Protein AF-0000000070193771 (afdb_homodimer)

pLDDT: mean 90.87, std 9.83, range [43.34, 98.81]

Foldseek 3Di:
DWFFADKDFPPDPFRKIKTKTKAALCVLDDPDDKDKYDWDDDQQWTKIKIWDDDPWAIKIKIFTPFADPQKKKWWKKKKWWFAAPERVLIFMDIDHGDIAHPVRGMDIDRHRGTSVCCVPVRQQYPVRIIMMMMMITNMKMKGKDKWFADPCLPPPPPPDDWGKDDWGDGSNWIKIKTKDFDPDDDPDDTWIWMKMFTDDQDQFKKWWWKWKWKADPPTDTDPIDIFIDHRRRITPIGTDPDDPCVRCVPPRIMIMMMITRDMWTKWKDKALQVDPPTGKDWTAHRVRFIKMKGWDLPDQFIKIWIWRQNLQVQDAQKKKKWWKWKWWDWQANVDDIWTWPPDGDMDIGHRDNTGPTDMITTPHGSVLLPDLPRRQADVPPRIIMMMMITGGMDIHGGSDDDSVVVSVVVHVVSVD/DWFFADKDFPPDPFRKIKTKTKAALCLLPPPDDKDKYDWDDDQQWTKIKIWDDDPWAIKIKIFTPFADPQKKKWWKKKKWWFAAPERVLIFMDIDHGDIAHPVRGMDIDRHRGTSVCCVPVRQQYPVRIIMMMMMITNIKIKGKDKWFADPCLPPPPPPDDWGKDDWGDGSNWIKIKTKDFDPDDDPDDGWIWMKMFTDDQDQFKKWWWKWKWKADPPTDTDPIDIFIDHRRRITDIGTDPDDPCVRCVPPRIMIMMMITRDMWTKWKDKALQVDPPTGKDWTAHRVRFIKMKGWDLPDQFIKIWIWRQNLQVQDAQKKKKWWKWKWWDFQANVDDIWTWPPDGDMDIGHRDNTGPTDMITTPHGSVLLPDLPRRAADVPPRIIMMMMITGGMDIHGGSDDDSVVVSVVVHVVSVD

Solvent-accessible surface area (backbone atoms only — not comparable to full-atom values): 43732 Å² total; per-residue (Å²): 97,32,39,49,43,50,72,48,70,66,78,49,96,44,58,31,34,38,40,31,28,39,34,60,56,57,67,75,42,90,84,45,68,69,31,41,37,66,78,45,74,58,88,50,36,40,32,33,43,36,40,42,72,56,97,60,22,33,13,44,34,44,30,52,71,53,56,22,67,57,34,37,37,33,24,29,42,32,46,32,43,45,27,57,83,40,62,87,67,37,48,69,53,76,47,73,73,41,71,33,25,63,91,42,31,64,49,70,40,67,75,64,39,48,49,67,49,53,71,69,64,44,26,50,36,96,85,49,31,33,42,37,35,39,37,39,30,50,68,44,38,35,38,57,50,70,34,63,55,65,86,68,61,82,50,89,79,58,88,58,84,67,31,56,52,74,61,33,57,53,55,90,33,38,32,34,44,33,44,40,74,35,80,68,69,95,86,58,83,57,30,25,22,35,33,52,35,38,68,54,85,38,91,44,33,32,42,37,32,33,33,46,34,38,26,79,81,85,45,49,70,69,53,82,43,77,47,66,22,46,60,81,20,49,40,73,69,45,75,40,98,46,38,65,62,71,46,27,70,82,49,62,45,32,38,38,38,38,40,53,72,47,65,31,43,28,37,76,43,71,28,30,52,87,37,88,88,56,18,57,39,74,47,52,50,94,84,71,43,44,30,34,42,29,52,40,63,84,53,70,33,36,28,36,33,43,26,48,70,45,33,58,69,39,50,85,63,27,21,40,36,41,27,34,38,49,34,36,45,37,54,37,80,88,49,74,67,45,60,40,59,83,58,69,44,70,48,68,44,53,55,38,89,71,61,90,50,46,80,44,47,37,84,48,44,43,70,54,63,69,35,93,81,25,50,40,38,31,88,85,75,52,29,34,40,36,36,38,34,48,71,47,74,48,75,22,44,58,35,45,55,48,75,75,59,44,47,51,50,46,33,31,60,71,71,104,98,33,40,48,43,50,71,49,73,64,79,49,96,46,59,31,34,38,40,31,29,38,32,59,55,59,64,75,44,94,82,45,67,70,30,41,35,68,78,44,74,58,86,47,37,40,31,33,43,35,40,41,72,56,96,60,22,33,12,45,34,43,31,51,69,52,56,23,66,57,33,38,37,33,25,29,41,29,47,32,42,44,27,58,83,42,61,90,68,38,49,68,54,78,46,72,72,41,71,34,25,64,92,42,31,64,50,70,39,66,75,64,39,49,49,65,50,53,71,68,63,44,27,50,36,97,86,49,30,33,42,37,36,39,37,40,30,51,67,45,39,33,36,56,48,70,33,62,56,64,88,68,61,82,50,88,79,58,90,57,86,65,30,56,52,74,61,33,57,54,54,89,33,38,32,34,45,33,42,38,74,36,76,70,70,94,85,58,82,57,29,27,22,35,32,53,34,39,69,52,86,39,93,43,31,32,42,36,33,33,33,46,33,38,26,79,81,85,45,49,70,70,54,82,43,78,48,67,21,46,62,83,20,48,40,73,70,43,77,40,99,45,38,65,62,70,48,27,68,81,48,62,44,32,38,39,38,37,39,52,72,47,63,31,43,28,36,77,43,70,25,32,53,87,37,88,87,54,17,56,38,74,48,52,50,95,85,69,44,45,30,34,42,31,51,40,64,84,54,71,34,37,28,37,32,44,26,48,69,45,34,58,69,39,51,83,63,26,21,40,36,40,26,34,36,50,35,37,45,36,55,37,80,88,48,74,69,46,58,39,61,84,57,71,44,71,49,70,45,54,54,38,89,71,61,89,50,45,80,45,47,37,84,49,44,42,69,54,63,69,36,93,80,25,52,40,38,31,87,86,74,51,29,36,39,36,36,39,36,47,70,48,72,48,76,23,42,58,34,46,55,50,75,75,60,44,47,51,50,46,34,33,61,70,70,103

Sequence (832 aa):
MAKLFRMIRLNDRFDTQVFTFSLPNKILREFSPDVYSKDFVYGYQKWTVSFVKSDHHLGAYLKLQTSSNAMLCKMDYSFTFLNSEHFTKNESFLEKGCEFSDQSDTKGRKTFMPLEDLLHRKFIQENGEFLVELELRNIVSTLNCFLNIPKDYTNRYSYGPRMESPYFSFGLFDWSISLFPNASTADTESNVAIQLHRHTSFDHLCNVKYHVTLGDTDPYESGTIDQLLDATGNSDPYVIGSTLQLLAKGRTSIKVRLDMYSVVSVSEVSLLVLNRNKNGAHLYDRDKQAWMLEADASGKSLAFRLYYTDISHVPRKFTRYVSFNIVVLPANPERNVARALNGPFYRYYVQQDLDDGFMVHTDIKMDELSDPESDFLSSEDQTLTVHIEWIDSHLLISPNFHSLDDATRLHKHQMMMAKLFRMIRLNDRFDTQVFTFSLPNKILREFSPDVYSKDFVYGYQKWTVSFVKSDHHLGAYLKLQTSSNAMLCKMDYSFTFLNSEHFTKNESFLEKGCEFSDQSDTKGRKTFMPLEDLLHRKFIQENGEFLVELELRNIVSTLNCFLNIPKDYTNRYSYGPRMESPYFSFGLFDWSISLFPNASTADTESNVAIQLHRHTSFDHLCNVKYHVTLGDTDPYESGTIDQLLDATGNSDPYVIGSTLQLLAKGRTSIKVRLDMYSVVSVSEVSLLVLNRNKNGAHLYDRDKQAWMLEADASGKSLAFRLYYTDISHVPRKFTRYVSFNIVVLPANPERNVARALNGPFYRYYVQQDLDDGFMVHTDIKMDELSDPESDFLSSEDQTLTVHIEWIDSHLLISPNFHSLDDATRLHKHQMM

Radius of gyration: 34.67 Å; Cα contacts (8 Å, |Δi|>4): 2044; chains: 2; bounding box: 70×122×76 Å

InterPro domains:
  IPR002083 MATH/TRAF domain [cd00121] (34-137)
  IPR008974 TRAF-like [G3DSA:2.60.210.10] (14-144)

Structure (mmCIF, N/CA/C/O backbone):
data_AF-0000000070193771-model_v1
#
loop_
_entity.id
_entity.type
_entity.pdbx_description
1 polymer 'MATH domain-containing protein'
#
loop_
_atom_site.group_PDB
_atom_site.id
_atom_site.type_symbol
_atom_site.label_atom_id
_atom_site.label_alt_id
_atom_site.label_comp_id
_atom_site.label_asym_id
_atom_site.label_entity_id
_atom_site.label_seq_id
_atom_site.pdbx_PDB_ins_code
_atom_site.Cartn_x
_atom_site.Cartn_y
_atom_site.Cartn_z
_atom_site.occupancy
_atom_site.B_iso_or_equiv
_atom_site.auth_seq_id
_atom_site.auth_comp_id
_atom_site.auth_asym_id
_atom_site.auth_atom_id
_atom_site.pdbx_PDB_model_num
ATOM 1 N N . MET A 1 1 ? 17.484 11.586 -8.758 1 92.19 1 MET A N 1
ATOM 2 C CA . MET A 1 1 ? 16.703 12.258 -7.723 1 92.19 1 MET A CA 1
ATOM 3 C C . MET A 1 1 ? 15.953 11.242 -6.859 1 92.19 1 MET A C 1
ATOM 5 O O . MET A 1 1 ? 15.508 10.203 -7.352 1 92.19 1 MET A O 1
ATOM 9 N N . ALA A 1 2 ? 15.953 11.547 -5.586 1 95.88 2 ALA A N 1
ATOM 10 C CA . ALA A 1 2 ? 15.086 10.789 -4.684 1 95.88 2 ALA A CA 1
ATOM 11 C C . ALA A 1 2 ? 13.641 11.266 -4.793 1 95.88 2 ALA A C 1
ATOM 13 O O . ALA A 1 2 ? 13.336 12.43 -4.512 1 95.88 2 ALA A O 1
ATOM 14 N N . LYS A 1 3 ? 12.781 10.43 -5.129 1 97.12 3 LYS A N 1
ATOM 15 C CA . LYS A 1 3 ? 11.398 10.828 -5.367 1 97.12 3 LYS A CA 1
ATOM 16 C C . LYS A 1 3 ? 10.492 10.367 -4.23 1 97.12 3 LYS A C 1
ATOM 18 O O . LYS A 1 3 ? 10.539 9.203 -3.824 1 97.12 3 LYS A O 1
ATOM 23 N N . LEU A 1 4 ? 9.727 11.305 -3.752 1 98.44 4 LEU A N 1
ATOM 24 C CA . LEU A 1 4 ? 8.766 10.953 -2.711 1 98.44 4 LEU A CA 1
ATOM 25 C C . LEU A 1 4 ? 7.645 10.078 -3.273 1 98.44 4 LEU A C 1
ATOM 27 O O . LEU A 1 4 ? 6.844 10.539 -4.086 1 98.44 4 LEU A O 1
ATOM 31 N N . PHE A 1 5 ? 7.605 8.859 -2.793 1 97.69 5 PHE A N 1
ATOM 32 C CA . PHE A 1 5 ? 6.73 7.832 -3.34 1 97.69 5 PHE A CA 1
ATOM 33 C C . PHE A 1 5 ? 5.441 7.73 -2.533 1 97.69 5 PHE A C 1
ATOM 35 O O . PHE A 1 5 ? 4.344 7.77 -3.096 1 97.69 5 PHE A O 1
ATOM 42 N N . ARG A 1 6 ? 5.535 7.586 -1.215 1 98.19 6 ARG A N 1
ATOM 43 C CA . ARG A 1 6 ? 4.391 7.496 -0.314 1 98.19 6 ARG A CA 1
ATOM 44 C C . ARG A 1 6 ? 4.66 8.234 0.992 1 98.19 6 ARG A C 1
ATOM 46 O O . ARG A 1 6 ? 5.809 8.57 1.294 1 98.19 6 ARG A O 1
ATOM 53 N N . MET A 1 7 ? 3.611 8.508 1.723 1 97.31 7 MET A N 1
ATOM 54 C CA . MET A 1 7 ? 3.701 9.07 3.068 1 97.31 7 MET A CA 1
ATOM 55 C C . MET A 1 7 ? 2.549 8.578 3.939 1 97.31 7 MET A C 1
ATOM 57 O O . MET A 1 7 ? 1.479 8.242 3.428 1 97.31 7 MET A O 1
ATOM 61 N N . ILE A 1 8 ? 2.795 8.492 5.223 1 96.31 8 ILE A N 1
ATOM 62 C CA . ILE A 1 8 ? 1.725 8.086 6.125 1 96.31 8 ILE A CA 1
ATOM 63 C C . ILE A 1 8 ? 1.895 8.773 7.477 1 96.31 8 ILE A C 1
ATOM 65 O O . ILE A 1 8 ? 3.02 8.969 7.941 1 96.31 8 ILE A O 1
ATOM 69 N N . ARG A 1 9 ? 0.816 9.25 8 1 95.5 9 ARG A N 1
ATOM 70 C CA . ARG A 1 9 ? 0.754 9.766 9.359 1 95.5 9 ARG A CA 1
ATOM 71 C C . ARG A 1 9 ? 0.299 8.688 10.336 1 95.5 9 ARG A C 1
ATOM 73 O O . ARG A 1 9 ? -0.717 8.031 10.117 1 95.5 9 ARG A O 1
ATOM 80 N N . LEU A 1 10 ? 0.992 8.508 11.391 1 94.75 10 LEU A N 1
ATOM 81 C CA . LEU A 1 10 ? 0.667 7.438 12.328 1 94.75 10 LEU A CA 1
ATOM 82 C C . LEU A 1 10 ? -0.35 7.91 13.359 1 94.75 10 LEU A C 1
ATOM 84 O O . LEU A 1 10 ? -0.917 7.102 14.094 1 94.75 10 LEU A O 1
ATOM 88 N N . ASN A 1 11 ? -0.638 9.195 13.453 1 90.38 11 ASN A N 1
ATOM 89 C CA . ASN A 1 11 ? -1.614 9.797 14.359 1 90.38 11 ASN A CA 1
ATOM 90 C C . ASN A 1 11 ? -1.327 9.438 15.812 1 90.38 11 ASN A C 1
ATOM 92 O O . ASN A 1 11 ? -2.24 9.078 16.562 1 90.38 11 ASN A O 1
ATOM 96 N N . ASP A 1 12 ? -0.102 9.406 16.156 1 92.81 12 ASP A N 1
ATOM 97 C CA . ASP A 1 12 ? 0.3 9.18 17.547 1 92.81 12 ASP A CA 1
ATOM 98 C C . ASP A 1 12 ? 0.602 10.5 18.25 1 92.81 12 ASP A C 1
ATOM 100 O O . ASP A 1 12 ? 0.423 11.57 17.672 1 92.81 12 ASP A O 1
ATOM 104 N N . ARG A 1 13 ? 0.965 10.422 19.469 1 92.12 13 ARG A N 1
ATOM 105 C CA . ARG A 1 13 ? 1.177 11.609 20.281 1 92.12 13 ARG A CA 1
ATOM 106 C C . ARG A 1 13 ? 2.398 12.391 19.812 1 92.12 13 ARG A C 1
ATOM 108 O O . ARG A 1 13 ? 2.529 13.586 20.078 1 92.12 13 ARG A O 1
ATOM 115 N N . PHE A 1 14 ? 3.223 11.773 19.062 1 94.06 14 PHE A N 1
ATOM 116 C CA . PHE A 1 14 ? 4.461 12.398 18.609 1 94.06 14 PHE A CA 1
ATOM 117 C C . PHE A 1 14 ? 4.301 12.969 17.203 1 94.06 14 PHE A C 1
ATOM 119 O O . PHE A 1 14 ? 5.262 13.461 16.609 1 94.06 14 PHE A O 1
ATOM 126 N N . ASP A 1 15 ? 3.062 12.852 16.641 1 94.31 15 ASP A N 1
ATOM 127 C CA . ASP A 1 15 ? 2.816 13.258 15.266 1 94.31 15 ASP A CA 1
ATOM 128 C C . ASP A 1 15 ? 3.826 12.617 14.312 1 94.31 15 ASP A C 1
ATOM 130 O O . ASP A 1 15 ? 4.477 13.305 13.531 1 94.31 15 ASP A O 1
ATOM 134 N N . THR A 1 16 ? 4.012 11.32 14.508 1 97.5 16 THR A N 1
ATOM 135 C CA . THR A 1 16 ? 4.961 10.578 13.688 1 97.5 16 THR A CA 1
ATOM 136 C C . THR A 1 16 ? 4.484 10.492 12.242 1 97.5 16 THR A C 1
ATOM 138 O O . THR A 1 16 ? 3.326 10.156 11.984 1 97.5 16 THR A O 1
ATOM 141 N N . GLN A 1 17 ? 5.328 10.836 11.352 1 98 17 GLN A N 1
ATOM 142 C CA . GLN A 1 17 ? 5.07 10.703 9.922 1 98 17 GLN A CA 1
ATOM 143 C C . GLN A 1 17 ? 6.203 9.961 9.227 1 98 17 GLN A C 1
ATOM 145 O O . GLN A 1 17 ? 7.375 10.141 9.57 1 98 17 GLN A O 1
ATOM 150 N N . VAL A 1 18 ? 5.859 9.125 8.32 1 98.5 18 VAL A N 1
ATOM 151 C CA . VAL A 1 18 ? 6.844 8.344 7.582 1 98.5 18 VAL A CA 1
ATOM 152 C C . VAL A 1 18 ? 6.781 8.695 6.098 1 98.5 18 VAL A C 1
ATOM 154 O O . VAL A 1 18 ? 5.719 8.609 5.477 1 98.5 18 VAL A O 1
ATOM 157 N N . PHE A 1 19 ? 7.91 9.109 5.574 1 98.69 19 PHE A N 1
ATOM 158 C CA . PHE A 1 19 ? 8.055 9.422 4.156 1 98.69 19 PHE A CA 1
ATOM 159 C C . PHE A 1 19 ? 8.859 8.336 3.445 1 98.69 19 PHE A C 1
ATOM 161 O O . PHE A 1 19 ? 9.969 8.008 3.857 1 98.69 19 PHE A O 1
ATOM 168 N N . THR A 1 20 ? 8.328 7.77 2.432 1 98.44 20 THR A N 1
ATOM 169 C CA . THR A 1 20 ? 9.008 6.727 1.668 1 98.44 20 THR A CA 1
ATOM 170 C C . THR A 1 20 ? 9.539 7.285 0.353 1 98.44 20 THR A C 1
ATOM 172 O O . THR A 1 20 ? 8.773 7.789 -0.473 1 98.44 20 THR A O 1
ATOM 175 N N . PHE A 1 21 ? 10.82 7.152 0.155 1 98.44 21 PHE A N 1
ATOM 176 C CA . PHE A 1 21 ? 11.469 7.648 -1.056 1 98.44 21 PHE A CA 1
ATOM 177 C C . PHE A 1 21 ? 11.914 6.492 -1.944 1 98.44 21 PHE A C 1
ATOM 179 O O . PHE A 1 21 ? 12.375 5.461 -1.447 1 98.44 21 PHE A O 1
ATOM 186 N N . SER A 1 22 ? 11.781 6.641 -3.215 1 97 22 SER A N 1
ATOM 187 C CA . SER A 1 22 ? 12.359 5.742 -4.211 1 97 22 SER A CA 1
ATOM 188 C C . SER A 1 22 ? 13.672 6.293 -4.758 1 97 22 SER A C 1
ATOM 190 O O . SER A 1 22 ? 13.727 7.434 -5.219 1 97 22 SER A O 1
ATOM 192 N N . LEU A 1 23 ? 14.68 5.516 -4.684 1 95.81 23 LEU A N 1
ATOM 193 C CA . LEU A 1 23 ? 15.992 5.898 -5.195 1 95.81 23 LEU A CA 1
ATOM 194 C C . LEU A 1 23 ? 16.328 5.125 -6.469 1 95.81 23 LEU A C 1
ATOM 196 O O . LEU A 1 23 ? 16.141 3.906 -6.527 1 95.81 23 LEU A O 1
ATOM 200 N N . PRO A 1 24 ? 16.828 5.797 -7.418 1 91.56 24 PRO A N 1
ATOM 201 C CA . PRO A 1 24 ? 17.219 5.094 -8.641 1 91.56 24 PRO A CA 1
ATOM 202 C C . PRO A 1 24 ? 18.453 4.215 -8.453 1 91.56 24 PRO A C 1
ATOM 204 O O . PRO A 1 24 ? 19.312 4.516 -7.613 1 91.56 24 PRO A O 1
ATOM 207 N N . ASN A 1 25 ? 18.578 3.219 -9.266 1 88 25 ASN A N 1
ATOM 208 C CA . ASN A 1 25 ? 19.688 2.289 -9.188 1 88 25 ASN A CA 1
ATOM 209 C C . ASN A 1 25 ? 21 2.951 -9.609 1 88 25 ASN A C 1
ATOM 211 O O . ASN A 1 25 ? 22.078 2.469 -9.273 1 88 25 ASN A O 1
ATOM 215 N N . LYS A 1 26 ? 20.906 3.975 -10.242 1 85.62 26 LYS A N 1
ATOM 216 C CA . LYS A 1 26 ? 22.078 4.695 -10.727 1 85.62 26 LYS A CA 1
ATOM 217 C C . LYS A 1 26 ? 22.969 5.156 -9.562 1 85.62 26 LYS A C 1
ATOM 219 O O . LYS A 1 26 ? 24.141 5.477 -9.758 1 85.62 26 LYS A O 1
ATOM 224 N N . ILE A 1 27 ? 22.391 5.129 -8.43 1 86.19 27 ILE A N 1
ATOM 225 C CA . ILE A 1 27 ? 23.125 5.566 -7.25 1 86.19 27 ILE A CA 1
ATOM 226 C C . ILE A 1 27 ? 24.328 4.648 -7.02 1 86.19 27 ILE A C 1
ATOM 228 O O . ILE A 1 27 ? 25.297 5.035 -6.355 1 86.19 27 ILE A O 1
ATOM 232 N N . LEU A 1 28 ? 24.312 3.469 -7.586 1 84.81 28 LEU A N 1
ATOM 233 C CA . LEU A 1 28 ? 25.375 2.492 -7.395 1 84.81 28 LEU A CA 1
ATOM 234 C C . LEU A 1 28 ? 26.5 2.711 -8.398 1 84.81 28 LEU A C 1
ATOM 236 O O . LEU A 1 28 ? 27.609 2.184 -8.234 1 84.81 28 LEU A O 1
ATOM 2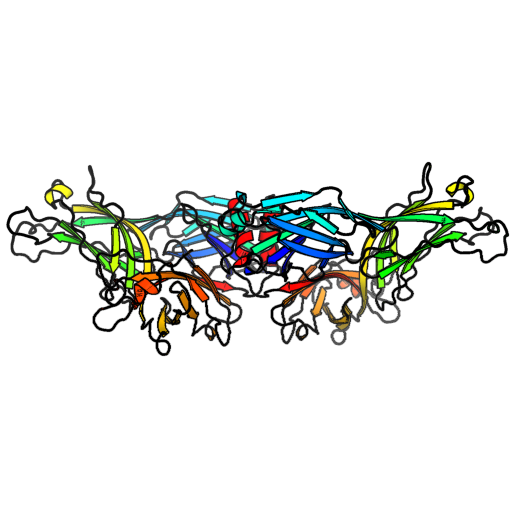40 N N . ARG A 1 29 ? 26.219 3.422 -9.484 1 82.69 29 ARG A N 1
ATOM 241 C CA . ARG A 1 29 ? 27.219 3.623 -10.531 1 82.69 29 ARG A CA 1
ATOM 242 C C . ARG A 1 29 ? 28.359 4.516 -10.039 1 82.69 29 ARG A C 1
ATOM 244 O O . ARG A 1 29 ? 28.141 5.391 -9.195 1 82.69 29 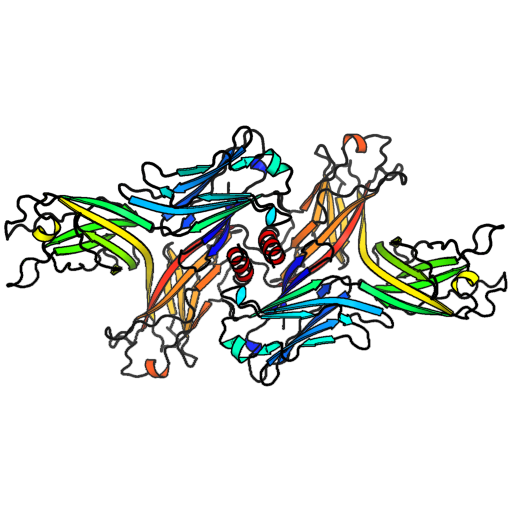ARG A O 1
ATOM 251 N N . GLU A 1 30 ? 29.438 4.23 -10.883 1 76.62 30 GLU A N 1
ATOM 252 C CA . GLU A 1 30 ? 30.625 5.035 -10.594 1 76.62 30 GLU A CA 1
ATOM 253 C C . GLU A 1 30 ? 30.422 6.484 -11.023 1 76.62 30 GLU A C 1
ATOM 255 O O . GLU A 1 30 ? 29.797 6.754 -12.047 1 76.62 30 GLU A O 1
ATOM 260 N N . PHE A 1 31 ? 30.5 7.41 -10.133 1 77.06 31 PHE A N 1
ATOM 261 C CA . PHE A 1 31 ? 30.5 8.852 -10.383 1 77.06 31 PHE A CA 1
ATOM 262 C C . PHE A 1 31 ? 29.078 9.391 -10.422 1 77.06 31 PHE A C 1
ATOM 264 O O . PHE A 1 31 ? 28.828 10.445 -11.008 1 77.06 31 PHE A O 1
ATOM 271 N N . SER A 1 32 ? 28.297 8.547 -9.969 1 78.75 32 SER A N 1
ATOM 272 C CA . SER A 1 32 ? 26.922 9.047 -9.906 1 78.75 32 SER A CA 1
ATOM 273 C C . SER A 1 32 ? 26.812 10.242 -8.961 1 78.75 32 SER A C 1
ATOM 275 O O . SER A 1 32 ? 27.453 10.266 -7.91 1 78.75 32 SER A O 1
ATOM 277 N N . PRO A 1 33 ? 26.141 11.266 -9.453 1 83.06 33 PRO A N 1
ATOM 278 C CA . PRO A 1 33 ? 25.953 12.422 -8.57 1 83.06 33 PRO A CA 1
ATOM 279 C C . PRO A 1 33 ? 25.141 12.086 -7.328 1 83.06 33 PRO A C 1
ATOM 281 O O . PRO A 1 33 ? 24.453 11.055 -7.289 1 83.06 33 PRO A O 1
ATOM 284 N N . ASP A 1 34 ? 25.359 12.922 -6.344 1 88.5 34 ASP A N 1
ATOM 285 C CA . ASP A 1 34 ? 24.547 12.805 -5.145 1 88.5 34 ASP A CA 1
ATOM 286 C C . ASP A 1 34 ? 23.047 12.891 -5.492 1 88.5 34 ASP A C 1
ATOM 288 O O . ASP A 1 34 ? 22.672 13.547 -6.465 1 88.5 34 ASP A O 1
ATOM 292 N N . VAL A 1 35 ? 22.328 12.148 -4.758 1 92.81 35 VAL A N 1
ATOM 293 C CA . VAL A 1 35 ? 20.891 12.109 -4.996 1 92.81 35 VAL A CA 1
ATOM 294 C C . VAL A 1 35 ? 20.172 12.961 -3.947 1 92.81 35 VAL A C 1
ATOM 296 O O . VAL A 1 35 ? 20.406 12.805 -2.748 1 92.81 35 VAL A O 1
ATOM 299 N N . TYR A 1 36 ? 19.312 13.898 -4.398 1 95.19 36 TYR A N 1
ATOM 300 C CA . TYR A 1 36 ? 18.547 14.766 -3.512 1 95.19 36 TYR A CA 1
ATOM 301 C C . TYR A 1 36 ? 17.062 14.648 -3.779 1 95.19 36 TYR A C 1
ATOM 303 O O . TYR A 1 36 ? 16.641 14.305 -4.891 1 95.19 36 TYR A O 1
ATOM 311 N N . SER A 1 37 ? 16.281 14.883 -2.781 1 97.5 37 SER A N 1
ATOM 312 C CA . SER A 1 37 ? 14.828 14.938 -2.973 1 97.5 37 SER A CA 1
ATOM 313 C C . SER A 1 37 ? 14.359 16.375 -3.213 1 97.5 37 SER A C 1
ATOM 315 O O . SER A 1 37 ? 15.109 17.328 -2.988 1 97.5 37 SER A O 1
ATOM 317 N N . LYS A 1 38 ? 13.125 16.484 -3.721 1 96.25 38 LYS A N 1
ATOM 318 C CA . LYS A 1 38 ? 12.438 17.766 -3.627 1 96.25 38 LYS A CA 1
ATOM 319 C C . LYS A 1 38 ? 12.055 18.078 -2.184 1 96.25 38 LYS A C 1
ATOM 321 O O . LYS A 1 38 ? 12.156 17.219 -1.309 1 96.25 38 LYS A O 1
ATOM 326 N N . ASP A 1 39 ? 11.617 19.281 -1.978 1 96.25 39 ASP A N 1
ATOM 327 C CA . ASP A 1 39 ? 11.195 19.703 -0.641 1 96.25 39 ASP A CA 1
ATOM 328 C C . ASP A 1 39 ? 9.938 18.953 -0.21 1 96.25 39 ASP A C 1
ATOM 330 O O . ASP A 1 39 ? 9.07 18.656 -1.035 1 96.25 39 ASP A O 1
ATOM 334 N N . PHE A 1 40 ? 9.898 18.609 0.997 1 96.75 40 PHE A N 1
ATOM 335 C CA . PHE A 1 40 ? 8.68 18.125 1.64 1 96.75 40 PHE A CA 1
ATOM 336 C C . PHE A 1 40 ? 8.484 18.781 3.002 1 96.75 40 PHE A C 1
ATOM 338 O O . PHE A 1 40 ? 9.398 19.438 3.516 1 96.75 40 PHE A O 1
ATOM 345 N N . VAL A 1 41 ? 7.309 18.688 3.527 1 96.31 41 VAL A N 1
ATOM 346 C CA . VAL A 1 41 ? 7 19.453 4.727 1 96.31 41 VAL A CA 1
ATOM 347 C C . VAL A 1 41 ? 6.684 18.516 5.883 1 96.31 41 VAL A C 1
ATOM 349 O O . VAL A 1 41 ? 5.977 17.516 5.703 1 96.31 41 VAL A O 1
ATOM 352 N N . TYR A 1 42 ? 7.262 18.734 6.977 1 96.88 42 TYR A N 1
ATOM 353 C CA . TYR A 1 42 ? 6.953 18.078 8.242 1 96.88 42 TYR A CA 1
ATOM 354 C C . TYR A 1 42 ? 7.098 19.062 9.406 1 96.88 42 TYR A C 1
ATOM 356 O O . TYR A 1 42 ? 8.055 19.828 9.461 1 96.88 42 TYR A O 1
ATOM 364 N N . GLY A 1 43 ? 6.094 19.047 10.258 1 95.5 43 GLY A N 1
ATOM 365 C CA . GLY A 1 43 ? 6.148 19.953 11.391 1 95.5 43 GLY A CA 1
ATOM 366 C C . GLY A 1 43 ? 6.148 21.422 10.984 1 95.5 43 GLY A C 1
ATOM 367 O O . GLY A 1 43 ? 6.805 22.25 11.633 1 95.5 43 GLY A O 1
ATOM 368 N N . TYR A 1 44 ? 5.609 21.688 9.875 1 95 44 TYR A N 1
ATOM 369 C CA . TYR A 1 44 ? 5.461 23.047 9.352 1 95 44 TYR A CA 1
ATOM 370 C C . TYR A 1 44 ? 6.816 23.641 8.977 1 95 44 TYR A C 1
ATOM 372 O O . TYR A 1 44 ? 7.012 24.844 9.055 1 95 44 TYR A O 1
ATOM 380 N N . GLN A 1 45 ? 7.758 22.797 8.727 1 95.56 45 GLN A N 1
ATOM 381 C CA . GLN A 1 45 ? 9.07 23.141 8.188 1 95.56 45 GLN A CA 1
ATOM 382 C C . GLN A 1 45 ? 9.352 22.406 6.887 1 95.56 45 GLN A C 1
ATOM 384 O O . GLN A 1 45 ? 8.812 21.312 6.652 1 95.56 45 GLN A O 1
ATOM 389 N N . LYS A 1 46 ? 10.156 22.984 6.055 1 95.94 46 LYS A N 1
ATOM 390 C CA . LYS A 1 46 ? 10.547 22.344 4.801 1 95.94 46 LYS A CA 1
ATOM 391 C C . LYS A 1 46 ? 11.836 21.547 4.969 1 95.94 46 LYS A C 1
ATOM 393 O O . LYS A 1 46 ? 12.797 22.031 5.582 1 95.94 46 LYS A O 1
ATOM 398 N N . TRP A 1 47 ? 11.781 20.344 4.445 1 97.62 47 TRP A N 1
ATOM 399 C CA . TRP A 1 47 ? 12.922 19.438 4.566 1 97.62 47 TRP A CA 1
ATOM 400 C C . TRP A 1 47 ? 13.32 18.875 3.205 1 97.62 47 TRP A C 1
ATOM 402 O O . TRP A 1 47 ? 12.516 18.875 2.27 1 97.62 47 TRP A O 1
ATOM 412 N N . THR A 1 48 ? 14.578 18.469 3.088 1 98.12 48 THR A N 1
ATOM 413 C CA . THR A 1 48 ? 15.062 17.656 1.977 1 98.12 48 THR A CA 1
ATOM 414 C C . THR A 1 48 ? 15.93 16.5 2.482 1 98.12 48 THR A C 1
ATOM 416 O O . THR A 1 48 ? 16.5 16.594 3.572 1 98.12 48 THR A O 1
ATOM 419 N N . VAL A 1 49 ? 15.984 15.477 1.773 1 98.31 49 VAL A N 1
ATOM 420 C CA . VAL A 1 49 ? 16.891 14.367 2.064 1 98.31 49 VAL A CA 1
ATOM 421 C C . VAL A 1 49 ? 17.938 14.25 0.961 1 98.31 49 VAL A C 1
ATOM 423 O O . VAL A 1 49 ? 17.688 14.625 -0.186 1 98.31 49 VAL A O 1
ATOM 426 N N . SER A 1 50 ? 19.078 13.859 1.334 1 97.44 50 SER A N 1
ATOM 427 C CA . SER A 1 50 ? 20.156 13.617 0.375 1 97.44 50 SER A CA 1
ATOM 428 C C . SER A 1 50 ? 20.859 12.297 0.667 1 97.44 50 SER A C 1
ATOM 430 O O . SER A 1 50 ? 20.953 11.883 1.824 1 97.44 50 SER A O 1
ATOM 432 N N . PHE A 1 51 ? 21.234 11.625 -0.325 1 96.88 51 PHE A N 1
ATOM 433 C CA . PHE A 1 51 ? 22.016 10.398 -0.28 1 96.88 51 PHE A CA 1
ATOM 434 C C . PHE A 1 51 ? 23.344 10.562 -1.006 1 96.88 51 PHE A C 1
ATOM 436 O O . PHE A 1 51 ? 23.375 10.742 -2.225 1 96.88 51 PHE A O 1
ATOM 443 N N . VAL A 1 52 ? 24.375 10.492 -0.218 1 93.88 52 VAL A N 1
ATOM 444 C CA . VAL A 1 52 ? 25.703 10.828 -0.719 1 93.88 52 VAL A CA 1
ATOM 445 C C . VAL A 1 52 ? 26.594 9.578 -0.711 1 93.88 52 VAL A C 1
ATOM 447 O O . VAL A 1 52 ? 26.734 8.93 0.323 1 93.88 52 VAL A O 1
ATOM 450 N N . LYS A 1 53 ? 27.188 9.312 -1.791 1 91.56 53 LYS A N 1
ATOM 451 C CA . LYS A 1 53 ? 28.047 8.148 -1.939 1 91.56 53 LYS A CA 1
ATOM 452 C C . LYS A 1 53 ? 29.484 8.484 -1.581 1 91.56 53 LYS A C 1
ATOM 454 O O . LYS A 1 53 ? 29.984 9.555 -1.931 1 91.56 53 LYS A O 1
ATOM 459 N N . SER A 1 54 ? 30.062 7.672 -0.82 1 88.69 54 SER A N 1
ATOM 460 C CA . SER A 1 54 ? 31.5 7.672 -0.582 1 88.69 54 SER A CA 1
ATOM 461 C C . SER A 1 54 ? 32.156 6.457 -1.215 1 88.69 54 SER A C 1
ATOM 463 O O . SER A 1 54 ? 31.562 5.777 -2.051 1 88.69 54 SER A O 1
ATOM 465 N N . ASP A 1 55 ? 33.375 6.184 -0.911 1 85.31 55 ASP A N 1
ATOM 466 C CA . ASP A 1 55 ? 34.125 5.121 -1.571 1 85.31 55 ASP A CA 1
ATOM 467 C C . ASP A 1 55 ? 33.469 3.76 -1.333 1 85.31 55 ASP A C 1
ATOM 469 O O . ASP A 1 55 ? 33.375 2.943 -2.252 1 85.31 55 ASP A O 1
ATOM 473 N N . HIS A 1 56 ? 32.938 3.627 -0.126 1 90.25 56 HIS A N 1
ATOM 474 C CA . HIS A 1 56 ? 32.438 2.281 0.154 1 90.25 56 HIS A CA 1
ATOM 475 C C . HIS A 1 56 ? 31.062 2.32 0.81 1 90.25 56 HIS A C 1
ATOM 477 O O . HIS A 1 56 ? 30.5 1.273 1.115 1 90.25 56 HIS A O 1
ATOM 483 N N . HIS A 1 57 ? 30.562 3.521 0.928 1 93.75 57 HIS A N 1
ATOM 484 C CA . HIS A 1 57 ? 29.312 3.621 1.67 1 93.75 57 HIS A CA 1
ATOM 485 C C . HIS A 1 57 ? 28.375 4.629 1.027 1 93.75 57 HIS A C 1
ATOM 487 O O . HIS A 1 57 ? 28.797 5.453 0.214 1 93.75 57 HIS A O 1
ATOM 493 N N . LEU A 1 58 ? 27.156 4.43 1.352 1 95 58 LEU A N 1
ATOM 494 C CA . LEU A 1 58 ? 26.125 5.426 1.043 1 95 58 LEU A CA 1
ATOM 495 C C . LEU A 1 58 ? 25.641 6.121 2.312 1 95 58 LEU A C 1
ATOM 497 O O . LEU A 1 58 ? 25.203 5.461 3.256 1 95 58 LEU A O 1
ATOM 501 N N . GLY A 1 59 ? 25.766 7.418 2.281 1 96.31 59 GLY A N 1
ATOM 502 C CA . GLY A 1 59 ? 25.266 8.195 3.406 1 96.31 59 GLY A CA 1
ATOM 503 C C . GLY A 1 59 ? 23.875 8.75 3.188 1 96.31 59 GLY A C 1
ATOM 504 O O . GLY A 1 59 ? 23.406 8.852 2.049 1 96.31 59 GLY A O 1
ATOM 505 N N . ALA A 1 60 ? 23.156 9.008 4.246 1 97.88 60 ALA A N 1
ATOM 506 C CA . ALA A 1 60 ? 21.828 9.617 4.219 1 97.88 60 ALA A CA 1
ATOM 507 C C . ALA A 1 60 ? 21.766 10.836 5.141 1 97.88 60 ALA A C 1
ATOM 509 O O . ALA A 1 60 ? 22.234 10.781 6.277 1 97.88 60 ALA A O 1
ATOM 510 N N . TYR A 1 61 ? 21.172 11.867 4.578 1 98.38 61 TYR A N 1
ATOM 511 C CA . TYR A 1 61 ? 21.172 13.125 5.316 1 98.38 61 TYR A CA 1
ATOM 512 C C . TYR A 1 61 ? 19.812 13.805 5.238 1 98.38 61 TYR A C 1
ATOM 514 O O . TYR A 1 61 ? 19.109 13.688 4.227 1 98.38 61 TYR A O 1
ATOM 522 N N . LEU A 1 62 ? 19.438 14.43 6.289 1 98.62 62 LEU A N 1
ATOM 523 C CA . LEU A 1 62 ? 18.25 15.273 6.402 1 98.62 62 LEU A CA 1
ATOM 524 C C . LEU A 1 62 ? 18.641 16.734 6.57 1 98.62 62 LEU A C 1
ATOM 526 O O . LEU A 1 62 ? 19.469 17.062 7.422 1 98.62 62 LEU A O 1
ATOM 530 N N . LYS A 1 63 ? 18.047 17.578 5.734 1 98.06 63 LYS A N 1
ATOM 531 C CA . LYS A 1 63 ? 18.406 18.984 5.762 1 98.06 63 LYS A CA 1
ATOM 532 C C . LYS A 1 63 ? 17.172 19.859 5.977 1 98.06 63 LYS A C 1
ATOM 534 O O . LYS A 1 63 ? 16.141 19.672 5.316 1 98.06 63 LYS A O 1
ATOM 539 N N . LEU A 1 64 ? 17.281 20.75 6.926 1 97.12 64 LEU A N 1
ATOM 540 C CA . LEU A 1 64 ? 16.266 21.766 7.141 1 97.12 64 LEU A CA 1
ATOM 541 C C . LEU A 1 64 ? 16.406 22.906 6.137 1 97.12 64 LEU A C 1
ATOM 543 O O . LEU A 1 64 ? 17.422 23.609 6.137 1 97.12 64 LEU A O 1
ATOM 547 N N . GLN A 1 65 ? 15.383 23.156 5.324 1 95.25 65 GLN A N 1
ATOM 548 C CA . GLN A 1 65 ? 15.469 24.156 4.262 1 95.25 65 GLN A CA 1
ATOM 549 C C . GLN A 1 65 ? 15.008 25.516 4.75 1 95.25 65 GLN A C 1
ATOM 551 O O . GLN A 1 65 ? 15.406 26.547 4.199 1 95.25 65 GLN A O 1
ATOM 556 N N . THR A 1 66 ? 14.156 25.578 5.758 1 92.31 66 THR A N 1
ATOM 557 C CA . THR A 1 66 ? 13.586 26.828 6.246 1 92.31 66 THR A CA 1
ATOM 558 C C . THR A 1 66 ? 14.266 27.266 7.539 1 92.31 66 THR A C 1
ATOM 560 O O . THR A 1 66 ? 13.609 27.734 8.469 1 92.31 66 THR A O 1
ATOM 563 N N . SER A 1 67 ? 15.484 27.125 7.629 1 87.12 67 SER A N 1
ATOM 564 C CA . SER A 1 67 ? 16.203 27.547 8.828 1 87.12 67 SER A CA 1
ATOM 565 C C . SER A 1 67 ? 16.203 29.062 8.977 1 87.12 67 SER A C 1
ATOM 567 O O . SER A 1 67 ? 16.234 29.781 7.98 1 87.12 67 SER A O 1
ATOM 569 N N . SER A 1 68 ? 15.922 29.516 10.141 1 87 68 SER A N 1
ATOM 570 C CA . SER A 1 68 ? 15.945 30.938 10.453 1 87 68 SER A CA 1
ATOM 571 C C . SER A 1 68 ? 16.812 31.219 11.672 1 87 68 SER A C 1
ATOM 573 O O . SER A 1 68 ? 17.094 30.328 12.461 1 87 68 SER A O 1
ATOM 575 N N . ASN A 1 69 ? 17.078 32.5 11.734 1 84 69 ASN A N 1
ATOM 576 C CA . ASN A 1 69 ? 17.906 32.906 12.867 1 84 69 ASN A CA 1
ATOM 577 C C . ASN A 1 69 ? 17.203 32.688 14.195 1 84 69 ASN A C 1
ATOM 579 O O . ASN A 1 69 ? 15.992 32.906 14.312 1 84 69 ASN A O 1
ATOM 583 N N . ALA A 1 70 ? 17.844 32.094 15.156 1 82.31 70 ALA A N 1
ATOM 584 C CA . ALA A 1 70 ? 17.438 31.922 16.547 1 82.31 70 ALA A CA 1
ATOM 585 C C . ALA A 1 70 ? 16.391 30.828 16.672 1 82.31 70 ALA A C 1
ATOM 587 O O . ALA A 1 70 ? 15.883 30.562 17.781 1 82.31 70 ALA A O 1
ATOM 588 N N . MET A 1 71 ? 15.961 30.297 15.5 1 90.62 71 MET A N 1
ATOM 589 C CA . MET A 1 71 ? 14.992 29.203 15.578 1 90.62 71 MET A CA 1
ATOM 590 C C . MET A 1 71 ? 15.695 27.859 15.664 1 90.62 71 MET A C 1
ATOM 592 O O . MET A 1 71 ? 16.609 27.578 14.891 1 90.62 71 MET A O 1
ATOM 596 N N . LEU A 1 72 ? 15.289 27.094 16.641 1 94.94 72 LEU A N 1
ATOM 597 C CA . LEU A 1 72 ? 15.812 25.75 16.828 1 94.94 72 LEU A CA 1
ATOM 598 C C . LEU A 1 72 ? 14.719 24.703 16.625 1 94.94 72 LEU A C 1
ATOM 600 O O . LEU A 1 72 ? 13.633 24.828 17.203 1 94.94 72 LEU A O 1
ATOM 604 N N . CYS A 1 73 ? 14.961 23.766 15.758 1 96.25 73 CYS A N 1
ATOM 605 C CA . CYS A 1 73 ? 14.055 22.656 15.555 1 96.25 73 CYS A CA 1
ATOM 606 C C . CYS A 1 73 ? 14.633 21.359 16.141 1 96.25 73 CYS A C 1
ATOM 608 O O . CYS A 1 73 ? 15.711 20.922 15.727 1 96.25 73 CYS A O 1
ATOM 610 N N . LYS A 1 74 ? 13.953 20.828 17.062 1 97 74 LYS A N 1
ATOM 611 C CA . LYS A 1 74 ? 14.375 19.578 17.688 1 97 74 LYS A CA 1
ATOM 612 C C . LYS A 1 74 ? 13.43 18.438 17.328 1 97 74 LYS A C 1
ATOM 614 O O . LYS A 1 74 ? 12.211 18.594 17.406 1 97 74 LYS A O 1
ATOM 619 N N . MET A 1 75 ? 13.969 17.281 16.922 1 97.44 75 MET A N 1
ATOM 620 C CA . MET A 1 75 ? 13.117 16.156 16.547 1 97.44 75 MET A CA 1
ATOM 621 C C . MET A 1 75 ? 13.922 14.859 16.516 1 97.44 75 MET A C 1
ATOM 623 O O . MET A 1 75 ? 15.141 14.875 16.641 1 97.44 75 MET A O 1
ATOM 627 N N . ASP A 1 76 ? 13.203 13.766 16.453 1 98.38 76 ASP A N 1
ATOM 628 C CA . ASP A 1 76 ? 13.766 12.453 16.156 1 98.38 76 ASP A CA 1
ATOM 629 C C . ASP A 1 76 ? 13.602 12.094 14.68 1 98.38 76 ASP A C 1
ATOM 631 O O . ASP A 1 76 ? 12.617 12.492 14.047 1 98.38 76 ASP A O 1
ATOM 635 N N . TYR A 1 77 ? 14.594 11.453 14.141 1 98.56 77 TYR A N 1
ATOM 636 C CA . TYR A 1 77 ? 14.414 10.961 12.781 1 98.56 77 TYR A CA 1
ATOM 637 C C . TYR A 1 77 ? 15.102 9.617 12.586 1 98.56 77 TYR A C 1
ATOM 639 O O . TYR A 1 77 ? 16.031 9.273 13.328 1 98.56 77 TYR A O 1
ATOM 647 N N . SER A 1 78 ? 14.648 8.844 11.703 1 98.5 78 SER A N 1
ATOM 648 C CA . SER A 1 78 ? 15.203 7.539 11.375 1 98.5 78 SER A CA 1
ATOM 649 C C . SER A 1 78 ? 15.141 7.266 9.883 1 98.5 78 SER A C 1
ATOM 651 O O . SER A 1 78 ? 14.148 7.586 9.227 1 98.5 78 SER A O 1
ATOM 653 N N . PHE A 1 79 ? 16.219 6.766 9.383 1 98.69 79 PHE A N 1
ATOM 654 C CA . PHE A 1 79 ? 16.266 6.262 8.016 1 98.69 79 PHE A CA 1
ATOM 655 C C . PHE A 1 79 ? 16.234 4.738 7.996 1 98.69 79 PHE A C 1
ATOM 657 O O . PHE A 1 79 ? 16.891 4.09 8.805 1 98.69 79 PHE A O 1
ATOM 664 N N . THR A 1 80 ? 15.469 4.156 7.098 1 98.31 80 THR A N 1
ATOM 665 C CA . THR A 1 80 ? 15.414 2.703 6.957 1 98.31 80 THR A CA 1
ATOM 666 C C . THR A 1 80 ? 15.43 2.303 5.484 1 98.31 80 THR A C 1
ATOM 668 O O . THR A 1 80 ? 14.539 2.674 4.723 1 98.31 80 THR A O 1
ATOM 671 N N . PHE A 1 81 ? 16.469 1.574 5.086 1 97.81 81 PHE A N 1
ATOM 672 C CA . PHE A 1 81 ? 16.438 0.907 3.791 1 97.81 81 PHE A CA 1
ATOM 673 C C . PHE A 1 81 ? 15.578 -0.348 3.848 1 97.81 81 PHE A C 1
ATOM 675 O O . PHE A 1 81 ? 15.812 -1.229 4.676 1 97.81 81 PHE A O 1
ATOM 682 N N . LEU A 1 82 ? 14.617 -0.434 2.98 1 97.06 82 LEU A N 1
ATOM 683 C CA . LEU A 1 82 ? 13.711 -1.577 2.994 1 97.06 82 LEU A CA 1
ATOM 684 C C . LEU A 1 82 ? 14.273 -2.729 2.166 1 97.06 82 LEU A C 1
ATOM 686 O O . LEU A 1 82 ? 14.633 -2.541 1.001 1 97.06 82 LEU A O 1
ATOM 690 N N . ASN A 1 83 ? 14.328 -3.82 2.816 1 96.56 83 ASN A N 1
ATOM 691 C CA . ASN A 1 83 ? 14.719 -5.047 2.129 1 96.56 83 ASN A CA 1
ATOM 692 C C . ASN A 1 83 ? 13.562 -5.637 1.334 1 96.56 83 ASN A C 1
ATOM 694 O O . ASN A 1 83 ? 12.406 -5.547 1.755 1 96.56 83 ASN A O 1
ATOM 698 N N . SER A 1 84 ? 13.852 -6.234 0.222 1 92.81 84 SER A N 1
ATOM 699 C CA . SER A 1 84 ? 12.797 -6.723 -0.653 1 92.81 84 SER A CA 1
ATOM 700 C C . SER A 1 84 ? 12.281 -8.086 -0.195 1 92.81 84 SER A C 1
ATOM 702 O O . SER A 1 84 ? 11.219 -8.531 -0.626 1 92.81 84 SER A O 1
ATOM 704 N N . GLU A 1 85 ? 12.977 -8.758 0.674 1 91.94 85 GLU A N 1
ATOM 705 C CA . GLU A 1 85 ? 12.617 -10.133 1.016 1 91.94 85 GLU A CA 1
ATOM 706 C C . GLU A 1 85 ? 11.945 -10.203 2.385 1 91.94 85 GLU A C 1
ATOM 708 O O . GLU A 1 85 ? 10.992 -10.961 2.572 1 91.94 85 GLU A O 1
ATOM 713 N N . HIS A 1 86 ? 12.609 -9.469 3.297 1 95 86 HIS A N 1
ATOM 714 C CA . HIS A 1 86 ? 12.125 -9.641 4.664 1 95 86 HIS A CA 1
ATOM 715 C C . HIS A 1 86 ? 12.367 -8.383 5.492 1 95 86 HIS A C 1
ATOM 717 O O . HIS A 1 86 ? 13.406 -7.73 5.352 1 95 86 HIS A O 1
ATOM 723 N N . PHE A 1 87 ? 11.492 -8.156 6.473 1 95.44 87 PHE A N 1
ATOM 724 C CA . PHE A 1 87 ? 11.562 -6.922 7.25 1 95.44 87 PHE A CA 1
ATOM 725 C C . PHE A 1 87 ? 12.75 -6.953 8.211 1 95.44 87 PHE A C 1
ATOM 727 O O . PHE A 1 87 ? 13.297 -5.906 8.555 1 95.44 87 PHE A O 1
ATOM 734 N N . THR A 1 88 ? 13.172 -8.133 8.664 1 95.69 88 THR A N 1
ATOM 735 C CA . THR A 1 88 ? 14.273 -8.242 9.617 1 95.69 88 THR A CA 1
ATOM 736 C C . THR A 1 88 ? 15.602 -7.895 8.953 1 95.69 88 THR A C 1
ATOM 738 O O . THR A 1 88 ? 16.594 -7.676 9.641 1 95.69 88 THR A O 1
ATOM 741 N N . LYS A 1 89 ? 15.664 -7.875 7.676 1 96.5 89 LYS A N 1
ATOM 742 C CA . LYS A 1 89 ? 16.891 -7.59 6.934 1 96.5 89 LYS A CA 1
ATOM 743 C C . LYS A 1 89 ? 17 -6.102 6.609 1 96.5 89 LYS A C 1
ATOM 745 O O . LYS A 1 89 ? 17.984 -5.664 6.004 1 96.5 89 LYS A O 1
ATOM 750 N N . ASN A 1 90 ? 15.984 -5.344 7.004 1 96.5 90 ASN A N 1
ATOM 751 C CA . ASN A 1 90 ? 16.078 -3.898 6.832 1 96.5 90 ASN A CA 1
ATOM 752 C C . ASN A 1 90 ? 17.281 -3.318 7.57 1 96.5 90 ASN A C 1
ATOM 754 O O . ASN A 1 90 ? 17.75 -3.9 8.547 1 96.5 90 ASN A O 1
ATOM 758 N N . GLU A 1 91 ? 17.844 -2.262 7.086 1 97.38 91 GLU A N 1
ATOM 759 C CA . GLU A 1 91 ? 18.906 -1.513 7.75 1 97.38 91 GLU A CA 1
ATOM 760 C C . GLU A 1 91 ? 18.438 -0.111 8.133 1 97.38 91 GLU A C 1
ATOM 762 O O . GLU A 1 91 ? 17.938 0.635 7.281 1 97.38 91 GLU A O 1
ATOM 767 N N . SER A 1 92 ? 18.562 0.192 9.391 1 97.38 92 SER A N 1
ATOM 768 C CA . SER A 1 92 ? 18.047 1.472 9.859 1 97.38 92 SER A CA 1
ATOM 769 C C . SER A 1 92 ? 18.984 2.113 10.875 1 97.38 92 SER A C 1
ATOM 771 O O . SER A 1 92 ? 19.828 1.432 11.461 1 97.38 92 SER A O 1
ATOM 773 N N . PHE A 1 93 ? 18.922 3.365 11.039 1 98 93 PHE A N 1
ATOM 774 C CA . PHE A 1 93 ? 19.5 4.078 12.172 1 98 93 PHE A CA 1
ATOM 775 C C . PHE A 1 93 ? 18.516 5.125 12.703 1 98 93 PHE A C 1
ATOM 777 O O . PHE A 1 93 ? 17.703 5.652 11.953 1 98 93 PHE A O 1
ATOM 784 N N . LEU A 1 94 ? 18.578 5.316 13.953 1 97.44 94 LEU A N 1
ATOM 785 C CA . LEU A 1 94 ? 17.688 6.242 14.656 1 97.44 94 LEU A CA 1
ATOM 786 C C . LEU A 1 94 ? 18.5 7.293 15.406 1 97.44 94 LEU A C 1
ATOM 788 O O . LEU A 1 94 ? 19.484 6.969 16.062 1 97.44 94 LEU A O 1
ATOM 792 N N . GLU A 1 95 ? 18.156 8.5 15.18 1 97.94 95 GLU A N 1
ATOM 793 C CA . GLU A 1 95 ? 18.703 9.625 15.922 1 97.94 95 GLU A CA 1
ATOM 794 C C . GLU A 1 95 ? 17.625 10.312 16.766 1 97.94 95 GLU A C 1
ATOM 796 O O . GLU A 1 95 ? 16.562 10.664 16.25 1 97.94 95 GLU A O 1
ATOM 801 N N . LYS A 1 96 ? 17.906 10.539 18.047 1 97.25 96 LYS A N 1
ATOM 802 C CA . LYS A 1 96 ? 16.938 11.141 18.953 1 97.25 96 LYS A CA 1
ATOM 803 C C . LYS A 1 96 ? 17.375 12.539 19.391 1 97.25 96 LYS A C 1
ATOM 805 O O . LYS A 1 96 ? 18.562 12.781 19.594 1 97.25 96 LYS A O 1
ATOM 810 N N . GLY A 1 97 ? 16.391 13.359 19.469 1 96.44 97 GLY A N 1
ATOM 811 C CA . GLY A 1 97 ? 16.625 14.688 20.016 1 96.44 97 GLY A CA 1
ATOM 812 C C . GLY A 1 97 ? 17.594 15.516 19.188 1 96.44 97 GLY A C 1
ATOM 813 O O . GLY A 1 97 ? 18.406 16.266 19.734 1 96.44 97 GLY A O 1
ATOM 814 N N . CYS A 1 98 ? 17.547 15.344 17.906 1 97.31 98 CYS A N 1
ATOM 815 C CA . CYS A 1 98 ? 18.453 16.062 17.031 1 97.31 98 CYS A CA 1
ATOM 816 C C . CYS A 1 98 ? 18.016 17.516 16.875 1 97.31 98 CYS A C 1
ATOM 818 O O . CYS A 1 98 ? 16.828 17.812 16.766 1 97.31 98 CYS A O 1
ATOM 820 N N . GLU A 1 99 ? 19.016 18.422 16.859 1 96.94 99 GLU A N 1
ATOM 821 C CA . GLU A 1 99 ? 18.719 19.859 16.781 1 96.94 99 GLU A CA 1
ATOM 822 C C . GLU A 1 99 ? 19.172 20.438 15.43 1 96.94 99 GLU A C 1
ATOM 824 O O . GLU A 1 99 ? 20.297 20.219 15.008 1 96.94 99 GLU A O 1
ATOM 829 N N . PHE A 1 100 ? 18.281 21.047 14.789 1 97.19 100 PHE A N 1
ATOM 830 C CA . PHE A 1 100 ? 18.562 21.734 13.531 1 97.19 100 PHE A CA 1
ATOM 831 C C . PHE A 1 100 ? 18.453 23.25 13.719 1 97.19 100 PHE A C 1
ATOM 833 O O . PHE A 1 100 ? 17.531 23.734 14.375 1 97.19 100 PHE A O 1
ATOM 840 N N . SER A 1 101 ? 19.375 23.969 13.25 1 94.56 101 SER A N 1
ATOM 841 C CA . SER A 1 101 ? 19.422 25.422 13.297 1 94.56 101 SER A CA 1
ATOM 842 C C . SER A 1 101 ? 20.062 26 12.031 1 94.56 101 SER A C 1
ATOM 844 O O . SER A 1 101 ? 20.406 25.25 11.109 1 94.56 101 SER A O 1
ATOM 846 N N . ASP A 1 102 ? 20.109 27.281 11.992 1 92.06 102 ASP A N 1
ATOM 847 C CA . ASP A 1 102 ? 20.75 27.938 10.852 1 92.06 102 ASP A CA 1
ATOM 848 C C . ASP A 1 102 ? 22.234 27.594 10.781 1 92.06 102 ASP A C 1
ATOM 850 O O . ASP A 1 102 ? 22.812 27.547 9.688 1 92.06 102 ASP A O 1
ATOM 854 N N . GLN A 1 103 ? 22.859 27.312 11.875 1 92.38 103 GLN A N 1
ATOM 855 C CA . GLN A 1 103 ? 24.281 26.984 11.938 1 92.38 103 GLN A CA 1
ATOM 856 C C . GLN A 1 103 ? 24.516 25.516 11.617 1 92.38 103 GLN A C 1
ATOM 858 O O . GLN A 1 103 ? 25.594 25.141 11.148 1 92.38 103 GLN A O 1
ATOM 863 N N . SER A 1 104 ? 23.516 24.734 11.898 1 95.62 104 SER A N 1
ATOM 864 C CA . SER A 1 104 ? 23.578 23.297 11.656 1 95.62 104 SER A CA 1
ATOM 865 C C . SER A 1 104 ? 22.266 22.766 11.102 1 95.62 104 SER A C 1
ATOM 867 O O . SER A 1 104 ? 21.453 22.219 11.844 1 95.62 104 SER A O 1
ATOM 869 N N . ASP A 1 105 ? 22.156 22.844 9.828 1 96.62 105 ASP A N 1
ATOM 870 C CA . ASP A 1 105 ? 20.859 22.578 9.219 1 96.62 105 ASP A CA 1
ATOM 871 C C . ASP A 1 105 ? 20.812 21.188 8.602 1 96.62 105 ASP A C 1
ATOM 873 O O . ASP A 1 105 ? 19.797 20.781 8.031 1 96.62 105 ASP A O 1
ATOM 877 N N . THR A 1 106 ? 21.938 20.453 8.641 1 97.69 106 THR A N 1
ATOM 878 C CA . THR A 1 106 ? 22.016 19.141 8.023 1 97.69 106 THR A CA 1
ATOM 879 C C . THR A 1 106 ? 22.531 18.109 9.023 1 97.69 106 THR A C 1
ATOM 881 O O . THR A 1 106 ? 23.531 18.328 9.695 1 97.69 106 THR A O 1
ATOM 884 N N . LYS A 1 107 ? 21.797 17.094 9.203 1 97.75 107 LYS A N 1
ATOM 885 C CA . LYS A 1 107 ? 22.188 15.953 10.039 1 97.75 107 LYS A CA 1
ATOM 886 C C . LYS A 1 107 ? 22.078 14.641 9.266 1 97.75 107 LYS A C 1
ATOM 888 O O . LYS A 1 107 ? 21.281 14.523 8.344 1 97.75 107 LYS A O 1
ATOM 893 N N . GLY A 1 108 ? 22.891 13.625 9.641 1 97.56 108 GLY A N 1
ATOM 894 C CA . GLY A 1 108 ? 22.828 12.328 8.984 1 97.56 108 GLY A CA 1
ATOM 895 C C . GLY A 1 108 ? 24.016 11.445 9.32 1 97.56 108 GLY A C 1
ATOM 896 O O . GLY A 1 108 ? 24.688 11.648 10.336 1 97.56 108 GLY A O 1
ATOM 897 N N . ARG A 1 109 ? 24.125 10.43 8.641 1 97.06 109 ARG A N 1
ATOM 898 C CA . ARG A 1 109 ? 25.219 9.469 8.805 1 97.06 109 ARG A CA 1
ATOM 899 C C . ARG A 1 109 ? 25.922 9.211 7.48 1 97.06 109 ARG A C 1
ATOM 901 O O . ARG A 1 109 ? 25.297 8.828 6.496 1 97.06 109 ARG A O 1
ATOM 908 N N . LYS A 1 110 ? 27.172 9.328 7.504 1 95.06 110 LYS A N 1
ATOM 909 C CA . LYS A 1 110 ? 27.984 9.172 6.305 1 95.06 110 LYS A CA 1
ATOM 910 C C . LYS A 1 110 ? 28.109 7.703 5.906 1 95.06 110 LYS A C 1
ATOM 912 O O . LYS A 1 110 ? 28.094 7.375 4.715 1 95.06 110 LYS A O 1
ATOM 917 N N . THR A 1 111 ? 28.203 6.812 6.926 1 95 111 THR A N 1
ATOM 918 C CA . THR A 1 111 ? 28.375 5.387 6.672 1 95 111 THR A CA 1
ATOM 919 C C . THR A 1 111 ? 27.109 4.609 7 1 95 111 THR A C 1
ATOM 921 O O . THR A 1 111 ? 27.156 3.619 7.73 1 95 111 THR A O 1
ATOM 924 N N . PHE A 1 112 ? 26.094 4.969 6.359 1 95.88 112 PHE A N 1
ATOM 925 C CA . PHE A 1 112 ? 24.797 4.363 6.629 1 95.88 112 PHE A CA 1
ATOM 926 C C . PHE A 1 112 ? 24.703 2.971 6.02 1 95.88 112 PHE A C 1
ATOM 928 O O . PHE A 1 112 ? 24.484 1.989 6.73 1 95.88 112 PHE A O 1
ATOM 935 N N . MET A 1 113 ? 24.953 2.85 4.773 1 95.38 113 MET A N 1
ATOM 936 C CA . MET A 1 113 ? 24.781 1.579 4.078 1 95.38 113 MET A CA 1
ATOM 937 C C . MET A 1 113 ? 26.016 1.256 3.234 1 95.38 113 MET A C 1
ATOM 939 O O . MET A 1 113 ? 26.375 2.023 2.344 1 95.38 113 MET A O 1
ATOM 943 N N . PRO A 1 114 ? 26.672 0.139 3.512 1 94.56 114 PRO A N 1
ATOM 944 C CA . PRO A 1 114 ? 27.734 -0.274 2.592 1 94.56 114 PRO A CA 1
ATOM 945 C C . PRO A 1 114 ? 27.219 -0.555 1.183 1 94.56 114 PRO A C 1
ATOM 947 O O . PRO A 1 114 ? 26.188 -1.214 1.02 1 94.56 114 PRO A O 1
ATOM 950 N N . LEU A 1 115 ? 27.938 -0.131 0.215 1 92.19 115 LEU A N 1
ATOM 951 C CA . LEU A 1 115 ? 27.516 -0.3 -1.175 1 92.19 115 LEU A CA 1
ATOM 952 C C . LEU A 1 115 ? 27.453 -1.776 -1.549 1 92.19 115 LEU A C 1
ATOM 954 O O . LEU A 1 115 ? 26.578 -2.193 -2.312 1 92.19 115 LEU A O 1
ATOM 958 N N . GLU A 1 116 ? 28.312 -2.562 -1.038 1 91.25 116 GLU A N 1
ATOM 959 C CA . GLU A 1 116 ? 28.328 -3.998 -1.3 1 91.25 116 GLU A CA 1
ATOM 960 C C . GLU A 1 116 ? 27.062 -4.672 -0.797 1 91.25 116 GLU A C 1
ATOM 962 O O . GLU A 1 116 ? 26.531 -5.578 -1.445 1 91.25 116 GLU A O 1
ATOM 967 N N . ASP A 1 117 ? 26.625 -4.223 0.317 1 92.25 117 ASP A N 1
ATOM 968 C CA . ASP A 1 117 ? 25.391 -4.766 0.875 1 92.25 117 ASP A CA 1
ATOM 969 C C . ASP A 1 117 ? 24.188 -4.398 0.008 1 92.25 117 ASP A C 1
ATOM 971 O O . ASP A 1 117 ? 23.281 -5.211 -0.18 1 92.25 117 ASP A O 1
ATOM 975 N N . LEU A 1 118 ? 24.172 -3.201 -0.445 1 90.88 118 LEU A N 1
ATOM 976 C CA . LEU A 1 118 ? 23.078 -2.764 -1.308 1 90.88 118 LEU A CA 1
ATOM 977 C C . LEU A 1 118 ? 22.984 -3.645 -2.549 1 90.88 118 LEU A C 1
ATOM 979 O O . LEU A 1 118 ? 21.875 -3.883 -3.062 1 90.88 118 LEU A O 1
ATOM 983 N N . LEU A 1 119 ? 24.094 -4.156 -2.977 1 85.81 119 LEU A N 1
ATOM 984 C CA . LEU A 1 119 ? 24.156 -4.945 -4.199 1 85.81 119 LEU A CA 1
ATOM 985 C C . LEU A 1 119 ? 23.797 -6.402 -3.926 1 85.81 119 LEU A C 1
ATOM 987 O O . LEU A 1 119 ? 23.156 -7.055 -4.75 1 85.81 119 LEU A O 1
ATOM 991 N N . HIS A 1 120 ? 24.109 -6.867 -2.732 1 87.56 120 HIS A N 1
ATOM 992 C CA . HIS A 1 120 ? 24.094 -8.312 -2.574 1 87.56 120 HIS A CA 1
ATOM 993 C C . HIS A 1 120 ? 23.016 -8.75 -1.587 1 87.56 120 HIS A C 1
ATOM 995 O O . HIS A 1 120 ? 22.625 -9.914 -1.557 1 87.56 120 HIS A O 1
ATOM 1001 N N . ARG A 1 121 ? 22.531 -7.867 -0.843 1 90.94 121 ARG A N 1
ATOM 1002 C CA . ARG A 1 121 ? 21.609 -8.258 0.218 1 90.94 121 ARG A CA 1
ATOM 1003 C C . ARG A 1 121 ? 20.156 -7.977 -0.182 1 90.94 121 ARG A C 1
ATOM 1005 O O . ARG A 1 121 ? 19.312 -7.758 0.677 1 90.94 121 ARG A O 1
ATOM 1012 N N . LYS A 1 122 ? 19.766 -7.887 -1.41 1 90.25 122 LYS A N 1
ATOM 1013 C CA . LYS A 1 122 ? 18.406 -7.852 -1.968 1 90.25 122 LYS A CA 1
ATOM 1014 C C . LYS A 1 122 ? 17.656 -6.602 -1.514 1 90.25 122 LYS A C 1
ATOM 1016 O O . LYS A 1 122 ? 16.531 -6.691 -1.036 1 90.25 122 LYS A O 1
ATOM 1021 N N . PHE A 1 123 ? 18.312 -5.512 -1.56 1 94.19 123 PHE A N 1
ATOM 1022 C CA . PHE A 1 123 ? 17.656 -4.238 -1.297 1 94.19 123 PHE A CA 1
ATOM 1023 C C . PHE A 1 123 ? 17.047 -3.668 -2.574 1 94.19 123 PHE A C 1
ATOM 1025 O O . PHE A 1 123 ? 16.234 -2.748 -2.523 1 94.19 123 PHE A O 1
ATOM 1032 N N . ILE A 1 124 ? 17.469 -4.211 -3.66 1 90.38 124 ILE A N 1
ATOM 1033 C CA . ILE A 1 124 ? 16.891 -3.785 -4.934 1 90.38 124 ILE A CA 1
ATOM 1034 C C . ILE A 1 124 ? 15.492 -4.375 -5.098 1 90.38 124 ILE A C 1
ATOM 1036 O O . ILE A 1 124 ? 15.312 -5.59 -5 1 90.38 124 ILE A O 1
ATOM 1040 N N . GLN A 1 125 ? 14.555 -3.498 -5.375 1 90.25 125 GLN A N 1
ATOM 1041 C CA . GLN A 1 125 ? 13.172 -3.932 -5.539 1 90.25 125 GLN A CA 1
ATOM 1042 C C . GLN A 1 125 ? 12.93 -4.5 -6.938 1 90.25 125 GLN A C 1
ATOM 1044 O O . GLN A 1 125 ? 13.852 -4.539 -7.762 1 90.25 125 GLN A O 1
ATOM 1049 N N . GLU A 1 126 ? 11.703 -4.898 -7.152 1 81.5 126 GLU A N 1
ATOM 1050 C CA . GLU A 1 126 ? 11.344 -5.59 -8.391 1 81.5 126 GLU A CA 1
ATOM 1051 C C . GLU A 1 126 ? 11.578 -4.699 -9.609 1 81.5 126 GLU A C 1
ATOM 1053 O O . GLU A 1 126 ? 11.93 -5.195 -10.68 1 81.5 126 GLU A O 1
ATOM 1058 N N . ASN A 1 127 ? 11.445 -3.439 -9.398 1 80.94 127 ASN A N 1
ATOM 1059 C CA . ASN A 1 127 ? 11.57 -2.527 -10.531 1 80.94 127 ASN A CA 1
ATOM 1060 C C . ASN A 1 127 ? 13 -2.002 -10.664 1 80.94 127 ASN A C 1
ATOM 1062 O O . ASN A 1 127 ? 13.273 -1.146 -11.508 1 80.94 127 ASN A O 1
ATOM 1066 N N . GLY A 1 128 ? 13.844 -2.396 -9.789 1 85.81 128 GLY A N 1
ATOM 1067 C CA . GLY A 1 128 ? 15.242 -1.995 -9.867 1 85.81 128 GLY A CA 1
ATOM 1068 C C . GLY A 1 128 ? 15.578 -0.816 -8.977 1 85.81 128 GLY A C 1
ATOM 1069 O O . GLY A 1 128 ? 16.734 -0.427 -8.859 1 85.81 128 GLY A O 1
ATOM 1070 N N . GLU A 1 129 ? 14.602 -0.327 -8.328 1 92.06 129 GLU A N 1
ATOM 1071 C CA . GLU A 1 129 ? 14.828 0.837 -7.477 1 92.06 129 GLU A CA 1
ATOM 1072 C C . GLU A 1 129 ? 15.008 0.428 -6.016 1 92.06 129 GLU A C 1
ATOM 1074 O O . GLU A 1 129 ? 14.797 -0.734 -5.66 1 92.06 129 GLU A O 1
ATOM 1079 N N . PHE A 1 130 ? 15.5 1.402 -5.234 1 95.12 130 PHE A N 1
ATOM 1080 C CA . PHE A 1 130 ? 15.594 1.222 -3.789 1 95.12 130 PHE A CA 1
ATOM 1081 C C . PHE A 1 130 ? 14.469 1.968 -3.078 1 95.12 130 PHE A C 1
ATOM 1083 O O . PHE A 1 130 ? 13.945 2.951 -3.6 1 95.12 130 PHE A O 1
ATOM 1090 N N . LEU A 1 131 ? 14.102 1.451 -1.952 1 97.12 131 LEU A N 1
ATOM 1091 C CA . LEU A 1 131 ? 13.133 2.145 -1.113 1 97.12 131 LEU A CA 1
ATOM 1092 C C . LEU A 1 131 ? 13.75 2.535 0.225 1 97.12 131 LEU A C 1
ATOM 1094 O O . LEU A 1 131 ? 14.375 1.705 0.893 1 97.12 131 LEU A O 1
ATOM 1098 N N . VAL A 1 132 ? 13.633 3.766 0.54 1 98.19 132 VAL A N 1
ATOM 1099 C CA . VAL A 1 132 ? 14.117 4.27 1.819 1 98.19 132 VAL A CA 1
ATOM 1100 C C . VAL A 1 132 ? 12.992 5 2.551 1 98.19 132 VAL A C 1
ATOM 1102 O O . VAL A 1 132 ? 12.336 5.867 1.978 1 98.19 132 VAL A O 1
ATOM 1105 N N . GLU A 1 133 ? 12.781 4.68 3.803 1 98.56 133 GLU A N 1
ATOM 1106 C CA . GLU A 1 133 ? 11.781 5.348 4.629 1 98.56 133 GLU A CA 1
ATOM 1107 C C . GLU A 1 133 ? 12.438 6.316 5.609 1 98.56 133 GLU A C 1
ATOM 1109 O O . GLU A 1 133 ? 13.438 5.98 6.246 1 98.56 133 GLU A O 1
ATOM 1114 N N . LEU A 1 134 ? 11.938 7.465 5.641 1 98.81 134 LEU A N 1
ATOM 1115 C CA . LEU A 1 134 ? 12.305 8.469 6.633 1 98.81 134 LEU A CA 1
ATOM 1116 C C . LEU A 1 134 ? 11.18 8.68 7.637 1 98.81 134 LEU A C 1
ATOM 1118 O O . LEU A 1 134 ? 10.086 9.125 7.266 1 98.81 134 LEU A O 1
ATOM 1122 N N . GLU A 1 135 ? 11.414 8.352 8.82 1 98.62 135 GLU A N 1
ATOM 1123 C CA . GLU A 1 135 ? 10.461 8.578 9.898 1 98.62 135 GLU A CA 1
ATOM 1124 C C . GLU A 1 135 ? 10.828 9.82 10.711 1 98.62 135 GLU A C 1
ATOM 1126 O O . GLU A 1 135 ? 11.961 9.953 11.18 1 98.62 135 GLU A O 1
ATOM 1131 N N . LEU A 1 136 ? 9.969 10.734 10.82 1 98.62 136 LEU A N 1
ATOM 1132 C CA . LEU A 1 136 ? 10.133 11.945 11.617 1 98.62 136 LEU A CA 1
ATOM 1133 C C . LEU A 1 136 ? 9.109 12 12.742 1 98.62 136 LEU A C 1
ATOM 1135 O O . LEU A 1 136 ? 7.93 11.688 12.539 1 98.62 136 LEU A O 1
ATOM 1139 N N . ARG A 1 137 ? 9.562 12.375 13.953 1 97.31 137 ARG A N 1
ATOM 1140 C CA . ARG A 1 137 ? 8.625 12.414 15.07 1 97.31 137 ARG A CA 1
ATOM 1141 C C . ARG A 1 137 ? 9.062 13.43 16.125 1 97.31 137 ARG A C 1
ATOM 1143 O O . ARG A 1 137 ? 10.242 13.773 16.203 1 97.31 137 ARG A O 1
ATOM 1150 N N . ASN A 1 138 ? 8.125 13.992 16.812 1 96.62 138 ASN A N 1
ATOM 1151 C CA . ASN A 1 138 ? 8.32 14.797 18.016 1 96.62 138 ASN A CA 1
ATOM 1152 C C . ASN A 1 138 ? 9.062 16.094 17.703 1 96.62 138 ASN A C 1
ATOM 1154 O O . ASN A 1 138 ? 10.055 16.422 18.359 1 96.62 138 ASN A O 1
ATOM 1158 N N . ILE A 1 139 ? 8.609 16.781 16.75 1 96.31 139 ILE A N 1
ATOM 1159 C CA . ILE A 1 139 ? 9.289 18.016 16.375 1 96.31 139 ILE A CA 1
ATOM 1160 C C . ILE A 1 139 ? 8.812 19.156 17.266 1 96.31 139 ILE A C 1
ATOM 1162 O O . ILE A 1 139 ? 7.633 19.219 17.625 1 96.31 139 ILE A O 1
ATOM 1166 N N . VAL A 1 140 ? 9.703 20 17.688 1 94.19 140 VAL A N 1
ATOM 1167 C CA . VAL A 1 140 ? 9.43 21.234 18.391 1 94.19 140 VAL A CA 1
ATOM 1168 C C . VAL A 1 140 ? 10.242 22.375 17.797 1 94.19 140 VAL A C 1
ATOM 1170 O O . VAL A 1 140 ? 11.469 22.281 17.688 1 94.19 140 VAL A O 1
ATOM 1173 N N . SER A 1 141 ? 9.594 23.359 17.375 1 96.19 141 SER A N 1
ATOM 1174 C CA . SER A 1 141 ? 10.25 24.562 16.859 1 96.19 141 SER A CA 1
ATOM 1175 C C . SER A 1 141 ? 10.234 25.688 17.891 1 96.19 141 SER A C 1
ATOM 1177 O O . SER A 1 141 ? 9.164 26.172 18.266 1 96.19 141 SER A O 1
ATOM 1179 N N . THR A 1 142 ? 11.461 26.109 18.25 1 96.56 142 THR A N 1
ATOM 1180 C CA . THR A 1 142 ? 11.57 27.047 19.344 1 96.56 142 THR A CA 1
ATOM 1181 C C . THR A 1 142 ? 12.398 28.266 18.938 1 96.56 142 THR A C 1
ATOM 1183 O O . THR A 1 142 ? 13.492 28.125 18.391 1 96.56 142 THR A O 1
ATOM 1186 N N . LEU A 1 143 ? 11.844 29.406 19.203 1 95.94 143 LEU A N 1
ATOM 1187 C CA . LEU A 1 143 ? 12.594 30.656 19.078 1 95.94 143 LEU A CA 1
ATOM 1188 C C . LEU A 1 143 ? 13.078 31.125 20.453 1 95.94 143 LEU A C 1
ATOM 1190 O O . LEU A 1 143 ? 12.289 31.219 21.391 1 95.94 143 LEU A O 1
ATOM 1194 N N . ASN A 1 144 ? 14.344 31.359 20.562 1 93.62 144 ASN A N 1
ATOM 1195 C CA . ASN A 1 144 ? 14.938 31.953 21.75 1 93.62 144 ASN A CA 1
ATOM 1196 C C . ASN A 1 144 ? 15.586 33.312 21.438 1 93.62 144 ASN A C 1
ATOM 1198 O O . ASN A 1 144 ? 16.422 33.406 20.531 1 93.62 144 ASN A O 1
ATOM 1202 N N . CYS A 1 145 ? 15.125 34.25 22.188 1 92.75 145 CYS A N 1
ATOM 1203 C CA . CYS A 1 145 ? 15.719 35.562 21.969 1 92.75 145 CYS A CA 1
ATOM 1204 C C . CYS A 1 145 ? 15.578 36.438 23.203 1 92.75 145 CYS A C 1
ATOM 1206 O O . CYS A 1 145 ? 14.984 36.031 24.203 1 92.75 145 CYS A O 1
ATOM 1208 N N . PHE A 1 146 ? 16.266 37.594 23.125 1 92.5 146 PHE A N 1
ATOM 1209 C CA . PHE A 1 146 ? 16.188 38.594 24.172 1 92.5 146 PHE A CA 1
ATOM 1210 C C . PHE A 1 146 ? 15.625 39.906 23.625 1 92.5 146 PHE A C 1
ATOM 1212 O O . PHE A 1 146 ? 16.031 40.344 22.562 1 92.5 146 PHE A O 1
ATOM 1219 N N . LEU A 1 147 ? 14.664 40.344 24.328 1 91.25 147 LEU A N 1
ATOM 1220 C CA . LEU A 1 147 ? 14.109 41.656 23.953 1 91.25 147 LEU A CA 1
ATOM 1221 C C . LEU A 1 147 ? 14.656 42.75 24.859 1 91.25 147 LEU A C 1
ATOM 1223 O O . LEU A 1 147 ? 14.531 42.688 26.078 1 91.25 147 LEU A O 1
ATOM 1227 N N . ASN A 1 148 ? 15.148 43.781 24.266 1 88.81 148 ASN A N 1
ATOM 1228 C CA . ASN A 1 148 ? 15.695 44.906 25.031 1 88.81 148 ASN A CA 1
ATOM 1229 C C . ASN A 1 148 ? 14.602 45.875 25.469 1 88.81 148 ASN A C 1
ATOM 1231 O O . ASN A 1 148 ? 13.75 46.25 24.672 1 88.81 148 ASN A O 1
ATOM 1235 N N . ILE A 1 149 ? 14.727 46.25 26.734 1 84.69 149 ILE A N 1
ATOM 1236 C CA . ILE A 1 149 ? 13.781 47.219 27.281 1 84.69 149 ILE A CA 1
ATOM 1237 C C . ILE A 1 149 ? 14.289 48.625 27.031 1 84.69 149 ILE A C 1
ATOM 1239 O O . ILE A 1 149 ? 15.406 48.969 27.438 1 84.69 149 ILE A O 1
ATOM 1243 N N . PRO A 1 150 ? 13.445 49.312 26.328 1 78.38 150 PRO A N 1
ATOM 1244 C CA . PRO A 1 150 ? 13.906 50.688 26.062 1 78.38 150 PRO A CA 1
ATOM 1245 C C . PRO A 1 150 ? 14.086 51.5 27.344 1 78.38 150 PRO A C 1
ATOM 1247 O O . PRO A 1 150 ? 13.32 51.344 28.297 1 78.38 150 PRO A O 1
ATOM 1250 N N . LYS A 1 151 ? 15.117 52.344 27.516 1 72.69 151 LYS A N 1
ATOM 1251 C CA . LYS A 1 151 ? 15.438 53.156 28.672 1 72.69 151 LYS A CA 1
ATOM 1252 C C . LYS A 1 151 ? 14.289 54.094 29.016 1 72.69 151 LYS A C 1
ATOM 1254 O O . LYS A 1 151 ? 14.008 54.344 30.203 1 72.69 151 LYS A O 1
ATOM 1259 N N . ASP A 1 152 ? 13.68 54.688 28 1 62.16 152 ASP A N 1
ATOM 1260 C CA . ASP A 1 152 ? 12.633 55.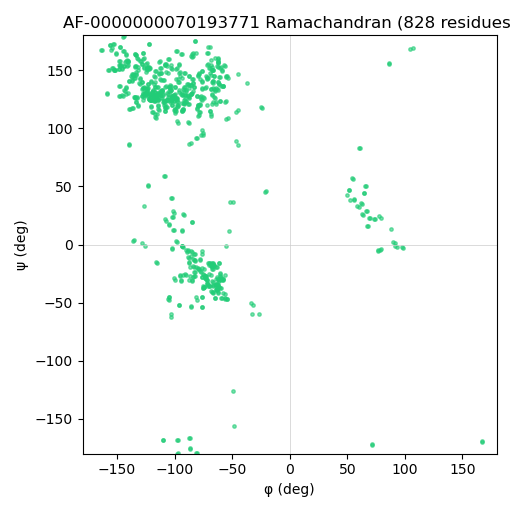656 28.25 1 62.16 152 ASP A CA 1
ATOM 1261 C C . ASP A 1 152 ? 11.273 55 28.438 1 62.16 152 ASP A C 1
ATOM 1263 O O . ASP A 1 152 ? 10.234 55.625 28.234 1 62.16 152 ASP A O 1
ATOM 1267 N N . TYR A 1 153 ? 11.203 53.719 28.75 1 58.84 153 TYR A N 1
ATOM 1268 C CA . TYR A 1 153 ? 9.953 53 28.859 1 58.84 153 TYR A CA 1
ATOM 1269 C C . TYR A 1 153 ? 9.078 53.562 29.969 1 58.84 153 TYR A C 1
ATOM 1271 O O . TYR A 1 153 ? 7.852 53.469 29.906 1 58.84 153 TYR A O 1
ATOM 1279 N N . THR A 1 154 ? 9.664 54.031 31.078 1 51.28 154 THR A N 1
ATOM 1280 C CA . THR A 1 154 ? 8.914 54.594 32.188 1 51.28 154 THR A CA 1
ATOM 1281 C C . THR A 1 154 ? 8.219 55.875 31.797 1 51.28 154 THR A C 1
ATOM 1283 O O . THR A 1 154 ? 7.438 56.438 32.562 1 51.28 154 THR A O 1
ATOM 1286 N N . ASN A 1 155 ? 8.633 56.5 30.688 1 48.47 155 ASN A N 1
ATOM 1287 C CA . ASN A 1 155 ? 7.969 57.781 30.422 1 48.47 155 ASN A CA 1
ATOM 1288 C C . ASN A 1 155 ? 6.582 57.562 29.812 1 48.47 155 ASN A C 1
ATOM 1290 O O . ASN A 1 155 ? 6.418 56.781 28.875 1 48.47 155 ASN A O 1
ATOM 1294 N N . ARG A 1 156 ? 5.414 57.844 30.438 1 49.84 156 ARG A N 1
ATOM 1295 C CA . ARG A 1 156 ? 3.965 57.75 30.297 1 49.84 156 ARG A CA 1
ATOM 1296 C C . ARG A 1 156 ? 3.549 57.875 28.844 1 49.84 156 ARG A C 1
ATOM 1298 O O . ARG A 1 156 ? 2.494 57.375 28.438 1 49.84 156 ARG A O 1
ATOM 1305 N N . TYR A 1 157 ? 4 58.938 28.078 1 43.34 157 TYR A N 1
ATOM 1306 C CA . TYR A 1 157 ? 3.439 59.469 26.828 1 43.34 157 TYR A CA 1
ATOM 1307 C C . TYR A 1 157 ? 3.994 58.719 25.625 1 43.34 157 TYR A C 1
ATOM 1309 O O . TYR A 1 157 ? 3.631 59 24.484 1 43.34 157 TYR A O 1
ATOM 1317 N N . SER A 1 158 ? 5.211 58.156 25.719 1 43.5 158 SER A N 1
ATOM 1318 C CA . SER A 1 158 ? 5.875 57.781 24.484 1 43.5 158 SER A CA 1
ATOM 1319 C C . SER A 1 158 ? 5.266 56.5 23.891 1 43.5 158 SER A C 1
ATOM 1321 O O . SER A 1 158 ? 5.031 55.531 24.625 1 43.5 158 SER A O 1
ATOM 1323 N N . TYR A 1 159 ? 4.34 56.594 23.016 1 47.22 159 TYR A N 1
ATOM 1324 C CA . TYR A 1 159 ? 4.031 55.5 22.078 1 47.22 159 TYR A CA 1
ATOM 1325 C C . TYR A 1 159 ? 5.215 54.562 21.922 1 47.22 159 TYR A C 1
ATOM 1327 O O . TYR A 1 159 ? 6.145 54.844 21.156 1 47.22 159 TYR A O 1
ATOM 1335 N N . GLY A 1 160 ? 5.867 54.156 22.938 1 49.62 160 GLY A N 1
ATOM 1336 C CA . GLY A 1 160 ? 7.129 53.5 23.172 1 49.62 160 GLY A CA 1
ATOM 1337 C C . GLY A 1 160 ? 7.367 52.344 22.219 1 49.62 160 GLY A C 1
ATOM 1338 O O . GLY A 1 160 ? 6.434 51.844 21.562 1 49.62 160 GLY A O 1
ATOM 1339 N N . PRO A 1 161 ? 8.695 52.188 21.891 1 57.03 161 PRO A N 1
ATOM 1340 C CA . PRO A 1 161 ? 9.195 51.219 20.906 1 57.03 161 PRO A CA 1
ATOM 1341 C C . PRO A 1 161 ? 8.766 49.781 21.219 1 57.03 161 PRO A C 1
ATOM 1343 O O . PRO A 1 161 ? 8.781 49.375 22.391 1 57.03 161 PRO A O 1
ATOM 1346 N N . ARG A 1 162 ? 7.809 49.094 20.484 1 71.19 162 ARG A N 1
ATOM 1347 C CA . ARG A 1 162 ? 7.508 47.656 20.516 1 71.19 162 ARG A CA 1
ATOM 1348 C C . ARG A 1 162 ? 8.789 46.844 20.5 1 71.19 162 ARG A C 1
ATOM 1350 O O . ARG A 1 162 ? 9.703 47.094 19.719 1 71.19 162 ARG A O 1
ATOM 1357 N N . MET A 1 163 ? 8.953 46.125 21.656 1 87.5 163 MET A N 1
ATOM 1358 C CA . MET A 1 163 ? 10.016 45.125 21.656 1 87.5 163 MET A CA 1
ATOM 1359 C C . MET A 1 163 ? 9.672 43.969 20.719 1 87.5 163 MET A C 1
ATOM 1361 O O . MET A 1 163 ? 8.672 43.281 20.922 1 87.5 163 MET A O 1
ATOM 1365 N N . GLU A 1 164 ? 10.367 43.906 19.703 1 91.31 164 GLU A N 1
ATOM 1366 C CA . GLU A 1 164 ? 10.055 42.875 18.703 1 91.31 164 GLU A CA 1
ATOM 1367 C C . GLU A 1 164 ? 11.203 41.906 18.547 1 91.31 164 GLU A C 1
ATOM 1369 O O . GLU A 1 164 ? 12.375 42.281 18.641 1 91.31 164 GLU A O 1
ATOM 1374 N N . SER A 1 165 ? 10.883 40.75 18.422 1 92.44 165 SER A N 1
ATOM 1375 C CA . SER A 1 165 ? 11.875 39.688 18.172 1 92.44 165 SER A CA 1
ATOM 1376 C C . SER A 1 165 ? 12.43 39.781 16.766 1 92.44 165 SER A C 1
ATOM 1378 O O . SER A 1 165 ? 11.875 40.469 15.906 1 92.44 165 SER A O 1
ATOM 1380 N N . PRO A 1 166 ? 13.57 39.094 16.484 1 91.31 166 PRO A N 1
ATOM 1381 C CA . PRO A 1 166 ? 13.961 38.875 15.086 1 91.31 166 PRO A CA 1
ATOM 1382 C C . PRO A 1 166 ? 12.938 38.031 14.305 1 91.31 166 PRO A C 1
ATOM 1384 O O . PRO A 1 166 ? 12.125 37.344 14.906 1 91.31 166 PRO A O 1
ATOM 1387 N N . TYR A 1 167 ? 13.031 38.156 13.008 1 92.44 167 TYR A N 1
ATOM 1388 C CA . TYR A 1 167 ? 12.133 37.406 12.156 1 92.44 167 TYR A CA 1
ATOM 1389 C C . TYR A 1 167 ? 12.508 35.938 12.156 1 92.44 167 TYR A C 1
ATOM 1391 O O . TYR A 1 167 ? 13.688 35.562 12.234 1 92.44 167 TYR A O 1
ATOM 1399 N N . PHE A 1 168 ? 11.492 35.125 12.07 1 93.06 168 PHE A N 1
ATOM 1400 C CA . PHE A 1 168 ? 11.711 33.688 11.953 1 93.06 168 PHE A CA 1
ATOM 1401 C C . PHE A 1 168 ? 10.68 33.031 11.023 1 93.06 168 PHE A C 1
ATOM 1403 O O . PHE A 1 168 ? 9.617 33.625 10.789 1 93.06 168 PHE A O 1
ATOM 1410 N N . SER A 1 169 ? 11.047 31.891 10.492 1 92.25 169 SER A N 1
ATOM 1411 C CA . SER A 1 169 ? 10.188 31.203 9.539 1 92.25 169 SER A CA 1
ATOM 1412 C C . SER A 1 169 ? 9.484 30.016 10.188 1 92.25 169 SER A C 1
ATOM 1414 O O . SER A 1 169 ? 10.102 29.266 10.945 1 92.25 169 SER A O 1
ATOM 1416 N N . PHE A 1 170 ? 8.188 29.906 9.906 1 93.88 170 PHE A N 1
ATOM 1417 C CA . PHE A 1 170 ? 7.387 28.781 10.367 1 93.88 170 PHE A CA 1
ATOM 1418 C C . PHE A 1 170 ? 6.141 28.625 9.5 1 93.88 170 PHE A C 1
ATOM 1420 O O . PHE A 1 170 ? 5.426 29.594 9.242 1 93.88 170 PHE A O 1
ATOM 1427 N N . GLY A 1 171 ? 5.867 27.359 9 1 91 171 GLY A N 1
ATOM 1428 C CA . GLY A 1 171 ? 4.719 27.109 8.141 1 91 171 GLY A CA 1
ATOM 1429 C C . GLY A 1 171 ? 4.82 27.781 6.789 1 91 171 GLY A C 1
ATOM 1430 O O . GLY A 1 171 ? 3.805 28.078 6.156 1 91 171 GLY A O 1
ATOM 1431 N N . LEU A 1 172 ? 5.977 28.188 6.449 1 84.44 172 LEU A N 1
ATOM 1432 C CA . LEU A 1 172 ? 6.254 28.859 5.188 1 84.44 172 LEU A CA 1
ATOM 1433 C C . LEU A 1 172 ? 5.84 30.328 5.25 1 84.44 172 LEU A C 1
ATOM 1435 O O . LEU A 1 172 ? 5.477 30.922 4.23 1 84.44 172 LEU A O 1
ATOM 1439 N N . PHE A 1 173 ? 5.77 30.875 6.48 1 91.25 173 PHE A N 1
ATOM 1440 C CA . PHE A 1 173 ? 5.535 32.312 6.738 1 91.25 173 PHE A CA 1
ATOM 1441 C C . PHE A 1 173 ? 6.648 32.875 7.602 1 91.25 173 PHE A C 1
ATOM 1443 O O . PHE A 1 173 ? 7.309 32.156 8.352 1 91.25 173 PHE A O 1
ATOM 1450 N N . ASP A 1 174 ? 6.758 34.188 7.438 1 92.44 174 ASP A N 1
ATOM 1451 C CA . ASP A 1 174 ? 7.676 34.938 8.305 1 92.44 174 ASP A CA 1
ATOM 1452 C C . ASP A 1 174 ? 6.934 35.562 9.484 1 92.44 174 ASP A C 1
ATOM 1454 O O . ASP A 1 174 ? 5.879 36.156 9.305 1 92.44 174 ASP A O 1
ATOM 1458 N N . TRP A 1 175 ? 7.516 35.344 10.648 1 94 175 TRP A N 1
ATOM 1459 C CA . TRP A 1 175 ? 6.824 35.781 11.867 1 94 175 TRP A CA 1
ATOM 1460 C C . TRP A 1 175 ? 7.723 36.656 12.727 1 94 175 TRP A C 1
ATOM 1462 O O . TRP A 1 175 ? 8.938 36.688 12.539 1 94 175 TRP A O 1
ATOM 1472 N N . SER A 1 176 ? 7.172 37.438 13.641 1 94.44 176 SER A N 1
ATOM 1473 C CA . SER A 1 176 ? 7.816 38.062 14.789 1 94.44 176 SER A CA 1
ATOM 1474 C C . SER A 1 176 ? 6.859 38.188 15.969 1 94.44 176 SER A C 1
ATOM 1476 O O . SER A 1 176 ? 5.645 38.031 15.805 1 94.44 176 SER A O 1
ATOM 1478 N N . ILE A 1 177 ? 7.355 38.219 17.109 1 93.75 177 ILE A N 1
ATOM 1479 C CA . ILE A 1 177 ? 6.543 38.406 18.312 1 93.75 177 ILE A CA 1
ATOM 1480 C C . ILE A 1 177 ? 6.914 39.75 18.953 1 93.75 177 ILE A C 1
ATOM 1482 O O . ILE A 1 177 ? 8.086 40.125 18.984 1 93.75 177 ILE A O 1
ATOM 1486 N N . SER A 1 178 ? 5.902 40.5 19.359 1 93 178 SER A N 1
ATOM 1487 C CA . SER A 1 178 ? 6.121 41.781 20 1 93 178 SER A CA 1
ATOM 1488 C C . SER A 1 178 ? 5.578 41.781 21.422 1 93 178 SER A C 1
ATOM 1490 O O . SER A 1 178 ? 4.621 41.062 21.734 1 93 178 SER A O 1
ATOM 1492 N N . LEU A 1 179 ? 6.238 42.438 22.203 1 90.19 179 LEU A N 1
ATOM 1493 C CA . LEU A 1 179 ? 5.836 42.719 23.578 1 90.19 179 LEU A CA 1
ATOM 1494 C C . LEU A 1 179 ? 5.625 44.219 23.797 1 90.19 179 LEU A C 1
ATOM 1496 O O . LEU A 1 179 ? 6.461 45.031 23.406 1 90.19 179 LEU A O 1
ATOM 1500 N N . PHE A 1 180 ? 4.445 44.562 24.312 1 85.62 180 PHE A N 1
ATOM 1501 C CA . PHE A 1 180 ? 4.148 45.969 24.516 1 85.62 180 PHE A CA 1
ATOM 1502 C C . PHE A 1 180 ? 3.234 46.156 25.719 1 85.62 180 PHE A C 1
ATOM 1504 O O . PHE A 1 180 ? 2.541 45.219 26.125 1 85.62 180 PHE A O 1
ATOM 1511 N N . PRO A 1 181 ? 3.352 47.406 26.297 1 78.81 181 PRO A N 1
ATOM 1512 C CA . PRO A 1 181 ? 2.445 47.719 27.406 1 78.81 181 PRO A CA 1
ATOM 1513 C C . PRO A 1 181 ? 0.981 47.75 26.969 1 78.81 181 PRO A C 1
ATOM 1515 O O . PRO A 1 181 ? 0.676 48.219 25.875 1 78.81 181 PRO A O 1
ATOM 1518 N N . ASN A 1 182 ? 0.236 46.938 27.578 1 73 182 ASN A N 1
ATOM 1519 C CA . ASN A 1 182 ? -1.191 46.938 27.281 1 73 182 ASN A CA 1
ATOM 1520 C C . ASN A 1 182 ? -1.902 48.125 27.938 1 73 182 ASN A C 1
ATOM 1522 O O . ASN A 1 182 ? -1.805 48.312 29.156 1 73 182 ASN A O 1
ATOM 1526 N N . ALA A 1 183 ? -2.176 49.312 27.156 1 60.12 183 ALA A N 1
ATOM 1527 C CA . ALA A 1 183 ? -2.787 50.562 27.641 1 60.12 183 ALA A CA 1
ATOM 1528 C C . ALA A 1 183 ? -4.102 50.281 28.359 1 60.12 183 ALA A C 1
ATOM 1530 O O . ALA A 1 183 ? -4.91 51.188 28.578 1 60.12 183 ALA A O 1
ATOM 1531 N N . SER A 1 184 ? -4.477 49.125 28.688 1 52.62 184 SER A N 1
ATOM 1532 C CA . SER A 1 184 ? -5.836 49.125 29.219 1 52.62 184 SER A CA 1
ATOM 1533 C C . SER A 1 184 ? -5.992 50.219 30.281 1 52.62 184 SER A C 1
ATOM 1535 O O . SER A 1 184 ? -5.012 50.844 30.703 1 52.62 184 SER A O 1
ATOM 1537 N N . THR A 1 185 ? -7.109 50.031 31.312 1 49.22 185 THR A N 1
ATOM 1538 C CA . THR A 1 185 ? -7.883 51 32.125 1 49.22 185 THR A CA 1
ATOM 1539 C C . THR A 1 185 ? -6.977 51.719 33.094 1 49.22 185 THR A C 1
ATOM 1541 O O . THR A 1 185 ? -5.902 51.25 33.438 1 49.22 185 THR A O 1
ATOM 1544 N N . ALA A 1 186 ? -7.414 52.938 33.656 1 49.78 186 ALA A N 1
ATOM 1545 C CA . ALA A 1 186 ? -6.996 53.969 34.594 1 49.78 186 ALA A CA 1
ATOM 1546 C C . ALA A 1 186 ? -6.148 53.375 35.719 1 49.78 186 ALA A C 1
ATOM 1548 O O . ALA A 1 186 ? -5.184 54 36.156 1 49.78 186 ALA A O 1
ATOM 1549 N N . ASP A 1 187 ? -6.648 52.469 36.469 1 46.38 187 ASP A N 1
ATOM 1550 C CA . ASP A 1 187 ? -6.273 52.219 37.844 1 46.38 187 ASP A CA 1
ATOM 1551 C C . ASP A 1 187 ? -5.168 51.156 37.938 1 46.38 187 ASP A C 1
ATOM 1553 O O . ASP A 1 187 ? -4.68 50.844 39.031 1 46.38 187 ASP A O 1
ATOM 1557 N N . THR A 1 188 ? -4.988 50.156 36.938 1 50 188 THR A N 1
ATOM 1558 C CA . THR A 1 188 ? -4.105 49.031 37.25 1 50 188 THR A CA 1
ATOM 1559 C C . THR A 1 188 ? -2.754 49.219 36.562 1 50 188 THR A C 1
ATOM 1561 O O . THR A 1 188 ? -2.676 49.75 35.438 1 50 188 THR A O 1
ATOM 1564 N N . GLU A 1 189 ? -1.676 49.156 37.219 1 53.94 189 GLU A N 1
ATOM 1565 C CA . GLU A 1 189 ? -0.287 49 36.781 1 53.94 189 GLU A CA 1
ATOM 1566 C C . GLU A 1 189 ? -0.195 48.312 35.438 1 53.94 189 GLU A C 1
ATOM 1568 O O . GLU A 1 189 ? -0.926 47.344 35.188 1 53.94 189 GLU A O 1
ATOM 1573 N N . SER A 1 190 ? 0.338 48.875 34.344 1 63.19 190 SER A N 1
ATOM 1574 C CA . SER A 1 190 ? 0.377 48.656 32.875 1 63.19 190 SER A CA 1
ATOM 1575 C C . SER A 1 190 ? 0.671 47.219 32.562 1 63.19 190 SER A C 1
ATOM 1577 O O . SER A 1 190 ? 1.776 46.719 32.812 1 63.19 190 SER A O 1
ATOM 1579 N N . ASN A 1 191 ? -0.308 46.281 32.438 1 79.62 191 ASN A N 1
ATOM 1580 C CA . ASN A 1 191 ? -0.143 44.906 31.953 1 79.62 191 ASN A CA 1
ATOM 1581 C C . ASN A 1 191 ? 0.543 44.875 30.594 1 79.62 191 ASN A C 1
ATOM 1583 O O . ASN A 1 191 ? 0.522 45.844 29.844 1 79.62 191 ASN A O 1
ATOM 1587 N N . VAL A 1 192 ? 1.356 43.844 30.516 1 85.88 192 VAL A N 1
ATOM 1588 C CA . VAL A 1 192 ? 2.059 43.625 29.25 1 85.88 192 VAL A CA 1
ATOM 1589 C C . VAL A 1 192 ? 1.273 42.656 28.375 1 85.88 192 VAL A C 1
ATOM 1591 O O . VAL A 1 192 ? 0.561 41.781 28.891 1 85.88 192 VAL A O 1
ATOM 1594 N N . ALA A 1 193 ? 1.338 42.969 27.078 1 91.25 193 ALA A N 1
ATOM 1595 C CA . ALA A 1 193 ? 0.701 42.062 26.109 1 91.25 193 ALA A CA 1
ATOM 1596 C C . ALA A 1 193 ? 1.7 41.594 25.062 1 91.25 193 ALA A C 1
ATOM 1598 O O . ALA A 1 193 ? 2.717 42.25 24.828 1 91.25 193 ALA A O 1
ATOM 1599 N N . ILE A 1 194 ? 1.424 40.438 24.625 1 92.56 194 ILE A N 1
ATOM 1600 C CA . ILE A 1 194 ? 2.217 39.938 23.531 1 92.56 194 ILE A CA 1
ATOM 1601 C C . ILE A 1 194 ? 1.347 39.812 22.281 1 92.56 194 ILE A C 1
ATOM 1603 O O . ILE A 1 194 ? 0.129 39.656 22.375 1 92.56 194 ILE A O 1
ATOM 1607 N N . GLN A 1 195 ? 2.045 39.938 21.141 1 93.06 195 GLN A N 1
ATOM 1608 C CA . GLN A 1 195 ? 1.341 39.812 19.859 1 93.06 195 GLN A CA 1
ATOM 1609 C C . GLN A 1 195 ? 2.219 39.156 18.812 1 93.06 195 GLN A C 1
ATOM 1611 O O . GLN A 1 195 ? 3.381 39.531 18.641 1 93.06 195 GLN A O 1
ATOM 1616 N N . LEU A 1 196 ? 1.646 38.125 18.203 1 94 196 LEU A N 1
ATOM 1617 C CA . LEU A 1 196 ? 2.314 37.438 17.094 1 94 196 LEU A CA 1
ATOM 1618 C C . LEU A 1 196 ? 1.971 38.125 15.773 1 94 196 LEU A C 1
ATOM 1620 O O . LEU A 1 196 ? 0.812 38.469 15.531 1 94 196 LEU A O 1
ATOM 1624 N N . HIS A 1 197 ? 3.012 38.344 14.93 1 92.88 197 HIS A N 1
ATOM 1625 C CA . HIS A 1 197 ? 2.826 39 13.641 1 92.88 197 HIS A CA 1
ATOM 1626 C C . HIS A 1 197 ? 3.258 38.094 12.492 1 92.88 197 HIS A C 1
ATOM 1628 O O . HIS A 1 197 ? 4.375 37.562 12.484 1 92.88 197 HIS A O 1
ATOM 1634 N N . ARG A 1 198 ? 2.402 37.875 11.625 1 93.44 198 ARG A N 1
ATOM 1635 C CA . ARG A 1 198 ? 2.754 37.25 10.359 1 93.44 198 ARG A CA 1
ATOM 1636 C C . ARG A 1 198 ? 3.09 38.281 9.297 1 93.44 198 ARG A C 1
ATOM 1638 O O . ARG A 1 198 ? 2.232 39.094 8.906 1 93.44 198 ARG A O 1
ATOM 1645 N N . HIS A 1 199 ? 4.188 38.281 8.734 1 91.25 199 HIS A N 1
ATOM 1646 C CA . HIS A 1 199 ? 4.637 39.312 7.816 1 91.25 199 HIS A CA 1
ATOM 1647 C C . HIS A 1 199 ? 4.348 38.938 6.367 1 91.25 199 HIS A C 1
ATOM 1649 O O . HIS A 1 199 ? 4.188 39.812 5.516 1 91.25 199 HIS A O 1
ATOM 1655 N N . THR A 1 200 ? 4.367 37.688 6.109 1 87 200 THR A N 1
ATOM 1656 C CA . THR A 1 200 ? 4.074 37.25 4.75 1 87 200 THR A CA 1
ATOM 1657 C C . THR A 1 200 ? 2.625 37.562 4.383 1 87 200 THR A C 1
ATOM 1659 O O . THR A 1 200 ? 1.705 37.219 5.141 1 87 200 THR A O 1
ATOM 1662 N N . SER A 1 201 ? 2.494 38.25 3.268 1 78.88 201 SER A N 1
ATOM 1663 C CA . SER A 1 201 ? 1.14 38.5 2.797 1 78.88 201 SER A CA 1
ATOM 1664 C C . SER A 1 201 ? 0.443 37.219 2.361 1 78.88 201 SER A C 1
ATOM 1666 O O . SER A 1 201 ? 0.997 36.438 1.582 1 78.88 201 SER A O 1
ATOM 1668 N N . PHE A 1 202 ? -0.61 37.031 2.982 1 71.94 202 PHE A N 1
ATOM 1669 C CA . PHE A 1 202 ? -1.356 35.812 2.699 1 71.94 202 PHE A CA 1
ATOM 1670 C C . PHE A 1 202 ? -2.857 36.094 2.719 1 71.94 202 PHE A C 1
ATOM 1672 O O . PHE A 1 202 ? -3.365 36.75 3.633 1 71.94 202 PHE A O 1
ATOM 1679 N N . ASP A 1 203 ? -3.447 35.656 1.688 1 77.88 203 ASP A N 1
ATOM 1680 C CA . ASP A 1 203 ? -4.863 35.938 1.492 1 77.88 203 ASP A CA 1
ATOM 1681 C C . ASP A 1 203 ? -5.73 35.062 2.387 1 77.88 203 ASP A C 1
ATOM 1683 O O . ASP A 1 203 ? -6.93 35.312 2.541 1 77.88 203 ASP A O 1
ATOM 1687 N N . HIS A 1 204 ? -5.094 34.125 3.027 1 81.56 204 HIS A N 1
ATOM 1688 C CA . HIS A 1 204 ? -5.883 33.219 3.844 1 81.56 204 HIS A CA 1
ATOM 1689 C C . HIS A 1 204 ? -5.762 33.562 5.324 1 81.56 204 HIS A C 1
ATOM 1691 O O . HIS A 1 204 ? -4.801 34.219 5.742 1 81.56 204 HIS A O 1
ATOM 1697 N N . LEU A 1 205 ? -6.836 33.156 6.004 1 90.31 205 LEU A N 1
ATOM 1698 C CA . LEU A 1 205 ? -6.738 33.094 7.461 1 90.31 205 LEU A CA 1
ATOM 1699 C C . LEU A 1 205 ? -5.781 32 7.906 1 90.31 205 LEU A C 1
ATOM 1701 O O . LEU A 1 205 ? -5.504 31.078 7.148 1 90.31 205 LEU A O 1
ATOM 1705 N N . CYS A 1 206 ? -5.246 32.25 9.062 1 92.62 206 CYS A N 1
ATOM 1706 C CA . CYS A 1 206 ? -4.352 31.219 9.602 1 92.62 206 CYS A CA 1
ATOM 1707 C C . CYS A 1 206 ? -4.652 30.953 11.07 1 92.62 206 CYS A C 1
ATOM 1709 O O . CYS A 1 206 ? -4.832 31.891 11.859 1 92.62 206 CYS A O 1
ATOM 1711 N N . ASN A 1 207 ? -4.848 29.719 11.336 1 93.81 207 ASN A N 1
ATOM 1712 C CA . ASN A 1 207 ? -4.922 29.297 12.734 1 93.81 207 ASN A CA 1
ATOM 1713 C C . ASN A 1 207 ? -3.549 28.906 13.273 1 93.81 207 ASN A C 1
ATOM 1715 O O . ASN A 1 207 ? -2.889 28.031 12.711 1 93.81 207 ASN A O 1
ATOM 1719 N N . VAL A 1 208 ? -3.137 29.578 14.383 1 95 208 VAL A N 1
ATOM 1720 C CA . VAL A 1 208 ? -1.803 29.328 14.914 1 95 208 VAL A CA 1
ATOM 1721 C C . VAL A 1 208 ? -1.903 28.891 16.375 1 95 208 VAL A C 1
ATOM 1723 O O . VAL A 1 208 ? -2.719 29.422 17.125 1 95 208 VAL A O 1
ATOM 1726 N N . LYS A 1 209 ? -1.132 27.938 16.719 1 95.81 209 LYS A N 1
ATOM 1727 C CA . LYS A 1 209 ? -0.98 27.484 18.109 1 95.81 209 LYS A CA 1
ATOM 1728 C C . LYS A 1 209 ? 0.468 27.625 18.562 1 95.81 209 LYS A C 1
ATOM 1730 O O . LYS A 1 209 ? 1.389 27.188 17.875 1 95.81 209 LYS A O 1
ATOM 1735 N N . TYR A 1 210 ? 0.649 28.281 19.703 1 96.31 210 TYR A N 1
ATOM 1736 C CA . TYR A 1 210 ? 2.002 28.484 20.203 1 96.31 210 TYR A CA 1
ATOM 1737 C C . TYR A 1 210 ? 1.997 28.656 21.719 1 96.31 210 TYR A C 1
ATOM 1739 O O . TYR A 1 210 ? 0.934 28.688 22.344 1 96.31 210 TYR A O 1
ATOM 1747 N N . HIS A 1 211 ? 3.182 28.609 22.25 1 96.56 211 HIS A N 1
ATOM 1748 C CA . HIS A 1 211 ? 3.455 28.781 23.672 1 96.56 211 HIS A CA 1
ATOM 1749 C C . HIS A 1 211 ? 4.582 29.781 23.906 1 96.56 211 HIS A C 1
ATOM 1751 O O . HIS A 1 211 ? 5.574 29.781 23.172 1 96.56 211 HIS A O 1
ATOM 1757 N N . VAL A 1 212 ? 4.391 30.672 24.969 1 95.75 212 VAL A N 1
ATOM 1758 C CA . VAL A 1 212 ? 5.41 31.688 25.219 1 95.75 212 VAL A CA 1
ATOM 1759 C C . VAL A 1 212 ? 5.883 31.594 26.672 1 95.75 212 VAL A C 1
ATOM 1761 O O . VAL A 1 212 ? 5.074 31.391 27.578 1 95.75 212 VAL A O 1
ATOM 1764 N N . THR A 1 213 ? 7.125 31.641 26.797 1 95.69 213 THR A N 1
ATOM 1765 C CA . THR A 1 213 ? 7.77 31.75 28.109 1 95.69 213 THR A CA 1
ATOM 1766 C C . THR A 1 213 ? 8.555 33.062 28.203 1 95.69 213 THR A C 1
ATOM 1768 O O . THR A 1 213 ? 9.383 33.375 27.344 1 95.69 213 THR A O 1
ATOM 1771 N N . LEU A 1 214 ? 8.312 33.844 29.297 1 93.94 214 LEU A N 1
ATOM 1772 C CA . LEU A 1 214 ? 8.969 35.125 29.484 1 93.94 214 LEU A CA 1
ATOM 1773 C C . LEU A 1 214 ? 9.758 35.156 30.781 1 93.94 214 LEU A C 1
ATOM 1775 O O . LEU A 1 214 ? 9.219 34.844 31.844 1 93.94 214 LEU A O 1
ATOM 1779 N N . GLY A 1 215 ? 11 35.469 30.578 1 91.44 215 GLY A N 1
ATOM 1780 C CA . GLY A 1 215 ? 11.836 35.625 31.766 1 91.44 215 GLY A CA 1
ATOM 1781 C C . GLY A 1 215 ? 12.805 34.469 31.938 1 91.44 215 GLY A C 1
ATOM 1782 O O . GLY A 1 215 ? 12.695 33.438 31.266 1 91.44 215 GLY A O 1
ATOM 1783 N N . ASP A 1 216 ? 13.758 34.594 32.844 1 85.19 216 ASP A N 1
ATOM 1784 C CA . ASP A 1 216 ? 14.812 33.625 33.094 1 85.19 216 ASP A CA 1
ATOM 1785 C C . ASP A 1 216 ? 14.523 32.812 34.344 1 85.19 216 ASP A C 1
ATOM 1787 O O . ASP A 1 216 ? 14.25 31.609 34.281 1 85.19 216 ASP A O 1
ATOM 1791 N N . THR A 1 217 ? 14.461 33.594 35.531 1 82.94 217 THR A N 1
ATOM 1792 C CA . THR A 1 217 ? 14.195 32.938 36.812 1 82.94 217 THR A CA 1
ATOM 1793 C C . THR A 1 217 ? 12.695 32.938 37.094 1 82.94 217 THR A C 1
ATOM 1795 O O . THR A 1 217 ? 12.055 33.969 37.156 1 82.94 217 THR A O 1
ATOM 1798 N N . ASP A 1 218 ? 12.07 31.797 37.281 1 85.25 218 ASP A N 1
ATOM 1799 C CA . ASP A 1 218 ? 10.633 31.625 37.5 1 85.25 218 ASP A CA 1
ATOM 1800 C C . ASP A 1 218 ? 9.828 32.281 36.375 1 85.25 218 ASP A C 1
ATOM 1802 O O . ASP A 1 218 ? 9.023 33.188 36.656 1 85.25 218 ASP A O 1
ATOM 1806 N N . PRO A 1 219 ? 10.086 31.906 35.219 1 90.75 219 PRO A N 1
ATOM 1807 C CA . PRO A 1 219 ? 9.5 32.562 34.031 1 90.75 219 PRO A CA 1
ATOM 1808 C C . PRO A 1 219 ? 7.98 32.438 34 1 90.75 219 PRO A C 1
ATOM 1810 O O . PRO A 1 219 ? 7.414 31.516 34.562 1 90.75 219 PRO A O 1
ATOM 1813 N N . TYR A 1 220 ? 7.352 33.438 33.344 1 92.44 220 TYR A N 1
ATOM 1814 C CA . TYR A 1 220 ? 5.938 33.344 33 1 92.44 220 TYR A CA 1
ATOM 1815 C C . TYR A 1 220 ? 5.707 32.344 31.859 1 92.44 220 TYR A C 1
ATOM 1817 O O . TYR A 1 220 ? 6.473 32.312 30.891 1 92.44 220 TYR A O 1
ATOM 1825 N N . GLU A 1 221 ? 4.664 31.5 32.031 1 94.44 221 GLU A N 1
ATOM 1826 C CA . GLU A 1 221 ? 4.266 30.562 30.984 1 94.44 221 GLU A CA 1
ATOM 1827 C C . GLU A 1 221 ? 2.82 30.781 30.547 1 94.44 221 GLU A C 1
ATOM 1829 O O . GLU A 1 221 ? 1.906 30.766 31.375 1 94.44 221 GLU A O 1
ATOM 1834 N N . SER A 1 222 ? 2.57 30.984 29.375 1 93.12 222 SER A N 1
ATOM 1835 C CA . SER A 1 222 ? 1.246 31.328 28.859 1 93.12 222 SER A CA 1
ATOM 1836 C C . SER A 1 222 ? 0.368 30.094 28.734 1 93.12 222 SER A C 1
ATOM 1838 O O . SER A 1 222 ? -0.858 30.203 28.656 1 93.12 222 SER A O 1
ATOM 1840 N N . GLY A 1 223 ? 0.872 28.812 28.656 1 93.12 223 GLY A N 1
ATOM 1841 C CA . GLY A 1 223 ? 0.13 27.688 28.125 1 93.12 223 GLY A CA 1
ATOM 1842 C C . GLY A 1 223 ? -0.045 27.75 26.609 1 93.12 223 GLY A C 1
ATOM 1843 O O . GLY A 1 223 ? 0.516 28.625 25.953 1 93.12 223 GLY A O 1
ATOM 1844 N N . THR A 1 224 ? -0.833 26.859 26.109 1 95.44 224 THR A N 1
ATOM 1845 C CA . THR A 1 224 ? -1.017 26.828 24.656 1 95.44 224 THR A CA 1
ATOM 1846 C C . THR A 1 224 ? -2.025 27.891 24.219 1 95.44 224 THR A C 1
ATOM 1848 O O . THR A 1 224 ? -3.168 27.891 24.688 1 95.44 224 THR A O 1
ATOM 1851 N N . ILE A 1 225 ? -1.572 28.844 23.422 1 95.44 225 ILE A N 1
ATOM 1852 C CA . ILE A 1 225 ? -2.412 29.891 22.844 1 95.44 225 ILE A CA 1
ATOM 1853 C C . ILE A 1 225 ? -2.896 29.469 21.469 1 95.44 225 ILE A C 1
ATOM 1855 O O . ILE A 1 225 ? -2.107 29 20.641 1 95.44 225 ILE A O 1
ATOM 1859 N N . ASP A 1 226 ? -4.148 29.531 21.219 1 94 226 ASP A N 1
ATOM 1860 C CA . ASP A 1 226 ? -4.789 29.25 19.938 1 94 226 ASP A CA 1
ATOM 1861 C C . ASP A 1 226 ? -5.457 30.5 19.359 1 94 226 ASP A C 1
ATOM 1863 O O . ASP A 1 226 ? -6.434 31 19.922 1 94 226 ASP A O 1
ATOM 1867 N N . GLN A 1 227 ? -4.926 31 18.266 1 93.31 227 GLN A N 1
ATOM 1868 C CA . GLN A 1 227 ? -5.441 32.25 17.734 1 93.31 227 GLN A CA 1
ATOM 1869 C C . GLN A 1 227 ? -5.625 32.188 16.219 1 93.31 227 GLN A C 1
ATOM 1871 O O . GLN A 1 227 ? -4.875 31.516 15.531 1 93.31 227 GLN A O 1
ATOM 1876 N N . LEU A 1 228 ? -6.594 32.844 15.789 1 91.56 228 LEU A N 1
ATOM 1877 C CA . LEU A 1 228 ? -6.852 33.031 14.359 1 91.56 228 LEU A CA 1
ATOM 1878 C C . LEU A 1 228 ? -6.32 34.375 13.883 1 91.56 228 LEU A C 1
ATOM 1880 O O . LEU A 1 228 ? -6.637 35.406 14.469 1 91.56 228 LEU A O 1
ATOM 1884 N N . LEU A 1 229 ? -5.477 34.312 12.914 1 90.81 229 LEU A N 1
ATOM 1885 C CA . LEU A 1 229 ? -4.953 35.531 12.32 1 90.81 229 LEU A CA 1
ATOM 1886 C C . LEU A 1 229 ? -5.68 35.875 11.016 1 90.81 229 LEU A C 1
ATOM 1888 O O . LEU A 1 229 ? -5.941 34.969 10.203 1 90.81 229 LEU A O 1
ATOM 1892 N N . ASP A 1 230 ? -6.008 37.094 10.875 1 83.56 230 ASP A N 1
ATOM 1893 C CA . ASP A 1 230 ? -6.707 37.5 9.664 1 83.56 230 ASP A CA 1
ATOM 1894 C C . ASP A 1 230 ? -5.719 37.844 8.555 1 83.56 230 ASP A C 1
ATOM 1896 O O . ASP A 1 230 ? -4.539 37.5 8.633 1 83.56 230 ASP A O 1
ATOM 1900 N N . ALA A 1 231 ? -6.27 38.5 7.492 1 78.5 231 ALA A N 1
ATOM 1901 C CA . ALA A 1 231 ? -5.488 38.812 6.297 1 78.5 231 ALA A CA 1
ATOM 1902 C C . ALA A 1 231 ? -4.395 39.844 6.602 1 78.5 231 ALA A C 1
ATOM 1904 O O . ALA A 1 231 ? -3.387 39.906 5.898 1 78.5 231 ALA A O 1
ATOM 1905 N N . THR A 1 232 ? -4.52 40.594 7.746 1 83.31 232 THR A N 1
ATOM 1906 C CA . THR A 1 232 ? -3.508 41.594 8.086 1 83.31 232 THR A CA 1
ATOM 1907 C C . THR A 1 232 ? -2.279 40.906 8.695 1 83.31 232 THR A C 1
ATOM 1909 O O . THR A 1 232 ? -1.204 41.5 8.758 1 83.31 232 THR A O 1
ATOM 1912 N N . GLY A 1 233 ? -2.508 39.688 9.203 1 86.81 233 GLY A N 1
ATOM 1913 C CA . GLY A 1 233 ? -1.405 38.938 9.742 1 86.81 233 GLY A CA 1
ATOM 1914 C C . GLY A 1 233 ? -1.186 39.156 11.227 1 86.81 233 GLY A C 1
ATOM 1915 O O . GLY A 1 233 ? -0.237 38.625 11.812 1 86.81 233 GLY A O 1
ATOM 1916 N N . ASN A 1 234 ? -1.991 39.938 11.836 1 86.69 234 ASN A N 1
ATOM 1917 C CA . ASN A 1 234 ? -1.798 40.219 13.25 1 86.69 234 ASN A CA 1
ATOM 1918 C C . ASN A 1 234 ? -2.809 39.469 14.117 1 86.69 234 ASN A C 1
ATOM 1920 O O . ASN A 1 234 ? -3.986 39.375 13.766 1 86.69 234 ASN A O 1
ATOM 1924 N N . SER A 1 235 ? -2.352 38.906 15.141 1 85.75 235 SER A N 1
ATOM 1925 C CA . SER A 1 235 ? -3.23 38.281 16.125 1 85.75 235 SER A CA 1
ATOM 1926 C C . SER A 1 235 ? -3.76 39.312 17.125 1 85.75 235 SER A C 1
ATOM 1928 O O . SER A 1 235 ? -3.264 40.438 17.188 1 85.75 235 SER A O 1
ATOM 1930 N N . ASP A 1 236 ? -4.781 38.875 17.828 1 87.75 236 ASP A N 1
ATOM 1931 C CA . ASP A 1 236 ? -5.18 39.688 18.984 1 87.75 236 ASP A CA 1
ATOM 1932 C C . ASP A 1 236 ? -4.098 39.656 20.062 1 87.75 236 ASP A C 1
ATOM 1934 O O . ASP A 1 236 ? -3.451 38.625 20.281 1 87.75 236 ASP A O 1
ATOM 1938 N N . PRO A 1 237 ? -3.92 40.781 20.609 1 90.12 237 PRO A N 1
ATOM 1939 C CA . PRO A 1 237 ? -2.941 40.781 21.688 1 90.12 237 PRO A CA 1
ATOM 1940 C C . PRO A 1 237 ? -3.314 39.844 22.828 1 90.12 237 PRO A C 1
ATOM 1942 O O . PRO A 1 237 ? -4.488 39.75 23.188 1 90.12 237 PRO A O 1
ATOM 1945 N N . TYR A 1 238 ? -2.344 39.156 23.266 1 92.75 238 TYR A N 1
ATOM 1946 C CA . TYR A 1 238 ? -2.5 38.281 24.422 1 92.75 238 TYR A CA 1
ATOM 1947 C C . TYR A 1 238 ? -1.975 38.938 25.688 1 92.75 238 TYR A C 1
ATOM 1949 O O . TYR A 1 238 ? -0.771 39.188 25.828 1 92.75 238 TYR A O 1
ATOM 1957 N N . VAL A 1 239 ? -2.844 39.188 26.656 1 90.69 239 VAL A N 1
ATOM 1958 C CA . VAL A 1 239 ? -2.49 39.969 27.828 1 90.69 239 VAL A CA 1
ATOM 1959 C C . VAL A 1 239 ? -1.851 39.031 28.875 1 90.69 239 VAL A C 1
ATOM 1961 O O . VAL A 1 239 ? -2.406 38 29.219 1 90.69 239 VAL A O 1
ATOM 1964 N N . ILE A 1 240 ? -0.728 39.656 29.219 1 87.88 240 ILE A N 1
ATOM 1965 C CA . ILE A 1 240 ? 0.022 38.938 30.25 1 87.88 240 ILE A CA 1
ATOM 1966 C C . ILE A 1 240 ? -0.304 39.531 31.625 1 87.88 240 ILE A C 1
ATOM 1968 O O . ILE A 1 240 ? -0.303 40.75 31.797 1 87.88 240 ILE A O 1
ATOM 1972 N N . GLY A 1 241 ? -1.004 39.062 32.469 1 82.31 241 GLY A N 1
ATOM 1973 C CA . GLY A 1 241 ? -1.323 39.5 33.812 1 82.31 241 GLY A CA 1
ATOM 1974 C C . GLY A 1 241 ? -0.094 39.844 34.625 1 82.31 241 GLY A C 1
ATOM 1975 O O . GLY A 1 241 ? -0.021 39.531 35.812 1 82.31 241 GLY A O 1
ATOM 1976 N N . SER A 1 242 ? 0.977 40.438 34.031 1 85.38 242 SER A N 1
ATOM 1977 C CA . SER A 1 242 ? 2.213 40.844 34.688 1 85.38 242 SER A CA 1
ATOM 1978 C C . SER A 1 242 ? 2.775 42.125 34.094 1 85.38 242 SER A C 1
ATOM 1980 O O . SER A 1 242 ? 2.246 42.656 33.125 1 85.38 242 SER A O 1
ATOM 1982 N N . THR A 1 243 ? 3.758 42.75 34.812 1 83.12 243 THR A N 1
ATOM 1983 C CA . THR A 1 243 ? 4.398 43.969 34.344 1 83.12 243 THR A CA 1
ATOM 1984 C C . THR A 1 243 ? 5.809 43.688 33.844 1 83.12 243 THR A C 1
ATOM 1986 O O . THR A 1 243 ? 6.383 42.625 34.156 1 83.12 243 THR A O 1
ATOM 1989 N N . LEU A 1 244 ? 6.301 44.562 33.062 1 83.06 244 LEU A N 1
ATOM 1990 C CA . LEU A 1 244 ? 7.645 44.406 32.531 1 83.06 244 LEU A CA 1
ATOM 1991 C C . LEU A 1 244 ? 8.68 44.344 33.656 1 83.06 244 LEU A C 1
ATOM 1993 O O . LEU A 1 244 ? 9.688 43.625 33.5 1 83.06 244 LEU A O 1
ATOM 1997 N N . GLN A 1 245 ? 8.477 45.094 34.656 1 80.88 245 GLN A N 1
ATOM 1998 C CA . GLN A 1 245 ? 9.398 45.125 35.781 1 80.88 245 GLN A CA 1
ATOM 1999 C C . GLN A 1 245 ? 9.477 43.75 36.469 1 80.88 245 GLN A C 1
ATOM 2001 O O . GLN A 1 245 ? 10.562 43.312 36.844 1 80.88 245 GLN A O 1
ATOM 2006 N N . LEU A 1 246 ? 8.375 43.188 36.594 1 84.75 246 LEU A N 1
ATOM 2007 C CA . LEU A 1 246 ? 8.32 41.875 37.25 1 84.75 246 LEU A CA 1
ATOM 2008 C C . LEU A 1 246 ? 8.938 40.812 36.344 1 84.75 246 LEU A C 1
ATOM 2010 O O . LEU A 1 246 ? 9.555 39.875 36.875 1 84.75 246 LEU A O 1
ATOM 2014 N N . LEU A 1 247 ? 8.727 40.969 35.062 1 87.81 247 LEU A N 1
ATOM 2015 C CA . LEU A 1 247 ? 9.227 39.969 34.156 1 87.81 247 LEU A CA 1
ATOM 2016 C C . LEU A 1 247 ? 10.734 40.094 33.969 1 87.81 247 LEU A C 1
ATOM 2018 O O . LEU A 1 247 ? 11.43 39.094 33.812 1 87.81 247 LEU A O 1
ATOM 2022 N N . ALA A 1 248 ? 11.227 41.281 33.938 1 86.44 248 ALA A N 1
ATOM 2023 C CA . ALA A 1 248 ? 12.648 41.531 33.688 1 86.44 248 ALA A CA 1
ATOM 2024 C C . ALA A 1 248 ? 13.461 41.375 34.969 1 86.44 248 ALA A C 1
ATOM 2026 O O . ALA A 1 248 ? 14.672 41.156 34.906 1 86.44 248 ALA A O 1
ATOM 2027 N N . LYS A 1 249 ? 12.82 41.531 36.094 1 85.81 249 LYS A N 1
ATOM 2028 C CA . LYS A 1 249 ? 13.484 41.438 37.375 1 85.81 249 LYS A CA 1
ATOM 2029 C C . LYS A 1 249 ? 14.719 42.344 37.438 1 85.81 249 LYS A C 1
ATOM 2031 O O . LYS A 1 249 ? 15.805 41.875 37.812 1 85.81 249 LYS A O 1
ATOM 2036 N N . GLY A 1 250 ? 14.633 43.562 36.844 1 80 250 GLY A N 1
ATOM 2037 C CA . GLY A 1 250 ? 15.688 44.562 36.938 1 80 250 GLY A CA 1
ATOM 2038 C C . GLY A 1 250 ? 16.672 44.5 35.781 1 80 250 GLY A C 1
ATOM 2039 O O . GLY A 1 250 ? 17.562 45.344 35.688 1 80 250 GLY A O 1
ATOM 2040 N N . ARG A 1 251 ? 16.5 43.625 34.938 1 86.69 251 ARG A N 1
ATOM 2041 C CA . ARG A 1 251 ? 17.391 43.5 33.781 1 86.69 251 ARG A CA 1
ATOM 2042 C C . ARG A 1 251 ? 16.969 44.438 32.656 1 86.69 251 ARG A C 1
ATOM 2044 O O . ARG A 1 251 ? 15.852 44.938 32.656 1 86.69 251 ARG A O 1
ATOM 2051 N N . THR A 1 252 ? 17.938 44.656 31.734 1 87.31 252 THR A N 1
ATOM 2052 C CA . THR A 1 252 ? 17.688 45.531 30.609 1 87.31 252 THR A CA 1
ATOM 2053 C C . THR A 1 252 ? 17.078 44.781 29.438 1 87.31 252 THR A C 1
ATOM 2055 O O . THR A 1 252 ? 16.703 45.344 28.422 1 87.31 252 THR A O 1
ATOM 2058 N N . SER A 1 253 ? 17 43.469 29.656 1 90.81 253 SER A N 1
ATOM 2059 C CA . SER A 1 253 ? 16.422 42.625 28.609 1 90.81 253 SER A CA 1
ATOM 2060 C C . SER A 1 253 ? 15.547 41.531 29.188 1 90.81 253 SER A C 1
ATOM 2062 O O . SER A 1 253 ? 15.695 41.188 30.359 1 90.81 253 SER A O 1
ATOM 2064 N N . ILE A 1 254 ? 14.586 41.062 28.375 1 91.25 254 ILE A N 1
ATOM 2065 C CA . ILE A 1 254 ? 13.703 40 28.766 1 91.25 254 ILE A CA 1
ATOM 2066 C C . ILE A 1 254 ? 13.938 38.781 27.859 1 91.25 254 ILE A C 1
ATOM 2068 O O . ILE A 1 254 ? 13.938 38.906 26.641 1 91.25 254 ILE A O 1
ATOM 2072 N N . LYS A 1 255 ? 14.117 37.688 28.5 1 93.44 255 LYS A N 1
ATOM 2073 C CA . LYS A 1 255 ? 14.258 36.438 27.734 1 93.44 255 LYS A CA 1
ATOM 2074 C C . LYS A 1 255 ? 12.906 35.938 27.25 1 93.44 255 LYS A C 1
ATOM 2076 O O . LYS A 1 255 ? 11.961 35.844 28.047 1 93.44 255 LYS A O 1
ATOM 2081 N N . VAL A 1 256 ? 12.828 35.688 25.953 1 94.19 256 VAL A N 1
ATOM 2082 C CA . VAL A 1 256 ? 11.602 35.188 25.344 1 94.19 256 VAL A CA 1
ATOM 2083 C C . VAL A 1 256 ? 11.859 33.844 24.703 1 94.19 256 VAL A C 1
ATOM 2085 O O . VAL A 1 256 ? 12.773 33.719 23.891 1 94.19 256 VAL A O 1
ATOM 2088 N N . ARG A 1 257 ? 11.078 32.875 25.109 1 95.88 257 ARG A N 1
ATOM 2089 C CA . ARG A 1 257 ? 11.039 31.594 24.438 1 95.88 257 ARG A CA 1
ATOM 2090 C C . ARG A 1 257 ? 9.68 31.344 23.797 1 95.88 257 ARG A C 1
ATOM 2092 O O . ARG A 1 257 ? 8.648 31.391 24.469 1 95.88 257 ARG A O 1
ATOM 2099 N N . LEU A 1 258 ? 9.688 31.172 22.531 1 96.69 258 LEU A N 1
ATOM 2100 C CA . LEU A 1 258 ? 8.469 30.922 21.766 1 96.69 258 LEU A CA 1
ATOM 2101 C C . LEU A 1 258 ? 8.492 29.531 21.156 1 96.69 258 LEU A C 1
ATOM 2103 O O . LEU A 1 258 ? 9.359 29.219 20.344 1 96.69 258 LEU A O 1
ATOM 2107 N N . ASP A 1 259 ? 7.574 28.641 21.547 1 96.88 259 ASP A N 1
ATOM 2108 C CA . ASP A 1 259 ? 7.387 27.328 20.953 1 96.88 259 ASP A CA 1
ATOM 2109 C C . ASP A 1 259 ? 6.211 27.328 19.969 1 96.88 259 ASP A C 1
ATOM 2111 O O . ASP A 1 259 ? 5.059 27.5 20.375 1 96.88 259 ASP A O 1
ATOM 2115 N N . MET A 1 260 ? 6.523 27.141 18.734 1 96.12 260 MET A N 1
ATOM 2116 C CA . MET A 1 260 ? 5.488 27.094 17.703 1 96.12 260 MET A CA 1
ATOM 2117 C C . MET A 1 260 ? 5 25.656 17.5 1 96.12 260 MET A C 1
ATOM 2119 O O . MET A 1 260 ? 5.797 24.766 17.203 1 96.12 260 MET A O 1
ATOM 2123 N N . TYR A 1 261 ? 3.695 25.453 17.547 1 94.88 261 TYR A N 1
ATOM 2124 C CA . TYR A 1 261 ? 3.152 24.109 17.438 1 94.88 261 TYR A CA 1
ATOM 2125 C C . TYR A 1 261 ? 2.529 23.875 16.062 1 94.88 261 TYR A C 1
ATOM 2127 O O . TYR A 1 261 ? 2.738 22.828 15.453 1 94.88 261 TYR A O 1
ATOM 2135 N N . SER A 1 262 ? 1.722 24.812 15.633 1 95.44 262 SER A N 1
ATOM 2136 C CA . SER A 1 262 ? 1.053 24.578 14.352 1 95.44 262 SER A CA 1
ATOM 2137 C C . SER A 1 262 ? 0.62 25.891 13.711 1 95.44 262 SER A C 1
ATOM 2139 O O . SER A 1 262 ? 0.438 26.906 14.406 1 95.44 262 SER A O 1
ATOM 2141 N N . VAL A 1 263 ? 0.593 25.891 12.477 1 94.44 263 VAL A N 1
ATOM 2142 C CA . VAL A 1 263 ? 0.009 26.953 11.656 1 94.44 263 VAL A CA 1
ATOM 2143 C C . VAL A 1 263 ? -0.759 26.328 10.492 1 94.44 263 VAL A C 1
ATOM 2145 O O . VAL A 1 263 ? -0.177 25.641 9.656 1 94.44 263 VAL A O 1
ATOM 2148 N N . VAL A 1 264 ? -2.045 26.531 10.453 1 94.75 264 VAL A N 1
ATOM 2149 C CA . VAL A 1 264 ? -2.896 25.922 9.43 1 94.75 264 VAL A CA 1
ATOM 2150 C C . VAL A 1 264 ? -3.631 27.016 8.664 1 94.75 264 VAL A C 1
ATOM 2152 O O . VAL A 1 264 ? -4.281 27.875 9.266 1 94.75 264 VAL A O 1
ATOM 2155 N N . SER A 1 265 ? -3.461 26.969 7.379 1 94 265 SER A N 1
ATOM 2156 C CA . SER A 1 265 ? -4.195 27.922 6.551 1 94 265 SER A CA 1
ATOM 2157 C C . SER A 1 265 ? -5.684 27.594 6.516 1 94 265 SER A C 1
ATOM 2159 O O . SER A 1 265 ? -6.062 26.422 6.453 1 94 265 SER A O 1
ATOM 2161 N N . VAL A 1 266 ? -6.488 28.625 6.508 1 95.5 266 VAL A N 1
ATOM 2162 C CA . VAL A 1 266 ? -7.934 28.438 6.578 1 95.5 266 VAL A CA 1
ATOM 2163 C C . VAL A 1 266 ? -8.609 29.203 5.445 1 95.5 266 VAL A C 1
ATOM 2165 O O . VAL A 1 266 ? -8.312 30.375 5.215 1 95.5 266 VAL A O 1
ATOM 2168 N N . SER A 1 267 ? -9.422 28.531 4.711 1 95.69 267 SER A N 1
ATOM 2169 C CA . SER A 1 267 ? -10.32 29.172 3.764 1 95.69 267 SER A CA 1
ATOM 2170 C C . SER A 1 267 ? -11.719 29.312 4.34 1 95.69 267 SER A C 1
ATOM 2172 O O . SER A 1 267 ? -12.305 28.344 4.82 1 95.69 267 SER A O 1
ATOM 2174 N N . GLU A 1 268 ? -12.211 30.516 4.316 1 94.88 268 GLU A N 1
ATOM 2175 C CA . GLU A 1 268 ? -13.547 30.797 4.824 1 94.88 268 GLU A CA 1
ATOM 2176 C C . GLU A 1 268 ? -14.547 30.969 3.68 1 94.88 268 GLU A C 1
ATOM 2178 O O . GLU A 1 268 ? -14.258 31.641 2.695 1 94.88 268 GLU A O 1
ATOM 2183 N N . VAL A 1 269 ? -15.672 30.297 3.842 1 95.25 269 VAL A N 1
ATOM 2184 C CA . VAL A 1 269 ? -16.719 30.438 2.838 1 95.25 269 VAL A CA 1
ATOM 2185 C C . VAL A 1 269 ? -18.062 30.672 3.525 1 95.25 269 VAL A C 1
ATOM 2187 O O . VAL A 1 269 ? -18.266 30.25 4.668 1 95.25 269 VAL A O 1
ATOM 2190 N N . SER A 1 270 ? -18.875 31.406 2.854 1 94.31 270 SER A N 1
ATOM 2191 C CA . SER A 1 270 ? -20.25 31.641 3.268 1 94.31 270 SER A CA 1
ATOM 2192 C C . SER A 1 270 ? -21.234 30.938 2.332 1 94.31 270 SER A C 1
ATOM 2194 O O . SER A 1 270 ? -21.25 31.203 1.127 1 94.31 270 SER A O 1
ATOM 2196 N N . LEU A 1 271 ? -22.062 30.078 2.926 1 94.5 271 LEU A N 1
ATOM 2197 C CA . LEU A 1 271 ? -22.953 29.266 2.107 1 94.5 271 LEU A CA 1
ATOM 2198 C C . LEU A 1 271 ? -24.406 29.516 2.465 1 94.5 271 LEU A C 1
ATOM 2200 O O . LEU A 1 271 ? -24.75 29.688 3.639 1 94.5 271 LEU A O 1
ATOM 2204 N N . LEU A 1 272 ? -25.203 29.562 1.432 1 92.19 272 LEU A N 1
ATOM 2205 C CA . LEU A 1 272 ? -26.656 29.516 1.621 1 92.19 272 LEU A CA 1
ATOM 2206 C C . LEU A 1 272 ? -27.156 28.078 1.699 1 92.19 272 LEU A C 1
ATOM 2208 O O . LEU A 1 272 ? -27.641 27.531 0.707 1 92.19 272 LEU A O 1
ATOM 2212 N N . VAL A 1 273 ? -27.156 27.5 2.82 1 88.38 273 VAL A N 1
ATOM 2213 C CA . VAL A 1 273 ? -27.312 26.062 2.986 1 88.38 273 VAL A CA 1
ATOM 2214 C C . VAL A 1 273 ? -28.781 25.688 2.727 1 88.38 273 VAL A C 1
ATOM 2216 O O . VAL A 1 273 ? -29.062 24.547 2.354 1 88.38 273 VAL A O 1
ATOM 2219 N N . LEU A 1 274 ? -29.656 26.594 2.975 1 85.94 274 LEU A N 1
ATOM 2220 C CA . LEU A 1 274 ? -31.078 26.25 2.842 1 85.94 274 LEU A CA 1
ATOM 2221 C C . LEU A 1 274 ? -31.562 26.516 1.424 1 85.94 274 LEU A C 1
ATOM 2223 O O . LEU A 1 274 ? -32.688 26.156 1.072 1 85.94 274 LEU A O 1
ATOM 2227 N N . ASN A 1 275 ? -30.703 27.109 0.655 1 84.62 275 ASN A N 1
ATOM 2228 C CA . ASN A 1 275 ? -31.031 27.328 -0.749 1 84.62 275 ASN A CA 1
ATOM 2229 C C . ASN A 1 275 ? -30.531 26.188 -1.629 1 84.62 275 ASN A C 1
ATOM 2231 O O . ASN A 1 275 ? -29.312 26 -1.785 1 84.62 275 ASN A O 1
ATOM 2235 N N . ARG A 1 276 ? -31.328 25.5 -2.246 1 77.5 276 ARG A N 1
ATOM 2236 C CA . ARG A 1 276 ? -30.969 24.312 -3.021 1 77.5 276 ARG A CA 1
ATOM 2237 C C . ARG A 1 276 ? -30.188 24.703 -4.277 1 77.5 276 ARG A C 1
ATOM 2239 O O . ARG A 1 276 ? -29.375 23.922 -4.773 1 77.5 276 ARG A O 1
ATOM 2246 N N . ASN A 1 277 ? -30.344 25.891 -4.785 1 80.44 277 ASN A N 1
ATOM 2247 C CA . ASN A 1 277 ? -29.75 26.281 -6.059 1 80.44 277 ASN A CA 1
ATOM 2248 C C . ASN A 1 277 ? -28.422 27 -5.855 1 80.44 277 ASN A C 1
ATOM 2250 O O . ASN A 1 277 ? -27.594 27.094 -6.773 1 80.44 277 ASN A O 1
ATOM 2254 N N . LYS A 1 278 ? -28.266 27.609 -4.762 1 84.5 278 LYS A N 1
ATOM 2255 C CA . LYS A 1 278 ? -27.047 28.391 -4.504 1 84.5 278 LYS A CA 1
ATOM 2256 C C . LYS A 1 278 ? -26.344 27.906 -3.242 1 84.5 278 LYS A C 1
ATOM 2258 O O . LYS A 1 278 ? -25.953 28.719 -2.4 1 84.5 278 LYS A O 1
ATOM 2263 N N . ASN A 1 279 ? -26.125 26.641 -3.176 1 90.94 279 ASN A N 1
ATOM 2264 C CA . ASN A 1 279 ? -25.562 26.078 -1.951 1 90.94 279 ASN A CA 1
ATOM 2265 C C . ASN A 1 279 ? -24.094 25.734 -2.125 1 90.94 279 ASN A C 1
ATOM 2267 O O . ASN A 1 279 ? -23.547 24.922 -1.364 1 90.94 279 ASN A O 1
ATOM 2271 N N . GLY A 1 280 ? -23.484 26.312 -3.205 1 93.56 280 GLY A N 1
ATOM 2272 C CA . GLY A 1 280 ? -22.078 26.062 -3.451 1 93.56 280 GLY A CA 1
ATOM 2273 C C . GLY A 1 280 ? -21.219 27.312 -3.354 1 93.56 280 GLY A C 1
ATOM 2274 O O . GLY A 1 280 ? -21.703 28.422 -3.594 1 93.56 280 GLY A O 1
ATOM 2275 N N . ALA A 1 281 ? -20.016 27.156 -2.955 1 95.88 281 ALA A N 1
ATOM 2276 C CA . ALA A 1 281 ? -19.062 28.266 -2.867 1 95.88 281 ALA A CA 1
ATOM 2277 C C . ALA A 1 281 ? -17.672 27.828 -3.336 1 95.88 281 ALA A C 1
ATOM 2279 O O . ALA A 1 281 ? -17.234 26.719 -3.043 1 95.88 281 ALA A O 1
ATOM 2280 N N . HIS A 1 282 ? -17.016 28.703 -4.031 1 96.75 282 HIS A N 1
ATOM 2281 C CA . HIS A 1 282 ? -15.656 28.453 -4.492 1 96.75 282 HIS A CA 1
ATOM 2282 C C . HIS A 1 282 ? -14.633 28.938 -3.48 1 96.75 282 HIS A C 1
ATOM 2284 O O . HIS A 1 282 ? -14.883 29.906 -2.748 1 96.75 282 HIS A O 1
ATOM 2290 N N . LEU A 1 283 ? -13.617 28.297 -3.434 1 96.69 283 LEU A N 1
ATOM 2291 C CA . LEU A 1 283 ? -12.531 28.672 -2.539 1 96.69 283 LEU A CA 1
ATOM 2292 C C . LEU A 1 283 ? -11.188 28.188 -3.084 1 96.69 283 LEU A C 1
ATOM 2294 O O . LEU A 1 283 ? -11.141 27.469 -4.086 1 96.69 283 LEU A O 1
ATOM 2298 N N . TYR A 1 284 ? -10.102 28.609 -2.412 1 96 284 TYR A N 1
ATOM 2299 C CA . TYR A 1 284 ? -8.742 28.25 -2.809 1 96 284 TYR A CA 1
ATOM 2300 C C . TYR A 1 284 ? -7.949 27.719 -1.621 1 96 284 TYR A C 1
ATOM 2302 O O . TYR A 1 284 ? -8.133 28.172 -0.49 1 96 284 TYR A O 1
ATOM 2310 N N . ASP A 1 285 ? -7.148 26.75 -1.955 1 94.62 285 ASP A N 1
ATOM 2311 C CA . ASP A 1 285 ? -6.285 26.266 -0.886 1 94.62 285 ASP A CA 1
ATOM 2312 C C . ASP A 1 285 ? -4.996 27.078 -0.805 1 94.62 285 ASP A C 1
ATOM 2314 O O . ASP A 1 285 ? -4.891 28.141 -1.416 1 94.62 285 ASP A O 1
ATOM 2318 N N . ARG A 1 286 ? -4.113 26.656 0.065 1 89.19 286 ARG A N 1
ATOM 2319 C CA . ARG A 1 286 ? -2.881 27.391 0.342 1 89.19 286 ARG A CA 1
ATOM 2320 C C . ARG A 1 286 ? -2.033 27.531 -0.917 1 89.19 286 ARG A C 1
ATOM 2322 O O . ARG A 1 286 ? -1.338 28.531 -1.095 1 89.19 286 ARG A O 1
ATOM 2329 N N . ASP A 1 287 ? -2.111 26.578 -1.85 1 90.75 287 ASP A N 1
ATOM 2330 C CA . ASP A 1 287 ? -1.323 26.578 -3.078 1 90.75 287 ASP A CA 1
ATOM 2331 C C . ASP A 1 287 ? -2.09 27.234 -4.223 1 90.75 287 ASP A C 1
ATOM 2333 O O . ASP A 1 287 ? -1.761 27.047 -5.395 1 90.75 287 ASP A O 1
ATOM 2337 N N . LYS A 1 288 ? -3.172 27.906 -3.938 1 92.56 288 LYS A N 1
ATOM 2338 C CA . LYS A 1 288 ? -3.992 28.656 -4.887 1 92.56 288 LYS A CA 1
ATOM 2339 C C . LYS A 1 288 ? -4.668 27.719 -5.887 1 92.56 288 LYS A C 1
ATOM 2341 O O . LYS A 1 288 ? -4.805 28.047 -7.062 1 92.56 288 LYS A O 1
ATOM 2346 N N . GLN A 1 289 ? -4.891 26.578 -5.434 1 96.12 289 GLN A N 1
ATOM 2347 C CA . GLN A 1 289 ? -5.711 25.656 -6.211 1 96.12 289 GLN A CA 1
ATOM 2348 C C . GLN A 1 289 ? -7.191 25.844 -5.898 1 96.12 289 GLN A C 1
ATOM 2350 O O . GLN A 1 289 ? -7.57 26.031 -4.742 1 96.12 289 GLN A O 1
ATOM 2355 N N . ALA A 1 290 ? -7.969 25.672 -6.898 1 97.88 290 ALA A N 1
ATOM 2356 C CA . ALA A 1 290 ? -9.391 25.984 -6.773 1 97.88 290 ALA A CA 1
ATOM 2357 C C . ALA A 1 290 ? -10.172 24.766 -6.285 1 97.88 290 ALA A C 1
ATOM 2359 O O . ALA A 1 290 ? -9.914 23.641 -6.719 1 97.88 290 ALA A O 1
ATOM 2360 N N . TRP A 1 291 ? -11.094 25.016 -5.383 1 98.12 291 TRP A N 1
ATOM 2361 C CA . TRP A 1 291 ? -12 24.031 -4.809 1 98.12 291 TRP A CA 1
ATOM 2362 C C . TRP A 1 291 ? -13.438 24.562 -4.785 1 98.12 291 TRP A C 1
ATOM 2364 O O . TRP A 1 291 ? -13.664 25.75 -5.02 1 98.12 291 TRP A O 1
ATOM 2374 N N . MET A 1 292 ? -14.375 23.703 -4.625 1 98.12 292 MET A N 1
ATOM 2375 C CA . MET A 1 292 ? -15.781 24.078 -4.445 1 98.12 292 MET A CA 1
ATOM 2376 C C . MET A 1 292 ? -16.422 23.281 -3.316 1 98.12 292 MET A C 1
ATOM 2378 O O . MET A 1 292 ? -16.234 22.062 -3.238 1 98.12 292 MET A O 1
ATOM 2382 N N . LEU A 1 293 ? -16.984 23.984 -2.43 1 98 293 LEU A N 1
ATOM 2383 C CA . LEU A 1 293 ? -17.719 23.359 -1.338 1 98 293 LEU A CA 1
ATOM 2384 C C . LEU A 1 293 ? -19.219 23.484 -1.551 1 98 293 LEU A C 1
ATOM 2386 O O . LEU A 1 293 ? -19.719 24.578 -1.813 1 98 293 LEU A O 1
ATOM 2390 N N . GLU A 1 294 ? -19.906 22.359 -1.495 1 97 294 GLU A N 1
ATOM 2391 C CA . GLU A 1 294 ? -21.344 22.328 -1.648 1 97 294 GLU A CA 1
ATOM 2392 C C . GLU A 1 294 ? -22.031 21.781 -0.399 1 97 294 GLU A C 1
ATOM 2394 O O . GLU A 1 294 ? -21.594 20.766 0.157 1 97 294 GLU A O 1
ATOM 2399 N N . ALA A 1 295 ? -23.047 22.484 0.034 1 96.06 295 ALA A N 1
ATOM 2400 C CA . ALA A 1 295 ? -23.812 22.016 1.181 1 96.06 295 ALA A CA 1
ATOM 2401 C C . ALA A 1 295 ? -24.906 21.031 0.743 1 96.06 295 ALA A C 1
ATOM 2403 O O . ALA A 1 295 ? -25.531 21.234 -0.303 1 96.06 295 ALA A O 1
ATOM 2404 N N . ASP A 1 296 ? -25.047 20 1.492 1 93.5 296 ASP A N 1
ATOM 2405 C CA . ASP A 1 296 ? -26.109 19.031 1.282 1 93.5 296 ASP A CA 1
ATOM 2406 C C . ASP A 1 296 ? -27.062 18.984 2.475 1 93.5 296 ASP A C 1
ATOM 2408 O O . ASP A 1 296 ? -26.734 18.391 3.512 1 93.5 296 ASP A O 1
ATOM 2412 N N . ALA A 1 297 ? -28.234 19.469 2.285 1 91 297 ALA A N 1
ATOM 2413 C CA . ALA A 1 297 ? -29.219 19.562 3.355 1 91 297 ALA A CA 1
ATOM 2414 C C . ALA A 1 297 ? -30.328 18.531 3.164 1 91 297 ALA A C 1
ATOM 2416 O O . ALA A 1 297 ? -31.422 18.672 3.701 1 91 297 ALA A O 1
ATOM 2417 N N . SER A 1 298 ? -30.094 17.547 2.445 1 88.62 298 SER A N 1
ATOM 2418 C CA . SER A 1 298 ? -31.141 16.578 2.115 1 88.62 298 SER A CA 1
ATOM 2419 C C . SER A 1 298 ? -31.312 15.547 3.23 1 88.62 298 SER A C 1
ATOM 2421 O O . SER A 1 298 ? -32.375 14.93 3.352 1 88.62 298 SER A O 1
ATOM 2423 N N . GLY A 1 299 ? -30.359 15.422 4.023 1 88.44 299 GLY A N 1
ATOM 2424 C CA . GLY A 1 299 ? -30.438 14.414 5.066 1 88.44 299 GLY A CA 1
ATOM 2425 C C . GLY A 1 299 ? -30.891 14.969 6.402 1 88.44 299 GLY A C 1
ATOM 2426 O O . GLY A 1 299 ? -31.422 16.078 6.473 1 88.44 299 GLY A O 1
ATOM 2427 N N . LYS A 1 300 ? -30.734 14.125 7.457 1 92.38 300 LYS A N 1
ATOM 2428 C CA . LYS A 1 300 ? -31.094 14.523 8.82 1 92.38 300 LYS A CA 1
ATOM 2429 C C . LYS A 1 300 ? -30.109 15.547 9.367 1 92.38 300 LYS A C 1
ATOM 2431 O O . LYS A 1 300 ? -30.469 16.391 10.188 1 92.38 300 LYS A O 1
ATOM 2436 N N . SER A 1 301 ? -28.906 15.359 8.953 1 95.81 301 SER A N 1
ATOM 2437 C CA . SER A 1 301 ? -27.859 16.266 9.375 1 95.81 301 SER A CA 1
ATOM 2438 C C . SER A 1 301 ? -27.188 16.938 8.18 1 95.81 301 SER A C 1
ATOM 2440 O O . SER A 1 301 ? -27.219 16.391 7.07 1 95.81 301 SER A O 1
ATOM 2442 N N . LEU A 1 302 ? -26.703 18.109 8.477 1 95.44 302 LEU A N 1
ATOM 2443 C CA . LEU A 1 302 ? -26.016 18.859 7.426 1 95.44 302 LEU A CA 1
ATOM 2444 C C . LEU A 1 302 ? -24.766 18.125 6.965 1 95.44 302 LEU A C 1
ATOM 2446 O O . LEU A 1 302 ? -24.031 17.578 7.785 1 95.44 302 LEU A O 1
ATOM 2450 N N . ALA A 1 303 ? -24.562 18.031 5.691 1 95.75 303 ALA A N 1
ATOM 2451 C CA . ALA A 1 303 ? -23.359 17.438 5.102 1 95.75 303 ALA A CA 1
ATOM 2452 C C . ALA A 1 303 ? -22.766 18.359 4.047 1 95.75 303 ALA A C 1
ATOM 2454 O O . ALA A 1 303 ? -23.391 19.344 3.637 1 95.75 303 ALA A O 1
ATOM 2455 N N . PHE A 1 304 ? -21.531 18.188 3.791 1 96.81 304 PHE A N 1
ATOM 2456 C CA . PHE A 1 304 ? -20.844 18.953 2.766 1 96.81 304 PHE A CA 1
ATOM 2457 C C . PHE A 1 304 ? -20.219 18.047 1.721 1 96.81 304 PHE A C 1
ATOM 2459 O O . PHE A 1 304 ? -19.906 16.891 2.01 1 96.81 304 PHE A O 1
ATOM 2466 N N . ARG A 1 305 ? -20.125 18.562 0.556 1 96.44 305 ARG A N 1
ATOM 2467 C CA . ARG A 1 305 ? -19.359 17.922 -0.509 1 96.44 305 ARG A CA 1
ATOM 2468 C C . ARG A 1 305 ? -18.25 18.844 -1.008 1 96.44 305 ARG A C 1
ATOM 2470 O O . ARG A 1 305 ? -18.516 19.953 -1.469 1 96.44 305 ARG A O 1
ATOM 2477 N N . LEU A 1 306 ? -17.016 18.391 -0.876 1 97.94 306 LEU A N 1
ATOM 2478 C CA . LEU A 1 306 ? -15.867 19.188 -1.29 1 97.94 306 LEU A CA 1
ATOM 2479 C C . LEU A 1 306 ? -15.305 18.672 -2.613 1 97.94 306 LEU A C 1
ATOM 2481 O O . LEU A 1 306 ? -14.961 17.5 -2.732 1 97.94 306 LEU A O 1
ATOM 2485 N N . TYR A 1 307 ? -15.219 19.594 -3.623 1 98.06 307 TYR A N 1
ATOM 2486 C CA . TYR A 1 307 ? -14.711 19.266 -4.949 1 98.06 307 TYR A CA 1
ATOM 2487 C C . TYR A 1 307 ? -13.359 19.906 -5.199 1 98.06 307 TYR A C 1
ATOM 2489 O O . TYR A 1 307 ? -13.18 21.094 -4.941 1 98.06 307 TYR A O 1
ATOM 2497 N N . TYR A 1 308 ? -12.438 19.141 -5.613 1 98.38 308 TYR A N 1
ATOM 2498 C CA . TYR A 1 308 ? -11.203 19.688 -6.16 1 98.38 308 TYR A CA 1
ATOM 2499 C C . TYR A 1 308 ? -11.391 20.109 -7.617 1 98.38 308 TYR A C 1
ATOM 2501 O O . TYR A 1 308 ? -11.102 19.328 -8.531 1 98.38 308 TYR A O 1
ATOM 2509 N N . THR A 1 309 ? -11.75 21.312 -7.895 1 97.94 309 THR A N 1
ATOM 2510 C CA . THR A 1 309 ? -12.156 21.75 -9.219 1 97.94 309 THR A CA 1
ATOM 2511 C C . THR A 1 309 ? -10.945 21.844 -10.156 1 97.94 309 THR A C 1
ATOM 2513 O O . THR A 1 309 ? -11.086 21.703 -11.367 1 97.94 309 THR A O 1
ATOM 2516 N N . ASP A 1 310 ? -9.781 22.078 -9.578 1 97.88 310 ASP A N 1
ATOM 2517 C CA . ASP A 1 310 ? -8.555 22.156 -10.375 1 97.88 310 ASP A CA 1
ATOM 2518 C C . ASP A 1 310 ? -7.871 20.797 -10.453 1 97.88 310 ASP A C 1
ATOM 2520 O O . ASP A 1 310 ? -6.645 20.719 -10.57 1 97.88 310 ASP A O 1
ATOM 2524 N N . ILE A 1 311 ? -8.555 19.75 -10.328 1 97.81 311 ILE A N 1
ATOM 2525 C CA . ILE A 1 311 ? -7.977 18.422 -10.266 1 97.81 311 ILE A CA 1
ATOM 2526 C C . ILE A 1 311 ? -7.199 18.125 -11.547 1 97.81 311 ILE A C 1
ATOM 2528 O O . ILE A 1 311 ? -6.25 17.344 -11.539 1 97.81 311 ILE A O 1
ATOM 2532 N N . SER A 1 312 ? -7.574 18.75 -12.688 1 96.94 312 SER A N 1
ATOM 2533 C CA . SER A 1 312 ? -6.891 18.562 -13.961 1 96.94 312 SER A CA 1
ATOM 2534 C C . SER A 1 312 ? -5.473 19.125 -13.914 1 96.94 312 SER A C 1
ATOM 2536 O O . SER A 1 312 ? -4.641 18.797 -14.766 1 96.94 312 SER A O 1
ATOM 2538 N N . HIS A 1 313 ? -5.188 19.969 -12.914 1 96.25 313 HIS A N 1
ATOM 2539 C CA . HIS A 1 313 ? -3.875 20.594 -12.789 1 96.25 313 HIS A CA 1
ATOM 2540 C C . HIS A 1 313 ? -2.889 19.672 -12.086 1 96.25 313 HIS A C 1
ATOM 2542 O O . HIS A 1 313 ? -1.682 19.922 -12.086 1 96.25 313 HIS A O 1
ATOM 2548 N N . VAL A 1 314 ? -3.387 18.641 -11.492 1 97.25 314 VAL A N 1
ATOM 2549 C CA . VAL A 1 314 ? -2.463 17.672 -10.898 1 97.25 314 VAL A CA 1
ATOM 2550 C C . VAL A 1 314 ? -1.56 17.094 -11.984 1 97.25 314 VAL A C 1
ATOM 2552 O O . VAL A 1 314 ? -2.043 16.594 -13.008 1 97.25 314 VAL A O 1
ATOM 2555 N N . PRO A 1 315 ? -0.246 17.234 -11.789 1 95.94 315 PRO A N 1
ATOM 2556 C CA . PRO A 1 315 ? 0.656 16.734 -12.82 1 95.94 315 PRO A CA 1
ATOM 2557 C C . PRO A 1 315 ? 0.439 15.25 -13.117 1 95.94 315 PRO A C 1
ATOM 2559 O O . PRO A 1 315 ? 0.153 14.469 -12.211 1 95.94 315 PRO A O 1
ATOM 2562 N N . ARG A 1 316 ? 0.82 15 -14.359 1 93.19 316 ARG A N 1
ATOM 2563 C CA . ARG A 1 316 ? 0.703 13.602 -14.75 1 93.19 316 ARG A CA 1
ATOM 2564 C C . ARG A 1 316 ? 1.702 12.734 -13.992 1 93.19 316 ARG A C 1
ATOM 2566 O O . ARG A 1 316 ? 2.783 13.195 -13.625 1 93.19 316 ARG A O 1
ATOM 2573 N N . LYS A 1 317 ? 1.472 11.57 -13.648 1 93 317 LYS A N 1
ATOM 2574 C CA . LYS A 1 317 ? 2.336 10.594 -13 1 93 317 LYS A CA 1
ATOM 2575 C C . LYS A 1 317 ? 2.443 10.852 -11.5 1 93 317 LYS A C 1
ATOM 2577 O O . LYS A 1 317 ? 3.211 10.188 -10.805 1 93 317 LYS A O 1
ATOM 2582 N N . PHE A 1 318 ? 1.775 11.992 -11.109 1 96.88 318 PHE A N 1
ATOM 2583 C CA . PHE A 1 318 ? 1.802 12.312 -9.688 1 96.88 318 PHE A CA 1
ATOM 2584 C C . PHE A 1 318 ? 0.409 12.195 -9.078 1 96.88 318 PHE A C 1
ATOM 2586 O O . PHE A 1 318 ? -0.591 12.211 -9.797 1 96.88 318 PHE A O 1
ATOM 2593 N N . THR A 1 319 ? 0.379 12.008 -7.832 1 97.19 319 THR A N 1
ATOM 2594 C CA . THR A 1 319 ? -0.821 12.102 -7.008 1 97.19 319 THR A CA 1
ATOM 2595 C C . THR A 1 319 ? -0.665 13.18 -5.941 1 97.19 319 THR A C 1
ATOM 2597 O O . THR A 1 319 ? 0.377 13.273 -5.289 1 97.19 319 THR A O 1
ATOM 2600 N N . ARG A 1 320 ? -1.629 14 -5.848 1 97.56 320 ARG A N 1
ATOM 2601 C CA . ARG A 1 320 ? -1.589 15.023 -4.812 1 97.56 320 ARG A CA 1
ATOM 2602 C C . ARG A 1 320 ? -2.309 14.562 -3.551 1 97.56 320 ARG A C 1
ATOM 2604 O O . ARG A 1 320 ? -3.516 14.312 -3.574 1 97.56 320 ARG A O 1
ATOM 2611 N N . TYR A 1 321 ? -1.577 14.414 -2.512 1 97.44 321 TYR A N 1
ATOM 2612 C CA . TYR A 1 321 ? -2.119 14.148 -1.185 1 97.44 321 TYR A CA 1
ATOM 2613 C C . TYR A 1 321 ? -2.605 15.438 -0.527 1 97.44 321 TYR A C 1
ATOM 2615 O O . TYR A 1 321 ? -1.864 16.422 -0.45 1 97.44 321 TYR A O 1
ATOM 2623 N N . VAL A 1 322 ? -3.859 15.414 -0.066 1 97 322 VAL A N 1
ATOM 2624 C CA . VAL A 1 322 ? -4.391 16.594 0.606 1 97 322 VAL A CA 1
ATOM 2625 C C . VAL A 1 322 ? -5.082 16.188 1.904 1 97 322 VAL A C 1
ATOM 2627 O O . VAL A 1 322 ? -5.93 15.289 1.907 1 97 322 VAL A O 1
ATOM 2630 N N . SER A 1 323 ? -4.691 16.781 2.951 1 96.31 323 SER A N 1
ATOM 2631 C CA . SER A 1 323 ? -5.344 16.609 4.246 1 96.31 323 SER A CA 1
ATOM 2632 C C . SER A 1 323 ? -6.043 17.891 4.688 1 96.31 323 SER A C 1
ATOM 2634 O O . SER A 1 323 ? -5.477 18.984 4.574 1 96.31 323 SER A O 1
ATOM 2636 N N . PHE A 1 324 ? -7.289 17.75 5.117 1 96.88 324 PHE A N 1
ATOM 2637 C CA . PHE A 1 324 ? -8.047 18.938 5.473 1 96.88 324 PHE A CA 1
ATOM 2638 C C . PHE A 1 324 ? -9.078 18.625 6.551 1 96.88 324 PHE A C 1
ATOM 2640 O O . PHE A 1 324 ? -9.312 17.469 6.871 1 96.88 324 PHE A O 1
ATOM 2647 N N . ASN A 1 325 ? -9.555 19.672 7.121 1 96.75 325 ASN A N 1
ATOM 2648 C CA . ASN A 1 325 ? -10.656 19.609 8.078 1 96.75 325 ASN A CA 1
ATOM 2649 C C . ASN A 1 325 ? -11.719 20.672 7.766 1 96.75 325 ASN A C 1
ATOM 2651 O O . ASN A 1 325 ? -11.43 21.672 7.113 1 96.75 325 ASN A O 1
ATOM 2655 N N . ILE A 1 326 ? -12.953 20.375 8.172 1 97.38 326 ILE A N 1
ATOM 2656 C CA . ILE A 1 326 ? -14.055 21.312 7.961 1 97.38 326 ILE A CA 1
ATOM 2657 C C . ILE A 1 326 ? -14.68 21.688 9.305 1 97.38 326 ILE A C 1
ATOM 2659 O O . ILE A 1 326 ? -15.031 20.812 10.094 1 97.38 326 ILE A O 1
ATOM 2663 N N . VAL A 1 327 ? -14.789 22.953 9.492 1 96.75 327 VAL A N 1
ATOM 2664 C CA . VAL A 1 327 ? -15.344 23.5 10.727 1 96.75 327 VAL A CA 1
ATOM 2665 C C . VAL A 1 327 ? -16.453 24.484 10.414 1 96.75 327 VAL A C 1
ATOM 2667 O O . VAL A 1 327 ? -16.297 25.359 9.562 1 96.75 327 VAL A O 1
ATOM 2670 N N . VAL A 1 328 ? -17.547 24.359 11.125 1 96.56 328 VAL A N 1
ATOM 2671 C CA . VAL A 1 328 ? -18.656 25.281 10.969 1 96.56 328 VAL A CA 1
ATOM 2672 C C . VAL A 1 328 ? -18.672 26.281 12.117 1 96.56 328 VAL A C 1
ATOM 2674 O O . VAL A 1 328 ? -18.656 25.891 13.289 1 96.56 328 VAL A O 1
ATOM 2677 N N . LEU A 1 329 ? -18.688 27.547 11.727 1 95.06 329 LEU A N 1
ATOM 2678 C CA . LEU A 1 329 ? -18.734 28.609 12.719 1 95.06 329 LEU A CA 1
ATOM 2679 C C . LEU A 1 329 ? -20.156 29.094 12.938 1 95.06 329 LEU A C 1
ATOM 2681 O O . LEU A 1 329 ? -20.781 29.625 12.016 1 95.06 329 LEU A O 1
ATOM 2685 N N . PRO A 1 330 ? -20.641 28.953 14.164 1 94.19 330 PRO A N 1
ATOM 2686 C CA . PRO A 1 330 ? -21.984 29.5 14.43 1 94.19 330 PRO A CA 1
ATOM 2687 C C . PRO A 1 330 ? -22.016 31.031 14.359 1 94.19 330 PRO A C 1
ATOM 2689 O O . PRO A 1 330 ? -21.016 31.688 14.664 1 94.19 330 PRO A O 1
ATOM 2692 N N . ALA A 1 331 ? -23.141 31.578 13.984 1 91.75 331 ALA A N 1
ATOM 2693 C CA . ALA A 1 331 ? -23.328 33.031 13.977 1 91.75 331 ALA A CA 1
ATOM 2694 C C . ALA A 1 331 ? -23.312 33.594 15.398 1 91.75 331 ALA A C 1
ATOM 2696 O O . ALA A 1 331 ? -22.844 34.719 15.625 1 91.75 331 ALA A O 1
ATOM 2697 N N . ASN A 1 332 ? -23.859 32.781 16.25 1 90.38 332 ASN A N 1
ATOM 2698 C CA . ASN A 1 332 ? -23.766 33.125 17.656 1 90.38 332 ASN A CA 1
ATOM 2699 C C . ASN A 1 332 ? -22.391 32.812 18.234 1 90.38 332 ASN A C 1
ATOM 2701 O O . ASN A 1 332 ? -22.016 31.656 18.344 1 90.38 332 ASN A O 1
ATOM 2705 N N . PRO A 1 333 ? -21.641 33.75 18.625 1 86.25 333 PRO A N 1
ATOM 2706 C CA . PRO A 1 333 ? -20.281 33.531 19.078 1 86.25 333 PRO A CA 1
ATOM 2707 C C . PRO A 1 333 ? -20.219 32.75 20.391 1 86.25 333 PRO A C 1
ATOM 2709 O O . PRO A 1 333 ? -19.156 32.219 20.766 1 86.25 333 PRO A O 1
ATOM 2712 N N . GLU A 1 334 ? -21.297 32.719 21.109 1 88.5 334 GLU A N 1
ATOM 2713 C CA . GLU A 1 334 ? -21.312 31.984 22.375 1 88.5 334 GLU A CA 1
ATOM 2714 C C . GLU A 1 334 ? -21.359 30.484 22.156 1 88.5 334 GLU A C 1
ATOM 2716 O O . GLU A 1 334 ? -21.031 29.703 23.062 1 88.5 334 GLU A O 1
ATOM 2721 N N . ARG A 1 335 ? -21.797 30.188 20.984 1 89.56 335 ARG A N 1
ATOM 2722 C CA . ARG A 1 335 ? -21.875 28.766 20.672 1 89.56 335 ARG A CA 1
ATOM 2723 C C . ARG A 1 335 ? -20.531 28.219 20.188 1 89.56 335 ARG A C 1
ATOM 2725 O O . ARG A 1 335 ? -19.812 28.906 19.453 1 89.56 335 ARG A O 1
ATOM 2732 N N . ASN A 1 336 ? -20.203 27.016 20.562 1 90.5 336 ASN A N 1
ATOM 2733 C CA . ASN A 1 336 ? -18.969 26.391 20.141 1 90.5 336 ASN A CA 1
ATOM 2734 C C . ASN A 1 336 ? -18.984 26.047 18.656 1 90.5 336 ASN A C 1
ATOM 2736 O O . ASN A 1 336 ? -20.047 25.781 18.094 1 90.5 336 ASN A O 1
ATOM 2740 N N . VAL A 1 337 ? -17.844 26.047 18.125 1 92.69 337 VAL A N 1
ATOM 2741 C CA . VAL A 1 337 ? -17.719 25.656 16.734 1 92.69 337 VAL A CA 1
ATOM 2742 C C . VAL A 1 337 ? -18.062 24.188 16.562 1 92.69 337 VAL A C 1
ATOM 2744 O O . VAL A 1 337 ? -17.906 23.391 17.5 1 92.69 337 VAL A O 1
ATOM 2747 N N . ALA A 1 338 ? -18.578 23.859 15.406 1 94.06 338 ALA A N 1
ATOM 2748 C CA . ALA A 1 338 ? -18.922 22.469 15.094 1 94.06 338 ALA A CA 1
ATOM 2749 C C . ALA A 1 338 ? -17.953 21.891 14.062 1 94.06 338 ALA A C 1
ATOM 2751 O O . ALA A 1 338 ? -17.875 22.391 12.938 1 94.06 338 ALA A O 1
ATOM 2752 N N . ARG A 1 339 ? -17.297 20.859 14.453 1 94.25 339 ARG A N 1
ATOM 2753 C CA . ARG A 1 339 ? -16.375 20.203 13.539 1 94.25 339 ARG A CA 1
ATOM 2754 C C . ARG A 1 339 ? -17.031 19.031 12.828 1 94.25 339 ARG A C 1
ATOM 2756 O O . ARG A 1 339 ? -17.906 18.375 13.391 1 94.25 339 ARG A O 1
ATOM 2763 N N . ALA A 1 340 ? -16.547 18.828 11.594 1 94.12 340 ALA A N 1
ATOM 2764 C CA . ALA A 1 340 ? -17.031 17.672 10.836 1 94.12 340 ALA A CA 1
ATOM 2765 C C . ALA A 1 340 ? -16.703 16.359 11.555 1 94.12 340 ALA A C 1
ATOM 2767 O O . ALA A 1 340 ? -15.695 16.266 12.258 1 94.12 340 ALA A O 1
ATOM 2768 N N . LEU A 1 341 ? -17.562 15.391 11.273 1 90.25 341 LEU A N 1
ATOM 2769 C CA . LEU A 1 341 ? -17.406 14.102 11.945 1 90.25 341 LEU A CA 1
ATOM 2770 C C . LEU A 1 341 ? -16.25 13.312 11.344 1 90.25 341 LEU A C 1
ATOM 2772 O O . LEU A 1 341 ? -16.078 13.297 10.117 1 90.25 341 LEU A O 1
ATOM 2776 N N . ASN A 1 342 ? -15.422 12.75 12.188 1 85.56 342 ASN A N 1
ATOM 2777 C CA . ASN A 1 342 ? -14.383 11.789 11.812 1 85.56 342 ASN A CA 1
ATOM 2778 C C . ASN A 1 342 ? -13.219 12.484 11.109 1 85.56 342 ASN A C 1
ATOM 2780 O O . ASN A 1 342 ? -12.531 11.867 10.289 1 85.56 342 ASN A O 1
ATOM 2784 N N . GLY A 1 343 ? -13.117 13.75 11.344 1 88.38 343 GLY A N 1
ATOM 2785 C CA . GLY A 1 343 ? -11.945 14.438 10.82 1 88.38 343 GLY A CA 1
ATOM 2786 C C . GLY A 1 343 ? -10.727 14.281 11.703 1 88.38 343 GLY A C 1
ATOM 2787 O O . GLY A 1 343 ? -10.82 13.75 12.812 1 88.38 343 GLY A O 1
ATOM 2788 N N . PRO A 1 344 ? -9.609 14.812 11.211 1 91.81 344 PRO A N 1
ATOM 2789 C CA . PRO A 1 344 ? -9.281 15.344 9.883 1 91.81 344 PRO A CA 1
ATOM 2790 C C . PRO A 1 344 ? -9.367 14.281 8.789 1 91.81 344 PRO A C 1
ATOM 2792 O O . PRO A 1 344 ? -9.297 13.086 9.078 1 91.81 344 PRO A O 1
ATOM 2795 N N . PHE A 1 345 ? -9.547 14.766 7.504 1 94.31 345 PHE A N 1
ATOM 2796 C CA . PHE A 1 345 ? -9.68 13.914 6.332 1 94.31 345 PHE A CA 1
ATOM 2797 C C . PHE A 1 345 ? -8.43 13.984 5.465 1 94.31 345 PHE A C 1
ATOM 2799 O O . PHE A 1 345 ? -7.617 14.906 5.605 1 94.31 345 PHE A O 1
ATOM 2806 N N . TYR A 1 346 ? -8.203 13.008 4.742 1 94.62 346 TYR A N 1
ATOM 2807 C CA . TYR A 1 346 ? -7.168 13.07 3.719 1 94.62 346 TYR A CA 1
ATOM 2808 C C . TYR A 1 346 ? -7.562 12.258 2.494 1 94.62 346 TYR A C 1
ATOM 2810 O O . TYR A 1 346 ? -8.336 11.297 2.598 1 94.62 346 TYR A O 1
ATOM 2818 N N . ARG A 1 347 ? -7.043 12.695 1.364 1 94.94 347 ARG A N 1
ATOM 2819 C CA . ARG A 1 347 ? -7.352 12.047 0.093 1 94.94 347 ARG A CA 1
ATOM 2820 C C . ARG A 1 347 ? -6.172 12.141 -0.868 1 94.94 347 ARG A C 1
ATOM 2822 O O . ARG A 1 347 ? -5.301 12.992 -0.709 1 94.94 347 ARG A O 1
ATOM 2829 N N . TYR A 1 348 ? -6.215 11.195 -1.816 1 96.69 348 TYR A N 1
ATOM 2830 C CA . TYR A 1 348 ? -5.262 11.195 -2.92 1 96.69 348 TYR A CA 1
ATOM 2831 C C . TYR A 1 348 ? -5.938 11.594 -4.227 1 96.69 348 TYR A C 1
ATOM 2833 O O . TYR A 1 348 ? -6.875 10.93 -4.672 1 96.69 348 TYR A O 1
ATOM 2841 N N . TYR A 1 349 ? -5.504 12.68 -4.824 1 97.38 349 TYR A N 1
ATOM 2842 C CA . TYR A 1 349 ? -6.105 13.18 -6.055 1 97.38 349 TYR A CA 1
ATOM 2843 C C . TYR A 1 349 ? -5.188 12.938 -7.246 1 97.38 349 TYR A C 1
ATOM 2845 O O . TYR A 1 349 ? -4.02 13.328 -7.227 1 97.38 349 TYR A O 1
ATOM 2853 N N . VAL A 1 350 ? -5.699 12.266 -8.25 1 96.69 350 VAL A N 1
ATOM 2854 C CA . VAL A 1 350 ? -4.988 12.047 -9.508 1 96.69 350 VAL A CA 1
ATOM 2855 C C . VAL A 1 350 ? -5.617 12.891 -10.617 1 96.69 350 VAL A C 1
ATOM 2857 O O . VAL A 1 350 ? -6.785 13.273 -10.523 1 96.69 350 VAL A O 1
ATOM 2860 N N . GLN A 1 351 ? -4.809 13.188 -11.602 1 96.25 351 GLN A N 1
ATOM 2861 C CA . GLN A 1 351 ? -5.301 14 -12.703 1 96.25 351 GLN A CA 1
ATOM 2862 C C . GLN A 1 351 ? -6.539 13.375 -13.336 1 96.25 351 GLN A C 1
ATOM 2864 O O . GLN A 1 351 ? -6.531 12.195 -13.695 1 96.25 351 GLN A O 1
ATOM 2869 N N . GLN A 1 352 ? -7.574 14.086 -13.375 1 94.31 352 GLN A N 1
ATOM 2870 C CA . GLN A 1 352 ? -8.836 13.719 -14.008 1 94.31 352 GLN A CA 1
ATOM 2871 C C . GLN A 1 352 ? -9.555 14.945 -14.57 1 94.31 352 GLN A C 1
ATOM 2873 O O . GLN A 1 352 ? -9.125 16.078 -14.336 1 94.31 352 GLN A O 1
ATOM 2878 N N . ASP A 1 353 ? -10.57 14.641 -15.305 1 93.38 353 ASP A N 1
ATOM 2879 C CA . ASP A 1 353 ? -11.328 15.75 -15.883 1 93.38 353 ASP A CA 1
ATOM 2880 C C . ASP A 1 353 ? -12.219 16.406 -14.828 1 93.38 353 ASP A C 1
ATOM 2882 O O . ASP A 1 353 ? -12.289 17.625 -14.742 1 93.38 353 ASP A O 1
ATOM 2886 N N . LEU A 1 354 ? -12.852 15.508 -14.125 1 94.5 354 LEU A N 1
ATOM 2887 C CA . LEU A 1 354 ? -13.773 16 -13.117 1 94.5 354 LEU A CA 1
ATOM 2888 C C . LEU A 1 354 ? -13.641 15.211 -11.82 1 94.5 354 LEU A C 1
ATOM 2890 O O . LEU A 1 354 ? -13.43 13.992 -11.852 1 94.5 354 LEU A O 1
ATOM 2894 N N . ASP A 1 355 ? -13.734 15.945 -10.781 1 95.88 355 ASP A N 1
ATOM 2895 C CA . ASP A 1 355 ? -13.719 15.328 -9.461 1 95.88 355 ASP A CA 1
ATOM 2896 C C . ASP A 1 355 ? -15.133 15 -8.992 1 95.88 355 ASP A C 1
ATOM 2898 O O . ASP A 1 355 ? -16.047 15.812 -9.156 1 95.88 355 ASP A O 1
ATOM 2902 N N . ASP A 1 356 ? -15.344 13.805 -8.422 1 91.94 356 ASP A N 1
ATOM 2903 C CA . ASP A 1 356 ? -16.656 13.359 -7.957 1 91.94 356 ASP A CA 1
ATOM 2904 C C . ASP A 1 356 ? -17.016 14.008 -6.621 1 91.94 356 ASP A C 1
ATOM 2906 O O . ASP A 1 356 ? -18.172 13.984 -6.203 1 91.94 356 ASP A O 1
ATOM 2910 N N . GLY A 1 357 ? -16.094 14.594 -5.988 1 95.5 357 GLY A N 1
ATOM 2911 C CA . GLY A 1 357 ? -16.344 15.227 -4.707 1 95.5 357 GLY A CA 1
ATOM 2912 C C . GLY A 1 357 ? -16.219 14.273 -3.533 1 95.5 357 GLY A C 1
ATOM 2913 O O . GLY A 1 357 ? -16.359 13.062 -3.695 1 95.5 357 GLY A O 1
ATOM 2914 N N . PHE A 1 358 ? -15.945 14.836 -2.416 1 95 358 PHE A N 1
ATOM 2915 C CA . PHE A 1 358 ? -15.828 14.078 -1.179 1 95 358 PHE A CA 1
ATOM 2916 C C . PHE A 1 358 ? -16.891 14.508 -0.171 1 95 358 PHE A C 1
ATOM 2918 O O . PHE A 1 358 ? -16.969 15.688 0.186 1 95 358 PHE A O 1
ATOM 2925 N N . MET A 1 359 ? -17.625 13.539 0.26 1 94.06 359 MET A N 1
ATOM 2926 C CA . MET A 1 359 ? -18.719 13.82 1.177 1 94.06 359 MET A CA 1
ATOM 2927 C C . MET A 1 359 ? -18.234 13.859 2.621 1 94.06 359 MET A C 1
ATOM 2929 O O . MET A 1 359 ? -17.547 12.938 3.068 1 94.06 359 MET A O 1
ATOM 2933 N N . VAL A 1 360 ? -18.562 14.875 3.32 1 95.06 360 VAL A N 1
ATOM 2934 C CA . VAL A 1 360 ? -18.219 15.055 4.727 1 95.06 360 VAL A CA 1
ATOM 2935 C C . VAL A 1 360 ? -19.5 15.258 5.543 1 95.06 360 VAL A C 1
ATOM 2937 O O . VAL A 1 360 ? -20.344 16.094 5.195 1 95.06 360 VAL A O 1
ATOM 2940 N N . HIS A 1 361 ? -19.609 14.594 6.652 1 93.69 361 HIS A N 1
ATOM 2941 C CA . HIS A 1 361 ? -20.812 14.664 7.469 1 93.69 361 HIS A CA 1
ATOM 2942 C C . HIS A 1 361 ? -20.562 15.469 8.742 1 93.69 361 HIS A C 1
ATOM 2944 O O . HIS A 1 361 ? -19.453 15.516 9.25 1 93.69 361 HIS A O 1
ATOM 2950 N N . THR A 1 362 ? -21.656 16.141 9.172 1 95.31 362 THR A N 1
ATOM 2951 C CA . THR A 1 362 ? -21.641 16.859 10.445 1 95.31 362 THR A CA 1
ATOM 2952 C C . THR A 1 362 ? -22.734 16.359 11.375 1 95.31 362 THR A C 1
ATOM 2954 O O . THR A 1 362 ? -23.562 15.539 10.984 1 95.31 362 THR A O 1
ATOM 2957 N N . ASP A 1 363 ? -22.672 16.875 12.609 1 94 363 ASP A N 1
ATOM 2958 C CA . ASP A 1 363 ? -23.703 16.516 13.578 1 94 363 ASP A CA 1
ATOM 2959 C C . ASP A 1 363 ? -24.734 17.641 13.727 1 94 363 ASP A C 1
ATOM 2961 O O . ASP A 1 363 ? -25.531 17.656 14.672 1 94 363 ASP A O 1
ATOM 2965 N N . ILE A 1 364 ? -24.703 18.547 12.867 1 95.12 364 ILE A N 1
ATOM 2966 C CA . ILE A 1 364 ? -25.656 19.641 12.906 1 95.12 364 ILE A CA 1
ATOM 2967 C C . ILE A 1 364 ? -27 19.203 12.328 1 95.12 364 ILE A C 1
ATOM 2969 O O . ILE A 1 364 ? -27.109 18.953 11.125 1 95.12 364 ILE A O 1
ATOM 2973 N N . LYS A 1 365 ? -27.984 19.281 13.141 1 95 365 LYS A N 1
ATOM 2974 C CA . LYS A 1 365 ? -29.297 18.828 12.711 1 95 365 LYS A CA 1
ATOM 2975 C C . LYS A 1 365 ? -29.984 19.875 11.828 1 95 365 LYS A C 1
ATOM 2977 O O . LYS A 1 365 ? -29.891 21.078 12.086 1 95 365 LYS A O 1
ATOM 2982 N N . MET A 1 366 ? -30.781 19.391 10.875 1 93.19 366 MET A N 1
ATOM 2983 C CA . MET A 1 366 ? -31.453 20.297 9.945 1 93.19 366 MET A CA 1
ATOM 2984 C C . MET A 1 366 ? -32.562 21.062 10.633 1 93.19 366 MET A C 1
ATOM 2986 O O . MET A 1 366 ? -32.844 22.203 10.281 1 93.19 366 MET A O 1
ATOM 2990 N N . ASP A 1 367 ? -33.094 20.422 11.57 1 92.25 367 ASP A N 1
ATOM 2991 C CA . ASP A 1 367 ? -34.156 21.094 12.32 1 92.25 367 ASP A CA 1
ATOM 2992 C C . ASP A 1 367 ? -33.625 22.312 13.047 1 92.25 367 ASP A C 1
ATOM 2994 O O . ASP A 1 367 ? -34.312 23.344 13.133 1 92.25 367 ASP A O 1
ATOM 2998 N N . GLU A 1 368 ? -32.469 22.156 13.531 1 90.69 368 GLU A N 1
ATOM 2999 C CA . GLU A 1 368 ? -31.812 23.266 14.219 1 90.69 368 GLU A CA 1
ATOM 3000 C C . GLU A 1 368 ? -31.438 24.375 13.234 1 90.69 368 GLU A C 1
ATOM 3002 O O . GLU A 1 368 ? -31.531 25.562 13.555 1 90.69 368 GLU A O 1
ATOM 3007 N N . LEU A 1 369 ? -31.094 24.016 12.141 1 90.19 369 LEU A N 1
ATOM 3008 C CA . LEU A 1 369 ? -30.641 24.953 11.133 1 90.19 369 LEU A CA 1
ATOM 3009 C C . LEU A 1 369 ? -31.812 25.734 10.539 1 90.19 369 LEU A C 1
ATOM 3011 O O . LEU A 1 369 ? -31.672 26.906 10.195 1 90.19 369 LEU A O 1
ATOM 3015 N N . SER A 1 370 ? -32.875 25.078 10.406 1 88.62 370 SER A N 1
ATOM 3016 C CA . SER A 1 370 ? -34.031 25.703 9.773 1 88.62 370 SER A CA 1
ATOM 3017 C C . SER A 1 370 ? -34.812 26.562 10.758 1 88.62 370 SER A C 1
ATOM 3019 O O . SER A 1 370 ? -35.688 27.328 10.367 1 88.62 370 SER A O 1
ATOM 3021 N N . ASP A 1 371 ? -34.406 26.422 11.953 1 89 371 ASP A N 1
ATOM 3022 C CA . ASP A 1 371 ? -35.062 27.25 12.961 1 89 371 ASP A CA 1
ATOM 3023 C C . ASP A 1 371 ? -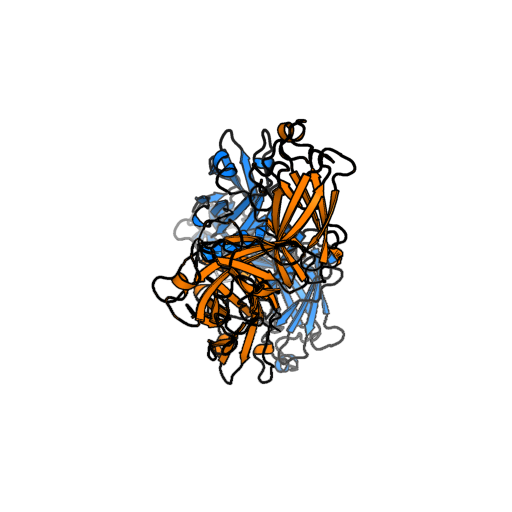34.75 28.734 12.734 1 89 371 ASP A C 1
ATOM 3025 O O . ASP A 1 371 ? -33.594 29.094 12.492 1 89 371 ASP A O 1
ATOM 3029 N N . PRO A 1 372 ? -35.75 29.562 12.797 1 84.19 372 PRO A N 1
ATOM 3030 C CA . PRO A 1 372 ? -35.5 31 12.609 1 84.19 372 PRO A CA 1
ATOM 3031 C C . PRO A 1 372 ? -34.562 31.578 13.641 1 84.19 372 PRO A C 1
ATOM 3033 O O . PRO A 1 372 ? -33.875 32.594 13.375 1 84.19 372 PRO A O 1
ATOM 3036 N N . GLU A 1 373 ? -34.5 30.938 14.781 1 84.56 373 GLU A N 1
ATOM 3037 C CA . GLU A 1 373 ? -33.594 31.391 15.836 1 84.56 373 GLU A CA 1
ATOM 3038 C C . GLU A 1 373 ? -32.312 30.547 15.867 1 84.56 373 GLU A C 1
ATOM 3040 O O . GLU A 1 373 ? -31.688 30.391 16.922 1 84.56 373 GLU A O 1
ATOM 3045 N N . SER A 1 374 ? -32.031 30.062 14.75 1 88.75 374 SER A N 1
ATOM 3046 C CA . SER A 1 374 ? -30.859 29.203 14.688 1 88.75 374 SER A CA 1
ATOM 3047 C C . SER A 1 374 ? -29.594 29.953 15.094 1 88.75 374 SER A C 1
ATOM 3049 O O . SER A 1 374 ? -29.406 31.109 14.719 1 88.75 374 SER A O 1
ATOM 3051 N N . ASP A 1 375 ? -28.688 29.266 15.758 1 90.75 375 ASP A N 1
ATOM 3052 C CA . ASP A 1 375 ? -27.438 29.844 16.219 1 90.75 375 ASP A CA 1
ATOM 3053 C C . ASP A 1 375 ? -26.375 29.781 15.117 1 90.75 375 ASP A C 1
ATOM 3055 O O . ASP A 1 375 ? -25.328 30.422 15.219 1 90.75 375 ASP A O 1
ATOM 3059 N N . PHE A 1 376 ? -26.734 29.125 14.031 1 92.5 376 PHE A N 1
ATOM 3060 C CA . PHE A 1 376 ? -25.688 28.859 13.039 1 92.5 376 PHE A CA 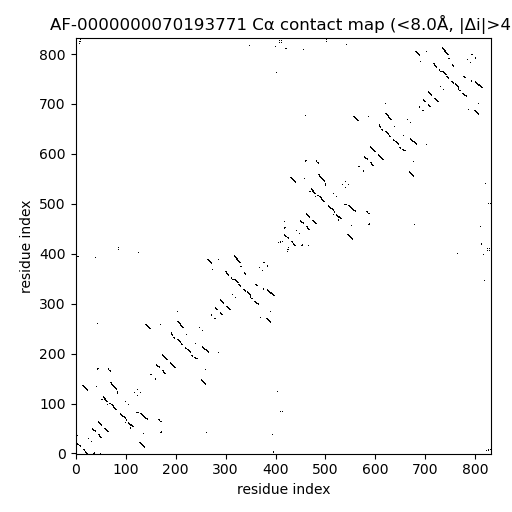1
ATOM 3061 C C . PHE A 1 376 ? -25.781 29.875 11.891 1 92.5 376 PHE A C 1
ATOM 3063 O O . PHE A 1 376 ? -24.766 30.219 11.289 1 92.5 376 PHE A O 1
ATOM 3070 N N . LEU A 1 377 ? -26.922 30.359 11.633 1 92.06 377 LEU A N 1
ATOM 3071 C CA . LEU A 1 377 ? -27.125 31.203 10.461 1 92.06 377 LEU A CA 1
ATOM 3072 C C . LEU A 1 377 ? -27.062 32.688 10.844 1 92.06 377 LEU A C 1
ATOM 3074 O O . LEU A 1 377 ? -27.531 33.062 11.914 1 92.06 377 LEU A O 1
ATOM 3078 N N . SER A 1 378 ? -26.422 33.344 9.938 1 90.25 378 SER A N 1
ATOM 3079 C CA . SER A 1 378 ? -26.375 34.781 10.148 1 90.25 378 SER A CA 1
ATOM 3080 C C . SER A 1 378 ? -27.766 35.406 10.047 1 90.25 378 SER A C 1
ATOM 3082 O O . SER A 1 378 ? -28.562 35 9.211 1 90.25 378 SER A O 1
ATOM 3084 N N . SER A 1 379 ? -28 36.406 10.836 1 83.31 379 SER A N 1
ATOM 3085 C CA . SER A 1 379 ? -29.312 37.031 10.859 1 83.31 379 SER A CA 1
ATOM 3086 C C . SER A 1 379 ? -29.516 37.906 9.617 1 83.31 379 SER A C 1
ATOM 3088 O O . SER A 1 379 ? -30.656 38.094 9.164 1 83.31 379 SER A O 1
ATOM 3090 N N . GLU A 1 380 ? -28.453 38.344 9.086 1 83.44 380 GLU A N 1
ATOM 3091 C CA . GLU A 1 380 ? -28.547 39.281 7.98 1 83.44 380 GLU A CA 1
ATOM 3092 C C . GLU A 1 380 ? -28.812 38.594 6.656 1 83.44 380 GLU A C 1
ATOM 3094 O O . GLU A 1 380 ? -29.703 38.969 5.906 1 83.44 380 GLU A O 1
ATOM 3099 N N . ASP A 1 381 ? -28.094 37.5 6.367 1 84.06 381 ASP A N 1
ATOM 3100 C CA . ASP A 1 381 ? -28.141 36.938 5.027 1 84.06 381 ASP A CA 1
ATOM 3101 C C . ASP A 1 381 ? -28.469 35.438 5.09 1 84.06 381 ASP A C 1
ATOM 3103 O O . ASP A 1 381 ? -28.531 34.75 4.059 1 84.06 381 ASP A O 1
ATOM 3107 N N . GLN A 1 382 ? -28.672 34.906 6.312 1 87.31 382 GLN A N 1
ATOM 3108 C CA . GLN A 1 382 ? -29 33.5 6.512 1 87.31 382 GLN A CA 1
ATOM 3109 C C . GLN A 1 382 ? -27.922 32.594 5.926 1 87.31 382 GLN A C 1
ATOM 3111 O O . GLN A 1 382 ? -28.234 31.562 5.297 1 87.31 382 GLN A O 1
ATOM 3116 N N . THR A 1 383 ? -26.734 33.062 5.992 1 92.75 383 THR A N 1
ATOM 3117 C CA . THR A 1 383 ? -25.625 32.281 5.469 1 92.75 383 THR A CA 1
ATOM 3118 C C . THR A 1 383 ? -24.906 31.531 6.594 1 92.75 383 THR A C 1
ATOM 3120 O O . THR A 1 383 ? -24.969 31.953 7.754 1 92.75 383 THR A O 1
ATOM 3123 N N . LEU A 1 384 ? -24.344 30.422 6.223 1 94.44 384 LEU A N 1
ATOM 3124 C CA . LEU A 1 384 ? -23.516 29.609 7.113 1 94.44 384 LEU A CA 1
ATOM 3125 C C . LEU A 1 384 ? -22.031 29.828 6.828 1 94.44 384 LEU A C 1
ATOM 3127 O O . LEU A 1 384 ? -21.609 29.766 5.672 1 94.44 384 LEU A O 1
ATOM 3131 N N . THR A 1 385 ? -21.297 30.141 7.879 1 95.62 385 THR A N 1
ATOM 3132 C CA . THR A 1 385 ? -19.859 30.312 7.707 1 95.62 385 THR A CA 1
ATOM 3133 C C . THR A 1 385 ? -19.125 29 7.945 1 95.62 385 THR A C 1
ATOM 3135 O O . THR A 1 385 ? -19.281 28.375 9 1 95.62 385 THR A O 1
ATOM 3138 N N . VAL A 1 386 ? -18.328 28.578 6.973 1 97 386 VAL A N 1
ATOM 3139 C CA . VAL A 1 386 ? -17.594 27.328 7.051 1 97 386 VAL A CA 1
ATOM 3140 C C . VAL A 1 386 ? -16.094 27.594 6.848 1 97 386 VAL A C 1
ATOM 3142 O O . VAL A 1 386 ? -15.719 28.375 5.969 1 97 386 VAL A O 1
ATOM 3145 N N . HIS A 1 387 ? -15.297 27.031 7.723 1 96.69 387 HIS A N 1
ATOM 3146 C CA . HIS A 1 387 ? -13.844 27.078 7.594 1 96.69 387 HIS A CA 1
ATOM 3147 C C . HIS A 1 387 ? -13.305 25.75 7.074 1 96.69 387 HIS A C 1
ATOM 3149 O O . HIS A 1 387 ? -13.609 24.688 7.625 1 96.69 387 HIS A O 1
ATOM 3155 N N . ILE A 1 388 ? -12.555 25.797 6.004 1 97.62 388 ILE A N 1
ATOM 3156 C CA . ILE A 1 388 ? -11.773 24.656 5.574 1 97.62 388 ILE A CA 1
ATOM 3157 C C . ILE A 1 388 ? -10.312 24.812 6.008 1 97.62 388 ILE A C 1
ATOM 3159 O O . ILE A 1 388 ? -9.648 25.766 5.59 1 97.62 388 ILE A O 1
ATOM 3163 N N . GLU A 1 389 ? -9.898 23.953 6.852 1 96.62 389 GLU A N 1
ATOM 3164 C CA . GLU A 1 389 ? -8.523 23.969 7.344 1 96.62 389 GLU A CA 1
ATOM 3165 C C . GLU A 1 389 ? -7.629 23.062 6.5 1 96.62 389 GLU A C 1
ATOM 3167 O O . GLU A 1 389 ? -7.824 21.844 6.465 1 96.62 389 GLU A O 1
ATOM 3172 N N . TRP A 1 390 ? -6.688 23.672 5.863 1 96.44 390 TRP A N 1
ATOM 3173 C CA . TRP A 1 390 ? -5.762 22.922 5.023 1 96.44 390 TRP A CA 1
ATOM 3174 C C . TRP A 1 390 ? -4.562 22.438 5.828 1 96.44 390 TRP A C 1
ATOM 3176 O O . TRP A 1 390 ? -3.602 23.188 6.031 1 96.44 390 TRP A O 1
ATOM 3186 N N . ILE A 1 391 ? -4.5 21.188 6.141 1 94.75 391 ILE A N 1
ATOM 3187 C CA . ILE A 1 391 ? -3.543 20.641 7.094 1 94.75 391 ILE A CA 1
ATOM 3188 C C . ILE A 1 391 ? -2.225 20.328 6.383 1 94.75 391 ILE A C 1
ATOM 3190 O O . ILE A 1 391 ? -1.156 20.75 6.836 1 94.75 391 ILE A O 1
ATOM 3194 N N . ASP A 1 392 ? -2.291 19.531 5.281 1 93.31 392 ASP A N 1
ATOM 3195 C CA . ASP A 1 392 ? -1.089 19.125 4.57 1 93.31 392 ASP A CA 1
ATOM 3196 C C . ASP A 1 392 ? -1.394 18.828 3.102 1 93.31 392 ASP A C 1
ATOM 3198 O O . ASP A 1 392 ? -2.537 18.531 2.744 1 93.31 392 ASP A O 1
ATOM 3202 N N . SER A 1 393 ? -0.377 19.031 2.344 1 95.19 393 SER A N 1
ATOM 3203 C CA . SER A 1 393 ? -0.441 18.672 0.93 1 95.19 393 SER A CA 1
ATOM 3204 C C . SER A 1 393 ? 0.923 18.234 0.408 1 95.19 393 SER A C 1
ATOM 3206 O O . SER A 1 393 ? 1.935 18.891 0.673 1 95.19 393 SER A O 1
ATOM 3208 N N . HIS A 1 394 ? 1.027 17.094 -0.216 1 97.12 394 HIS A N 1
ATOM 3209 C CA . HIS A 1 394 ? 2.256 16.578 -0.807 1 97.12 394 HIS A CA 1
ATOM 3210 C C . HIS A 1 394 ? 2.01 16.047 -2.215 1 97.12 394 HIS A C 1
ATOM 3212 O O . HIS A 1 394 ? 0.915 15.57 -2.521 1 97.12 394 HIS A O 1
ATOM 3218 N N . LEU A 1 395 ? 2.998 16.203 -3.031 1 97.12 395 LEU A N 1
ATOM 3219 C CA . LEU A 1 395 ? 2.988 15.57 -4.344 1 97.12 395 LEU A CA 1
ATOM 3220 C C . LEU A 1 395 ? 3.791 14.273 -4.328 1 97.12 395 LEU A C 1
ATOM 3222 O O . LEU A 1 395 ? 4.98 14.281 -4.004 1 97.12 395 LEU A O 1
ATOM 3226 N N . LEU A 1 396 ? 3.148 13.18 -4.629 1 97.75 396 LEU A N 1
ATOM 3227 C CA . LEU A 1 396 ? 3.76 11.852 -4.609 1 97.75 396 LEU A CA 1
ATOM 3228 C C . LEU A 1 396 ? 3.883 11.289 -6.02 1 97.75 396 LEU A C 1
ATOM 3230 O O . LEU A 1 396 ? 2.994 11.484 -6.852 1 97.75 396 LEU A O 1
ATOM 3234 N N . ILE A 1 397 ? 4.871 10.531 -6.246 1 96.62 397 ILE A N 1
ATOM 3235 C CA . ILE A 1 397 ? 5.043 9.953 -7.574 1 96.62 397 ILE A CA 1
ATOM 3236 C C . ILE A 1 397 ? 4.227 8.664 -7.684 1 96.62 397 ILE A C 1
ATOM 3238 O O . ILE A 1 397 ? 3.822 8.094 -6.672 1 96.62 397 ILE A O 1
ATOM 3242 N N . SER A 1 398 ? 3.977 8.195 -8.961 1 93.94 398 SER A N 1
ATOM 3243 C CA . SER A 1 398 ? 3.338 6.922 -9.289 1 93.94 398 SER A CA 1
ATOM 3244 C C . SER A 1 398 ? 1.932 6.844 -8.703 1 93.94 398 SER A C 1
ATOM 3246 O O . SER A 1 398 ? 1.706 6.16 -7.703 1 93.94 398 SER A O 1
ATOM 3248 N N . PRO A 1 399 ? 0.987 7.402 -9.391 1 96.19 399 PRO A N 1
ATOM 3249 C CA . PRO A 1 399 ? -0.387 7.402 -8.883 1 96.19 399 PRO A CA 1
ATOM 3250 C C . PRO A 1 399 ? -0.972 5.996 -8.758 1 96.19 399 PRO A C 1
ATOM 3252 O O . PRO A 1 399 ? -1.753 5.727 -7.844 1 96.19 399 PRO A O 1
ATOM 3255 N N . ASN A 1 400 ? -0.587 5.133 -9.664 1 95.12 400 ASN A N 1
ATOM 3256 C CA . ASN A 1 400 ? -1.105 3.768 -9.648 1 95.12 400 ASN A CA 1
ATOM 3257 C C . ASN A 1 400 ? -0.449 2.93 -8.555 1 95.12 400 ASN A C 1
ATOM 3259 O O . ASN A 1 400 ? 0.702 3.172 -8.188 1 95.12 400 ASN A O 1
ATOM 3263 N N . PHE A 1 401 ? -1.263 1.982 -8.062 1 95 401 PHE A N 1
ATOM 3264 C CA . PHE A 1 401 ? -0.652 0.982 -7.191 1 95 401 PHE A CA 1
ATOM 3265 C C . PHE A 1 401 ? 0.47 0.249 -7.918 1 95 401 PHE A C 1
ATOM 3267 O O . PHE A 1 401 ? 0.344 -0.073 -9.102 1 95 401 PHE A O 1
ATOM 3274 N N . HIS A 1 402 ? 1.591 0.073 -7.172 1 90.19 402 HIS A N 1
ATOM 3275 C CA . HIS A 1 402 ? 2.846 -0.373 -7.766 1 90.19 402 HIS A CA 1
ATOM 3276 C C . HIS A 1 402 ? 3.465 -1.51 -6.957 1 90.19 402 HIS A C 1
ATOM 3278 O O . HIS A 1 402 ? 3.096 -1.728 -5.801 1 90.19 402 HIS A O 1
ATOM 3284 N N . SER A 1 403 ? 4.328 -2.213 -7.641 1 91.69 403 SER A N 1
ATOM 3285 C CA . SER A 1 403 ? 5.023 -3.301 -6.961 1 91.69 403 SER A CA 1
ATOM 3286 C C . SER A 1 403 ? 5.793 -2.791 -5.746 1 91.69 403 SER A C 1
ATOM 3288 O O . SER A 1 403 ? 5.965 -3.518 -4.766 1 91.69 403 SER A O 1
ATOM 3290 N N . LEU A 1 404 ? 6.234 -1.562 -5.793 1 93.62 404 LEU A N 1
ATOM 3291 C CA . LEU A 1 404 ? 6.949 -0.971 -4.668 1 93.62 404 LEU A CA 1
ATOM 3292 C C . LEU A 1 404 ? 6.066 -0.926 -3.426 1 93.62 404 LEU A C 1
ATOM 3294 O O . LEU A 1 404 ? 6.566 -0.987 -2.301 1 93.62 404 LEU A O 1
ATOM 3298 N N . ASP A 1 405 ? 4.758 -0.787 -3.625 1 95.75 405 ASP A N 1
ATOM 3299 C CA . ASP A 1 405 ? 3.814 -0.734 -2.512 1 95.75 405 ASP A CA 1
ATOM 3300 C C . ASP A 1 405 ? 3.742 -2.078 -1.791 1 95.75 405 ASP A C 1
ATOM 3302 O O . ASP A 1 405 ? 3.328 -2.145 -0.631 1 95.75 405 ASP A O 1
ATOM 3306 N N . ASP A 1 406 ? 4.145 -3.135 -2.459 1 94.81 406 ASP A N 1
ATOM 3307 C CA . ASP A 1 406 ? 4.039 -4.48 -1.901 1 94.81 406 ASP A CA 1
ATOM 3308 C C . ASP A 1 406 ? 5.086 -4.707 -0.816 1 94.81 406 ASP A C 1
ATOM 3310 O O . ASP A 1 406 ? 4.922 -5.574 0.044 1 94.81 406 ASP A O 1
ATOM 3314 N N . ALA A 1 407 ? 6.215 -4 -0.896 1 93.94 407 ALA A N 1
ATOM 3315 C CA . ALA A 1 407 ? 7.258 -4.172 0.112 1 93.94 407 ALA A CA 1
ATOM 3316 C C . ALA A 1 407 ? 6.703 -3.965 1.518 1 93.94 407 ALA A C 1
ATOM 3318 O O . ALA A 1 407 ? 6.949 -4.773 2.414 1 93.94 407 ALA A O 1
ATOM 3319 N N . THR A 1 408 ? 5.965 -2.912 1.651 1 93.56 408 THR A N 1
ATOM 3320 C CA . THR A 1 408 ? 5.391 -2.596 2.955 1 93.56 408 THR A CA 1
ATOM 3321 C C . THR A 1 408 ? 4.348 -3.633 3.354 1 93.56 408 THR A C 1
ATOM 3323 O O . THR A 1 408 ? 4.254 -4.008 4.523 1 93.56 408 THR A O 1
ATOM 3326 N N . ARG A 1 409 ? 3.574 -4.043 2.461 1 94.81 409 ARG A N 1
ATOM 3327 C CA . ARG A 1 409 ? 2.545 -5.039 2.74 1 94.81 409 ARG A CA 1
ATOM 3328 C C . ARG A 1 409 ? 3.168 -6.375 3.141 1 94.81 409 ARG A C 1
ATOM 3330 O O . ARG A 1 409 ? 2.707 -7.023 4.082 1 94.81 409 ARG A O 1
ATOM 3337 N N . LEU A 1 410 ? 4.164 -6.766 2.371 1 96.38 410 LEU A N 1
ATOM 3338 C CA . LEU A 1 410 ? 4.887 -7.992 2.693 1 96.38 410 LEU A CA 1
ATOM 3339 C C . LEU A 1 410 ? 5.441 -7.938 4.113 1 96.38 410 LEU A C 1
ATOM 3341 O O . LEU A 1 410 ? 5.262 -8.883 4.887 1 96.38 410 LEU A O 1
ATOM 3345 N N . HIS A 1 411 ? 6.066 -6.824 4.453 1 96.25 411 HIS A N 1
ATOM 3346 C CA . HIS A 1 411 ? 6.668 -6.664 5.773 1 96.25 411 HIS A CA 1
ATOM 3347 C C . HIS A 1 411 ? 5.609 -6.723 6.871 1 96.25 411 HIS A C 1
ATOM 3349 O O . HIS A 1 411 ? 5.844 -7.305 7.934 1 96.25 411 HIS A O 1
ATOM 3355 N N . LYS A 1 412 ? 4.445 -6.141 6.625 1 96.5 412 LYS A N 1
ATOM 3356 C CA . LYS A 1 412 ? 3.367 -6.168 7.609 1 96.5 412 LYS A CA 1
ATOM 3357 C C . LYS A 1 412 ? 2.961 -7.602 7.941 1 96.5 412 LYS A C 1
ATOM 3359 O O . LYS A 1 412 ? 2.865 -7.969 9.117 1 96.5 412 LYS A O 1
ATOM 3364 N N . HIS A 1 413 ? 2.801 -8.398 6.938 1 95.56 413 HIS A N 1
ATOM 3365 C CA . HIS A 1 413 ? 2.305 -9.75 7.141 1 95.56 413 HIS A CA 1
ATOM 3366 C C . HIS A 1 413 ? 3.391 -10.656 7.711 1 95.56 413 HIS A C 1
ATOM 3368 O O . HIS A 1 413 ? 3.094 -11.617 8.422 1 95.56 413 HIS A O 1
ATOM 3374 N N . GLN A 1 414 ? 4.652 -10.344 7.422 1 94.25 414 GLN A N 1
ATOM 3375 C CA . GLN A 1 414 ? 5.758 -11.086 8.016 1 94.25 414 GLN A CA 1
ATOM 3376 C C . GLN A 1 414 ? 5.836 -10.836 9.523 1 94.25 414 GLN A C 1
ATOM 3378 O O . GLN A 1 414 ? 6.293 -11.703 10.273 1 94.25 414 GLN A O 1
ATOM 3383 N N . MET A 1 415 ? 5.438 -9.641 9.891 1 93.56 415 MET A N 1
ATOM 3384 C CA . MET A 1 415 ? 5.512 -9.273 11.305 1 93.56 415 MET A CA 1
ATOM 3385 C C . MET A 1 415 ? 4.363 -9.891 12.086 1 93.56 415 MET A C 1
ATOM 3387 O O . MET A 1 415 ? 4.426 -9.992 13.312 1 93.56 415 MET A O 1
ATOM 3391 N N . MET A 1 416 ? 3.293 -10.227 11.43 1 87.12 416 MET A N 1
ATOM 3392 C CA . MET A 1 416 ? 2.135 -10.836 12.078 1 87.12 416 MET A CA 1
ATOM 3393 C C . MET A 1 416 ? 2.396 -12.305 12.391 1 87.12 416 MET A C 1
ATOM 3395 O O . MET A 1 416 ? 1.982 -12.797 13.445 1 87.12 416 MET A O 1
ATOM 3399 N N . MET B 1 1 ? -21.281 -6.309 -3.5 1 92.31 1 MET B N 1
ATOM 3400 C CA . MET B 1 1 ? -20.25 -7.293 -3.842 1 92.31 1 MET B CA 1
ATOM 3401 C C . MET B 1 1 ? -18.969 -7.016 -3.088 1 92.31 1 MET B C 1
ATOM 3403 O O . MET B 1 1 ? -18.609 -5.855 -2.854 1 92.31 1 MET B O 1
ATOM 3407 N N . ALA B 1 2 ? -18.359 -8.094 -2.648 1 95.88 2 ALA B N 1
ATOM 3408 C CA . ALA B 1 2 ? -17 -7.992 -2.123 1 95.88 2 ALA B CA 1
ATOM 3409 C C . ALA B 1 2 ? -15.984 -7.895 -3.256 1 95.88 2 ALA B C 1
ATOM 3411 O O . ALA B 1 2 ? -15.859 -8.812 -4.07 1 95.88 2 ALA B O 1
ATOM 3412 N N . LYS B 1 3 ? -15.266 -6.879 -3.301 1 97.12 3 LYS B N 1
ATOM 3413 C CA . LYS B 1 3 ? -14.352 -6.656 -4.414 1 97.12 3 LYS B CA 1
ATOM 3414 C C . LYS B 1 3 ? -12.906 -6.906 -3.998 1 97.12 3 LYS B C 1
ATOM 3416 O O . LYS B 1 3 ? -12.453 -6.398 -2.969 1 97.12 3 LYS B O 1
ATOM 3421 N N . LEU B 1 4 ? -12.25 -7.703 -4.801 1 98.44 4 LEU B N 1
ATOM 3422 C CA . LEU B 1 4 ? -10.836 -7.949 -4.539 1 98.44 4 LEU B CA 1
ATOM 3423 C C . LEU B 1 4 ? -10.008 -6.695 -4.805 1 98.44 4 LEU B C 1
ATOM 3425 O O . LEU B 1 4 ? -9.891 -6.258 -5.953 1 98.44 4 LEU B O 1
ATOM 3429 N N . PHE B 1 5 ? -9.43 -6.18 -3.746 1 97.69 5 PHE B N 1
ATOM 3430 C CA . PHE B 1 5 ? -8.75 -4.887 -3.771 1 97.69 5 PHE B CA 1
ATOM 3431 C C . PHE B 1 5 ? -7.254 -5.066 -3.971 1 97.69 5 PHE B C 1
ATOM 3433 O O . PHE B 1 5 ? -6.66 -4.441 -4.855 1 97.69 5 PHE B O 1
ATOM 3440 N N . ARG B 1 6 ? -6.609 -5.895 -3.162 1 98.19 6 ARG B N 1
ATOM 3441 C CA . ARG B 1 6 ? -5.18 -6.18 -3.248 1 98.19 6 ARG B CA 1
ATOM 3442 C C . ARG B 1 6 ? -4.898 -7.648 -2.955 1 98.19 6 ARG B C 1
ATOM 3444 O O . ARG B 1 6 ? -5.758 -8.359 -2.434 1 98.19 6 ARG B O 1
ATOM 3451 N N . MET B 1 7 ? -3.719 -8.086 -3.324 1 97.31 7 MET B N 1
ATOM 3452 C CA . MET B 1 7 ? -3.221 -9.414 -2.984 1 97.31 7 MET B CA 1
ATOM 3453 C C . MET B 1 7 ? -1.706 -9.406 -2.814 1 97.31 7 MET B C 1
ATOM 3455 O O . MET B 1 7 ? -1.019 -8.57 -3.4 1 97.31 7 MET B O 1
ATOM 3459 N N . ILE B 1 8 ? -1.21 -10.297 -1.983 1 96.31 8 ILE B N 1
ATOM 3460 C CA . ILE B 1 8 ? 0.236 -10.383 -1.809 1 96.31 8 ILE B CA 1
ATOM 3461 C C . ILE B 1 8 ? 0.637 -11.828 -1.511 1 96.31 8 ILE B C 1
ATOM 3463 O O . ILE B 1 8 ? -0.085 -12.547 -0.818 1 96.31 8 ILE B O 1
ATOM 3467 N N . ARG B 1 9 ? 1.666 -12.25 -2.137 1 95.44 9 ARG B N 1
ATOM 3468 C CA . ARG B 1 9 ? 2.303 -13.531 -1.844 1 95.44 9 ARG B CA 1
ATOM 3469 C C . ARG B 1 9 ? 3.449 -13.352 -0.853 1 95.44 9 ARG B C 1
ATOM 3471 O O . ARG B 1 9 ? 4.324 -12.508 -1.05 1 95.44 9 ARG B O 1
ATOM 3478 N N . LEU B 1 10 ? 3.482 -14.117 0.174 1 94.69 10 LEU B N 1
ATOM 3479 C CA . LEU B 1 10 ? 4.496 -13.945 1.21 1 94.69 10 LEU B CA 1
ATOM 3480 C C . LEU B 1 10 ? 5.754 -14.742 0.875 1 94.69 10 LEU B C 1
ATOM 3482 O O . LEU B 1 10 ? 6.797 -14.555 1.505 1 94.69 10 LEU B O 1
ATOM 3486 N N . ASN B 1 11 ? 5.738 -15.617 -0.115 1 90.31 11 ASN B N 1
ATOM 3487 C CA . ASN B 1 11 ? 6.863 -16.422 -0.583 1 90.31 11 ASN B CA 1
ATOM 3488 C C . ASN B 1 11 ? 7.473 -17.25 0.547 1 90.31 11 ASN B C 1
ATOM 3490 O O . ASN B 1 11 ? 8.695 -17.297 0.692 1 90.31 11 ASN B O 1
ATOM 3494 N N . ASP B 1 12 ? 6.656 -17.75 1.384 1 92.75 12 ASP B N 1
ATOM 3495 C CA . ASP B 1 12 ? 7.102 -18.656 2.447 1 92.75 12 ASP B CA 1
ATOM 3496 C C . ASP B 1 12 ? 6.906 -20.109 2.053 1 92.75 12 ASP B C 1
ATOM 3498 O O . ASP B 1 12 ? 6.492 -20.406 0.929 1 92.75 12 ASP B O 1
ATOM 3502 N N . ARG B 1 13 ? 7.262 -21 2.918 1 91.94 13 ARG B N 1
ATOM 3503 C CA . ARG B 1 13 ? 7.223 -22.422 2.611 1 91.94 13 ARG B CA 1
ATOM 3504 C C . ARG B 1 13 ? 5.789 -22.922 2.473 1 91.94 13 ARG B C 1
ATOM 3506 O O . ARG B 1 13 ? 5.539 -23.953 1.862 1 91.94 13 ARG B O 1
ATOM 3513 N N . PHE B 1 14 ? 4.879 -22.156 2.947 1 93.94 14 PHE B N 1
ATOM 3514 C CA . PHE B 1 14 ? 3.48 -22.578 2.932 1 93.94 14 PHE B CA 1
ATOM 3515 C C . PHE B 1 14 ? 2.744 -21.953 1.75 1 93.94 14 PHE B C 1
ATOM 3517 O O . PHE B 1 14 ? 1.531 -22.125 1.611 1 93.94 14 PHE B O 1
ATOM 3524 N N . ASP B 1 15 ? 3.48 -21.203 0.898 1 94.19 15 ASP B N 1
ATOM 3525 C CA . ASP B 1 15 ? 2.863 -20.469 -0.201 1 94.19 15 ASP B CA 1
ATOM 3526 C C . ASP B 1 15 ? 1.696 -19.609 0.294 1 94.19 15 ASP B C 1
ATOM 3528 O O . ASP B 1 15 ? 0.587 -19.703 -0.237 1 94.19 15 ASP B O 1
ATOM 3532 N N . THR B 1 16 ? 1.961 -18.906 1.376 1 97.5 16 THR B N 1
ATOM 3533 C CA . THR B 1 16 ? 0.937 -18.062 1.979 1 97.5 16 THR B CA 1
ATOM 3534 C C . THR B 1 16 ? 0.593 -16.891 1.063 1 97.5 16 THR B C 1
ATOM 3536 O O . THR B 1 16 ? 1.486 -16.203 0.564 1 97.5 16 THR B O 1
ATOM 3539 N N . GLN B 1 17 ? -0.647 -16.719 0.825 1 98 17 GLN B N 1
ATOM 3540 C CA . GLN B 1 17 ? -1.147 -15.578 0.062 1 98 17 GLN B CA 1
ATOM 3541 C C . GLN B 1 17 ? -2.266 -14.867 0.815 1 98 17 GLN B C 1
ATOM 3543 O O . GLN B 1 17 ? -3.082 -15.508 1.479 1 98 17 GLN B O 1
ATOM 3548 N N . VAL B 1 18 ? -2.254 -13.578 0.756 1 98.5 18 VAL B N 1
ATOM 3549 C CA . VAL B 1 18 ? -3.254 -12.766 1.44 1 98.5 18 VAL B CA 1
ATOM 3550 C C . VAL B 1 18 ? -4.066 -11.977 0.417 1 98.5 18 VAL B C 1
ATOM 3552 O O . VAL B 1 18 ? -3.502 -11.234 -0.391 1 98.5 18 VAL B O 1
ATOM 3555 N N . PHE B 1 19 ? -5.363 -12.172 0.46 1 98.69 19 PHE B N 1
ATOM 3556 C CA . PHE B 1 19 ? -6.301 -11.445 -0.393 1 98.69 19 PHE B CA 1
ATOM 3557 C C . PHE B 1 19 ? -7.07 -10.406 0.411 1 98.69 19 PHE B C 1
ATOM 3559 O O . PHE B 1 19 ? -7.691 -10.734 1.424 1 98.69 19 PHE B O 1
ATOM 3566 N N . THR B 1 20 ? -7.02 -9.188 0.011 1 98.44 20 THR B N 1
ATOM 3567 C CA . THR B 1 20 ? -7.727 -8.117 0.697 1 98.44 20 THR B CA 1
ATOM 3568 C C . THR B 1 20 ? -8.984 -7.723 -0.067 1 98.44 20 THR B C 1
ATOM 3570 O O . THR B 1 20 ? -8.914 -7.316 -1.229 1 98.44 20 THR B O 1
ATOM 3573 N N . PHE B 1 21 ? -10.117 -7.797 0.604 1 98.44 21 PHE B N 1
ATOM 3574 C CA . PHE B 1 21 ? -11.391 -7.457 -0.01 1 98.44 21 PHE B CA 1
ATOM 3575 C C . PHE B 1 21 ? -11.945 -6.164 0.571 1 98.44 21 PHE B C 1
ATOM 3577 O O . PHE B 1 21 ? -11.82 -5.91 1.77 1 98.44 21 PHE B O 1
ATOM 3584 N N . SER B 1 22 ? -12.539 -5.359 -0.248 1 97 22 SER B N 1
ATOM 3585 C CA . SER B 1 22 ? -13.32 -4.199 0.172 1 97 22 SER B CA 1
ATOM 3586 C C . SER B 1 22 ? -14.805 -4.516 0.202 1 97 22 SER B C 1
ATOM 3588 O O . SER B 1 22 ? -15.367 -4.992 -0.788 1 97 22 SER B O 1
ATOM 3590 N N . LEU B 1 23 ? -15.406 -4.281 1.302 1 95.88 23 LEU B N 1
ATOM 3591 C CA . LEU B 1 23 ? -16.844 -4.504 1.468 1 95.88 23 LEU B CA 1
ATOM 3592 C C . LEU B 1 23 ? -17.594 -3.182 1.528 1 95.88 23 LEU B C 1
ATOM 3594 O O . LEU B 1 23 ? -17.188 -2.26 2.238 1 95.88 23 LEU B O 1
ATOM 3598 N N . PRO B 1 24 ? -18.672 -3.113 0.857 1 91.69 24 PRO B N 1
ATOM 3599 C CA . PRO B 1 24 ? -19.469 -1.883 0.926 1 91.69 24 PRO B CA 1
ATOM 3600 C C . PRO B 1 24 ? -20.172 -1.707 2.271 1 91.69 24 PRO B C 1
ATOM 3602 O O . PRO B 1 24 ? -20.5 -2.693 2.932 1 91.69 24 PRO B O 1
ATOM 3605 N N . ASN B 1 25 ? -20.438 -0.497 2.604 1 88.06 25 ASN B N 1
ATOM 3606 C CA . ASN B 1 25 ? -21.094 -0.181 3.869 1 88.06 25 ASN B CA 1
ATOM 3607 C C . ASN B 1 25 ? -22.531 -0.653 3.883 1 88.06 25 ASN B C 1
ATOM 3609 O O . ASN B 1 25 ? -23.125 -0.816 4.949 1 88.06 25 ASN B O 1
ATOM 3613 N N . LYS B 1 26 ? -23.047 -0.897 2.811 1 85.88 26 LYS B N 1
ATOM 3614 C CA . LYS B 1 26 ? -24.422 -1.336 2.68 1 85.88 26 LYS B CA 1
ATOM 3615 C C . LYS B 1 26 ? -24.656 -2.662 3.4 1 85.88 26 LYS B C 1
ATOM 3617 O O . LYS B 1 26 ? -25.797 -3.027 3.693 1 85.88 26 LYS B O 1
ATOM 3622 N N . ILE B 1 27 ? -23.594 -3.293 3.697 1 86.56 27 ILE B N 1
ATOM 3623 C CA . ILE B 1 27 ? -23.703 -4.586 4.367 1 86.56 27 ILE B CA 1
ATOM 3624 C C . ILE B 1 27 ? -24.344 -4.406 5.738 1 86.56 27 ILE B C 1
ATOM 3626 O O . ILE B 1 27 ? -24.875 -5.359 6.309 1 86.56 27 ILE B O 1
ATOM 3630 N N . LEU B 1 28 ? -24.344 -3.232 6.281 1 85 28 LEU B N 1
ATOM 3631 C CA . LEU B 1 28 ? -24.891 -2.957 7.605 1 85 28 LEU B CA 1
ATOM 3632 C C . LEU B 1 28 ? -26.391 -2.686 7.535 1 85 28 LEU B C 1
ATOM 3634 O O . LEU B 1 28 ? -27.078 -2.705 8.555 1 85 28 LEU B O 1
ATOM 3638 N N . ARG B 1 29 ? -26.906 -2.551 6.406 1 83.31 29 ARG B N 1
ATOM 3639 C CA . ARG B 1 29 ? -28.312 -2.232 6.266 1 83.31 29 ARG B CA 1
ATOM 3640 C C . ARG B 1 29 ? -29.188 -3.471 6.484 1 83.31 29 ARG B C 1
ATOM 3642 O O . ARG B 1 29 ? -28.766 -4.586 6.16 1 83.31 29 ARG B O 1
ATOM 3649 N N . GLU B 1 30 ? -30.422 -3.414 7.148 1 75.31 30 GLU B N 1
ATOM 3650 C CA . GLU B 1 30 ? -31.297 -4.492 7.578 1 75.31 30 GLU B CA 1
ATOM 3651 C C . GLU B 1 30 ? -31.688 -5.387 6.406 1 75.31 30 GLU B C 1
ATOM 3653 O O . GLU B 1 30 ? -31.688 -6.613 6.527 1 75.31 30 GLU B O 1
ATOM 3658 N N . PHE B 1 31 ? -31.719 -4.984 5.191 1 76.94 31 PHE B N 1
ATOM 3659 C CA . PHE B 1 31 ? -32.188 -5.793 4.074 1 76.94 31 PHE B CA 1
ATOM 3660 C C . PHE B 1 31 ? -31.141 -5.852 2.971 1 76.94 31 PHE B C 1
ATOM 3662 O O . PHE B 1 31 ? -31.469 -6.109 1.811 1 76.94 31 PHE B O 1
ATOM 3669 N N . SER B 1 32 ? -30.031 -5.824 3.541 1 79.44 32 SER B N 1
ATOM 3670 C CA . SER B 1 32 ? -28.984 -5.898 2.533 1 79.44 32 SER B CA 1
ATOM 3671 C C . SER B 1 32 ? -28.703 -7.344 2.141 1 79.44 32 SER B C 1
ATOM 3673 O O . SER B 1 32 ? -28.688 -8.234 2.994 1 79.44 32 SER B O 1
ATOM 3675 N N . PRO B 1 33 ? -28.641 -7.602 0.865 1 83.19 33 PRO B N 1
ATOM 3676 C CA . PRO B 1 33 ? -28.297 -8.953 0.419 1 83.19 33 PRO B CA 1
ATOM 3677 C C . PRO B 1 33 ? -26.906 -9.391 0.86 1 83.19 33 PRO B C 1
ATOM 3679 O O . PRO B 1 33 ? -26.078 -8.555 1.229 1 83.19 33 PRO B O 1
ATOM 3682 N N . ASP B 1 34 ? -26.781 -10.711 0.916 1 88.5 34 ASP B N 1
ATOM 3683 C CA . ASP B 1 34 ? -25.453 -11.266 1.172 1 88.5 34 ASP B CA 1
ATOM 3684 C C . ASP B 1 34 ? -24.438 -10.742 0.162 1 88.5 34 ASP B C 1
ATOM 3686 O O . ASP B 1 34 ? -24.797 -10.43 -0.977 1 88.5 34 ASP B O 1
ATOM 3690 N N . VAL B 1 35 ? -23.281 -10.57 0.67 1 92.81 35 VAL B N 1
ATOM 3691 C CA . VAL B 1 35 ? -22.219 -10.047 -0.175 1 92.81 35 VAL B CA 1
ATOM 3692 C C . VAL B 1 35 ? -21.297 -11.18 -0.602 1 92.81 35 VAL B C 1
ATOM 3694 O O . VAL B 1 35 ? -20.828 -11.961 0.234 1 92.81 35 VAL B O 1
ATOM 3697 N N . TYR B 1 36 ? -21.047 -11.312 -1.919 1 95.25 36 TYR B N 1
ATOM 3698 C CA . TYR B 1 36 ? -20.172 -12.344 -2.469 1 95.25 36 TYR B CA 1
ATOM 3699 C C . TYR B 1 36 ? -19.062 -11.727 -3.311 1 95.25 36 TYR B C 1
ATOM 3701 O O . TYR B 1 36 ? -19.219 -10.625 -3.846 1 95.25 36 TYR B O 1
ATOM 3709 N N . SER B 1 37 ? -17.969 -12.398 -3.371 1 97.5 37 SER B N 1
ATOM 3710 C CA . SER B 1 37 ? -16.891 -11.961 -4.262 1 97.5 37 SER B CA 1
ATOM 3711 C C . SER B 1 37 ? -16.969 -12.664 -5.609 1 97.5 37 SER B C 1
ATOM 3713 O O . SER B 1 37 ? -17.703 -13.648 -5.758 1 97.5 37 SER B O 1
ATOM 3715 N N . LYS B 1 38 ? -16.25 -12.102 -6.574 1 96.25 38 LYS B N 1
ATOM 3716 C CA . LYS B 1 38 ? -15.945 -12.891 -7.77 1 96.25 38 LYS B CA 1
ATOM 3717 C C . LYS B 1 38 ? -14.945 -13.992 -7.461 1 96.25 38 LYS B C 1
ATOM 3719 O O . LYS B 1 38 ? -14.359 -14.023 -6.375 1 96.25 38 LYS B O 1
ATOM 3724 N N . ASP B 1 39 ? -14.773 -14.859 -8.406 1 96.31 39 ASP B N 1
ATOM 3725 C CA . ASP B 1 39 ? -13.82 -15.961 -8.234 1 96.31 39 ASP B CA 1
ATOM 3726 C C . ASP B 1 39 ? -12.391 -15.438 -8.164 1 96.31 39 ASP B C 1
ATOM 3728 O O . ASP B 1 39 ? -12.039 -14.461 -8.836 1 96.31 39 ASP B O 1
ATOM 3732 N N . PHE B 1 40 ? -11.648 -16.016 -7.34 1 96.75 40 PHE B N 1
ATOM 3733 C CA . PHE B 1 40 ? -10.203 -15.836 -7.316 1 96.75 40 PHE B CA 1
ATOM 3734 C C . PHE B 1 40 ? -9.484 -17.172 -7.184 1 96.75 40 PHE B C 1
ATOM 3736 O O . PHE B 1 40 ? -10.125 -18.203 -6.918 1 96.75 40 PHE B O 1
ATOM 3743 N N . VAL B 1 41 ? -8.227 -17.188 -7.469 1 96.31 41 VAL B N 1
ATOM 3744 C CA . VAL B 1 41 ? -7.527 -18.469 -7.562 1 96.31 41 VAL B CA 1
ATOM 3745 C C . VAL B 1 41 ? -6.441 -18.531 -6.492 1 96.31 41 VAL B C 1
ATOM 3747 O O . VAL B 1 41 ? -5.715 -17.562 -6.27 1 96.31 41 VAL B O 1
ATOM 3750 N N . TYR B 1 42 ? -6.391 -19.578 -5.785 1 96.88 42 TYR B N 1
ATOM 3751 C CA . TYR B 1 42 ? -5.32 -19.938 -4.859 1 96.88 42 TYR B CA 1
ATOM 3752 C C . TYR B 1 42 ? -5.062 -21.438 -4.871 1 96.88 42 TYR B C 1
ATOM 3754 O O . TYR B 1 42 ? -6.004 -22.234 -4.871 1 96.88 42 TYR B O 1
ATOM 3762 N N . GLY B 1 43 ? -3.799 -21.781 -4.973 1 95.56 43 GLY B N 1
ATOM 3763 C CA . GLY B 1 43 ? -3.467 -23.203 -4.996 1 95.56 43 GLY B CA 1
ATOM 3764 C C . GLY B 1 43 ? -4.027 -23.922 -6.203 1 95.56 43 GLY B C 1
ATOM 3765 O O . GLY B 1 43 ? -4.422 -25.078 -6.109 1 95.56 43 GLY B O 1
ATOM 3766 N N . TYR B 1 44 ? -4.234 -23.203 -7.219 1 95.06 44 TYR B N 1
ATOM 3767 C CA . TYR B 1 44 ? -4.707 -23.75 -8.492 1 95.06 44 TYR B CA 1
ATOM 3768 C C . TYR B 1 44 ? -6.152 -24.219 -8.383 1 95.06 44 TYR B C 1
ATOM 3770 O O . TYR B 1 44 ? -6.562 -25.156 -9.07 1 95.06 44 TYR B O 1
ATOM 3778 N N . GLN B 1 45 ? -6.855 -23.688 -7.453 1 95.62 45 GLN B N 1
ATOM 3779 C CA . GLN B 1 45 ? -8.289 -23.875 -7.273 1 95.62 45 GLN B CA 1
ATOM 3780 C C . GLN B 1 45 ? -9.023 -22.531 -7.273 1 95.62 45 GLN B C 1
ATOM 3782 O O . GLN B 1 45 ? -8.445 -21.5 -6.922 1 95.62 45 GLN B O 1
ATOM 3787 N N . LYS B 1 46 ? -10.258 -22.547 -7.668 1 96 46 LYS B N 1
ATOM 3788 C CA . LYS B 1 46 ? -11.086 -21.344 -7.652 1 96 46 LYS B CA 1
ATOM 3789 C C . LYS B 1 46 ? -11.859 -21.219 -6.344 1 96 46 LYS B C 1
ATOM 3791 O O . LYS B 1 46 ? -12.438 -22.203 -5.867 1 96 46 LYS B O 1
ATOM 3796 N N . TRP B 1 47 ? -11.797 -20.031 -5.816 1 97.69 47 TRP B N 1
ATOM 3797 C CA . TRP B 1 47 ? -12.445 -19.766 -4.535 1 97.69 47 TRP B CA 1
ATOM 3798 C C . TRP B 1 47 ? -13.352 -18.531 -4.633 1 97.69 47 TRP B C 1
ATOM 3800 O O . TRP B 1 47 ? -13.172 -17.688 -5.516 1 97.69 47 TRP B O 1
ATOM 3810 N N . THR B 1 48 ? -14.352 -18.469 -3.748 1 98.12 48 THR B N 1
ATOM 3811 C CA . THR B 1 48 ? -15.133 -17.266 -3.498 1 98.12 48 THR B CA 1
ATOM 3812 C C . THR B 1 48 ? -15.312 -17.031 -2 1 98.12 48 THR B C 1
ATOM 3814 O O . THR B 1 48 ? -15.219 -17.969 -1.208 1 98.12 48 THR B O 1
ATOM 3817 N N . VAL B 1 49 ? -15.477 -15.852 -1.637 1 98.38 49 VAL B N 1
ATOM 3818 C CA . VAL B 1 49 ? -15.805 -15.508 -0.256 1 98.38 49 VAL B CA 1
ATOM 3819 C C . VAL B 1 49 ? -17.219 -14.922 -0.184 1 98.38 49 VAL B C 1
ATOM 3821 O O . VAL B 1 49 ? -17.703 -14.336 -1.154 1 98.38 49 VAL B O 1
ATOM 3824 N N . SER B 1 50 ? -17.859 -15.172 0.873 1 97.5 50 SER B N 1
ATOM 3825 C CA . SER B 1 50 ? -19.172 -14.602 1.122 1 97.5 50 SER B CA 1
ATOM 3826 C C . SER B 1 50 ? -19.281 -14.07 2.547 1 97.5 50 SER B C 1
ATOM 3828 O O . SER B 1 50 ? -18.672 -14.609 3.467 1 97.5 50 SER B O 1
ATOM 3830 N N . PHE B 1 51 ? -19.953 -13.023 2.699 1 96.94 51 PHE B N 1
ATOM 3831 C CA . PHE B 1 51 ? -20.266 -12.398 3.979 1 96.94 51 PHE B CA 1
ATOM 3832 C C . PHE B 1 51 ? -21.781 -12.336 4.188 1 96.94 51 PHE B C 1
ATOM 3834 O O . PHE B 1 51 ? -22.484 -11.625 3.463 1 96.94 51 PHE B O 1
ATOM 3841 N N . VAL B 1 52 ? -22.203 -13.07 5.164 1 94 52 VAL B N 1
ATOM 3842 C CA . VAL B 1 52 ? -23.641 -13.266 5.375 1 94 52 VAL B CA 1
ATOM 3843 C C . VAL B 1 52 ? -24.062 -12.625 6.695 1 94 52 VAL B C 1
ATOM 3845 O O . VAL B 1 52 ? -23.5 -12.938 7.75 1 94 52 VAL B O 1
ATOM 3848 N N . LYS B 1 53 ? -25.031 -11.844 6.637 1 91.75 53 LYS B N 1
ATOM 3849 C CA . LYS B 1 53 ? -25.547 -11.141 7.812 1 91.75 53 LYS B CA 1
ATOM 3850 C C . LYS B 1 53 ? -26.625 -11.961 8.516 1 91.75 53 LYS B C 1
ATOM 3852 O O . LYS B 1 53 ? -27.469 -12.57 7.859 1 91.75 53 LYS B O 1
ATOM 3857 N N . SER B 1 54 ? -26.5 -12.062 9.75 1 88.88 54 SER B N 1
ATOM 3858 C CA . SER B 1 54 ? -27.562 -12.562 10.617 1 88.88 54 SER B CA 1
ATOM 3859 C C . SER B 1 54 ? -28.141 -11.453 11.484 1 88.88 54 SER B C 1
ATOM 3861 O O . SER B 1 54 ? -27.922 -10.266 11.219 1 88.88 54 SER B O 1
ATOM 3863 N N . ASP B 1 55 ? -28.922 -11.766 12.461 1 85.5 55 ASP B N 1
ATOM 3864 C CA . ASP B 1 55 ? -29.609 -10.758 13.25 1 85.5 55 ASP B CA 1
ATOM 3865 C C . ASP B 1 55 ? -28.625 -9.852 13.977 1 85.5 55 ASP B C 1
ATOM 3867 O O . ASP B 1 55 ? -28.828 -8.633 14.031 1 85.5 55 ASP B O 1
ATOM 3871 N N . HIS B 1 56 ? -27.516 -10.469 14.383 1 90.31 56 HIS B N 1
ATOM 3872 C CA . HIS B 1 56 ? -26.656 -9.633 15.203 1 90.31 56 HIS B CA 1
ATOM 3873 C C . HIS B 1 56 ? -25.188 -9.781 14.789 1 90.31 56 HIS B C 1
ATOM 3875 O O . HIS B 1 56 ? -24.312 -9.141 15.367 1 90.31 56 HIS B O 1
ATOM 3881 N N . HIS B 1 57 ? -25 -10.562 13.758 1 93.81 57 HIS B N 1
ATOM 3882 C CA . HIS B 1 57 ? -23.609 -10.844 13.414 1 93.81 57 HIS B CA 1
ATOM 3883 C C . HIS B 1 57 ? -23.422 -10.867 11.906 1 93.81 57 HIS B C 1
ATOM 3885 O O . HIS B 1 57 ? -24.391 -10.969 11.148 1 93.81 57 HIS B O 1
ATOM 3891 N N . LEU B 1 58 ? -22.203 -10.672 11.578 1 95 58 LEU B N 1
ATOM 3892 C CA . LEU B 1 58 ? -21.766 -10.891 10.203 1 95 58 LEU B CA 1
ATOM 3893 C C . LEU B 1 58 ? -20.875 -12.125 10.109 1 95 58 LEU B C 1
ATOM 3895 O O . LEU B 1 58 ? -19.859 -12.219 10.812 1 95 58 LEU B O 1
ATOM 3899 N N . GLY B 1 59 ? -21.297 -13.016 9.273 1 96.44 59 GLY B N 1
ATOM 3900 C CA . GLY B 1 59 ? -20.5 -14.211 9.047 1 96.44 59 GLY B CA 1
ATOM 3901 C C . GLY B 1 59 ? -19.609 -14.102 7.828 1 96.44 59 GLY B C 1
ATOM 3902 O O . GLY B 1 59 ? -19.844 -13.289 6.941 1 96.44 59 GLY B O 1
ATOM 3903 N N . ALA B 1 60 ? -18.516 -14.836 7.812 1 97.94 60 ALA B N 1
ATOM 3904 C CA . ALA B 1 60 ? -17.594 -14.922 6.688 1 97.94 60 ALA B CA 1
ATOM 3905 C C . ALA B 1 60 ? -17.359 -16.375 6.281 1 97.94 60 ALA B C 1
ATOM 3907 O O . ALA B 1 60 ? -17.125 -17.234 7.133 1 97.94 60 ALA B O 1
ATOM 3908 N N . TYR B 1 61 ? -17.406 -16.547 4.98 1 98.44 61 TYR B N 1
ATOM 3909 C CA . TYR B 1 61 ? -17.312 -17.922 4.48 1 98.44 61 TYR B CA 1
ATOM 3910 C C . TYR B 1 61 ? -16.406 -18 3.264 1 98.44 61 TYR B C 1
ATOM 3912 O O . TYR B 1 61 ? -16.328 -17.062 2.469 1 98.44 61 TYR B O 1
ATOM 3920 N N . LEU B 1 62 ? -15.703 -19.078 3.17 1 98.62 62 LEU B N 1
ATOM 3921 C CA . LEU B 1 62 ? -14.875 -19.438 2.029 1 98.62 62 LEU B CA 1
ATOM 3922 C C . LEU B 1 62 ? -15.453 -20.656 1.311 1 98.62 62 LEU B C 1
ATOM 3924 O O . LEU B 1 62 ? -15.766 -21.672 1.942 1 98.62 62 LEU B O 1
ATOM 3928 N N . LYS B 1 63 ? -15.609 -20.5 0.004 1 98.06 63 LYS B N 1
ATOM 3929 C CA . LYS B 1 63 ? -16.219 -21.578 -0.774 1 98.06 63 LYS B CA 1
ATOM 3930 C C . LYS B 1 63 ? -15.297 -22.031 -1.905 1 98.06 63 LYS B C 1
ATOM 3932 O O . LYS B 1 63 ? -14.758 -21.203 -2.639 1 98.06 63 LYS B O 1
ATOM 3937 N N . LEU B 1 64 ? -15.102 -23.328 -1.984 1 97.19 64 LEU B N 1
ATOM 3938 C CA . LEU B 1 64 ? -14.406 -23.922 -3.109 1 97.19 64 LEU B CA 1
ATOM 3939 C C . LEU B 1 64 ? -15.32 -24.062 -4.32 1 97.19 64 LEU B C 1
ATOM 3941 O O . LEU B 1 64 ? -16.312 -24.781 -4.273 1 97.19 64 LEU B O 1
ATOM 3945 N N . GLN B 1 65 ? -14.953 -23.406 -5.438 1 95.31 65 GLN B N 1
ATOM 3946 C CA . GLN B 1 65 ? -15.812 -23.375 -6.613 1 95.31 65 GLN B CA 1
ATOM 3947 C C . GLN B 1 65 ? -15.5 -24.547 -7.555 1 95.31 65 GLN B C 1
ATOM 3949 O O . GLN B 1 65 ? -16.359 -24.953 -8.344 1 95.31 65 GLN B O 1
ATOM 3954 N N . THR B 1 66 ? -14.281 -25.062 -7.52 1 92.62 66 THR B N 1
ATOM 3955 C CA . THR B 1 66 ? -13.852 -26.125 -8.43 1 92.62 66 THR B CA 1
ATOM 3956 C C . THR B 1 66 ? -13.852 -27.469 -7.723 1 92.62 66 THR B C 1
ATOM 3958 O O . THR B 1 66 ? -12.945 -28.281 -7.926 1 92.62 66 THR B O 1
ATOM 3961 N N . SER B 1 67 ? -14.766 -27.719 -6.945 1 87.44 67 SER B N 1
ATOM 3962 C CA . SER B 1 67 ? -14.836 -29 -6.254 1 87.44 67 SER B CA 1
ATOM 3963 C C . SER B 1 67 ? -15.125 -30.141 -7.227 1 87.44 67 SER B C 1
ATOM 3965 O O . SER B 1 67 ? -15.852 -29.969 -8.203 1 87.44 67 SER B O 1
ATOM 3967 N N . SER B 1 68 ? -14.391 -31.188 -7.098 1 87 68 SER B N 1
ATOM 3968 C CA . SER B 1 68 ? -14.586 -32.375 -7.914 1 87 68 SER B CA 1
ATOM 3969 C C . SER B 1 68 ? -14.727 -33.625 -7.047 1 87 68 SER B C 1
ATOM 3971 O O . SER B 1 68 ? -14.344 -33.625 -5.875 1 87 68 SER B O 1
ATOM 3973 N N . ASN B 1 69 ? -15.227 -34.625 -7.754 1 84 69 ASN B N 1
ATOM 3974 C CA . ASN B 1 69 ? -15.414 -35.875 -7.027 1 84 69 ASN B CA 1
ATOM 3975 C C . ASN B 1 69 ? -14.086 -36.469 -6.566 1 84 69 ASN B C 1
ATOM 3977 O O . ASN B 1 69 ? -13.102 -36.438 -7.305 1 84 69 ASN B O 1
ATOM 3981 N N . ALA B 1 70 ? -13.984 -36.875 -5.34 1 82.5 70 ALA B N 1
ATOM 3982 C CA . ALA B 1 70 ? -12.875 -37.625 -4.738 1 82.5 70 ALA B CA 1
ATOM 3983 C C . ALA B 1 70 ? -11.688 -36.719 -4.461 1 82.5 70 ALA B C 1
ATOM 3985 O O . ALA B 1 70 ? -10.641 -37.156 -3.986 1 82.5 70 ALA B O 1
ATOM 3986 N N . MET B 1 71 ? -11.828 -35.438 -4.918 1 90.69 71 MET B N 1
ATOM 3987 C CA . MET B 1 71 ? -10.734 -34.5 -4.637 1 90.69 71 MET B CA 1
ATOM 3988 C C . MET B 1 71 ? -10.938 -33.812 -3.293 1 90.69 71 MET B C 1
ATOM 3990 O O . MET B 1 71 ? -12.023 -33.312 -3.016 1 90.69 71 MET B O 1
ATOM 3994 N N . LEU B 1 72 ? -9.93 -33.875 -2.5 1 95.06 72 LEU B N 1
ATOM 3995 C CA . LEU B 1 72 ? -9.93 -33.219 -1.2 1 95.06 72 LEU B CA 1
ATOM 3996 C C . LEU B 1 72 ? -8.891 -32.094 -1.155 1 95.06 72 LEU B C 1
ATOM 3998 O O . LEU B 1 72 ? -7.734 -32.312 -1.513 1 95.06 72 LEU B O 1
ATOM 4002 N N . CYS B 1 73 ? -9.32 -30.922 -0.831 1 96.31 73 CYS B N 1
ATOM 4003 C CA . CYS B 1 73 ? -8.414 -29.797 -0.634 1 96.31 73 CYS B CA 1
ATOM 4004 C C . CYS B 1 73 ? -8.281 -29.453 0.845 1 96.31 73 CYS B C 1
ATOM 4006 O O . CYS B 1 73 ? -9.266 -29.141 1.507 1 96.31 73 CYS B O 1
ATOM 4008 N N . LYS B 1 74 ? -7.113 -29.562 1.336 1 97 74 LYS B N 1
ATOM 4009 C CA . LYS B 1 74 ? -6.832 -29.234 2.73 1 97 74 LYS B CA 1
ATOM 4010 C C . LYS B 1 74 ? -5.977 -27.969 2.842 1 97 74 LYS B C 1
ATOM 4012 O O . LYS B 1 74 ? -4.977 -27.828 2.133 1 97 74 LYS B O 1
ATOM 4017 N N . MET B 1 75 ? -6.355 -27.047 3.703 1 97.44 75 MET B N 1
ATOM 4018 C CA . MET B 1 75 ? -5.586 -25.812 3.844 1 97.44 75 MET B CA 1
ATOM 4019 C C . MET B 1 75 ? -5.945 -25.094 5.137 1 97.44 75 MET B C 1
ATOM 4021 O O . MET B 1 75 ? -6.895 -25.469 5.824 1 97.44 75 MET B O 1
ATOM 4025 N N . ASP B 1 76 ? -5.141 -24.109 5.488 1 98.38 76 ASP B N 1
ATOM 4026 C CA . ASP B 1 76 ? -5.438 -23.141 6.543 1 98.38 76 ASP B CA 1
ATOM 4027 C C . ASP B 1 76 ? -5.984 -21.844 5.957 1 98.38 76 ASP B C 1
ATOM 4029 O O . ASP B 1 76 ? -5.609 -21.453 4.852 1 98.38 76 ASP B O 1
ATOM 4033 N N . TYR B 1 77 ? -6.922 -21.281 6.641 1 98.56 77 TYR B N 1
ATOM 4034 C CA . TYR B 1 77 ? -7.371 -19.953 6.199 1 98.56 77 TYR B CA 1
ATOM 4035 C C . TYR B 1 77 ? -7.711 -19.078 7.391 1 98.56 77 TYR B C 1
ATOM 4037 O O . TYR B 1 77 ? -7.996 -19.562 8.484 1 98.56 77 TYR B O 1
ATOM 4045 N N . SER B 1 78 ? -7.609 -17.812 7.23 1 98.5 78 SER B N 1
ATOM 4046 C CA . SER B 1 78 ? -7.922 -16.828 8.266 1 98.5 78 SER B CA 1
ATOM 4047 C C . SER B 1 78 ? -8.586 -15.594 7.664 1 98.5 78 SER B C 1
ATOM 4049 O O . SER B 1 78 ? -8.188 -15.125 6.598 1 98.5 78 SER B O 1
ATOM 4051 N N . PHE B 1 79 ? -9.625 -15.172 8.312 1 98.69 79 PHE B N 1
ATOM 4052 C CA . PHE B 1 79 ? -10.25 -13.898 7.992 1 98.69 79 PHE B CA 1
ATOM 4053 C C . PHE B 1 79 ? -9.875 -12.836 9.016 1 98.69 79 PHE B C 1
ATOM 4055 O O . PHE B 1 79 ? -9.844 -13.109 10.219 1 98.69 79 PHE B O 1
ATOM 4062 N N . THR B 1 80 ? -9.562 -11.648 8.578 1 98.31 80 THR B N 1
ATOM 4063 C CA . THR B 1 80 ? -9.25 -10.539 9.477 1 98.31 80 THR B CA 1
ATOM 4064 C C . THR B 1 80 ? -9.93 -9.258 9.023 1 98.31 80 THR B C 1
ATOM 4066 O O . THR B 1 80 ? -9.68 -8.766 7.918 1 98.31 80 THR B O 1
ATOM 4069 N N . PHE B 1 81 ? -10.828 -8.727 9.852 1 97.88 81 PHE B N 1
ATOM 4070 C CA . PHE B 1 81 ? -11.32 -7.371 9.648 1 97.88 81 PHE B CA 1
ATOM 4071 C C . PHE B 1 81 ? -10.281 -6.344 10.086 1 97.88 81 PHE B C 1
ATOM 4073 O O . PHE B 1 81 ? -9.82 -6.371 11.227 1 97.88 81 PHE B O 1
ATOM 4080 N N . LEU B 1 82 ? -9.922 -5.461 9.203 1 97.12 82 LEU B N 1
ATOM 4081 C CA . LEU B 1 82 ? -8.898 -4.477 9.531 1 97.12 82 LEU B CA 1
ATOM 4082 C C . LEU B 1 82 ? -9.516 -3.252 10.195 1 97.12 82 LEU B C 1
ATOM 4084 O O . LEU B 1 82 ? -10.461 -2.664 9.68 1 97.12 82 LEU B O 1
ATOM 4088 N N . ASN B 1 83 ? -8.961 -2.957 11.305 1 96.62 83 ASN B N 1
ATOM 4089 C CA . ASN B 1 83 ? -9.344 -1.736 12.008 1 96.62 83 ASN B CA 1
ATOM 4090 C C . ASN B 1 83 ? -8.664 -0.508 11.406 1 96.62 83 ASN B C 1
ATOM 4092 O O . ASN B 1 83 ? -7.516 -0.582 10.961 1 96.62 83 ASN B O 1
ATOM 4096 N N . SER B 1 84 ? -9.344 0.589 11.398 1 92.94 84 SER B N 1
ATOM 4097 C CA . SER B 1 84 ? -8.82 1.78 10.742 1 92.94 84 SER B CA 1
ATOM 4098 C C . SER B 1 84 ? -7.84 2.523 11.648 1 92.94 84 SER B C 1
ATOM 4100 O O . SER B 1 84 ? -7.086 3.383 11.188 1 92.94 84 SER B O 1
ATOM 4102 N N . GLU B 1 85 ? -7.785 2.213 12.914 1 91.94 85 GLU B N 1
ATOM 4103 C CA . GLU B 1 85 ? -6.988 3.002 13.852 1 91.94 85 GLU B CA 1
ATOM 4104 C C . GLU B 1 85 ? -5.707 2.271 14.242 1 91.94 85 GLU B C 1
ATOM 4106 O O . GLU B 1 85 ? -4.648 2.889 14.359 1 91.94 85 GLU B O 1
ATOM 4111 N N . HIS B 1 86 ? -5.949 0.981 14.531 1 95.06 86 HIS B N 1
ATOM 4112 C CA . HIS B 1 86 ? -4.801 0.272 15.086 1 95.06 86 HIS B CA 1
ATOM 4113 C C . HIS B 1 86 ? -4.867 -1.218 14.766 1 95.06 86 HIS B C 1
ATOM 4115 O O . HIS B 1 86 ? -5.945 -1.814 14.789 1 95.06 86 HIS B O 1
ATOM 4121 N N . PHE B 1 87 ? -3.697 -1.84 14.648 1 95.38 87 PHE B N 1
ATOM 4122 C CA . PHE B 1 87 ? -3.643 -3.236 14.234 1 95.38 87 PHE B CA 1
ATOM 4123 C C . PHE B 1 87 ? -4.105 -4.152 15.359 1 95.38 87 PHE B C 1
ATOM 4125 O O . PHE B 1 87 ? -4.629 -5.242 15.102 1 95.38 87 PHE B O 1
ATOM 4132 N N . THR B 1 88 ? -3.924 -3.76 16.609 1 95.75 88 THR B N 1
ATOM 4133 C CA . THR B 1 88 ? -4.297 -4.598 17.75 1 95.75 88 THR B CA 1
ATOM 4134 C C . THR B 1 88 ? -5.812 -4.703 17.875 1 95.75 88 THR B C 1
ATOM 4136 O O . THR B 1 88 ? -6.328 -5.562 18.594 1 95.75 88 THR B O 1
ATOM 4139 N N . LYS B 1 89 ? -6.539 -3.85 17.234 1 96.5 89 LYS B N 1
ATOM 4140 C CA . LYS B 1 89 ? -7.996 -3.83 17.312 1 96.5 89 LYS B CA 1
ATOM 4141 C C . LYS B 1 89 ? -8.609 -4.652 16.172 1 96.5 89 LYS B C 1
ATOM 4143 O O . LYS B 1 89 ? -9.836 -4.77 16.078 1 96.5 89 LYS B O 1
ATOM 4148 N N . ASN B 1 90 ? -7.77 -5.207 15.328 1 96.56 90 ASN B N 1
ATOM 4149 C CA . ASN B 1 90 ? -8.273 -6.098 14.297 1 96.56 90 ASN B CA 1
ATOM 4150 C C . ASN B 1 90 ? -9.016 -7.293 14.898 1 96.56 90 ASN B C 1
ATOM 4152 O O . ASN B 1 90 ? -8.75 -7.68 16.031 1 96.56 90 ASN B O 1
ATOM 4156 N N . GLU B 1 91 ? -9.984 -7.809 14.219 1 97.44 91 GLU B N 1
ATOM 4157 C CA . GLU B 1 91 ? -10.68 -9.031 14.594 1 97.44 91 GLU B CA 1
ATOM 4158 C C . GLU B 1 91 ? -10.438 -10.141 13.57 1 97.44 91 GLU B C 1
ATOM 4160 O O . GLU B 1 91 ? -10.664 -9.953 12.375 1 97.44 91 GLU B O 1
ATOM 4165 N N . SER B 1 92 ? -9.961 -11.25 14.07 1 97.44 92 SER B N 1
ATOM 4166 C CA . SER B 1 92 ? -9.602 -12.328 13.148 1 97.44 92 SER B CA 1
ATOM 4167 C C . SER B 1 92 ? -9.992 -13.688 13.711 1 97.44 92 SER B C 1
ATOM 4169 O O . SER B 1 92 ? -10.211 -13.828 14.914 1 97.44 92 SER B O 1
ATOM 4171 N N . PHE B 1 93 ? -10.141 -14.633 12.898 1 98 93 PHE B N 1
ATOM 4172 C CA . PHE B 1 93 ? -10.188 -16.047 13.281 1 98 93 PHE B CA 1
ATOM 4173 C C . PHE B 1 93 ? -9.367 -16.891 12.32 1 98 93 PHE B C 1
ATOM 4175 O O . PHE B 1 93 ? -9.211 -16.531 11.148 1 98 93 PHE B O 1
ATOM 4182 N N . LEU B 1 94 ? -8.812 -17.891 12.844 1 97.44 94 LEU B N 1
ATOM 4183 C CA . LEU B 1 94 ? -7.941 -18.797 12.102 1 97.44 94 LEU B CA 1
ATOM 4184 C C . LEU B 1 94 ? -8.453 -20.234 12.172 1 97.44 94 LEU B C 1
ATOM 4186 O O . LEU B 1 94 ? -8.844 -20.703 13.242 1 97.44 94 LEU B O 1
ATOM 4190 N N . GLU B 1 95 ? -8.586 -20.812 11.055 1 97.94 95 GLU B N 1
ATOM 4191 C CA . GLU B 1 95 ? -8.914 -22.234 10.938 1 97.94 95 GLU B CA 1
ATOM 4192 C C . GLU B 1 95 ? -7.758 -23.031 10.328 1 97.94 95 GLU B C 1
ATOM 4194 O O . GLU B 1 95 ? -7.238 -22.656 9.273 1 97.94 95 GLU B O 1
ATOM 4199 N N . LYS B 1 96 ? -7.387 -24.141 10.969 1 97.25 96 LYS B N 1
ATOM 4200 C CA . LYS B 1 96 ? -6.258 -24.938 10.5 1 97.25 96 LYS B CA 1
ATOM 4201 C C . LYS B 1 96 ? -6.723 -26.297 9.984 1 97.25 96 LYS B C 1
ATOM 4203 O O . LYS B 1 96 ? -7.645 -26.906 10.539 1 97.25 96 LYS B O 1
ATOM 4208 N N . GLY B 1 97 ? -6.074 -26.688 8.953 1 96.44 97 GLY B N 1
ATOM 4209 C CA . GLY B 1 97 ? -6.293 -28.031 8.422 1 96.44 97 GLY B CA 1
ATOM 4210 C C . GLY B 1 97 ? -7.715 -28.25 7.949 1 96.44 97 GLY B C 1
ATOM 4211 O O . GLY B 1 97 ? -8.273 -29.328 8.133 1 96.44 97 GLY B O 1
ATOM 4212 N N . CYS B 1 98 ? -8.305 -27.25 7.398 1 97.31 98 CYS B N 1
ATOM 4213 C CA . CYS B 1 98 ? -9.68 -27.359 6.934 1 97.31 98 CYS B CA 1
ATOM 4214 C C . CYS B 1 98 ? -9.758 -28.141 5.629 1 97.31 98 CYS B C 1
ATOM 4216 O O . CYS B 1 98 ? -8.906 -27.969 4.75 1 97.31 98 CYS B O 1
ATOM 4218 N N . GLU B 1 99 ? -10.789 -28.984 5.523 1 96.94 99 GLU B N 1
ATOM 4219 C CA . GLU B 1 99 ? -10.945 -29.828 4.348 1 96.94 99 GLU B CA 1
ATOM 4220 C C . GLU B 1 99 ? -12.141 -29.406 3.506 1 96.94 99 GLU B C 1
ATOM 4222 O O . GLU B 1 99 ? -13.242 -29.219 4.031 1 96.94 99 GLU B O 1
ATOM 4227 N N . PHE B 1 100 ? -11.898 -29.172 2.291 1 97.19 100 PHE B N 1
ATOM 4228 C CA . PHE B 1 100 ? -12.945 -28.844 1.327 1 97.19 100 PHE B CA 1
ATOM 4229 C C . PHE B 1 100 ? -13.125 -29.969 0.323 1 97.19 100 PHE B C 1
ATOM 4231 O O . PHE B 1 100 ? -12.141 -30.547 -0.162 1 97.19 100 PHE B O 1
ATOM 4238 N N . SER B 1 101 ? -14.305 -30.359 0.084 1 94.62 101 SER B N 1
ATOM 4239 C CA . SER B 1 101 ? -14.664 -31.406 -0.876 1 94.62 101 SER B CA 1
ATOM 4240 C C . SER B 1 101 ? -15.977 -31.078 -1.573 1 94.62 101 SER B C 1
ATOM 4242 O O . SER B 1 101 ? -16.562 -30.016 -1.347 1 94.62 101 SER B O 1
ATOM 4244 N N . ASP B 1 102 ? -16.344 -31.953 -2.447 1 92.06 102 ASP B N 1
ATOM 4245 C CA . ASP B 1 102 ? -17.625 -31.766 -3.141 1 92.06 102 ASP B CA 1
ATOM 4246 C C . ASP B 1 102 ? -18.797 -31.828 -2.164 1 92.06 102 ASP B C 1
ATOM 4248 O O . ASP B 1 102 ? -19.828 -31.188 -2.379 1 92.06 102 ASP B O 1
ATOM 4252 N N . GLN B 1 103 ? -18.672 -32.562 -1.1 1 92.44 103 GLN B N 1
ATOM 4253 C CA . GLN B 1 103 ? -19.719 -32.719 -0.097 1 92.44 103 GLN B CA 1
ATOM 4254 C C . GLN B 1 103 ? -19.719 -31.547 0.88 1 92.44 103 GLN B C 1
ATOM 4256 O O . GLN B 1 103 ? -20.766 -31.219 1.47 1 92.44 103 GLN B O 1
ATOM 4261 N N . SER B 1 104 ? -18.578 -30.953 1.046 1 95.69 104 SER B N 1
ATOM 4262 C CA . SER B 1 104 ? -18.406 -29.812 1.942 1 95.69 104 SER B CA 1
ATOM 4263 C C . SER B 1 104 ? -17.5 -28.75 1.337 1 95.69 104 SER B C 1
ATOM 4265 O O . SER B 1 104 ? -16.312 -28.688 1.677 1 95.69 104 SER B O 1
ATOM 4267 N N . ASP B 1 105 ? -18.078 -27.906 0.578 1 96.62 105 ASP B N 1
ATOM 4268 C CA . ASP B 1 105 ? -17.266 -27 -0.223 1 96.62 105 ASP B CA 1
ATOM 4269 C C . ASP B 1 105 ? -17.219 -25.609 0.406 1 96.62 105 ASP B C 1
ATOM 4271 O O . ASP B 1 105 ? -16.594 -24.703 -0.133 1 96.62 105 ASP B O 1
ATOM 4275 N N . THR B 1 106 ? -17.969 -25.406 1.51 1 97.75 106 THR B N 1
ATOM 4276 C CA . THR B 1 106 ? -18.016 -24.094 2.146 1 97.75 106 THR B CA 1
ATOM 4277 C C . THR B 1 106 ? -17.672 -24.203 3.629 1 97.75 106 THR B C 1
ATOM 4279 O O . THR B 1 106 ? -18.203 -25.062 4.336 1 97.75 106 THR B O 1
ATOM 4282 N N . LYS B 1 107 ? -16.75 -23.453 4.039 1 97.75 107 LYS B N 1
ATOM 4283 C CA . LYS B 1 107 ? -16.359 -23.344 5.441 1 97.75 107 LYS B CA 1
ATOM 4284 C C . LYS B 1 107 ? -16.359 -21.891 5.902 1 97.75 107 LYS B C 1
ATOM 4286 O O . LYS B 1 107 ? -16.156 -20.984 5.094 1 97.75 107 LYS B O 1
ATOM 4291 N N . GLY B 1 108 ? -16.594 -21.641 7.199 1 97.62 108 GLY B N 1
ATOM 4292 C CA . GLY B 1 108 ? -16.578 -20.297 7.738 1 97.62 108 GLY B CA 1
ATOM 4293 C C . GLY B 1 108 ? -17.172 -20.203 9.133 1 97.62 108 GLY B C 1
ATOM 4294 O O . GLY B 1 108 ? -17.25 -21.203 9.844 1 97.62 108 GLY B O 1
ATOM 4295 N N . ARG B 1 109 ? -17.359 -19.062 9.555 1 97.12 109 ARG B N 1
ATOM 4296 C CA . ARG B 1 109 ? -17.953 -18.781 10.867 1 97.12 109 ARG B CA 1
ATOM 4297 C C . ARG B 1 109 ? -19.156 -17.859 10.742 1 97.12 109 ARG B C 1
ATOM 4299 O O . ARG B 1 109 ? -19.062 -16.766 10.18 1 97.12 109 ARG B O 1
ATOM 4306 N N . LYS B 1 110 ? -20.188 -18.25 11.312 1 95.12 110 LYS B N 1
ATOM 4307 C CA . LYS B 1 110 ? -21.453 -17.5 11.234 1 95.12 110 LYS B CA 1
ATOM 4308 C C . LYS B 1 110 ? -21.406 -16.25 12.109 1 95.12 110 LYS B C 1
ATOM 4310 O O . LYS B 1 110 ? -21.938 -15.203 11.734 1 95.12 110 LYS B O 1
ATOM 4315 N N . THR B 1 111 ? -20.734 -16.375 13.297 1 95.12 111 THR B N 1
ATOM 4316 C CA . THR B 1 111 ? -20.688 -15.266 14.25 1 95.12 111 THR B CA 1
ATOM 4317 C C . THR B 1 111 ? -19.281 -14.664 14.289 1 95.12 111 THR B C 1
ATOM 4319 O O . THR B 1 111 ? -18.703 -14.508 15.367 1 95.12 111 THR B O 1
ATOM 4322 N N . PHE B 1 112 ? -18.859 -14.227 13.188 1 96.06 112 PHE B N 1
ATOM 4323 C CA . PHE B 1 112 ? -17.516 -13.688 13.07 1 96.06 112 PHE B CA 1
ATOM 4324 C C . PHE B 1 112 ? -17.422 -12.289 13.672 1 96.06 112 PHE B C 1
ATOM 4326 O O . PHE B 1 112 ? -16.641 -12.055 14.594 1 96.06 112 PHE B O 1
ATOM 4333 N N . MET B 1 113 ? -18.25 -11.422 13.258 1 95.5 113 MET B N 1
ATOM 4334 C CA . MET B 1 113 ? -18.172 -10.023 13.688 1 95.5 113 MET B CA 1
ATOM 4335 C C . MET B 1 113 ? -19.547 -9.516 14.125 1 95.5 113 MET B C 1
ATOM 4337 O O . MET B 1 113 ? -20.5 -9.523 13.344 1 95.5 113 MET B O 1
ATOM 4341 N N . PRO B 1 114 ? -19.672 -9.102 15.375 1 94.69 114 PRO B N 1
ATOM 4342 C CA . PRO B 1 114 ? -20.922 -8.438 15.75 1 94.69 114 PRO B CA 1
ATOM 4343 C C . PRO B 1 114 ? -21.156 -7.148 14.961 1 94.69 114 PRO B C 1
ATOM 4345 O O . PRO B 1 114 ? -20.25 -6.344 14.789 1 94.69 114 PRO B O 1
ATOM 4348 N N . LEU B 1 115 ? -22.359 -6.945 14.555 1 92.31 115 LEU B N 1
ATOM 4349 C CA . LEU B 1 115 ? -22.703 -5.777 13.75 1 92.31 115 LEU B CA 1
ATOM 4350 C C . LEU B 1 115 ? -22.5 -4.492 14.547 1 92.31 115 LEU B C 1
ATOM 4352 O O . LEU B 1 115 ? -22.078 -3.475 13.992 1 92.31 115 LEU B O 1
ATOM 4356 N N . GLU B 1 116 ? -22.734 -4.504 15.781 1 91.38 116 GLU B N 1
ATOM 4357 C CA . GLU B 1 116 ? -22.547 -3.344 16.641 1 91.38 116 GLU B CA 1
ATOM 4358 C C . GLU B 1 116 ? -21.078 -2.928 16.703 1 91.38 116 GLU B C 1
ATOM 4360 O O . GLU B 1 116 ? -20.766 -1.735 16.719 1 91.38 116 GLU B O 1
ATOM 4365 N N . ASP B 1 117 ? -20.25 -3.902 16.734 1 92.38 117 ASP B N 1
ATOM 4366 C CA . ASP B 1 117 ? -18.812 -3.623 16.75 1 92.38 117 ASP B CA 1
ATOM 4367 C C . ASP B 1 117 ? -18.359 -2.994 15.43 1 92.38 117 ASP B C 1
ATOM 4369 O O . ASP B 1 117 ? -17.531 -2.094 15.414 1 92.38 117 ASP B O 1
ATOM 4373 N N . LEU B 1 118 ? -18.891 -3.5 14.359 1 91 118 LEU B N 1
ATOM 4374 C CA . LEU B 1 118 ? -18.547 -2.945 13.055 1 91 118 LEU B CA 1
ATOM 4375 C C . LEU B 1 118 ? -18.891 -1.465 12.984 1 91 118 LEU B C 1
ATOM 4377 O O . LEU B 1 118 ? -18.219 -0.689 12.32 1 91 118 LEU B O 1
ATOM 4381 N N . LEU B 1 119 ? -19.906 -1.086 13.711 1 86 119 LEU B N 1
ATOM 4382 C CA . LEU B 1 119 ? -20.406 0.285 13.672 1 86 119 LEU B CA 1
ATOM 4383 C C . LEU B 1 119 ? -19.625 1.178 14.625 1 86 119 LEU B C 1
ATOM 4385 O O . LEU B 1 119 ? -19.375 2.346 14.32 1 86 119 LEU B O 1
ATO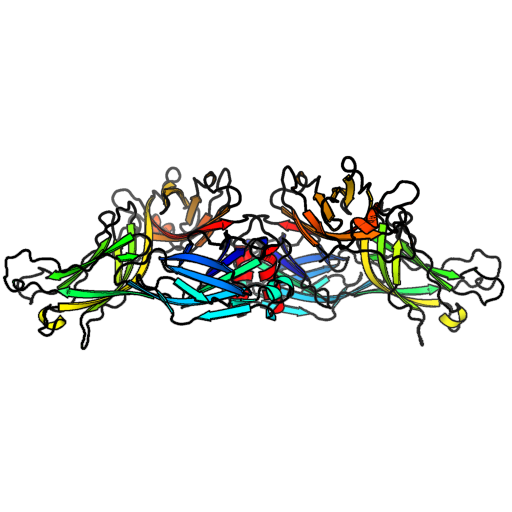M 4389 N N . HIS B 1 120 ? -19.141 0.605 15.703 1 87.69 120 HIS B N 1
ATOM 4390 C CA . HIS B 1 120 ? -18.703 1.493 16.781 1 87.69 120 HIS B CA 1
ATOM 4391 C C . HIS B 1 120 ? -17.203 1.362 17.016 1 87.69 120 HIS B C 1
ATOM 4393 O O . HIS B 1 120 ? -16.594 2.23 17.641 1 87.69 120 HIS B O 1
ATOM 4399 N N . ARG B 1 121 ? -16.609 0.364 16.516 1 90.94 121 ARG B N 1
ATOM 4400 C CA . ARG B 1 121 ? -15.211 0.118 16.844 1 90.94 121 ARG B CA 1
ATOM 4401 C C . ARG B 1 121 ? -14.297 0.546 15.703 1 90.94 121 ARG B C 1
ATOM 4403 O O . ARG B 1 121 ? -13.203 0.005 15.539 1 90.94 121 ARG B O 1
ATOM 4410 N N . LYS B 1 122 ? -14.625 1.436 14.812 1 90.25 122 LYS B N 1
ATOM 4411 C CA . LYS B 1 122 ? -13.812 2.115 13.812 1 90.25 122 LYS B CA 1
ATOM 4412 C C . LYS B 1 122 ? -13.266 1.125 12.789 1 90.25 122 LYS B C 1
ATOM 4414 O O . LYS B 1 122 ? -12.062 1.121 12.5 1 90.25 122 LYS B O 1
ATOM 4419 N N . PHE B 1 123 ? -14.094 0.263 12.359 1 94.25 123 PHE B N 1
ATOM 4420 C CA . PHE B 1 123 ? -13.727 -0.633 11.266 1 94.25 123 PHE B CA 1
ATOM 4421 C C . PHE B 1 123 ? -14.031 0.001 9.914 1 94.25 123 PHE B C 1
ATOM 4423 O O . PHE B 1 123 ? -13.555 -0.466 8.883 1 94.25 123 PHE B O 1
ATOM 4430 N N . ILE B 1 124 ? -14.812 1.017 9.953 1 90.5 124 ILE B N 1
ATOM 4431 C CA . ILE B 1 124 ? -15.117 1.739 8.727 1 90.5 124 ILE B CA 1
ATOM 4432 C C . ILE B 1 124 ? -13.914 2.586 8.312 1 90.5 124 ILE B C 1
ATOM 4434 O O . ILE B 1 124 ? -13.414 3.395 9.102 1 90.5 124 ILE B O 1
ATOM 4438 N N . GLN B 1 125 ? -13.5 2.395 7.09 1 90.38 125 GLN B N 1
ATOM 4439 C CA . GLN B 1 125 ? -12.352 3.135 6.578 1 90.38 125 GLN B CA 1
ATOM 4440 C C . GLN B 1 125 ? -12.75 4.543 6.148 1 90.38 125 GLN B C 1
ATOM 4442 O O . GLN B 1 125 ? -13.922 4.918 6.242 1 90.38 125 GLN B O 1
ATOM 4447 N N . GLU B 1 126 ? -11.758 5.266 5.66 1 81.44 126 GLU B N 1
ATOM 4448 C CA . GLU B 1 126 ? -11.945 6.676 5.328 1 81.44 126 GLU B CA 1
ATOM 4449 C C . GLU B 1 126 ? -12.992 6.848 4.23 1 81.44 126 GLU B C 1
ATOM 4451 O O . GLU B 1 126 ? -13.719 7.844 4.207 1 81.44 126 GLU B O 1
ATOM 4456 N N . ASN B 1 127 ? -13.086 5.867 3.396 1 81 127 ASN B N 1
ATOM 4457 C CA . ASN B 1 127 ? -14 5.988 2.27 1 81 127 ASN B CA 1
ATOM 4458 C C . ASN B 1 127 ? -15.367 5.379 2.586 1 81 127 ASN B C 1
ATOM 4460 O O . ASN B 1 127 ? -16.234 5.309 1.717 1 81 127 ASN B O 1
ATOM 4464 N N . GLY B 1 128 ? -15.5 4.844 3.74 1 86.06 128 GLY B N 1
ATOM 4465 C CA . GLY B 1 128 ? -16.781 4.289 4.156 1 86.06 128 GLY B CA 1
ATOM 4466 C C . GLY B 1 128 ? -16.859 2.787 3.971 1 86.06 128 GLY B C 1
ATOM 4467 O O . GLY B 1 128 ? -17.844 2.164 4.375 1 86.06 128 GLY B O 1
ATOM 4468 N N . GLU B 1 129 ? -15.852 2.242 3.443 1 92.12 129 GLU B N 1
ATOM 4469 C CA . GLU B 1 129 ? -15.875 0.805 3.189 1 92.12 129 GLU B CA 1
ATOM 4470 C C . GLU B 1 129 ? -15.156 0.038 4.297 1 92.12 129 GLU B C 1
ATOM 4472 O O . GLU B 1 129 ? -14.523 0.641 5.168 1 92.12 129 GLU B O 1
ATOM 4477 N N . PHE B 1 130 ? -15.375 -1.278 4.281 1 95.19 130 PHE B N 1
ATOM 4478 C CA . PHE B 1 130 ? -14.656 -2.17 5.184 1 95.19 130 PHE B CA 1
ATOM 4479 C C . PHE B 1 130 ? -13.547 -2.906 4.441 1 95.19 130 PHE B C 1
ATOM 4481 O O . PHE B 1 130 ? -13.625 -3.098 3.227 1 95.19 130 PHE B O 1
ATOM 4488 N N . LEU B 1 131 ? -12.539 -3.244 5.172 1 97.12 131 LEU B N 1
ATOM 4489 C CA . LEU B 1 131 ? -11.469 -4.062 4.605 1 97.12 131 LEU B CA 1
ATOM 4490 C C . LEU B 1 131 ? -11.367 -5.398 5.332 1 97.12 131 LEU B C 1
ATOM 4492 O O . LEU B 1 131 ? -11.328 -5.441 6.566 1 97.12 131 LEU B O 1
ATOM 4496 N N . VAL B 1 132 ? -11.398 -6.418 4.578 1 98.19 132 VAL B N 1
ATOM 4497 C CA . VAL B 1 132 ? -11.25 -7.762 5.125 1 98.19 132 VAL B CA 1
ATOM 4498 C C . VAL B 1 132 ? -10.125 -8.492 4.402 1 98.19 132 VAL B C 1
ATOM 4500 O O . VAL B 1 132 ? -10.086 -8.531 3.172 1 98.19 132 VAL B O 1
ATOM 4503 N N . GLU B 1 133 ? -9.219 -9.094 5.137 1 98.56 133 GLU B N 1
ATOM 4504 C CA . GLU B 1 133 ? -8.133 -9.883 4.566 1 98.56 133 GLU B CA 1
ATOM 4505 C C . GLU B 1 133 ? -8.391 -11.375 4.738 1 98.56 133 GLU B C 1
ATOM 4507 O O . GLU B 1 133 ? -8.797 -11.82 5.812 1 98.56 133 GLU B O 1
ATOM 4512 N N . LEU B 1 134 ? -8.234 -12.055 3.715 1 98.81 134 LEU B N 1
ATOM 4513 C CA . LEU B 1 134 ? -8.258 -13.516 3.715 1 98.81 134 LEU B CA 1
ATOM 4514 C C . LEU B 1 134 ? -6.863 -14.078 3.486 1 98.81 134 LEU B C 1
ATOM 4516 O O . LEU B 1 134 ? -6.27 -13.867 2.426 1 98.81 134 LEU B O 1
ATOM 4520 N N . GLU B 1 135 ? -6.367 -14.727 4.426 1 98.62 135 GLU B N 1
ATOM 4521 C CA . GLU B 1 135 ? -5.07 -15.391 4.316 1 98.62 135 GLU B CA 1
ATOM 4522 C C . GLU B 1 135 ? -5.242 -16.891 4.062 1 98.62 135 GLU B C 1
ATOM 4524 O O . GLU B 1 135 ? -5.961 -17.562 4.797 1 98.62 135 GLU B O 1
ATOM 4529 N N . LEU B 1 136 ? -4.695 -17.391 3.041 1 98.62 136 LEU B N 1
ATOM 4530 C CA . LEU B 1 136 ? -4.703 -18.797 2.693 1 98.62 136 LEU B CA 1
ATOM 4531 C C . LEU B 1 136 ? -3.289 -19.375 2.695 1 98.62 136 LEU B C 1
ATOM 4533 O O . LEU B 1 136 ? -2.361 -18.734 2.189 1 98.62 136 LEU B O 1
ATOM 4537 N N . ARG B 1 137 ? -3.129 -20.578 3.285 1 97.25 137 AR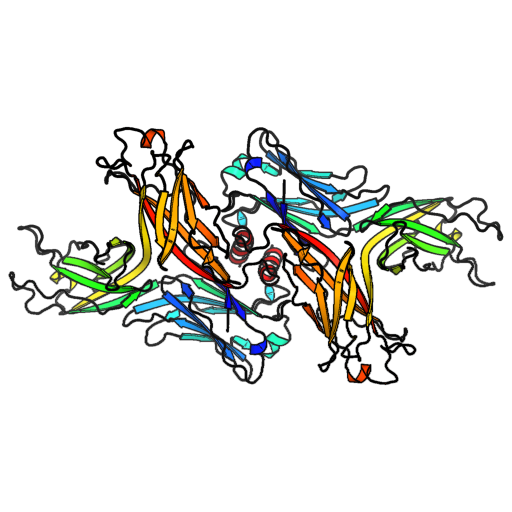G B N 1
ATOM 4538 C CA . ARG B 1 137 ? -1.787 -21.141 3.34 1 97.25 137 ARG B CA 1
ATOM 4539 C C . ARG B 1 137 ? -1.842 -22.672 3.389 1 97.25 137 ARG B C 1
ATOM 4541 O O . ARG B 1 137 ? -2.846 -23.25 3.811 1 97.25 137 ARG B O 1
ATOM 4548 N N . ASN B 1 138 ? -0.841 -23.297 2.867 1 96.56 138 ASN B N 1
ATOM 4549 C CA . ASN B 1 138 ? -0.574 -24.734 3.023 1 96.56 138 ASN B CA 1
ATOM 4550 C C . ASN B 1 138 ? -1.654 -25.578 2.359 1 96.56 138 ASN B C 1
ATOM 4552 O O . ASN B 1 138 ? -2.207 -26.484 2.982 1 96.56 138 ASN B O 1
ATOM 4556 N N . ILE B 1 139 ? -1.948 -25.281 1.166 1 96.31 139 ILE B N 1
ATOM 4557 C CA . ILE B 1 139 ? -2.994 -26.031 0.48 1 96.31 139 ILE B CA 1
ATOM 4558 C C . ILE B 1 139 ? -2.41 -27.312 -0.106 1 96.31 139 ILE B C 1
ATOM 4560 O O . ILE B 1 139 ? -1.276 -27.312 -0.592 1 96.31 139 ILE B O 1
ATOM 4564 N N . VAL B 1 140 ? -3.127 -28.391 -0.007 1 94.25 140 VAL B N 1
ATOM 4565 C CA . VAL B 1 140 ? -2.822 -29.656 -0.651 1 94.25 140 VAL B CA 1
ATOM 4566 C C . VAL B 1 140 ? -4.082 -30.219 -1.309 1 94.25 140 VAL B C 1
ATOM 4568 O O . VAL B 1 140 ? -5.113 -30.391 -0.651 1 94.25 140 VAL B O 1
ATOM 4571 N N . SER B 1 141 ? -3.996 -30.438 -2.545 1 96.25 141 SER B N 1
ATOM 4572 C CA . SER B 1 141 ? -5.09 -31.062 -3.279 1 96.25 141 SER B CA 1
ATOM 4573 C C . SER B 1 141 ? -4.801 -32.531 -3.547 1 96.25 141 SER B C 1
ATOM 4575 O O . SER B 1 141 ? -3.846 -32.875 -4.25 1 96.25 141 SER B O 1
ATOM 4577 N N . THR B 1 142 ? -5.723 -33.375 -3.01 1 96.62 142 THR B N 1
ATOM 4578 C CA . THR B 1 142 ? -5.457 -34.812 -3.053 1 96.62 142 THR B CA 1
ATOM 4579 C C . THR B 1 142 ? -6.641 -35.562 -3.662 1 96.62 142 THR B C 1
ATOM 4581 O O . THR B 1 142 ? -7.789 -35.344 -3.271 1 96.62 142 THR B O 1
ATOM 4584 N N . LEU B 1 143 ? -6.328 -36.375 -4.598 1 96.06 143 LEU B N 1
ATOM 4585 C CA . LEU B 1 143 ? -7.293 -37.344 -5.125 1 96.06 143 LEU B CA 1
ATOM 4586 C C . LEU B 1 143 ? -7.09 -38.719 -4.504 1 96.06 143 LEU B C 1
ATOM 4588 O O . LEU B 1 143 ? -5.977 -39.25 -4.508 1 96.06 143 LEU B O 1
ATOM 4592 N N . ASN B 1 144 ? -8.125 -39.25 -3.939 1 93.69 144 ASN B N 1
ATOM 4593 C CA . ASN B 1 144 ? -8.141 -40.625 -3.443 1 93.69 144 ASN B CA 1
ATOM 4594 C C . ASN B 1 144 ? -9.148 -41.469 -4.195 1 93.69 144 ASN B C 1
ATOM 4596 O O . ASN B 1 144 ? -10.328 -41.125 -4.273 1 93.69 144 ASN B O 1
ATOM 4600 N N . CYS B 1 145 ? -8.609 -42.531 -4.711 1 92.75 145 CYS B N 1
ATOM 4601 C CA . CYS B 1 145 ? -9.523 -43.406 -5.418 1 92.75 145 CYS B CA 1
ATOM 4602 C C . CYS B 1 145 ? -8.977 -44.844 -5.469 1 92.75 145 CYS B C 1
ATOM 4604 O O . CYS B 1 145 ? -7.871 -45.094 -4.988 1 92.75 145 CYS B O 1
ATOM 4606 N N . PHE B 1 146 ? -9.844 -45.719 -5.938 1 92.56 146 PHE B N 1
ATOM 4607 C CA . PHE B 1 146 ? -9.484 -47.125 -6.148 1 92.56 146 PHE B CA 1
ATOM 4608 C C . PHE B 1 146 ? -9.625 -47.5 -7.617 1 92.56 146 PHE B C 1
ATOM 4610 O O . PHE B 1 146 ? -10.625 -47.188 -8.258 1 92.56 146 PHE B O 1
ATOM 4617 N N . LEU B 1 147 ? -8.578 -48.062 -8.078 1 91.31 147 LEU B N 1
ATOM 4618 C CA . LEU B 1 147 ? -8.633 -48.562 -9.453 1 91.31 147 LEU B CA 1
ATOM 4619 C C . LEU B 1 147 ? -8.875 -50.062 -9.477 1 91.31 147 LEU B C 1
ATOM 4621 O O . LEU B 1 147 ? -8.117 -50.844 -8.875 1 91.31 147 LEU B O 1
ATOM 4625 N N . ASN B 1 148 ? -9.836 -50.469 -10.219 1 88.88 148 ASN B N 1
ATOM 4626 C CA . ASN B 1 148 ? -10.164 -51.906 -10.32 1 88.88 148 ASN B CA 1
ATOM 4627 C C . ASN B 1 148 ? -9.266 -52.594 -11.336 1 88.88 148 ASN B C 1
ATOM 4629 O O . ASN B 1 148 ? -9.07 -52.125 -12.445 1 88.88 148 ASN B O 1
ATOM 4633 N N . ILE B 1 149 ? -8.805 -53.75 -10.891 1 84.88 149 ILE B N 1
ATOM 4634 C CA . ILE B 1 149 ? -7.984 -54.562 -11.781 1 84.88 149 ILE B CA 1
ATOM 4635 C C . ILE B 1 149 ? -8.883 -55.469 -12.625 1 84.88 149 ILE B C 1
ATOM 4637 O O . ILE B 1 149 ? -9.672 -56.25 -12.086 1 84.88 149 ILE B O 1
ATOM 4641 N N . PRO B 1 150 ? -8.711 -55.25 -13.898 1 78.56 150 PRO B N 1
ATOM 4642 C CA . PRO B 1 150 ? -9.555 -56.125 -14.742 1 78.56 150 PRO B CA 1
ATOM 4643 C C . PRO B 1 150 ? -9.242 -57.594 -14.562 1 78.56 150 PRO B C 1
ATOM 4645 O O . PRO B 1 150 ? -8.086 -57.969 -14.352 1 78.56 150 PRO B O 1
ATOM 4648 N N . LYS B 1 151 ? -10.219 -58.531 -14.516 1 72.56 151 LYS B N 1
ATOM 4649 C CA . LYS B 1 151 ? -10.086 -59.969 -14.336 1 72.56 151 LYS B CA 1
ATOM 4650 C C . LYS B 1 151 ? -9.18 -60.594 -15.398 1 72.56 151 LYS B C 1
ATOM 4652 O O . LYS B 1 151 ? -8.406 -61.5 -15.109 1 72.56 151 LYS B O 1
ATOM 4657 N N . ASP B 1 152 ? -9.344 -60.156 -16.641 1 62.16 152 ASP B N 1
ATOM 4658 C CA . ASP B 1 152 ? -8.586 -60.75 -17.734 1 62.16 152 ASP B CA 1
ATOM 4659 C C . ASP B 1 152 ? -7.215 -60.125 -17.875 1 62.16 152 ASP B C 1
ATOM 4661 O O . ASP B 1 152 ? -6.621 -60.156 -18.953 1 62.16 152 ASP B O 1
ATOM 4665 N N . TYR B 1 153 ? -6.688 -59.469 -16.891 1 58.5 153 TYR B N 1
ATOM 4666 C CA . TYR B 1 153 ? -5.43 -58.719 -16.969 1 58.5 153 TYR B CA 1
ATOM 4667 C C . TYR B 1 153 ? -4.27 -59.656 -17.266 1 58.5 153 TYR B C 1
ATOM 4669 O O . TYR B 1 153 ? -3.273 -59.281 -17.875 1 58.5 153 TYR B O 1
ATOM 4677 N N . THR B 1 154 ? -4.312 -60.875 -16.766 1 51.19 154 THR B N 1
ATOM 4678 C CA . THR B 1 154 ? -3.25 -61.875 -16.984 1 51.19 154 THR B CA 1
ATOM 4679 C C . THR B 1 154 ? -3.209 -62.312 -18.453 1 51.19 154 THR B C 1
ATOM 4681 O O . THR B 1 154 ? -2.307 -63.031 -18.859 1 51.19 154 THR B O 1
ATOM 4684 N N . ASN B 1 155 ? -4.281 -62.031 -19.234 1 48.62 155 ASN B N 1
ATOM 4685 C CA . ASN B 1 155 ? -4.191 -62.562 -20.594 1 48.62 155 ASN B CA 1
ATOM 4686 C C . ASN B 1 155 ? -3.299 -61.656 -21.469 1 48.62 155 ASN B C 1
ATOM 4688 O O . ASN B 1 155 ? -3.455 -60.438 -21.484 1 48.62 155 ASN B O 1
ATOM 4692 N N . ARG B 1 156 ? -2.078 -62.031 -21.922 1 49.91 156 ARG B N 1
ATOM 4693 C CA . ARG B 1 156 ? -0.939 -61.5 -22.672 1 49.91 156 ARG B CA 1
ATOM 4694 C C . ARG B 1 156 ? -1.392 -60.5 -23.75 1 49.91 156 ARG B C 1
ATOM 4696 O O . ARG B 1 156 ? -0.625 -59.625 -24.141 1 49.91 156 ARG B O 1
ATOM 4703 N N . TYR B 1 157 ? -2.395 -60.844 -24.625 1 43.59 157 TYR B N 1
ATOM 4704 C CA . TYR B 1 157 ? -2.697 -60.188 -25.906 1 43.59 157 TYR B CA 1
ATOM 4705 C C . TYR B 1 157 ? -3.58 -58.969 -25.703 1 43.59 157 TYR B C 1
ATOM 4707 O O . TYR B 1 157 ? -3.92 -58.281 -26.672 1 43.59 157 TYR B O 1
ATOM 4715 N N . SER B 1 158 ? -4.41 -58.938 -24.656 1 43.69 158 SER B N 1
ATOM 4716 C CA . SER B 1 158 ? -5.5 -57.969 -24.672 1 43.69 158 SER B CA 1
ATOM 4717 C C . SER B 1 158 ? -4.992 -56.562 -24.391 1 43.69 158 SER B C 1
ATOM 4719 O O . SER B 1 158 ? -4.156 -56.344 -23.5 1 43.69 158 SER B O 1
ATOM 4721 N N . TYR B 1 159 ? -4.73 -55.75 -25.375 1 47.12 159 TYR B N 1
ATOM 4722 C CA . TYR B 1 159 ? -4.691 -54.281 -25.219 1 47.12 159 TYR B CA 1
ATOM 4723 C C . TYR B 1 159 ? -5.461 -53.844 -23.984 1 47.12 159 TYR B C 1
ATOM 4725 O O . TYR B 1 159 ? -6.688 -53.719 -24.016 1 47.12 159 TYR B O 1
ATOM 4733 N N . GLY B 1 160 ? -5.293 -54.469 -22.875 1 49.81 160 GLY B N 1
ATOM 4734 C CA . GLY B 1 160 ? -5.953 -54.469 -21.578 1 49.81 160 GLY B CA 1
ATOM 4735 C C . GLY B 1 160 ? -6.43 -53.125 -21.109 1 49.81 160 GLY B C 1
ATOM 4736 O O . GLY B 1 160 ? -5.957 -52.094 -21.609 1 49.81 160 GLY B O 1
ATOM 4737 N N . PRO B 1 161 ? -7.656 -53.156 -20.516 1 57.19 161 PRO B N 1
ATOM 4738 C CA . PRO B 1 161 ? -8.375 -51.938 -20.078 1 57.19 161 PRO B CA 1
ATOM 4739 C C . PRO B 1 161 ? -7.539 -51.062 -19.156 1 57.19 161 PRO B C 1
ATOM 4741 O O . PRO B 1 161 ? -6.828 -51.562 -18.281 1 57.19 161 PRO B O 1
ATOM 4744 N N . ARG B 1 162 ? -7 -49.812 -19.562 1 71.5 162 ARG B N 1
ATOM 4745 C CA . ARG B 1 162 ? -6.406 -48.781 -18.734 1 71.5 162 ARG B CA 1
ATOM 4746 C C . ARG B 1 162 ? -7.27 -48.5 -17.5 1 71.5 162 ARG B C 1
ATOM 4748 O O . ARG B 1 162 ? -8.492 -48.375 -17.609 1 71.5 162 ARG B O 1
ATOM 4755 N N . MET B 1 163 ? -6.664 -48.844 -16.375 1 87.94 163 MET B N 1
ATOM 4756 C CA . MET B 1 163 ? -7.305 -48.406 -15.133 1 87.94 163 MET B CA 1
ATOM 4757 C C . MET B 1 163 ? -7.23 -46.906 -14.992 1 87.94 163 MET B C 1
ATOM 4759 O O . MET B 1 163 ? -6.141 -46.312 -14.938 1 87.94 163 MET B O 1
ATOM 4763 N N . GLU B 1 164 ? -8.305 -46.312 -15.078 1 91.31 164 GLU B N 1
ATOM 4764 C CA . GLU B 1 164 ? -8.336 -44.844 -15.047 1 91.31 164 GLU B CA 1
ATOM 4765 C C . GLU B 1 164 ? -9.117 -44.312 -13.844 1 91.31 164 GLU B C 1
ATOM 4767 O O . GLU B 1 164 ? -10.117 -44.938 -13.438 1 91.31 164 GLU B O 1
ATOM 4772 N N . SER B 1 165 ? -8.641 -43.375 -13.281 1 92.62 165 SER B N 1
ATOM 4773 C CA . SER B 1 165 ? -9.328 -42.719 -12.164 1 92.62 165 SER B CA 1
ATOM 4774 C C . SER B 1 165 ? -10.547 -41.938 -12.648 1 92.62 165 SER B C 1
ATOM 4776 O O . SER B 1 165 ? -10.695 -41.688 -13.844 1 92.62 165 SER B O 1
ATOM 4778 N N . PRO B 1 166 ? -11.461 -41.531 -11.719 1 91.44 166 PRO B N 1
ATOM 4779 C CA . PRO B 1 166 ? -12.453 -40.531 -12.062 1 91.44 166 PRO B CA 1
ATOM 4780 C C . PRO B 1 166 ? -11.828 -39.188 -12.43 1 91.44 166 PRO B C 1
ATOM 4782 O O . PRO B 1 166 ? -10.68 -38.906 -12.055 1 91.44 166 PRO B O 1
ATOM 4785 N N . TYR B 1 167 ? -12.594 -38.406 -13.117 1 92.5 167 TYR B N 1
ATOM 4786 C CA . TYR B 1 167 ? -12.125 -37.062 -13.5 1 92.5 167 TYR B CA 1
ATOM 4787 C C . TYR B 1 167 ? -12.078 -36.156 -12.289 1 92.5 167 TYR B C 1
ATOM 4789 O O . TYR B 1 167 ? -12.922 -36.25 -11.391 1 92.5 167 TYR B O 1
ATOM 4797 N N . PHE B 1 168 ? -11.102 -35.312 -12.297 1 93.06 168 PHE B N 1
ATOM 4798 C CA . PHE B 1 168 ? -10.992 -34.281 -11.25 1 93.06 168 PHE B CA 1
ATOM 4799 C C . PHE B 1 168 ? -10.492 -32.969 -11.828 1 93.06 168 PHE B C 1
ATOM 4801 O O . PHE B 1 168 ? -9.883 -32.938 -12.898 1 93.06 168 PHE B O 1
ATOM 4808 N N . SER B 1 169 ? -10.789 -31.891 -11.102 1 92.25 169 SER B N 1
ATOM 4809 C CA . SER B 1 169 ? -10.414 -30.562 -11.562 1 92.25 169 SER B CA 1
ATOM 4810 C C . SER B 1 169 ? -9.219 -30.031 -10.781 1 92.25 169 SER B C 1
ATOM 4812 O O . SER B 1 169 ? -9.141 -30.188 -9.562 1 92.25 169 SER B O 1
ATOM 4814 N N . PHE B 1 170 ? -8.273 -29.453 -11.523 1 93.94 170 PHE B N 1
ATOM 4815 C CA . PHE B 1 170 ? -7.105 -28.812 -10.938 1 93.94 170 PHE B CA 1
ATOM 4816 C C . PHE B 1 170 ? -6.496 -27.812 -11.914 1 93.94 170 PHE B C 1
ATOM 4818 O O . PHE B 1 170 ? -6.277 -28.125 -13.086 1 93.94 170 PHE B O 1
ATOM 4825 N N . GLY B 1 171 ? -6.238 -26.531 -11.438 1 91 171 GLY B N 1
ATOM 4826 C CA . GLY B 1 171 ? -5.68 -25.5 -12.297 1 91 171 GLY B CA 1
ATOM 4827 C C . GLY B 1 171 ? -6.637 -25.047 -13.383 1 91 171 GLY B C 1
ATOM 4828 O O . GLY B 1 171 ? -6.207 -24.562 -14.43 1 91 171 GLY B O 1
ATOM 4829 N N . LEU B 1 172 ? -7.859 -25.359 -13.234 1 84.5 172 LEU B N 1
ATOM 4830 C CA . LEU B 1 172 ? -8.906 -25.031 -14.195 1 84.5 172 LEU B CA 1
ATOM 4831 C C . LEU B 1 172 ? -8.883 -25.969 -15.391 1 84.5 172 LEU B C 1
ATOM 4833 O O . LEU B 1 172 ? -9.242 -25.578 -16.5 1 84.5 172 LEU B O 1
ATOM 4837 N N . PHE B 1 173 ? -8.32 -27.188 -15.18 1 91.25 173 PHE B N 1
ATOM 4838 C CA . PHE B 1 173 ? -8.328 -28.266 -16.156 1 91.25 173 PHE B CA 1
ATOM 4839 C C . PHE B 1 173 ? -8.938 -29.531 -15.539 1 91.25 173 PHE B C 1
ATOM 4841 O O . PHE B 1 173 ? -8.906 -29.719 -14.32 1 91.25 173 PHE B O 1
ATOM 4848 N N . ASP B 1 174 ? -9.43 -30.328 -16.469 1 92.38 174 ASP B N 1
ATOM 4849 C CA . ASP B 1 174 ? -9.898 -31.656 -16.062 1 92.38 174 ASP B CA 1
ATOM 4850 C C . ASP B 1 174 ? -8.828 -32.719 -16.281 1 92.38 174 ASP B C 1
ATOM 4852 O O . ASP B 1 174 ? -8.203 -32.75 -17.344 1 92.38 174 ASP B O 1
ATOM 4856 N N . TRP B 1 175 ? -8.648 -33.531 -15.25 1 94.06 175 TRP B N 1
ATOM 4857 C CA . TRP B 1 175 ? -7.551 -34.5 -15.281 1 94.06 175 TRP B CA 1
ATOM 4858 C C . TRP B 1 175 ? -8.047 -35.906 -14.984 1 94.06 175 TRP B C 1
ATOM 4860 O O . TRP B 1 175 ? -9.148 -36.062 -14.461 1 94.06 175 TRP B O 1
ATOM 4870 N N . SER B 1 176 ? -7.316 -36.938 -15.352 1 94.5 176 SER B N 1
ATOM 4871 C CA . SER B 1 176 ? -7.395 -38.312 -14.867 1 94.5 176 SER B CA 1
ATOM 4872 C C . SER B 1 176 ? -6.016 -38.969 -14.844 1 94.5 176 SER B C 1
ATOM 4874 O O . SER B 1 176 ? -5.074 -38.469 -15.461 1 94.5 176 SER B O 1
ATOM 4876 N N . ILE B 1 177 ? -5.836 -39.906 -14.031 1 93.88 177 ILE B N 1
ATOM 4877 C CA . ILE B 1 177 ? -4.598 -40.656 -13.992 1 93.88 177 ILE B CA 1
ATOM 4878 C C . ILE B 1 177 ? -4.879 -42.125 -14.391 1 93.88 177 ILE B C 1
ATOM 4880 O O . ILE B 1 177 ? -5.918 -42.688 -14.023 1 93.88 177 ILE B O 1
ATOM 4884 N N . SER B 1 178 ? -4.023 -42.656 -15.234 1 93 178 SER B N 1
ATOM 4885 C CA . SER B 1 178 ? -4.176 -44.031 -15.688 1 93 178 SER B CA 1
ATOM 4886 C C . SER B 1 178 ? -2.99 -44.906 -15.25 1 93 178 SER B C 1
ATOM 4888 O O . SER B 1 178 ? -1.875 -44.406 -15.094 1 93 178 SER B O 1
ATOM 4890 N N . LEU B 1 179 ? -3.283 -46.062 -14.961 1 90.19 179 LEU B N 1
ATOM 4891 C CA . LEU B 1 179 ? -2.303 -47.094 -14.664 1 90.19 179 LEU B CA 1
ATOM 4892 C C . LEU B 1 179 ? -2.379 -48.219 -15.695 1 90.19 179 LEU B C 1
ATOM 4894 O O . LEU B 1 179 ? -3.467 -48.719 -16.016 1 90.19 179 LEU B O 1
ATOM 4898 N N . PHE B 1 180 ? -1.243 -48.531 -16.297 1 85.62 180 PHE B N 1
ATOM 4899 C CA . PHE B 1 180 ? -1.234 -49.562 -17.312 1 85.62 180 PHE B CA 1
ATOM 4900 C C . PHE B 1 180 ? 0.092 -50.312 -17.312 1 85.62 180 PHE B C 1
ATOM 4902 O O . PHE B 1 180 ? 1.103 -49.812 -16.828 1 85.62 180 PHE B O 1
ATOM 4909 N N . PRO B 1 181 ? 0.004 -51.594 -17.797 1 78.44 181 PRO B N 1
ATOM 4910 C CA . PRO B 1 181 ? 1.252 -52.375 -17.906 1 78.44 181 PRO B CA 1
ATOM 4911 C C . PRO B 1 181 ? 2.219 -51.75 -18.922 1 78.44 181 PRO B C 1
ATOM 4913 O O . PRO B 1 181 ? 1.787 -51.25 -19.953 1 78.44 181 PRO B O 1
ATOM 4916 N N . ASN B 1 182 ? 3.326 -51.469 -18.469 1 72.06 182 ASN B N 1
ATOM 4917 C CA . ASN B 1 182 ? 4.336 -50.938 -19.359 1 72.06 182 ASN B CA 1
ATOM 4918 C C . ASN B 1 182 ? 4.965 -52.031 -20.219 1 72.06 182 ASN B C 1
ATOM 4920 O O . ASN B 1 182 ? 5.512 -53 -19.688 1 72.06 182 ASN B O 1
ATOM 4924 N N . ALA B 1 183 ? 4.453 -52.312 -21.578 1 59.97 183 ALA B N 1
ATOM 4925 C CA . ALA B 1 183 ? 4.879 -53.344 -22.484 1 59.97 183 ALA B CA 1
ATOM 4926 C C . ALA B 1 183 ? 6.383 -53.281 -22.75 1 59.97 183 ALA B C 1
ATOM 4928 O O . ALA B 1 183 ? 6.902 -53.969 -23.625 1 59.97 183 ALA B O 1
ATOM 4929 N N . SER B 1 184 ? 7.125 -52.406 -22.234 1 52.56 184 SER B N 1
ATOM 4930 C CA . SER B 1 184 ? 8.445 -52.406 -22.859 1 52.56 184 SER B CA 1
ATOM 4931 C C . SER B 1 184 ? 9.023 -53.812 -22.922 1 52.56 184 SER B C 1
ATOM 4933 O O . SER B 1 184 ? 8.359 -54.781 -22.531 1 52.56 184 SER B O 1
ATOM 4935 N N . THR B 1 185 ? 10.43 -54.062 -22.312 1 49.03 185 THR B N 1
ATOM 4936 C CA . THR B 1 185 ? 11.43 -55 -22.797 1 49.03 185 THR B CA 1
ATOM 4937 C C . THR B 1 185 ? 11.016 -56.438 -22.5 1 49.03 185 THR B C 1
ATOM 4939 O O . THR B 1 185 ? 10.289 -56.719 -21.531 1 49.03 185 THR B O 1
ATOM 4942 N N . ALA B 1 186 ? 11.281 -57.438 -23.406 1 48.84 186 ALA B N 1
ATOM 4943 C CA . ALA B 1 186 ? 11.172 -58.906 -23.516 1 48.84 186 ALA B CA 1
ATOM 4944 C C . ALA B 1 186 ? 11.234 -59.562 -22.141 1 48.84 186 ALA B C 1
ATOM 4946 O O . ALA B 1 186 ? 10.539 -60.531 -21.891 1 48.84 186 ALA B O 1
ATOM 4947 N N . ASP B 1 187 ? 12.297 -59.375 -21.438 1 46.09 187 ASP B N 1
ATOM 4948 C CA . ASP B 1 187 ? 12.781 -60.281 -20.406 1 46.09 187 ASP B CA 1
ATOM 4949 C C . ASP B 1 187 ? 12.148 -59.969 -19.047 1 46.09 187 ASP B C 1
ATOM 4951 O O . ASP B 1 187 ? 12.391 -60.656 -18.062 1 46.09 187 ASP B O 1
ATOM 4955 N N . THR B 1 188 ? 11.75 -58.625 -18.703 1 49.47 188 THR B N 1
ATOM 4956 C CA . THR B 1 188 ? 11.461 -58.344 -17.297 1 49.47 188 THR B CA 1
ATOM 4957 C C . THR B 1 188 ? 9.961 -58.344 -17.047 1 49.47 188 THR B C 1
ATOM 4959 O O . THR B 1 188 ? 9.172 -57.969 -17.906 1 49.47 188 THR B O 1
ATOM 4962 N N . GLU B 1 189 ? 9.461 -59.031 -16.109 1 53.38 189 GLU B N 1
ATOM 4963 C CA . GLU B 1 189 ? 8.156 -59 -15.445 1 53.38 189 GLU B CA 1
ATOM 4964 C C . GLU B 1 189 ? 7.52 -57.625 -15.586 1 53.38 189 GLU B C 1
ATOM 4966 O O . GLU B 1 189 ? 8.203 -56.594 -15.492 1 53.38 189 GLU B O 1
ATOM 4971 N N . SER B 1 190 ? 6.332 -57.406 -16.25 1 62.75 190 SER B N 1
ATOM 4972 C CA . SER B 1 190 ? 5.555 -56.312 -16.812 1 62.75 190 SER B CA 1
ATOM 4973 C C . SER B 1 190 ? 5.492 -55.125 -15.844 1 62.75 190 SER B C 1
ATOM 4975 O O . SER B 1 190 ? 4.836 -55.219 -14.797 1 62.75 190 SER B O 1
ATOM 4977 N N . ASN B 1 191 ? 6.453 -54.188 -15.812 1 79.38 191 ASN B N 1
ATOM 4978 C CA . ASN B 1 191 ? 6.398 -52.969 -15.031 1 79.38 191 ASN B CA 1
ATOM 4979 C C . ASN B 1 191 ? 5.141 -52.156 -15.344 1 79.38 191 ASN B C 1
ATOM 4981 O O . ASN B 1 191 ? 4.531 -52.344 -16.406 1 79.38 191 ASN B O 1
ATOM 4985 N N . VAL B 1 192 ? 4.68 -51.562 -14.25 1 85.88 192 VAL B N 1
ATOM 4986 C CA . VAL B 1 192 ? 3.498 -50.719 -14.406 1 85.88 192 VAL B CA 1
ATOM 4987 C C . VAL B 1 192 ? 3.92 -49.281 -14.578 1 85.88 192 VAL B C 1
ATOM 4989 O O . VAL B 1 192 ? 4.98 -48.875 -14.102 1 85.88 192 VAL B O 1
ATOM 4992 N N . ALA B 1 193 ? 3.133 -48.594 -15.398 1 91.19 193 ALA B N 1
ATOM 4993 C CA . ALA B 1 193 ? 3.367 -47.156 -15.609 1 91.19 193 ALA B CA 1
ATOM 4994 C C . ALA B 1 193 ? 2.113 -46.344 -15.305 1 91.19 193 ALA B C 1
ATOM 4996 O O . ALA B 1 193 ? 0.999 -46.875 -15.352 1 91.19 193 ALA B O 1
ATOM 4997 N N . ILE B 1 194 ? 2.396 -45.188 -14.859 1 92.56 194 ILE B N 1
ATOM 4998 C CA . ILE B 1 194 ? 1.295 -44.281 -14.648 1 92.56 194 ILE B CA 1
ATOM 4999 C C . ILE B 1 194 ? 1.385 -43.125 -15.656 1 92.56 194 ILE B C 1
ATOM 5001 O O . ILE B 1 194 ? 2.475 -42.781 -16.125 1 92.56 194 ILE B O 1
ATOM 5005 N N . GLN B 1 195 ? 0.205 -42.594 -15.961 1 93.06 195 GLN B N 1
ATOM 5006 C CA . GLN B 1 195 ? 0.144 -41.469 -16.891 1 93.06 195 GLN B CA 1
ATOM 5007 C C . GLN B 1 195 ? -0.964 -40.5 -16.5 1 93.06 195 GLN B C 1
ATOM 5009 O O . GLN B 1 195 ? -2.098 -40.906 -16.25 1 93.06 195 GLN B O 1
ATOM 5014 N N . LEU B 1 196 ? -0.567 -39.219 -16.391 1 94.19 196 LEU B N 1
ATOM 5015 C CA . LEU B 1 196 ? -1.536 -38.156 -16.141 1 94.19 196 LEU B CA 1
ATOM 5016 C C . LEU B 1 196 ? -2.104 -37.656 -17.453 1 94.19 196 LEU B C 1
ATOM 5018 O O . LEU B 1 196 ? -1.363 -37.438 -18.422 1 94.19 196 LEU B O 1
ATOM 5022 N N . HIS B 1 197 ? -3.441 -37.438 -17.484 1 92.88 197 HIS B N 1
ATOM 5023 C CA . HIS B 1 197 ? -4.117 -36.969 -18.688 1 92.88 197 HIS B CA 1
ATOM 5024 C C . HIS B 1 197 ? -4.855 -35.656 -18.422 1 92.88 197 HIS B C 1
ATOM 5026 O O . HIS B 1 197 ? -5.66 -35.562 -17.5 1 92.88 197 HIS B O 1
ATOM 5032 N N . ARG B 1 198 ? -4.574 -34.719 -19.172 1 93.44 198 ARG B N 1
ATOM 5033 C CA . ARG B 1 198 ? -5.367 -33.469 -19.188 1 93.44 198 ARG B CA 1
ATOM 5034 C C . ARG B 1 198 ? -6.445 -33.562 -20.266 1 93.44 198 ARG B C 1
ATOM 5036 O O . ARG B 1 198 ? -6.137 -33.625 -21.453 1 93.44 198 ARG B O 1
ATOM 5043 N N . HIS B 1 199 ? -7.629 -33.438 -19.969 1 91.25 199 HIS B N 1
ATOM 5044 C CA . HIS B 1 199 ? -8.727 -33.625 -20.906 1 91.25 199 HIS B CA 1
ATOM 5045 C C . HIS B 1 199 ? -9.156 -32.281 -21.531 1 91.25 199 HIS B C 1
ATOM 5047 O O . HIS B 1 199 ? -9.688 -32.281 -22.641 1 91.25 199 HIS B O 1
ATOM 5053 N N . THR B 1 200 ? -9.008 -31.266 -20.781 1 86.94 200 THR B N 1
ATOM 5054 C CA . THR B 1 200 ? -9.367 -29.953 -21.312 1 86.94 200 THR B CA 1
ATOM 5055 C C . THR B 1 200 ? -8.453 -29.562 -22.469 1 86.94 200 THR B C 1
ATOM 5057 O O . THR B 1 200 ? -7.227 -29.641 -22.344 1 86.94 200 THR B O 1
ATOM 5060 N N . SER B 1 201 ? -9.086 -29.234 -23.578 1 78.75 201 SER B N 1
ATOM 5061 C CA . SER B 1 201 ? -8.289 -28.781 -24.719 1 78.75 201 SER B CA 1
ATOM 5062 C C . SER B 1 201 ? -7.645 -27.422 -24.422 1 78.75 201 SER B C 1
ATOM 5064 O O . SER B 1 201 ? -8.32 -26.484 -24 1 78.75 201 SER B O 1
ATOM 5066 N N . PHE B 1 202 ? -6.402 -27.484 -24.5 1 71.06 202 PHE B N 1
ATOM 5067 C CA . PHE B 1 202 ? -5.656 -26.266 -24.203 1 71.06 202 PHE B CA 1
ATOM 5068 C C . PHE B 1 202 ? -4.484 -26.094 -25.156 1 71.06 202 PHE B C 1
ATOM 5070 O O . PHE B 1 202 ? -3.75 -27.047 -25.422 1 71.06 202 PHE B O 1
ATOM 5077 N N . ASP B 1 203 ? -4.441 -24.953 -25.672 1 77.31 203 ASP B N 1
ATOM 5078 C CA . ASP B 1 203 ? -3.455 -24.656 -26.719 1 77.31 203 ASP B CA 1
ATOM 5079 C C . ASP B 1 203 ? -2.066 -24.453 -26.109 1 77.31 203 ASP B C 1
ATOM 5081 O O . ASP B 1 203 ? -1.07 -24.406 -26.828 1 77.31 203 ASP B O 1
ATOM 5085 N N . HIS B 1 204 ? -2.021 -24.469 -24.812 1 81.44 204 HIS B N 1
ATOM 5086 C CA . HIS B 1 204 ? -0.73 -24.203 -24.188 1 81.44 204 HIS B CA 1
ATOM 5087 C C . HIS B 1 204 ? -0.134 -25.484 -23.609 1 81.44 204 HIS B C 1
ATOM 5089 O O . HIS B 1 204 ? -0.86 -26.453 -23.328 1 81.44 204 HIS B O 1
ATOM 5095 N N . LEU B 1 205 ? 1.205 -25.422 -23.562 1 90.31 205 LEU B N 1
ATOM 5096 C CA . LEU B 1 205 ? 1.897 -26.422 -22.75 1 90.31 205 LEU B CA 1
ATOM 5097 C C . LEU B 1 205 ? 1.609 -26.203 -21.266 1 90.31 205 LEU B C 1
ATOM 5099 O O . LEU B 1 205 ? 1.199 -25.125 -20.859 1 90.31 205 LEU B O 1
ATOM 5103 N N . CYS B 1 206 ? 1.727 -27.297 -20.578 1 92.62 206 CYS B N 1
ATOM 5104 C CA . CYS B 1 206 ? 1.508 -27.188 -19.141 1 92.62 206 CYS B CA 1
ATOM 5105 C C . CYS B 1 206 ? 2.584 -27.938 -18.359 1 92.62 206 CYS B C 1
ATOM 5107 O O . CYS B 1 206 ? 2.918 -29.078 -18.703 1 92.62 206 CYS B O 1
ATOM 5109 N N . ASN B 1 207 ? 3.182 -27.219 -17.484 1 93.81 207 ASN B N 1
ATOM 5110 C CA . ASN B 1 207 ? 4.07 -27.875 -16.516 1 93.81 207 ASN B CA 1
ATOM 5111 C C . ASN B 1 207 ? 3.32 -28.297 -15.258 1 93.81 207 ASN B C 1
ATOM 5113 O O . ASN B 1 207 ? 2.693 -27.469 -14.594 1 93.81 207 ASN B O 1
ATOM 5117 N N . VAL B 1 208 ? 3.395 -29.641 -14.953 1 95.06 208 VAL B N 1
ATOM 5118 C CA . VAL B 1 208 ? 2.639 -30.141 -13.805 1 95.06 208 VAL B CA 1
ATOM 5119 C C . VAL B 1 208 ? 3.584 -30.828 -12.82 1 95.06 208 VAL B C 1
ATOM 5121 O O . VAL B 1 208 ? 4.52 -31.516 -13.227 1 95.06 208 VAL B O 1
ATOM 5124 N N . LYS B 1 209 ? 3.363 -30.578 -11.586 1 95.81 209 LYS B N 1
ATOM 5125 C CA . LYS B 1 209 ? 4.062 -31.266 -10.5 1 95.81 209 LYS B CA 1
ATOM 5126 C C . LYS B 1 209 ? 3.088 -32.031 -9.602 1 95.81 209 LYS B C 1
ATOM 5128 O O . LYS B 1 209 ? 2.074 -31.469 -9.172 1 95.81 209 LYS B O 1
ATOM 5133 N N . TYR B 1 210 ? 3.377 -33.281 -9.383 1 96.38 210 TYR B N 1
ATOM 5134 C CA . TYR B 1 210 ? 2.482 -34.094 -8.57 1 96.38 210 TYR B CA 1
ATOM 5135 C C . TYR B 1 210 ? 3.236 -35.281 -7.926 1 96.38 210 TYR B C 1
ATOM 5137 O O . TYR B 1 210 ? 4.426 -35.469 -8.188 1 96.38 210 TYR B O 1
ATOM 5145 N N . HIS B 1 211 ? 2.553 -35.875 -6.992 1 96.56 211 HIS B N 1
ATOM 5146 C CA . HIS B 1 211 ? 3.025 -37.031 -6.254 1 96.56 211 HIS B CA 1
ATOM 5147 C C . HIS B 1 211 ? 1.979 -38.156 -6.242 1 96.56 211 HIS B C 1
ATOM 5149 O O . HIS B 1 211 ? 0.785 -37.875 -6.098 1 96.56 211 HIS B O 1
ATOM 5155 N N . VAL B 1 212 ? 2.479 -39.438 -6.438 1 95.75 212 VAL B N 1
ATOM 5156 C CA . VAL B 1 212 ? 1.533 -40.562 -6.477 1 95.75 212 VAL B CA 1
ATOM 5157 C C . VAL B 1 212 ? 1.924 -41.594 -5.438 1 95.75 212 VAL B C 1
ATOM 5159 O O . VAL B 1 212 ? 3.107 -41.906 -5.27 1 95.75 212 VAL B O 1
ATOM 5162 N N . THR B 1 213 ? 0.958 -42.031 -4.758 1 95.75 213 THR B N 1
ATOM 5163 C CA . THR B 1 213 ? 1.08 -43.156 -3.844 1 95.75 213 THR B CA 1
ATOM 5164 C C . THR B 1 213 ? 0.177 -44.312 -4.277 1 95.75 213 THR B C 1
ATOM 5166 O O . THR B 1 213 ? -1.021 -44.125 -4.496 1 95.75 213 THR B O 1
ATOM 5169 N N . LEU B 1 214 ? 0.763 -45.531 -4.395 1 93.88 214 LEU B N 1
ATOM 5170 C CA . LEU B 1 214 ? 0.015 -46.688 -4.848 1 93.88 214 LEU B CA 1
ATOM 5171 C C . LEU B 1 214 ? 0.04 -47.781 -3.793 1 93.88 214 LEU B C 1
ATOM 5173 O O . LEU B 1 214 ? 1.11 -48.188 -3.32 1 93.88 214 LEU B O 1
ATOM 5177 N N . GLY B 1 215 ? -1.164 -48.188 -3.484 1 91.31 215 GLY B N 1
ATOM 5178 C CA . GLY B 1 215 ? -1.271 -49.281 -2.543 1 91.31 215 GLY B CA 1
ATOM 5179 C C . GLY B 1 215 ? -1.698 -48.844 -1.155 1 91.31 215 GLY B C 1
ATOM 5180 O O . GLY B 1 215 ? -1.716 -47.656 -0.854 1 91.31 215 GLY B O 1
ATOM 5181 N N . ASP B 1 216 ? -2.047 -49.781 -0.298 1 85 216 ASP B N 1
ATOM 5182 C CA . ASP B 1 216 ? -2.547 -49.5 1.048 1 85 216 ASP B CA 1
ATOM 5183 C C . ASP B 1 216 ? -1.464 -49.75 2.096 1 85 216 ASP B C 1
ATOM 5185 O O . ASP B 1 216 ? -0.99 -48.812 2.74 1 85 216 ASP B O 1
ATOM 5189 N N . THR B 1 217 ? -0.991 -51.094 2.113 1 82.81 217 THR B N 1
ATOM 5190 C CA . THR B 1 217 ? 0.049 -51.469 3.062 1 82.81 217 THR B CA 1
ATOM 5191 C C . THR B 1 217 ? 1.434 -51.312 2.445 1 82.81 217 THR B C 1
ATOM 5193 O O . THR B 1 217 ? 1.737 -51.906 1.414 1 82.81 217 THR B O 1
ATOM 5196 N N . ASP B 1 218 ? 2.307 -50.531 2.984 1 85.19 218 ASP B N 1
ATOM 5197 C CA . ASP B 1 218 ? 3.639 -50.219 2.471 1 85.19 218 ASP B CA 1
ATOM 5198 C C . ASP B 1 218 ? 3.568 -49.719 1.031 1 85.19 218 ASP B C 1
ATOM 5200 O O . ASP B 1 218 ? 4.145 -50.312 0.127 1 85.19 218 ASP B O 1
ATOM 5204 N N . PRO B 1 219 ? 2.826 -48.688 0.839 1 90.62 219 PRO B N 1
ATOM 5205 C CA . PRO B 1 219 ? 2.541 -48.188 -0.511 1 90.62 219 PRO B CA 1
ATOM 5206 C C . PRO B 1 219 ? 3.795 -47.719 -1.24 1 90.62 219 PRO B C 1
ATOM 5208 O O . PRO B 1 219 ? 4.785 -47.375 -0.601 1 90.62 219 PRO B O 1
ATOM 5211 N N . TYR B 1 220 ? 3.742 -47.781 -2.572 1 92.31 220 TYR B N 1
ATOM 5212 C CA . TYR B 1 220 ? 4.746 -47.156 -3.428 1 92.31 220 TYR B CA 1
ATOM 5213 C C . TYR B 1 220 ? 4.586 -45.656 -3.439 1 92.31 220 TYR B C 1
ATOM 5215 O O . TYR B 1 220 ? 3.469 -45.125 -3.52 1 92.31 220 TYR B O 1
ATOM 5223 N N . GLU B 1 221 ? 5.73 -44.938 -3.307 1 94.44 221 GLU B N 1
ATOM 5224 C CA . GLU B 1 221 ? 5.746 -43.469 -3.385 1 94.44 221 GLU B CA 1
ATOM 5225 C C . GLU B 1 221 ? 6.652 -43 -4.516 1 94.44 221 GLU B C 1
ATOM 5227 O O . GLU B 1 221 ? 7.836 -43.344 -4.555 1 94.44 221 GLU B O 1
ATOM 5232 N N . SER B 1 222 ? 6.191 -42.25 -5.379 1 93.25 222 SER B N 1
ATOM 5233 C CA . SER B 1 222 ? 6.934 -41.844 -6.559 1 93.25 222 SER B CA 1
ATOM 5234 C C . SER B 1 222 ? 7.879 -40.688 -6.23 1 93.25 222 SER B C 1
ATOM 5236 O O . SER B 1 222 ? 8.828 -40.406 -6.977 1 93.25 222 SER B O 1
ATOM 5238 N N . GLY B 1 223 ? 7.723 -39.875 -5.121 1 93.25 223 GLY B N 1
ATOM 5239 C CA . GLY B 1 223 ? 8.32 -38.562 -5 1 93.25 223 GLY B CA 1
ATOM 5240 C C . GLY B 1 223 ? 7.672 -37.531 -5.898 1 93.25 223 GLY B C 1
ATOM 5241 O O . GLY B 1 223 ? 6.664 -37.812 -6.551 1 93.25 223 GLY B O 1
ATOM 5242 N N . THR B 1 224 ? 8.25 -36.375 -5.957 1 95.5 224 THR B N 1
ATOM 5243 C CA . THR B 1 224 ? 7.66 -35.312 -6.762 1 95.5 224 THR B CA 1
ATOM 5244 C C . THR B 1 224 ? 8.008 -35.5 -8.234 1 95.5 224 THR B C 1
ATOM 5246 O O . THR B 1 224 ? 9.188 -35.562 -8.602 1 95.5 224 THR B O 1
ATOM 5249 N N . ILE B 1 225 ? 7 -35.719 -9.047 1 95.44 225 ILE B N 1
ATOM 5250 C CA . ILE B 1 225 ? 7.145 -35.812 -10.492 1 95.44 225 ILE B CA 1
ATOM 5251 C C . ILE B 1 225 ? 6.926 -34.469 -11.156 1 95.44 225 ILE B C 1
ATOM 5253 O O . ILE B 1 225 ? 5.957 -33.781 -10.844 1 95.44 225 ILE B O 1
ATOM 5257 N N . ASP B 1 226 ? 7.809 -34.062 -11.977 1 94 226 ASP B N 1
ATOM 5258 C CA . ASP B 1 226 ? 7.734 -32.812 -12.766 1 94 226 ASP B CA 1
ATOM 5259 C C . ASP B 1 226 ? 7.695 -33.125 -14.258 1 94 226 ASP B C 1
ATOM 5261 O O . ASP B 1 226 ? 8.672 -33.625 -14.828 1 94 226 ASP B O 1
ATOM 5265 N N . GLN B 1 227 ? 6.551 -32.844 -14.898 1 93.38 227 GLN B N 1
ATOM 5266 C CA . GLN B 1 227 ? 6.41 -33.219 -16.297 1 93.38 227 GLN B CA 1
ATOM 5267 C C . GLN B 1 227 ? 5.777 -32.094 -17.109 1 93.38 227 GLN B C 1
ATOM 5269 O O . GLN B 1 227 ? 4.957 -31.328 -16.594 1 93.38 227 GLN B O 1
ATOM 5274 N N . LEU B 1 228 ? 6.191 -32 -18.281 1 91.5 228 LEU B N 1
ATOM 5275 C CA . LEU B 1 228 ? 5.617 -31.094 -19.266 1 91.5 228 LEU B CA 1
ATOM 5276 C C . LEU B 1 228 ? 4.617 -31.812 -20.156 1 91.5 228 LEU B C 1
ATOM 5278 O O . LEU B 1 228 ? 4.938 -32.844 -20.75 1 91.5 228 LEU B O 1
ATOM 5282 N N . LEU B 1 229 ? 3.428 -31.297 -20.156 1 90.69 229 LEU B N 1
ATOM 5283 C CA . LEU B 1 229 ? 2.4 -31.859 -21.031 1 90.69 229 LEU B CA 1
ATOM 5284 C C . LEU B 1 229 ? 2.242 -31.016 -22.297 1 90.69 229 LEU B C 1
ATOM 5286 O O . LEU B 1 229 ? 2.24 -29.781 -22.219 1 90.69 229 LEU B O 1
ATOM 5290 N N . ASP B 1 230 ? 2.154 -31.672 -23.375 1 83.5 230 ASP B N 1
ATOM 5291 C CA . ASP B 1 230 ? 1.996 -30.953 -24.641 1 83.5 230 ASP B CA 1
ATOM 5292 C C . ASP B 1 230 ? 0.523 -30.688 -24.938 1 83.5 230 ASP B C 1
ATOM 5294 O O . ASP B 1 230 ? -0.321 -30.781 -24.047 1 83.5 230 ASP B O 1
ATOM 5298 N N . ALA B 1 231 ? 0.256 -30.281 -26.219 1 78.5 231 ALA B N 1
ATOM 5299 C CA . ALA B 1 231 ? -1.081 -29.859 -26.625 1 78.5 231 ALA B CA 1
ATOM 5300 C C . ALA B 1 231 ? -2.059 -31.031 -26.594 1 78.5 231 ALA B C 1
ATOM 5302 O O . ALA B 1 231 ? -3.27 -30.844 -26.484 1 78.5 231 ALA B O 1
ATOM 5303 N N . THR B 1 232 ? -1.533 -32.312 -26.578 1 83.12 232 THR B N 1
ATOM 5304 C CA . THR B 1 232 ? -2.416 -33.469 -26.562 1 83.12 232 THR B CA 1
ATOM 5305 C C . THR B 1 232 ? -2.955 -33.719 -25.141 1 83.12 232 THR B C 1
ATOM 5307 O O . THR B 1 232 ? -3.949 -34.438 -24.969 1 83.12 232 THR B O 1
ATOM 5310 N N . GLY B 1 233 ? -2.215 -33.156 -24.188 1 87.06 233 GLY B N 1
ATOM 5311 C CA . GLY B 1 233 ? -2.652 -33.25 -22.797 1 87.06 233 GLY B CA 1
ATOM 5312 C C . GLY B 1 233 ? -2.127 -34.469 -22.078 1 87.06 233 GLY B C 1
ATOM 5313 O O . GLY B 1 233 ? -2.479 -34.719 -20.938 1 87.06 233 GLY B O 1
ATOM 5314 N N . ASN B 1 234 ? -1.342 -35.25 -22.719 1 87.12 234 ASN B N 1
ATOM 5315 C CA . ASN B 1 234 ? -0.836 -36.469 -22.094 1 87.12 234 ASN B CA 1
ATOM 5316 C C . ASN B 1 234 ? 0.621 -36.312 -21.672 1 87.12 234 ASN B C 1
ATOM 5318 O O . ASN B 1 234 ? 1.433 -35.75 -22.406 1 87.12 234 ASN B O 1
ATOM 5322 N N . SER B 1 235 ? 0.91 -36.719 -20.516 1 86.38 235 SER B N 1
ATOM 5323 C CA . SER B 1 235 ? 2.291 -36.781 -20.062 1 86.38 235 SER B CA 1
ATOM 5324 C C . SER B 1 235 ? 3 -38.031 -20.547 1 86.38 235 SER B C 1
ATOM 5326 O O . SER B 1 235 ? 2.355 -38.969 -21.031 1 86.38 235 SER B O 1
ATOM 5328 N N . ASP B 1 236 ? 4.316 -37.969 -20.438 1 87.94 236 ASP B N 1
ATOM 5329 C CA . ASP B 1 236 ? 5.055 -39.219 -20.625 1 87.94 236 ASP B CA 1
ATOM 5330 C C . ASP B 1 236 ? 4.742 -40.219 -19.5 1 87.94 236 ASP B C 1
ATOM 5332 O O . ASP B 1 236 ? 4.57 -39.812 -18.344 1 87.94 236 ASP B O 1
ATOM 5336 N N . PRO B 1 237 ? 4.598 -41.406 -19.906 1 90.19 237 PRO B N 1
ATOM 5337 C CA . PRO B 1 237 ? 4.363 -42.406 -18.844 1 90.19 237 PRO B CA 1
ATOM 5338 C C . PRO B 1 237 ? 5.492 -42.438 -17.812 1 90.19 237 PRO B C 1
ATOM 5340 O O . PRO B 1 237 ? 6.664 -42.312 -18.172 1 90.19 237 PRO B O 1
ATOM 5343 N N . TYR B 1 238 ? 5.094 -42.5 -16.625 1 92.75 238 TYR B N 1
ATOM 5344 C CA . TYR B 1 238 ? 6.035 -42.656 -15.516 1 92.75 238 TYR B CA 1
ATOM 5345 C C . TYR B 1 238 ? 6.102 -44.094 -15.062 1 92.75 238 TYR B C 1
ATOM 5347 O O . TYR B 1 238 ? 5.129 -44.625 -14.523 1 92.75 238 TYR B O 1
ATOM 5355 N N . VAL B 1 239 ? 7.254 -44.719 -15.203 1 90.62 239 VAL B N 1
ATOM 5356 C CA . VAL B 1 239 ? 7.391 -46.156 -14.953 1 90.62 239 VAL B CA 1
ATOM 5357 C C . VAL B 1 239 ? 7.629 -46.406 -13.461 1 90.62 239 VAL B C 1
ATOM 5359 O O . VAL B 1 239 ? 8.508 -45.781 -12.859 1 90.62 239 VAL B O 1
ATOM 5362 N N . ILE B 1 240 ? 6.75 -47.344 -13.117 1 87.81 240 ILE B N 1
ATOM 5363 C CA . ILE B 1 240 ? 6.844 -47.719 -11.719 1 87.81 240 ILE B CA 1
ATOM 5364 C C . ILE B 1 240 ? 7.676 -49 -11.602 1 87.81 240 ILE B C 1
ATOM 5366 O O . ILE B 1 240 ? 7.469 -49.969 -12.344 1 87.81 240 ILE B O 1
ATOM 5370 N N . GLY B 1 241 ? 8.797 -49.094 -11.195 1 82.19 241 GLY B N 1
ATOM 5371 C CA . GLY B 1 241 ? 9.641 -50.25 -11.008 1 82.19 241 GLY B CA 1
ATOM 5372 C C . GLY B 1 241 ? 8.977 -51.344 -10.188 1 82.19 241 GLY B C 1
ATOM 5373 O O . GLY B 1 241 ? 9.609 -51.969 -9.328 1 82.19 241 GLY B O 1
ATOM 5374 N N . SER B 1 242 ? 7.641 -51.562 -10.344 1 85.12 242 SER B N 1
ATOM 5375 C CA . SER B 1 242 ? 6.875 -52.594 -9.633 1 85.12 242 SER B CA 1
ATOM 5376 C C . SER B 1 242 ? 5.797 -53.188 -10.523 1 85.12 242 SER B C 1
ATOM 5378 O O . SER B 1 242 ? 5.602 -52.75 -11.656 1 85.12 242 SER B O 1
ATOM 5380 N N . THR B 1 243 ? 5.207 -54.344 -10.094 1 83 243 THR B N 1
ATOM 5381 C CA . THR B 1 243 ? 4.148 -55.031 -10.836 1 83 243 THR B CA 1
ATOM 5382 C C . THR B 1 243 ? 2.795 -54.812 -10.164 1 83 243 THR B C 1
ATOM 5384 O O . THR B 1 243 ? 2.732 -54.438 -8.992 1 83 243 THR B O 1
ATOM 5387 N N . LEU B 1 244 ? 1.792 -55 -10.898 1 82.94 244 LEU B N 1
ATOM 5388 C CA . LEU B 1 244 ? 0.438 -54.844 -10.375 1 82.94 244 LEU B CA 1
ATOM 5389 C C . LEU B 1 244 ? 0.182 -55.812 -9.227 1 82.94 244 LEU B C 1
ATOM 5391 O O . LEU B 1 244 ? -0.534 -55.469 -8.281 1 82.94 244 LEU B O 1
ATOM 5395 N N . GLN B 1 245 ? 0.694 -56.969 -9.336 1 80.69 245 GLN B N 1
ATOM 5396 C CA . GLN B 1 245 ? 0.514 -57.969 -8.305 1 80.69 245 GLN B CA 1
ATOM 5397 C C . GLN B 1 245 ? 1.129 -57.531 -6.98 1 80.69 245 GLN B C 1
ATOM 5399 O O . GLN B 1 245 ? 0.54 -57.75 -5.918 1 80.69 245 GLN B O 1
ATOM 5404 N N . LEU B 1 246 ? 2.227 -56.969 -7.109 1 84.5 246 LEU B N 1
ATOM 5405 C CA . LEU B 1 246 ? 2.924 -56.5 -5.91 1 84.5 246 LEU B CA 1
ATOM 5406 C C . LEU B 1 246 ? 2.215 -55.312 -5.289 1 84.5 246 LEU B C 1
ATOM 5408 O O . LEU B 1 246 ? 2.176 -55.188 -4.066 1 84.5 246 LEU B O 1
ATOM 5412 N N . LEU B 1 247 ? 1.684 -54.5 -6.176 1 87.69 247 LEU B N 1
ATOM 5413 C CA . LEU B 1 247 ? 1.026 -53.281 -5.699 1 87.69 247 LEU B CA 1
ATOM 5414 C C . LEU B 1 247 ? -0.339 -53.594 -5.098 1 87.69 247 LEU B C 1
ATOM 5416 O O . LEU B 1 247 ? -0.754 -53 -4.121 1 87.69 247 LEU B O 1
ATOM 5420 N N . ALA B 1 248 ? -1.03 -54.5 -5.664 1 86.31 248 ALA B N 1
ATOM 5421 C CA . ALA B 1 248 ? -2.381 -54.844 -5.223 1 86.31 248 ALA B CA 1
ATOM 5422 C C . ALA B 1 248 ? -2.346 -55.812 -4.039 1 86.31 248 ALA B C 1
ATOM 5424 O O . ALA B 1 248 ? -3.314 -55.906 -3.283 1 86.31 248 ALA B O 1
ATOM 5425 N N . LYS B 1 249 ? -1.288 -56.531 -3.91 1 85.75 249 LYS B N 1
ATOM 5426 C CA . LYS B 1 249 ? -1.136 -57.531 -2.854 1 85.75 249 LYS B CA 1
ATOM 5427 C C . LYS B 1 249 ? -2.342 -58.438 -2.797 1 85.75 249 LYS B C 1
ATOM 5429 O O . LYS B 1 249 ? -2.926 -58.656 -1.73 1 85.75 249 LYS B O 1
ATOM 5434 N N . GLY B 1 250 ? -2.855 -58.875 -3.979 1 80 250 GLY B N 1
ATOM 5435 C CA . GLY B 1 250 ? -3.912 -59.875 -4.074 1 80 250 GLY B CA 1
ATOM 5436 C C . GLY B 1 250 ? -5.301 -59.25 -4.105 1 80 250 GLY B C 1
ATOM 5437 O O . GLY B 1 250 ? -6.293 -59.969 -4.254 1 80 250 GLY B O 1
ATOM 5438 N N . ARG B 1 251 ? -5.391 -58.031 -4.031 1 86.88 251 ARG B N 1
ATOM 5439 C CA . ARG B 1 251 ? -6.695 -57.375 -4.055 1 86.88 251 ARG B CA 1
ATOM 5440 C C . ARG B 1 251 ? -7.16 -57.156 -5.488 1 86.88 251 ARG B C 1
ATOM 5442 O O . ARG B 1 251 ? -6.363 -57.219 -6.426 1 86.88 251 ARG B O 1
ATOM 5449 N N . THR B 1 252 ? -8.469 -56.875 -5.598 1 87.25 252 THR B N 1
ATOM 5450 C CA . THR B 1 252 ? -9.055 -56.656 -6.91 1 87.25 252 THR B CA 1
ATOM 5451 C C . THR B 1 252 ? -8.969 -55.156 -7.285 1 87.25 252 THR B C 1
ATOM 5453 O O . THR B 1 252 ? -9.336 -54.781 -8.398 1 87.25 252 THR B O 1
ATOM 5456 N N . SER B 1 253 ? -8.492 -54.406 -6.32 1 90.75 253 SER B N 1
ATOM 5457 C CA . SER B 1 253 ? -8.352 -52.969 -6.59 1 90.75 253 SER B CA 1
ATOM 5458 C C . SER B 1 253 ? -7.066 -52.406 -5.973 1 90.75 253 SER B C 1
ATOM 5460 O O . SER B 1 253 ? -6.5 -53.031 -5.059 1 90.75 253 SER B O 1
ATOM 5462 N N . ILE B 1 254 ? -6.582 -51.344 -6.578 1 91.31 254 ILE B N 1
ATOM 5463 C CA . ILE B 1 254 ? -5.391 -50.656 -6.086 1 91.31 254 ILE B CA 1
ATOM 5464 C C . ILE B 1 254 ? -5.766 -49.25 -5.594 1 91.31 254 ILE B C 1
ATOM 5466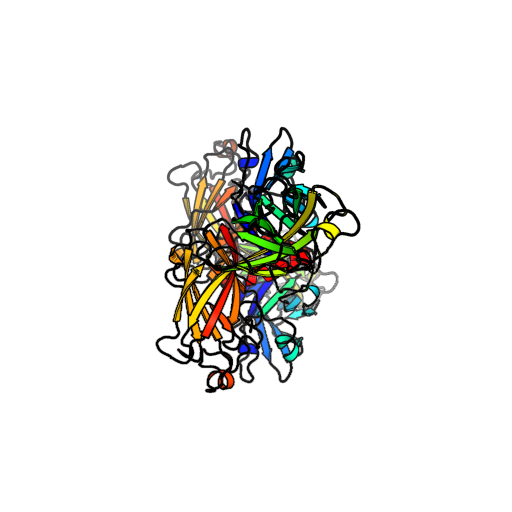 O O . ILE B 1 254 ? -6.441 -48.5 -6.297 1 91.31 254 ILE B O 1
ATOM 5470 N N . LYS B 1 255 ? -5.324 -49 -4.422 1 93.5 255 LYS B N 1
ATOM 5471 C CA . LYS B 1 255 ? -5.539 -47.656 -3.879 1 93.5 255 LYS B CA 1
ATOM 5472 C C . LYS B 1 255 ? -4.559 -46.656 -4.484 1 93.5 255 LYS B C 1
ATOM 5474 O O . LYS B 1 255 ? -3.352 -46.906 -4.508 1 93.5 255 LYS B O 1
ATOM 5479 N N . VAL B 1 256 ? -5.109 -45.562 -5.004 1 94.25 256 VAL B N 1
ATOM 5480 C CA . VAL B 1 256 ? -4.293 -44.531 -5.609 1 94.25 256 VAL B CA 1
ATOM 5481 C C . VAL B 1 256 ? -4.52 -43.219 -4.871 1 94.25 256 VAL B C 1
ATOM 5483 O O . VAL B 1 256 ? -5.664 -42.781 -4.703 1 94.25 256 VAL B O 1
ATOM 5486 N N . ARG B 1 257 ? -3.445 -42.656 -4.406 1 95.88 257 ARG B N 1
ATOM 5487 C CA . ARG B 1 257 ? -3.455 -41.281 -3.871 1 95.88 257 ARG B CA 1
ATOM 5488 C C . ARG B 1 257 ? -2.615 -40.344 -4.734 1 95.88 257 ARG B C 1
ATOM 5490 O O . ARG B 1 257 ? -1.43 -40.594 -4.957 1 95.88 257 ARG B O 1
ATOM 5497 N N . LEU B 1 258 ? -3.238 -39.375 -5.258 1 96.69 258 LEU B N 1
ATOM 5498 C CA . LEU B 1 258 ? -2.574 -38.375 -6.102 1 96.69 258 LEU B CA 1
ATOM 5499 C C . LEU B 1 258 ? -2.582 -37 -5.441 1 96.69 258 LEU B C 1
ATOM 5501 O O . LEU B 1 258 ? -3.646 -36.438 -5.191 1 96.69 258 LEU B O 1
ATOM 5505 N N . ASP B 1 259 ? -1.412 -36.469 -5.098 1 96.88 259 ASP B N 1
ATOM 5506 C CA . ASP B 1 259 ? -1.261 -35.094 -4.598 1 96.88 259 ASP B CA 1
ATOM 5507 C C . ASP B 1 259 ? -0.81 -34.156 -5.707 1 96.88 259 ASP B C 1
ATOM 5509 O O . ASP B 1 259 ? 0.303 -34.281 -6.223 1 96.88 259 ASP B O 1
ATOM 5513 N N . MET B 1 260 ? -1.663 -33.25 -6.035 1 96.19 260 MET B N 1
ATOM 5514 C CA . MET B 1 260 ? -1.338 -32.25 -7.059 1 96.19 260 MET B CA 1
ATOM 5515 C C . MET B 1 260 ? -0.708 -31.016 -6.434 1 96.19 260 MET B C 1
ATOM 5517 O O . MET B 1 260 ? -1.3 -30.391 -5.555 1 96.19 260 MET B O 1
ATOM 5521 N N . TYR B 1 261 ? 0.437 -30.594 -6.953 1 94.94 261 TYR B N 1
ATOM 5522 C CA . TYR B 1 261 ? 1.146 -29.469 -6.359 1 94.94 261 TYR B CA 1
ATOM 5523 C C . TYR B 1 261 ? 0.999 -28.219 -7.219 1 94.94 261 TYR B C 1
ATOM 5525 O O . TYR B 1 261 ? 0.75 -27.125 -6.703 1 94.94 261 TYR B O 1
ATOM 5533 N N . SER B 1 262 ? 1.205 -28.375 -8.5 1 95.44 262 SER B N 1
ATOM 5534 C CA . SER B 1 262 ? 1.146 -27.172 -9.336 1 95.44 262 SER B CA 1
ATOM 5535 C C . SER B 1 262 ? 0.852 -27.531 -10.789 1 95.44 262 SER B C 1
ATOM 5537 O O . SER B 1 262 ? 1.123 -28.656 -11.227 1 95.44 262 SER B O 1
ATOM 5539 N N . VAL B 1 263 ? 0.234 -26.672 -11.43 1 94.44 263 VAL B N 1
ATOM 5540 C CA . VAL B 1 263 ? 0.033 -26.703 -12.875 1 94.44 263 VAL B CA 1
ATOM 5541 C C . VAL B 1 263 ? 0.201 -25.281 -13.438 1 94.44 263 VAL B C 1
ATOM 5543 O O . VAL B 1 263 ? -0.536 -24.375 -13.062 1 94.44 263 VAL B O 1
ATOM 5546 N N . VAL B 1 264 ? 1.181 -25.094 -14.266 1 94.62 264 VAL B N 1
ATOM 5547 C CA . VAL B 1 264 ? 1.486 -23.781 -14.812 1 94.62 264 VAL B CA 1
ATOM 5548 C C . VAL B 1 264 ? 1.422 -23.828 -16.344 1 94.62 264 VAL B C 1
ATOM 5550 O O . VAL B 1 264 ? 2.061 -24.672 -16.969 1 94.62 264 VAL B O 1
ATOM 5553 N N . SER B 1 265 ? 0.625 -22.938 -16.859 1 93.81 265 SER B N 1
ATOM 5554 C CA . SER B 1 265 ? 0.566 -22.844 -18.312 1 93.81 265 SER B CA 1
ATOM 5555 C C . SER B 1 265 ? 1.846 -22.234 -18.875 1 93.81 265 SER B C 1
ATOM 5557 O O . SER B 1 265 ? 2.4 -21.297 -18.297 1 93.81 265 SER B O 1
ATOM 5559 N N . VAL B 1 266 ? 2.248 -22.75 -20.016 1 95.5 266 VAL B N 1
ATOM 5560 C CA . VAL B 1 266 ? 3.512 -22.312 -20.609 1 95.5 266 VAL B CA 1
ATOM 5561 C C . VAL B 1 266 ? 3.293 -21.906 -22.062 1 95.5 266 VAL B C 1
ATOM 5563 O O . VAL B 1 266 ? 2.654 -22.625 -22.828 1 95.5 266 VAL B O 1
ATOM 5566 N N . SER B 1 267 ? 3.727 -20.734 -22.375 1 95.62 267 SER B N 1
ATOM 5567 C CA . SER B 1 267 ? 3.812 -20.312 -23.781 1 95.62 267 SER B CA 1
ATOM 5568 C C . SER B 1 267 ? 5.23 -20.469 -24.312 1 95.62 267 SER B C 1
ATOM 5570 O O . SER B 1 267 ? 6.188 -19.984 -23.703 1 95.62 267 SER B O 1
ATOM 5572 N N . GLU B 1 268 ? 5.328 -21.172 -25.406 1 94.81 268 GLU B N 1
ATOM 5573 C CA . GLU B 1 268 ? 6.625 -21.375 -26.031 1 94.81 268 GLU B CA 1
ATOM 5574 C C . GLU B 1 268 ? 6.797 -20.484 -27.25 1 94.81 268 GLU B C 1
ATOM 5576 O O . GLU B 1 268 ? 5.887 -20.344 -28.078 1 94.81 268 GLU B O 1
ATOM 5581 N N . VAL B 1 269 ? 7.957 -19.844 -27.281 1 95.25 269 VAL B N 1
ATOM 5582 C CA . VAL B 1 269 ? 8.25 -19.016 -28.453 1 95.25 269 VAL B CA 1
ATOM 5583 C C . VAL B 1 269 ? 9.656 -19.328 -28.969 1 95.25 269 VAL B C 1
ATOM 5585 O O . VAL B 1 269 ? 10.516 -19.766 -28.203 1 95.25 269 VAL B O 1
ATOM 5588 N N . SER B 1 270 ? 9.797 -19.172 -30.234 1 94.31 270 SER B N 1
ATOM 5589 C CA . SER B 1 270 ? 11.086 -19.281 -30.922 1 94.31 270 SER B CA 1
ATOM 5590 C C . SER B 1 270 ? 11.57 -17.922 -31.406 1 94.31 270 SER B C 1
ATOM 5592 O O . SER B 1 270 ? 10.883 -17.266 -32.188 1 94.31 270 SER B O 1
ATOM 5594 N N . LEU B 1 271 ? 12.758 -17.547 -30.953 1 94.5 271 LEU B N 1
ATOM 5595 C CA . LEU B 1 271 ? 13.25 -16.203 -31.266 1 94.5 271 LEU B CA 1
ATOM 5596 C C . LEU B 1 271 ? 14.57 -16.281 -32.031 1 94.5 271 LEU B C 1
ATOM 5598 O O . LEU B 1 271 ? 15.422 -17.125 -31.734 1 94.5 271 LEU B O 1
ATOM 5602 N N . LEU B 1 272 ? 14.672 -15.398 -32.969 1 92.31 272 LEU B N 1
ATOM 5603 C CA . LEU B 1 272 ? 15.969 -15.156 -33.625 1 92.31 272 LEU B CA 1
ATOM 5604 C C . LEU B 1 272 ? 16.766 -14.102 -32.844 1 92.31 272 LEU B C 1
ATOM 5606 O O . LEU B 1 272 ? 16.766 -12.93 -33.219 1 92.31 272 LEU B O 1
ATOM 5610 N N . VAL B 1 273 ? 17.484 -14.484 -31.891 1 88.5 273 VAL B N 1
ATOM 5611 C CA . VAL B 1 273 ? 18.062 -13.57 -30.906 1 88.5 273 VAL B CA 1
ATOM 5612 C C . VAL B 1 273 ? 19.203 -12.781 -31.547 1 88.5 273 VAL B C 1
ATOM 5614 O O . VAL B 1 273 ? 19.516 -11.672 -31.109 1 88.5 273 VAL B O 1
ATOM 5617 N N . LEU B 1 274 ? 19.844 -13.367 -32.5 1 85.81 274 LEU B N 1
ATOM 5618 C CA . LEU B 1 274 ? 21 -12.703 -33.094 1 85.81 274 LEU B CA 1
ATOM 5619 C C . LEU B 1 274 ? 20.594 -11.797 -34.25 1 85.81 274 LEU B C 1
ATOM 5621 O O . LEU B 1 274 ? 21.422 -11.031 -34.75 1 85.81 274 LEU B O 1
ATOM 5625 N N . ASN B 1 275 ? 19.344 -11.867 -34.562 1 84.56 275 ASN B N 1
ATOM 5626 C CA . ASN B 1 275 ? 18.812 -10.984 -35.594 1 84.56 275 ASN B CA 1
ATOM 5627 C C . ASN B 1 275 ? 18.219 -9.719 -35 1 84.56 275 ASN B C 1
ATOM 5629 O O . ASN B 1 275 ? 17.188 -9.773 -34.312 1 84.56 275 ASN B O 1
ATOM 5633 N N . ARG B 1 276 ? 18.719 -8.633 -35.25 1 77.44 276 ARG B N 1
ATOM 5634 C CA . ARG B 1 276 ? 18.297 -7.375 -34.656 1 77.44 276 ARG B CA 1
ATOM 5635 C C . ARG B 1 276 ? 16.922 -6.961 -35.125 1 77.44 276 ARG B C 1
ATOM 5637 O O . ARG B 1 276 ? 16.172 -6.285 -34.438 1 77.44 276 ARG B O 1
ATOM 5644 N N . ASN B 1 277 ? 16.484 -7.391 -36.312 1 80.5 277 ASN B N 1
ATOM 5645 C CA . ASN B 1 277 ? 15.234 -6.938 -36.906 1 80.5 277 ASN B CA 1
ATOM 5646 C C . ASN B 1 277 ? 14.086 -7.898 -36.594 1 80.5 277 ASN B C 1
ATOM 5648 O O . ASN B 1 277 ? 12.914 -7.523 -36.688 1 80.5 277 ASN B O 1
ATOM 5652 N N . LYS B 1 278 ? 14.391 -9.094 -36.375 1 84.69 278 LYS B N 1
ATOM 5653 C CA . LYS B 1 278 ? 13.359 -10.102 -36.156 1 84.69 278 LYS B CA 1
ATOM 5654 C C . LYS B 1 278 ? 13.555 -10.812 -34.812 1 84.69 278 LYS B C 1
ATOM 5656 O O . LYS B 1 278 ? 13.484 -12.039 -34.75 1 84.69 278 LYS B O 1
ATOM 5661 N N . ASN B 1 279 ? 13.719 -10.031 -33.781 1 90.88 279 ASN B N 1
ATOM 5662 C CA . ASN B 1 279 ? 14.039 -10.625 -32.5 1 90.88 279 ASN B CA 1
ATOM 5663 C C . ASN B 1 279 ? 12.828 -10.617 -31.578 1 90.88 279 ASN B C 1
ATOM 5665 O O . ASN B 1 279 ? 12.969 -10.742 -30.359 1 90.88 279 ASN B O 1
ATOM 5669 N N . GLY B 1 280 ? 11.617 -10.43 -32.219 1 93.56 280 GLY B N 1
ATOM 5670 C CA . GLY B 1 280 ? 10.398 -10.422 -31.422 1 93.56 280 GLY B CA 1
ATOM 5671 C C . GLY B 1 280 ? 9.453 -11.555 -31.781 1 93.56 280 GLY B C 1
ATOM 5672 O O . GLY B 1 280 ? 9.453 -12.039 -32.938 1 93.56 280 GLY B O 1
ATOM 5673 N N . ALA B 1 281 ? 8.727 -12.008 -30.844 1 95.88 281 ALA B N 1
ATOM 5674 C CA . ALA B 1 281 ? 7.73 -13.055 -31.062 1 95.88 281 ALA B CA 1
ATOM 5675 C C . ALA B 1 281 ? 6.453 -12.773 -30.281 1 95.88 281 ALA B C 1
ATOM 5677 O O . ALA B 1 281 ? 6.508 -12.312 -29.141 1 95.88 281 ALA B O 1
ATOM 5678 N N . HIS B 1 282 ? 5.34 -13.055 -30.891 1 96.75 282 HIS B N 1
ATOM 5679 C CA . HIS B 1 282 ? 4.043 -12.883 -30.234 1 96.75 282 HIS B CA 1
ATOM 5680 C C . HIS B 1 282 ? 3.613 -14.164 -29.531 1 96.75 282 HIS B C 1
ATOM 5682 O O . HIS B 1 282 ? 3.98 -15.266 -29.938 1 96.75 282 HIS B O 1
ATOM 5688 N N . LEU B 1 283 ? 2.949 -13.984 -28.516 1 96.69 283 LEU B N 1
ATOM 5689 C CA . LEU B 1 283 ? 2.436 -15.109 -27.75 1 96.69 283 LEU B CA 1
ATOM 5690 C C . LEU B 1 283 ? 1.166 -14.727 -27 1 96.69 283 LEU B C 1
ATOM 5692 O O . LEU B 1 283 ? 0.772 -13.555 -26.984 1 96.69 283 LEU B O 1
ATOM 5696 N N . TYR B 1 284 ? 0.525 -15.742 -26.375 1 95.94 284 TYR B N 1
ATOM 5697 C CA . TYR B 1 284 ? -0.707 -15.547 -25.625 1 95.94 284 TYR B CA 1
ATOM 5698 C C . TYR B 1 284 ? -0.607 -16.188 -24.234 1 95.94 284 TYR B C 1
ATOM 5700 O O . TYR B 1 284 ? 0.018 -17.234 -24.078 1 95.94 284 TYR B O 1
ATOM 5708 N N . ASP B 1 285 ? -1.206 -15.477 -23.312 1 94.5 285 ASP B N 1
ATOM 5709 C CA . ASP B 1 285 ? -1.233 -16.078 -21.984 1 94.5 285 ASP B CA 1
ATOM 5710 C C . ASP B 1 285 ? -2.441 -17 -21.828 1 94.5 285 ASP B C 1
ATOM 5712 O O . ASP B 1 285 ? -3.109 -17.328 -22.812 1 94.5 285 ASP B O 1
ATOM 5716 N N . ARG B 1 286 ? -2.602 -17.516 -20.641 1 88.88 286 ARG B N 1
ATOM 5717 C CA . ARG B 1 286 ? -3.639 -18.5 -20.359 1 88.88 286 ARG B CA 1
ATOM 5718 C C . ARG B 1 286 ? -5.027 -17.938 -20.641 1 88.88 286 ARG B C 1
ATOM 5720 O O . ARG B 1 286 ? -5.926 -18.672 -21.062 1 88.88 286 ARG B O 1
ATOM 5727 N N . ASP B 1 287 ? -5.211 -16.625 -20.5 1 90.62 287 ASP B N 1
ATOM 5728 C CA . ASP B 1 287 ? -6.5 -15.969 -20.703 1 90.62 287 ASP B CA 1
ATOM 5729 C C . ASP B 1 287 ? -6.633 -15.461 -22.141 1 90.62 287 ASP B C 1
ATOM 5731 O O . ASP B 1 287 ? -7.477 -14.602 -22.422 1 90.62 287 ASP B O 1
ATOM 5735 N N . LYS B 1 288 ? -5.754 -15.852 -23.031 1 92.44 288 LYS B N 1
ATOM 5736 C CA . LYS B 1 288 ? -5.762 -15.523 -24.453 1 92.44 288 LYS B CA 1
ATOM 5737 C C . LYS B 1 288 ? -5.508 -14.031 -24.672 1 92.44 288 LYS B C 1
ATOM 5739 O O . LYS B 1 288 ? -6.098 -13.422 -25.562 1 92.44 288 LYS B O 1
ATOM 5744 N N . GLN B 1 289 ? -4.82 -13.508 -23.781 1 96.06 289 GLN B N 1
ATOM 5745 C CA . GLN B 1 289 ? -4.34 -12.141 -23.984 1 96.06 289 GLN B CA 1
ATOM 5746 C C . GLN B 1 289 ? -3.008 -12.125 -24.719 1 96.06 289 GLN B C 1
ATOM 5748 O O . GLN B 1 289 ? -2.137 -12.961 -24.469 1 96.06 289 GLN B O 1
ATOM 5753 N N . ALA B 1 290 ? -2.861 -11.156 -25.516 1 97.88 290 ALA B N 1
ATOM 5754 C CA . ALA B 1 290 ? -1.703 -11.109 -26.406 1 97.88 290 ALA B CA 1
ATOM 5755 C C . ALA B 1 290 ? -0.519 -10.422 -25.734 1 97.88 290 ALA B C 1
ATOM 5757 O O . ALA B 1 290 ? -0.688 -9.414 -25.047 1 97.88 290 ALA B O 1
ATOM 5758 N N . TRP B 1 291 ? 0.642 -11 -25.938 1 98.12 291 TRP B N 1
ATOM 5759 C CA . TRP B 1 291 ? 1.923 -10.5 -25.453 1 98.12 291 TRP B CA 1
ATOM 5760 C C . TRP B 1 291 ? 2.979 -10.539 -26.547 1 98.12 291 TRP B C 1
ATOM 5762 O O . TRP B 1 291 ? 2.762 -11.133 -27.609 1 98.12 291 TRP B O 1
ATOM 5772 N N . MET B 1 292 ? 4.043 -9.836 -26.375 1 98.12 292 MET B N 1
ATOM 5773 C CA . MET B 1 292 ? 5.195 -9.883 -27.266 1 98.12 292 MET B CA 1
ATOM 5774 C C . MET B 1 292 ? 6.496 -9.961 -26.484 1 98.12 292 MET B C 1
ATOM 5776 O O . MET B 1 292 ? 6.684 -9.227 -25.516 1 98.12 292 MET B O 1
ATOM 5780 N N . LEU B 1 293 ? 7.262 -10.906 -26.812 1 98 293 LEU B N 1
ATOM 5781 C CA . LEU B 1 293 ? 8.586 -11.055 -26.219 1 98 293 LEU B CA 1
ATOM 5782 C C . LEU B 1 293 ? 9.672 -10.641 -27.203 1 98 293 LEU B C 1
ATOM 5784 O O . LEU B 1 293 ? 9.68 -11.094 -28.344 1 98 293 LEU B O 1
ATOM 5788 N N . GLU B 1 294 ? 10.523 -9.742 -26.75 1 97 294 GLU B N 1
ATOM 5789 C CA . GLU B 1 294 ? 11.641 -9.273 -27.562 1 97 294 GLU B CA 1
ATOM 5790 C C . GLU B 1 294 ? 12.977 -9.586 -26.906 1 97 294 GLU B C 1
ATOM 5792 O O . GLU B 1 294 ? 13.148 -9.391 -25.703 1 97 294 GLU B O 1
ATOM 5797 N N . ALA B 1 295 ? 13.875 -10.125 -27.703 1 96.06 295 ALA B N 1
ATOM 5798 C CA . ALA B 1 295 ? 15.219 -10.398 -27.203 1 96.06 295 ALA B CA 1
ATOM 5799 C C . ALA B 1 295 ? 16.109 -9.172 -27.328 1 96.06 295 ALA B C 1
ATOM 5801 O O . ALA B 1 295 ? 16.031 -8.438 -28.312 1 96.06 295 ALA B O 1
ATOM 5802 N N . ASP B 1 296 ? 16.859 -8.945 -26.312 1 93.56 296 ASP B N 1
ATOM 5803 C CA . ASP B 1 296 ? 17.844 -7.875 -26.297 1 93.56 296 ASP B CA 1
ATOM 5804 C C . ASP B 1 296 ? 19.266 -8.438 -26.172 1 93.56 296 ASP B C 1
ATOM 5806 O O . ASP B 1 296 ? 19.688 -8.82 -25.078 1 93.56 296 ASP B O 1
ATOM 5810 N N . ALA B 1 297 ? 20.031 -8.359 -27.219 1 90.94 297 ALA B N 1
ATOM 5811 C CA . ALA B 1 297 ? 21.375 -8.922 -27.25 1 90.94 297 ALA B CA 1
ATOM 5812 C C . ALA B 1 297 ? 22.422 -7.812 -27.234 1 90.94 297 ALA B C 1
ATOM 5814 O O . ALA B 1 297 ? 23.562 -8.023 -27.641 1 90.94 297 ALA B O 1
ATOM 5815 N N . SER B 1 298 ? 22.078 -6.703 -26.781 1 88.56 298 SER B N 1
ATOM 5816 C CA . SER B 1 298 ? 23 -5.566 -26.828 1 88.56 298 SER B CA 1
ATOM 5817 C C . SER B 1 298 ? 23.969 -5.582 -25.641 1 88.56 298 SER B C 1
ATOM 5819 O O . SER B 1 298 ? 25.047 -4.988 -25.719 1 88.56 298 SER B O 1
ATOM 5821 N N . GLY B 1 299 ? 23.641 -6.266 -24.672 1 88.44 299 GLY B N 1
ATOM 5822 C CA . GLY B 1 299 ? 24.484 -6.273 -23.484 1 88.44 299 GLY B CA 1
ATOM 5823 C C . GLY B 1 299 ? 25.422 -7.461 -23.422 1 88.44 299 GLY B C 1
ATOM 5824 O O . GLY B 1 299 ? 25.625 -8.141 -24.422 1 88.44 299 GLY B O 1
ATOM 5825 N N . LYS B 1 300 ? 26.047 -7.645 -22.219 1 92.5 300 LYS B N 1
ATOM 5826 C CA . LYS B 1 300 ? 26.953 -8.766 -22 1 92.5 300 LYS B CA 1
ATOM 5827 C C . LYS B 1 300 ? 26.188 -10.078 -21.906 1 92.5 300 LYS B C 1
ATOM 5829 O O . LYS B 1 300 ? 26.719 -11.133 -22.281 1 92.5 300 LYS B O 1
ATOM 5834 N N . SER B 1 301 ? 25.031 -9.945 -21.375 1 95.94 301 SER B N 1
ATOM 5835 C CA . SER B 1 301 ? 24.172 -11.117 -21.234 1 95.94 301 SER B CA 1
ATOM 5836 C C . SER B 1 301 ? 22.844 -10.914 -21.953 1 95.94 301 SER B C 1
ATOM 5838 O O . SER B 1 301 ? 22.406 -9.773 -22.156 1 95.94 301 SER B O 1
ATOM 5840 N N . LEU B 1 302 ? 22.328 -12.039 -22.359 1 95.5 302 LEU B N 1
ATOM 5841 C CA . LEU B 1 302 ? 21.047 -12 -23.047 1 95.5 302 LEU B CA 1
ATOM 5842 C C . LEU B 1 302 ? 19.953 -11.477 -22.125 1 95.5 302 LEU B C 1
ATOM 5844 O O . LEU B 1 302 ? 19.906 -11.844 -20.938 1 95.5 302 LEU B O 1
ATOM 5848 N N . ALA B 1 303 ? 19.141 -10.578 -22.578 1 95.75 303 ALA B N 1
ATOM 5849 C CA . ALA B 1 303 ? 17.984 -10.062 -21.859 1 95.75 303 ALA B CA 1
ATOM 5850 C C . ALA B 1 303 ? 16.719 -10.109 -22.703 1 95.75 303 ALA B C 1
ATOM 5852 O O . ALA B 1 303 ? 16.797 -10.352 -23.922 1 95.75 303 ALA B O 1
ATOM 5853 N N . PHE B 1 304 ? 15.625 -10.102 -22.047 1 96.88 304 PHE B N 1
ATOM 5854 C CA . PHE B 1 304 ? 14.344 -10.102 -22.75 1 96.88 304 PHE B CA 1
ATOM 5855 C C . PHE B 1 304 ? 13.5 -8.906 -22.312 1 96.88 304 PHE B C 1
ATOM 5857 O O . PHE B 1 304 ? 13.672 -8.383 -21.219 1 96.88 304 PHE B O 1
ATOM 5864 N N . ARG B 1 305 ? 12.695 -8.484 -23.219 1 96.38 305 ARG B N 1
ATOM 5865 C CA . ARG B 1 305 ? 11.664 -7.496 -22.922 1 96.38 305 ARG B CA 1
ATOM 5866 C C . ARG B 1 305 ? 10.273 -8.047 -23.219 1 96.38 305 ARG B C 1
ATOM 5868 O O . ARG B 1 305 ? 9.984 -8.43 -24.359 1 96.38 305 ARG B O 1
ATOM 5875 N N . LEU B 1 306 ? 9.445 -8.133 -22.203 1 97.94 306 LEU B N 1
ATOM 5876 C CA . LEU B 1 306 ? 8.094 -8.664 -22.359 1 97.94 306 LEU B CA 1
ATOM 5877 C C . LEU B 1 306 ? 7.062 -7.543 -22.375 1 97.94 306 LEU B C 1
ATOM 5879 O O . LEU B 1 306 ? 7 -6.73 -21.453 1 97.94 306 LEU B O 1
ATOM 5883 N N . TYR B 1 307 ? 6.242 -7.508 -23.484 1 98.12 307 TYR B N 1
ATOM 5884 C CA . TYR B 1 307 ? 5.219 -6.484 -23.656 1 98.12 307 TYR B CA 1
ATOM 5885 C C . TYR B 1 307 ? 3.822 -7.082 -23.516 1 98.12 307 TYR B C 1
ATOM 5887 O O . TYR B 1 307 ? 3.523 -8.117 -24.109 1 98.12 307 TYR B O 1
ATOM 5895 N N . TYR B 1 308 ? 3.031 -6.484 -22.719 1 98.38 308 TYR B N 1
ATOM 5896 C CA . TYR B 1 308 ? 1.604 -6.781 -22.719 1 98.38 308 TYR B CA 1
ATOM 5897 C C . TYR B 1 308 ? 0.896 -6.02 -23.844 1 98.38 308 TYR B C 1
ATOM 5899 O O . TYR B 1 308 ? 0.374 -4.926 -23.609 1 98.38 308 TYR B O 1
ATOM 5907 N N . THR B 1 309 ? 0.758 -6.57 -25 1 97.94 309 THR B N 1
ATOM 5908 C CA . THR B 1 309 ? 0.285 -5.867 -26.188 1 97.94 309 THR B CA 1
ATOM 5909 C C . THR B 1 309 ? -1.21 -5.582 -26.078 1 97.94 309 THR B C 1
ATOM 5911 O O . THR B 1 309 ? -1.703 -4.613 -26.672 1 97.94 309 THR B O 1
ATOM 5914 N N . ASP B 1 310 ? -1.919 -6.418 -25.344 1 97.88 310 ASP B N 1
ATOM 5915 C CA . ASP B 1 310 ? -3.352 -6.215 -25.156 1 97.88 310 ASP B CA 1
ATOM 5916 C C . ASP B 1 310 ? -3.629 -5.383 -23.906 1 97.88 310 ASP B C 1
ATOM 5918 O O . ASP B 1 310 ? -4.668 -5.547 -23.266 1 97.88 310 ASP B O 1
ATOM 5922 N N . ILE B 1 311 ? -2.75 -4.602 -23.5 1 97.81 311 ILE B N 1
ATOM 5923 C CA . ILE B 1 311 ? -2.865 -3.863 -22.234 1 97.81 311 ILE B CA 1
ATOM 5924 C C . ILE B 1 311 ? -4.102 -2.971 -22.281 1 97.81 311 ILE B C 1
ATOM 5926 O O . ILE B 1 311 ? -4.684 -2.658 -21.234 1 97.81 311 ILE B O 1
ATOM 5930 N N . SER B 1 312 ? -4.543 -2.521 -23.484 1 96.94 312 SER B N 1
ATOM 5931 C CA . SER B 1 312 ? -5.723 -1.677 -23.625 1 96.94 312 SER B CA 1
ATOM 5932 C C . SER B 1 312 ? -6.992 -2.428 -23.25 1 96.94 312 SER B C 1
ATOM 5934 O O . SER B 1 312 ? -8.039 -1.812 -23.016 1 96.94 312 SER B O 1
ATOM 5936 N N . HIS B 1 313 ? -6.91 -3.764 -23.172 1 96.25 313 HIS B N 1
ATOM 5937 C CA . HIS B 1 313 ? -8.07 -4.586 -22.859 1 96.25 313 HIS B CA 1
ATOM 5938 C C . HIS B 1 313 ? -8.289 -4.68 -21.344 1 96.25 313 HIS B C 1
ATOM 5940 O O . HIS B 1 313 ? -9.336 -5.145 -20.891 1 96.25 313 HIS B O 1
ATOM 5946 N N . VAL B 1 314 ? -7.332 -4.262 -20.594 1 97.19 314 VAL B N 1
ATOM 5947 C CA . VAL B 1 314 ? -7.547 -4.234 -19.156 1 97.19 314 VAL B CA 1
ATOM 5948 C C . VAL B 1 314 ? -8.711 -3.303 -18.828 1 97.19 314 VAL B C 1
ATOM 5950 O O . VAL B 1 314 ? -8.727 -2.146 -19.25 1 97.19 314 VAL B O 1
ATOM 5953 N N . PRO B 1 315 ? -9.719 -3.848 -18.141 1 95.94 315 PRO B N 1
ATOM 5954 C CA . PRO B 1 315 ? -10.875 -3 -17.844 1 95.94 315 PRO B CA 1
ATOM 5955 C C . PRO B 1 315 ? -10.492 -1.73 -17.078 1 95.94 315 PRO B C 1
ATOM 5957 O O . PRO B 1 315 ? -9.594 -1.759 -16.234 1 95.94 315 PRO B O 1
ATOM 5960 N N . ARG B 1 316 ? -11.406 -0.812 -17.328 1 93 316 ARG B N 1
ATOM 5961 C CA . ARG B 1 316 ? -11.172 0.446 -16.625 1 93 316 ARG B CA 1
ATOM 5962 C C . ARG B 1 316 ? -11.391 0.282 -15.125 1 93 316 ARG B C 1
ATOM 5964 O O . ARG B 1 316 ? -12.172 -0.567 -14.695 1 93 316 ARG B O 1
ATOM 5971 N N . LYS B 1 317 ? -10.766 0.898 -14.273 1 92.88 317 LYS B N 1
ATOM 5972 C CA . LYS B 1 317 ? -10.898 0.921 -12.82 1 92.88 317 LYS B CA 1
ATOM 5973 C C . LYS B 1 317 ? -10.25 -0.31 -12.188 1 92.88 317 LYS B C 1
ATOM 5975 O O . LYS B 1 317 ? -10.344 -0.512 -10.977 1 92.88 317 LYS B O 1
ATOM 5980 N N . PHE B 1 318 ? -9.773 -1.218 -13.125 1 96.81 318 PHE B N 1
ATOM 5981 C CA . PHE B 1 318 ? -9.117 -2.416 -12.609 1 96.81 318 PHE B CA 1
ATOM 5982 C C . PHE B 1 318 ? -7.637 -2.416 -12.953 1 96.81 318 PHE B C 1
ATOM 5984 O O . PHE B 1 318 ? -7.199 -1.688 -13.852 1 96.81 318 PHE B O 1
ATOM 5991 N N . THR B 1 319 ? -6.906 -3.141 -12.227 1 97.12 319 THR B N 1
ATOM 5992 C CA . THR B 1 319 ? -5.516 -3.484 -12.5 1 97.12 319 THR B CA 1
ATOM 5993 C C . THR B 1 319 ? -5.348 -4.996 -12.633 1 97.12 319 THR B C 1
ATOM 5995 O O . THR B 1 319 ? -5.887 -5.754 -11.828 1 97.12 319 THR B O 1
ATOM 5998 N N . ARG B 1 320 ? -4.703 -5.391 -13.648 1 97.56 320 ARG B N 1
ATOM 5999 C CA . ARG B 1 320 ? -4.441 -6.816 -13.812 1 97.56 320 ARG B CA 1
ATOM 6000 C C . ARG B 1 320 ? -3.082 -7.195 -13.242 1 97.56 320 ARG B C 1
ATOM 6002 O O . ARG B 1 320 ? -2.047 -6.727 -13.719 1 97.56 320 ARG B O 1
ATOM 6009 N N . TYR B 1 321 ? -3.111 -7.98 -12.234 1 97.38 321 TYR B N 1
ATOM 6010 C CA . TYR B 1 321 ? -1.91 -8.586 -11.664 1 97.38 321 TYR B CA 1
ATOM 6011 C C . TYR B 1 321 ? -1.478 -9.797 -12.477 1 97.38 321 TYR B C 1
ATOM 6013 O O . TYR B 1 321 ? -2.281 -10.703 -12.734 1 97.38 321 TYR B O 1
ATOM 6021 N N . VAL B 1 322 ? -0.199 -9.797 -12.875 1 97 322 VAL B N 1
ATOM 6022 C CA . VAL B 1 322 ? 0.304 -10.945 -13.625 1 97 322 VAL B CA 1
ATOM 6023 C C . VAL B 1 322 ? 1.646 -11.391 -13.047 1 97 322 VAL B C 1
ATOM 6025 O O . VAL B 1 322 ? 2.553 -10.578 -12.867 1 97 322 VAL B O 1
ATOM 6028 N N . SER B 1 323 ? 1.738 -12.617 -12.734 1 96.31 323 SER B N 1
ATOM 6029 C CA . SER B 1 323 ? 2.99 -13.234 -12.305 1 96.31 323 SER B CA 1
ATOM 6030 C C . SER B 1 323 ? 3.486 -14.25 -13.328 1 96.31 323 SER B C 1
ATOM 6032 O O . SER B 1 323 ? 2.705 -15.055 -13.844 1 96.31 323 SER B O 1
ATOM 6034 N N . PHE B 1 324 ? 4.77 -14.148 -13.664 1 96.88 324 PHE B N 1
ATOM 6035 C CA . PHE B 1 324 ? 5.293 -15.031 -14.703 1 96.88 324 PHE B CA 1
ATOM 6036 C C . PHE B 1 324 ? 6.773 -15.305 -14.477 1 96.88 324 PHE B C 1
ATOM 6038 O O . PHE B 1 324 ? 7.41 -14.664 -13.641 1 96.88 324 PHE B O 1
ATOM 6045 N N . ASN B 1 325 ? 7.219 -16.297 -15.141 1 96.75 325 ASN B N 1
ATOM 6046 C CA . ASN B 1 325 ? 8.633 -16.656 -15.203 1 96.75 325 ASN B CA 1
ATOM 6047 C C . ASN B 1 325 ? 9.086 -16.906 -16.641 1 96.75 325 ASN B C 1
ATOM 6049 O O . ASN B 1 325 ? 8.273 -17.219 -17.516 1 96.75 325 ASN B O 1
ATOM 6053 N N . ILE B 1 326 ? 10.375 -16.688 -16.875 1 97.38 326 ILE B N 1
ATOM 6054 C CA . ILE B 1 326 ? 10.938 -16.922 -18.203 1 97.38 326 ILE B CA 1
ATOM 6055 C C . ILE B 1 326 ? 12.062 -17.938 -18.109 1 97.38 326 ILE B C 1
ATOM 6057 O O . ILE B 1 326 ? 12.977 -17.797 -17.281 1 97.38 326 ILE B O 1
ATOM 6061 N N . VAL B 1 327 ? 11.961 -18.922 -18.953 1 96.81 327 VAL B N 1
ATOM 6062 C CA . VAL B 1 327 ? 12.93 -20 -18.984 1 96.81 327 VAL B CA 1
ATOM 6063 C C . VAL B 1 327 ? 13.445 -20.203 -20.406 1 96.81 327 VAL B C 1
ATOM 6065 O O . VAL B 1 327 ? 12.656 -20.25 -21.359 1 96.81 327 VAL B O 1
ATOM 6068 N N . VAL B 1 328 ? 14.734 -20.328 -20.531 1 96.62 328 VAL B N 1
ATOM 6069 C CA . VAL B 1 328 ? 15.344 -20.594 -21.828 1 96.62 328 VAL B CA 1
ATOM 6070 C C . VAL B 1 328 ? 15.719 -22.062 -21.938 1 96.62 328 VAL B C 1
ATOM 6072 O O . VAL B 1 328 ? 16.406 -22.609 -21.078 1 96.62 328 VAL B O 1
ATOM 6075 N N . LEU B 1 329 ? 15.227 -22.656 -23.016 1 95.12 329 LEU B N 1
ATOM 6076 C CA . LEU B 1 329 ? 15.523 -24.062 -23.266 1 95.12 329 LEU B CA 1
ATOM 6077 C C . LEU B 1 329 ? 16.688 -24.203 -24.25 1 95.12 329 LEU B C 1
ATOM 6079 O O . LEU B 1 329 ? 16.594 -23.781 -25.406 1 95.12 329 LEU B O 1
ATOM 6083 N N . PRO B 1 330 ? 17.766 -24.828 -23.781 1 94.25 330 PRO B N 1
ATOM 6084 C CA . PRO B 1 330 ? 18.875 -25.062 -24.719 1 94.25 330 PRO B CA 1
ATOM 6085 C C . PRO B 1 330 ? 18.5 -26.047 -25.828 1 94.25 330 PRO B C 1
ATOM 6087 O O . PRO B 1 330 ? 17.688 -26.953 -25.609 1 94.25 330 PRO B O 1
ATOM 6090 N N . ALA B 1 331 ? 19.078 -25.906 -26.984 1 91.81 331 ALA B N 1
ATOM 6091 C CA . ALA B 1 331 ? 18.891 -26.859 -28.078 1 91.81 331 ALA B CA 1
ATOM 6092 C C . ALA B 1 331 ? 19.484 -28.219 -27.75 1 91.81 331 ALA B C 1
ATOM 6094 O O . ALA B 1 331 ? 18.953 -29.25 -28.156 1 91.81 331 ALA B O 1
ATOM 6095 N N . ASN B 1 332 ? 20.562 -28.109 -27.047 1 90.75 332 ASN B N 1
ATOM 6096 C CA . ASN B 1 332 ? 21.141 -29.344 -26.531 1 90.75 332 ASN B CA 1
ATOM 6097 C C . ASN B 1 332 ? 20.391 -29.844 -25.297 1 90.75 332 ASN B C 1
ATOM 6099 O O . ASN B 1 332 ? 20.422 -29.234 -24.234 1 90.75 332 ASN B O 1
ATOM 6103 N N . PRO B 1 333 ? 19.75 -30.938 -25.359 1 86.5 333 PRO B N 1
ATOM 6104 C CA . PRO B 1 333 ? 18.938 -31.438 -24.266 1 86.5 333 PRO B CA 1
ATOM 6105 C C . PRO B 1 333 ? 19.75 -31.812 -23.031 1 86.5 333 PRO B C 1
ATOM 6107 O O . PRO B 1 333 ? 19.203 -31.953 -21.938 1 86.5 333 PRO B O 1
ATOM 6110 N N . GLU B 1 334 ? 21.016 -32 -23.203 1 88.75 334 GLU B N 1
ATOM 6111 C CA . GLU B 1 334 ? 21.875 -32.375 -22.078 1 88.75 334 GLU B CA 1
ATOM 6112 C C . GLU B 1 334 ? 22.172 -31.203 -21.172 1 88.75 334 GLU B C 1
ATOM 6114 O O . GLU B 1 334 ? 22.562 -31.375 -20.016 1 88.75 334 GLU B O 1
ATOM 6119 N N . ARG B 1 335 ? 21.969 -30.078 -21.797 1 89.81 335 ARG B N 1
ATOM 6120 C CA . ARG B 1 335 ? 22.219 -28.875 -21.016 1 89.81 335 ARG B CA 1
ATOM 6121 C C . ARG B 1 335 ? 21 -28.484 -20.188 1 89.81 335 ARG B C 1
ATOM 6123 O O . ARG B 1 335 ? 19.859 -28.609 -20.656 1 89.81 335 ARG B O 1
ATOM 6130 N N . ASN B 1 336 ? 21.219 -28 -19 1 90.69 336 ASN B N 1
ATOM 6131 C CA . ASN B 1 336 ? 20.141 -27.578 -18.125 1 90.69 336 ASN B CA 1
ATOM 6132 C C . ASN B 1 336 ? 19.453 -26.312 -18.656 1 90.69 336 ASN B C 1
ATOM 6134 O O . ASN B 1 336 ? 20.094 -25.484 -19.312 1 90.69 336 ASN B O 1
ATOM 6138 N N . VAL B 1 337 ? 18.25 -26.234 -18.312 1 93 337 VAL B N 1
ATOM 6139 C CA . VAL B 1 337 ? 17.5 -25.031 -18.688 1 93 337 VAL B CA 1
ATOM 6140 C C . VAL B 1 337 ? 18.047 -23.828 -17.938 1 93 337 VAL B C 1
ATOM 6142 O O . VAL B 1 337 ? 18.609 -23.969 -16.844 1 93 337 VAL B O 1
ATOM 6145 N N . ALA B 1 338 ? 17.938 -22.672 -18.578 1 94.19 338 ALA B N 1
ATOM 6146 C CA . ALA B 1 338 ? 18.375 -21.422 -17.953 1 94.19 338 ALA B CA 1
ATOM 6147 C C . ALA B 1 338 ? 17.188 -20.562 -17.578 1 94.19 338 ALA B C 1
ATOM 6149 O O . ALA B 1 338 ? 16.406 -20.156 -18.438 1 94.19 338 ALA B O 1
ATOM 6150 N N . ARG B 1 339 ? 17.094 -20.266 -16.328 1 94.19 339 ARG B N 1
ATOM 6151 C CA . ARG B 1 339 ? 16.016 -19.422 -15.844 1 94.19 339 ARG B CA 1
ATOM 6152 C C . ARG B 1 339 ? 16.453 -17.969 -15.734 1 94.19 339 ARG B C 1
ATOM 6154 O O . ARG B 1 339 ? 17.625 -17.688 -15.453 1 94.19 339 ARG B O 1
ATOM 6161 N N . ALA B 1 340 ? 15.469 -17.094 -15.969 1 94.19 340 ALA B N 1
ATOM 6162 C CA . ALA B 1 340 ? 15.742 -15.664 -15.812 1 94.19 340 ALA B CA 1
ATOM 6163 C C . ALA B 1 340 ? 16.172 -15.344 -14.383 1 94.19 340 ALA B C 1
ATOM 6165 O O . ALA B 1 340 ? 15.734 -16 -13.438 1 94.19 340 ALA B O 1
ATOM 6166 N N . LEU B 1 341 ? 16.953 -14.273 -14.305 1 90.25 341 LEU B N 1
ATOM 6167 C CA . LEU B 1 341 ? 17.484 -13.891 -13 1 90.25 341 LEU B CA 1
ATOM 6168 C C . LEU B 1 341 ? 16.406 -13.211 -12.156 1 90.25 341 LEU B C 1
ATOM 6170 O O . LEU B 1 341 ? 15.625 -12.406 -12.672 1 90.25 341 LEU B O 1
ATOM 6174 N N . ASN B 1 342 ? 16.312 -13.594 -10.914 1 85.5 342 ASN B N 1
ATOM 6175 C CA . ASN B 1 342 ? 15.492 -12.93 -9.906 1 85.5 342 ASN B CA 1
ATOM 6176 C C . ASN B 1 342 ? 14 -13.195 -10.117 1 85.5 342 ASN B C 1
ATOM 6178 O O . ASN B 1 342 ? 13.164 -12.367 -9.766 1 85.5 342 ASN B O 1
ATOM 6182 N N . GLY B 1 343 ? 13.742 -14.266 -10.812 1 88.19 343 GLY B N 1
ATOM 6183 C CA . GLY B 1 343 ? 12.344 -14.664 -10.93 1 88.19 343 GLY B CA 1
ATOM 6184 C C . GLY B 1 343 ? 11.844 -15.445 -9.727 1 88.19 343 GLY B C 1
ATOM 6185 O O . GLY B 1 343 ? 12.625 -15.82 -8.852 1 88.19 343 GLY B O 1
ATOM 6186 N N . PRO B 1 344 ? 10.555 -15.742 -9.758 1 91.81 344 PRO B N 1
ATOM 6187 C CA . PRO B 1 344 ? 9.461 -15.273 -10.617 1 91.81 344 PRO B CA 1
ATOM 6188 C C . PRO B 1 344 ? 9.211 -13.773 -10.492 1 91.81 344 PRO B C 1
ATOM 6190 O O . PRO B 1 344 ? 9.586 -13.164 -9.484 1 91.81 344 PRO B O 1
ATOM 6193 N N . PHE B 1 345 ? 8.578 -13.203 -11.578 1 94.25 345 PHE B N 1
ATOM 6194 C CA . PHE B 1 345 ? 8.273 -11.773 -11.656 1 94.25 345 PHE B CA 1
ATOM 6195 C C . PHE B 1 345 ? 6.777 -11.531 -11.492 1 94.25 345 PHE B C 1
ATOM 6197 O O . PHE B 1 345 ? 5.973 -12.453 -11.633 1 94.25 345 PHE B O 1
ATOM 6204 N N . TYR B 1 346 ? 6.449 -10.422 -11.07 1 94.56 346 TYR B N 1
ATOM 6205 C CA . TYR B 1 346 ? 5.051 -10.008 -11.086 1 94.56 346 TYR B CA 1
ATOM 6206 C C . TYR B 1 346 ? 4.926 -8.516 -11.344 1 94.56 346 TYR B C 1
ATOM 6208 O O . TYR B 1 346 ? 5.844 -7.746 -11.047 1 94.56 346 TYR B O 1
ATOM 6216 N N . ARG B 1 347 ? 3.809 -8.156 -11.953 1 94.94 347 ARG B N 1
ATOM 6217 C CA . ARG B 1 347 ? 3.549 -6.766 -12.305 1 94.94 347 ARG B CA 1
ATOM 6218 C C . ARG B 1 347 ? 2.059 -6.449 -12.227 1 94.94 347 ARG B C 1
ATOM 6220 O O . ARG B 1 347 ? 1.224 -7.352 -12.273 1 94.94 347 ARG B O 1
ATOM 6227 N N . TYR B 1 348 ? 1.818 -5.141 -12.078 1 96.69 348 TYR B N 1
ATOM 6228 C CA . TYR B 1 348 ? 0.46 -4.609 -12.133 1 96.69 348 TYR B CA 1
ATOM 6229 C C . TYR B 1 348 ? 0.233 -3.818 -13.414 1 96.69 348 TYR B C 1
ATOM 6231 O O . TYR B 1 348 ? 0.912 -2.82 -13.664 1 96.69 348 TYR B O 1
ATOM 6239 N N . TYR B 1 349 ? -0.681 -4.258 -14.242 1 97.38 349 TYR B N 1
ATOM 6240 C CA . TYR B 1 349 ? -0.947 -3.609 -15.523 1 97.38 349 TYR B CA 1
ATOM 6241 C C . TYR B 1 349 ? -2.264 -2.844 -15.484 1 97.38 349 TYR B C 1
ATOM 6243 O O . TYR B 1 349 ? -3.305 -3.402 -15.133 1 97.38 349 TYR B O 1
ATOM 6251 N N . VAL B 1 350 ? -2.209 -1.572 -15.797 1 96.69 350 VAL B N 1
ATOM 6252 C CA . VAL B 1 350 ? -3.393 -0.727 -15.906 1 96.69 350 VAL B CA 1
ATOM 6253 C C . VAL B 1 350 ? -3.66 -0.395 -17.375 1 96.69 350 VAL B C 1
ATOM 6255 O O . VAL B 1 350 ? -2.748 -0.439 -18.203 1 96.69 350 VAL B O 1
ATOM 6258 N N . GLN B 1 351 ? -4.906 -0.113 -17.641 1 96.25 351 GLN B N 1
ATOM 6259 C CA . GLN B 1 351 ? -5.277 0.204 -19.016 1 96.25 351 GLN B CA 1
ATOM 6260 C C . GLN B 1 351 ? -4.449 1.366 -19.562 1 96.25 351 GLN B C 1
ATOM 6262 O O . GLN B 1 351 ? -4.363 2.42 -18.922 1 96.25 351 GLN B O 1
ATOM 6267 N N . GLN B 1 352 ? -3.791 1.148 -20.609 1 94.25 352 GLN B N 1
ATOM 6268 C CA . GLN B 1 352 ? -3.002 2.137 -21.328 1 94.25 352 GLN B CA 1
ATOM 6269 C C . GLN B 1 352 ? -3.006 1.855 -22.828 1 94.25 352 GLN B C 1
ATOM 6271 O O . GLN B 1 352 ? -3.504 0.817 -23.266 1 94.25 352 GLN B O 1
ATOM 6276 N N . ASP B 1 353 ? -2.494 2.814 -23.516 1 93.38 353 ASP B N 1
ATOM 6277 C CA . ASP B 1 353 ? -2.443 2.631 -24.969 1 93.38 353 ASP B CA 1
ATOM 6278 C C . ASP B 1 353 ? -1.322 1.672 -25.359 1 93.38 353 ASP B C 1
ATOM 6280 O O . ASP B 1 353 ? -1.518 0.792 -26.203 1 93.38 353 ASP B O 1
ATOM 6284 N N . LEU B 1 354 ? -0.223 1.958 -24.719 1 94.5 354 LEU B N 1
ATOM 6285 C CA . LEU B 1 354 ? 0.942 1.14 -25.031 1 94.5 354 LEU B CA 1
ATOM 6286 C C . LEU B 1 354 ? 1.701 0.761 -23.766 1 94.5 354 LEU B C 1
ATOM 6288 O O . LEU B 1 354 ? 1.81 1.566 -22.844 1 94.5 354 LEU B O 1
ATOM 6292 N N . ASP B 1 355 ? 2.146 -0.438 -23.797 1 95.81 355 ASP B N 1
ATOM 6293 C CA . ASP B 1 355 ? 2.979 -0.925 -22.703 1 95.81 355 ASP B CA 1
ATOM 6294 C C . ASP B 1 355 ? 4.461 -0.691 -23 1 95.81 355 ASP B C 1
ATOM 6296 O O . ASP B 1 355 ? 4.922 -0.92 -24.109 1 95.81 355 ASP B O 1
ATOM 6300 N N . ASP B 1 356 ? 5.223 -0.199 -21.984 1 91.88 356 ASP B N 1
ATOM 6301 C CA . ASP B 1 356 ? 6.645 0.094 -22.141 1 91.88 356 ASP B CA 1
ATOM 6302 C C . ASP B 1 356 ? 7.477 -1.185 -22.094 1 91.88 356 ASP B C 1
ATOM 6304 O O . ASP B 1 356 ? 8.648 -1.184 -22.484 1 91.88 356 ASP B O 1
ATOM 6308 N N . GLY B 1 357 ? 6.918 -2.236 -21.703 1 95.44 357 GLY B N 1
ATOM 6309 C CA . GLY B 1 357 ? 7.641 -3.496 -21.609 1 95.44 357 GLY B CA 1
ATOM 6310 C C . GLY B 1 357 ? 8.367 -3.68 -20.297 1 95.44 357 GLY B C 1
ATOM 6311 O O . GLY B 1 357 ? 8.695 -2.703 -19.625 1 95.44 357 GLY B O 1
ATOM 6312 N N . PHE B 1 358 ? 8.594 -4.902 -19.969 1 95.06 358 PHE B N 1
ATOM 6313 C CA . PHE B 1 358 ? 9.32 -5.258 -18.766 1 95.06 358 PHE B CA 1
ATOM 6314 C C . PHE B 1 358 ? 10.609 -5.992 -19.109 1 95.06 358 PHE B C 1
ATOM 6316 O O . PHE B 1 358 ? 10.586 -7.027 -19.781 1 95.06 358 PHE B O 1
ATOM 6323 N N . MET B 1 359 ? 11.672 -5.438 -18.594 1 94 359 MET B N 1
ATOM 6324 C CA . MET B 1 359 ? 12.984 -6 -18.906 1 94 359 MET B CA 1
ATOM 6325 C C . MET B 1 359 ? 13.336 -7.133 -17.953 1 94 359 MET B C 1
ATOM 6327 O O . MET B 1 359 ? 13.219 -6.977 -16.734 1 94 359 MET B O 1
ATOM 6331 N N . VAL B 1 360 ? 13.734 -8.234 -18.469 1 95.06 360 VAL B N 1
ATOM 6332 C CA . VAL B 1 360 ? 14.148 -9.406 -17.703 1 95.06 360 VAL B CA 1
ATOM 6333 C C . VAL B 1 360 ? 15.57 -9.805 -18.109 1 95.06 360 VAL B C 1
ATOM 6335 O O . VAL B 1 360 ? 15.875 -9.93 -19.297 1 95.06 360 VAL B O 1
ATOM 6338 N N . HIS B 1 361 ? 16.406 -10.062 -17.141 1 93.69 361 HIS B N 1
ATOM 6339 C CA . HIS B 1 361 ? 17.797 -10.391 -17.406 1 93.69 361 HIS B CA 1
ATOM 6340 C C . HIS B 1 361 ? 18.078 -11.875 -17.203 1 93.69 361 HIS B C 1
ATOM 6342 O O . HIS B 1 361 ? 17.406 -12.523 -16.391 1 93.69 361 HIS B O 1
ATOM 6348 N N . THR B 1 362 ? 19.031 -12.383 -18.016 1 95.38 362 THR B N 1
ATOM 6349 C CA . THR B 1 362 ? 19.5 -13.75 -17.859 1 95.38 362 THR B CA 1
ATOM 6350 C C . THR B 1 362 ? 21.016 -13.781 -17.625 1 95.38 362 THR B C 1
ATOM 6352 O O . THR B 1 362 ? 21.672 -12.75 -17.688 1 95.38 362 THR B O 1
ATOM 6355 N N . ASP B 1 363 ? 21.484 -14.992 -17.312 1 94.12 363 ASP B N 1
ATOM 6356 C CA . ASP B 1 363 ? 22.922 -15.164 -17.125 1 94.12 363 ASP B CA 1
ATOM 6357 C C . ASP B 1 363 ? 23.578 -15.789 -18.359 1 94.12 363 ASP B C 1
ATOM 6359 O O . ASP B 1 363 ? 24.719 -16.266 -18.297 1 94.12 363 ASP B O 1
ATOM 6363 N N . ILE B 1 364 ? 22.891 -15.828 -19.391 1 95.25 364 ILE B N 1
ATOM 6364 C CA . ILE B 1 364 ? 23.422 -16.391 -20.625 1 95.25 364 ILE B CA 1
ATOM 6365 C C . ILE B 1 364 ? 24.328 -15.359 -21.312 1 95.25 364 ILE B C 1
ATOM 6367 O O . ILE B 1 364 ? 23.844 -14.336 -21.797 1 95.25 364 ILE B O 1
ATOM 6371 N N . LYS B 1 365 ? 25.531 -15.734 -21.469 1 95.12 365 LYS B N 1
ATOM 6372 C CA . LYS B 1 365 ? 26.5 -14.82 -22.062 1 95.12 365 LYS B CA 1
ATOM 6373 C C . LYS B 1 365 ? 26.344 -14.766 -23.578 1 95.12 365 LYS B C 1
ATOM 6375 O O . LYS B 1 365 ? 26.125 -15.797 -24.234 1 95.12 365 LYS B O 1
ATOM 6380 N N . MET B 1 366 ? 26.609 -13.602 -24.156 1 93.19 366 MET B N 1
ATOM 6381 C CA . MET B 1 366 ? 26.453 -13.414 -25.594 1 93.19 366 MET B CA 1
ATOM 6382 C C . MET B 1 366 ? 27.547 -14.141 -26.359 1 93.19 366 MET B C 1
ATOM 6384 O O . MET B 1 366 ? 27.328 -14.617 -27.469 1 93.19 366 MET B O 1
ATOM 6388 N N . ASP B 1 367 ? 28.641 -14.219 -25.719 1 92.38 367 ASP B N 1
ATOM 6389 C CA . ASP B 1 367 ? 29.75 -14.938 -26.344 1 92.38 367 ASP B CA 1
ATOM 6390 C C . ASP B 1 367 ? 29.391 -16.406 -26.547 1 92.38 367 ASP B C 1
ATOM 6392 O O . ASP B 1 367 ? 29.75 -17 -27.562 1 92.38 367 ASP B O 1
ATOM 6396 N N . GLU B 1 368 ? 28.719 -16.906 -25.594 1 90.81 368 GLU B N 1
ATOM 6397 C CA . GLU B 1 368 ? 28.281 -18.297 -25.688 1 90.81 368 GLU B CA 1
ATOM 6398 C C . GLU B 1 368 ? 27.188 -18.469 -26.734 1 90.81 368 GLU B C 1
ATOM 6400 O O . GLU B 1 368 ? 27.156 -19.484 -27.453 1 90.81 368 GLU B O 1
ATOM 6405 N N . LEU B 1 369 ? 26.422 -17.547 -26.859 1 90.25 369 LEU B N 1
ATOM 6406 C CA . LEU B 1 369 ? 25.281 -17.609 -27.766 1 90.25 369 LEU B CA 1
ATOM 6407 C C . LEU B 1 369 ? 25.75 -17.453 -29.219 1 90.25 369 LEU B C 1
ATOM 6409 O O . LEU B 1 369 ? 25.172 -18.047 -30.125 1 90.25 369 LEU B O 1
ATOM 6413 N N . SER B 1 370 ? 26.719 -16.656 -29.391 1 88.62 370 SER B N 1
ATOM 6414 C CA . SER B 1 370 ? 27.188 -16.359 -30.75 1 88.62 370 SER B CA 1
ATOM 6415 C C . SER B 1 370 ? 28.141 -17.438 -31.25 1 88.62 370 SER B C 1
ATOM 6417 O O . SER B 1 370 ? 28.469 -17.484 -32.438 1 88.62 370 SER B O 1
ATOM 6419 N N . ASP B 1 371 ? 28.469 -18.281 -30.344 1 89.12 371 ASP B N 1
ATOM 6420 C CA . ASP B 1 371 ? 29.328 -19.375 -30.75 1 89.12 371 ASP B CA 1
ATOM 6421 C C . ASP B 1 371 ? 28.609 -20.312 -31.719 1 89.12 371 ASP B C 1
ATOM 6423 O O . ASP B 1 371 ? 27.438 -20.672 -31.5 1 89.12 371 ASP B O 1
ATOM 6427 N N . PRO B 1 372 ? 29.266 -20.688 -32.781 1 84.31 372 PRO B N 1
ATOM 6428 C CA . PRO B 1 372 ? 28.625 -21.594 -33.75 1 84.31 372 PRO B CA 1
ATOM 6429 C C . PRO B 1 372 ? 28.234 -22.938 -33.125 1 84.31 372 PRO B C 1
ATOM 6431 O O . PRO B 1 372 ? 27.312 -23.609 -33.594 1 84.31 372 PRO B O 1
ATOM 6434 N N . GLU B 1 373 ? 28.938 -23.297 -32.062 1 84.75 373 GLU B N 1
ATOM 6435 C CA . GLU B 1 373 ? 28.641 -24.547 -31.375 1 84.75 373 GLU B CA 1
ATOM 6436 C C . GLU B 1 373 ? 27.828 -24.297 -30.109 1 84.75 373 GLU B C 1
ATOM 6438 O O . GLU B 1 373 ? 27.906 -25.062 -29.156 1 84.75 373 GLU B O 1
ATOM 6443 N N . SER B 1 374 ? 27.109 -23.266 -30.203 1 88.88 374 SER B N 1
ATOM 6444 C CA . SER B 1 374 ? 26.328 -22.922 -29.031 1 88.88 374 SER B CA 1
ATOM 6445 C C . SER B 1 374 ? 25.328 -24.016 -28.672 1 88.88 374 SER B C 1
ATOM 6447 O O . SER B 1 374 ? 24.688 -24.578 -29.562 1 88.88 374 SER B O 1
ATOM 6449 N N . ASP B 1 375 ? 25.109 -24.219 -27.406 1 90.81 375 ASP B N 1
ATOM 6450 C CA . ASP B 1 375 ? 24.172 -25.234 -26.906 1 90.81 375 ASP B CA 1
ATOM 6451 C C . ASP B 1 375 ? 22.75 -24.688 -26.875 1 90.81 375 ASP B C 1
ATOM 6453 O O . ASP B 1 375 ? 21.781 -25.453 -26.719 1 90.81 375 ASP B O 1
ATOM 6457 N N . PHE B 1 376 ? 22.625 -23.406 -27.156 1 92.56 376 PHE B N 1
ATOM 6458 C CA . PHE B 1 376 ? 21.328 -22.797 -26.938 1 92.56 376 PHE B CA 1
ATOM 6459 C C . PHE B 1 376 ? 20.547 -22.688 -28.25 1 92.56 376 PHE B C 1
ATOM 6461 O O . PHE B 1 376 ? 19.328 -22.75 -28.266 1 92.56 376 PHE B O 1
ATOM 6468 N N . LEU B 1 377 ? 21.234 -22.547 -29.312 1 92 377 LEU B N 1
ATOM 6469 C CA . LEU B 1 377 ? 20.578 -22.281 -30.578 1 92 377 LEU B CA 1
ATOM 6470 C C . LEU B 1 377 ? 20.375 -23.562 -31.375 1 92 377 LEU B C 1
ATOM 6472 O O . LEU B 1 377 ? 21.234 -24.453 -31.359 1 92 377 LEU B O 1
ATOM 6476 N N . SER B 1 378 ? 19.219 -23.547 -31.953 1 90.12 378 SER B N 1
ATOM 6477 C CA . SER B 1 378 ? 18.953 -24.703 -32.812 1 90.12 378 SER B CA 1
ATOM 6478 C C . SER B 1 378 ? 19.891 -24.719 -34.031 1 90.12 378 SER B C 1
ATOM 6480 O O . SER B 1 378 ? 20.203 -23.672 -34.594 1 90.12 378 SER B O 1
ATOM 6482 N N . SER B 1 379 ? 20.266 -25.875 -34.438 1 83.19 379 SER B N 1
ATOM 6483 C CA . SER B 1 379 ? 21.203 -26.031 -35.531 1 83.19 379 SER B CA 1
ATOM 6484 C C . SER B 1 379 ? 20.516 -25.703 -36.875 1 83.19 379 SER B C 1
ATOM 6486 O O . SER B 1 379 ? 21.172 -25.234 -37.812 1 83.19 379 SER B O 1
ATOM 6488 N N . GLU B 1 380 ? 19.266 -25.891 -36.906 1 83.5 380 GLU B N 1
ATOM 6489 C CA . GLU B 1 380 ? 18.531 -25.766 -38.156 1 83.5 380 GLU B CA 1
ATOM 6490 C C . GLU B 1 380 ? 18.234 -24.297 -38.469 1 83.5 380 GLU B C 1
ATOM 6492 O O . GLU B 1 380 ? 18.484 -23.828 -39.562 1 83.5 380 GLU B O 1
ATOM 6497 N N . ASP B 1 381 ? 17.734 -23.547 -37.5 1 83.88 381 ASP B N 1
ATOM 6498 C CA . ASP B 1 381 ? 17.219 -22.219 -37.781 1 83.88 381 ASP B CA 1
ATOM 6499 C C . ASP B 1 381 ? 17.875 -21.156 -36.906 1 83.88 381 ASP B C 1
ATOM 6501 O O . ASP B 1 381 ? 17.547 -19.984 -36.969 1 83.88 381 ASP B O 1
ATOM 6505 N N . GLN B 1 382 ? 18.797 -21.594 -36 1 87.25 382 GLN B N 1
ATOM 6506 C CA . GLN B 1 382 ? 19.516 -20.688 -35.125 1 87.25 382 GLN B CA 1
ATOM 6507 C C . GLN B 1 382 ? 18.531 -19.906 -34.219 1 87.25 382 GLN B C 1
ATOM 6509 O O . GLN B 1 382 ? 18.703 -18.703 -34 1 87.25 382 GLN B O 1
ATOM 6514 N N . THR B 1 383 ? 17.484 -20.578 -33.906 1 92.75 383 THR B N 1
ATOM 6515 C CA . THR B 1 383 ? 16.484 -19.953 -33.031 1 92.75 383 THR B CA 1
ATOM 6516 C C . THR B 1 383 ? 16.672 -20.391 -31.594 1 92.75 383 THR B C 1
ATOM 6518 O O . THR B 1 383 ? 17.219 -21.453 -31.328 1 92.75 383 THR B O 1
ATOM 6521 N N . LEU B 1 384 ? 16.266 -19.5 -30.719 1 94.44 384 LEU B N 1
ATOM 6522 C CA . LEU B 1 384 ? 16.266 -19.75 -29.281 1 94.44 384 LEU B CA 1
ATOM 6523 C C . LEU B 1 384 ? 14.844 -20.062 -28.797 1 94.44 384 LEU B C 1
ATOM 6525 O O . LEU B 1 384 ? 13.906 -19.328 -29.109 1 94.44 384 LEU B O 1
ATOM 6529 N N . THR B 1 385 ? 14.719 -21.172 -28.094 1 95.62 385 THR B N 1
ATOM 6530 C CA . THR B 1 385 ? 13.414 -21.531 -27.562 1 95.62 385 THR B CA 1
ATOM 6531 C C . THR B 1 385 ? 13.242 -20.969 -26.141 1 95.62 385 THR B C 1
ATOM 6533 O O . THR B 1 385 ? 14.07 -21.219 -25.266 1 95.62 385 THR B O 1
ATOM 6536 N N . VAL B 1 386 ? 12.195 -20.203 -25.938 1 97 386 VAL B N 1
ATOM 6537 C CA . VAL B 1 386 ? 11.922 -19.562 -24.641 1 97 386 VAL B CA 1
ATOM 6538 C C . VAL B 1 386 ? 10.531 -19.969 -24.156 1 97 386 VAL B C 1
ATOM 6540 O O . VAL B 1 386 ? 9.578 -20 -24.938 1 97 386 VAL B O 1
ATOM 6543 N N . HIS B 1 387 ? 10.477 -20.375 -22.906 1 96.69 387 HIS B N 1
ATOM 6544 C CA . HIS B 1 387 ? 9.211 -20.672 -22.234 1 96.69 387 HIS B CA 1
ATOM 6545 C C . HIS B 1 387 ? 8.812 -19.531 -21.297 1 96.69 387 HIS B C 1
ATOM 6547 O O . HIS B 1 387 ? 9.602 -19.109 -20.453 1 96.69 387 HIS B O 1
ATOM 6553 N N . ILE B 1 388 ? 7.621 -19.016 -21.5 1 97.62 388 ILE B N 1
ATOM 6554 C CA . ILE B 1 388 ? 7.031 -18.109 -20.516 1 97.62 388 ILE B CA 1
ATOM 6555 C C . ILE B 1 388 ? 6.027 -18.875 -19.656 1 97.62 388 ILE B C 1
ATOM 6557 O O . ILE B 1 388 ? 5.035 -19.406 -20.172 1 97.62 388 ILE B O 1
ATOM 6561 N N . GLU B 1 389 ? 6.34 -18.969 -18.406 1 96.62 389 GLU B N 1
ATOM 6562 C CA . GLU B 1 389 ? 5.469 -19.656 -17.453 1 96.62 389 GLU B CA 1
ATOM 6563 C C . GLU B 1 389 ? 4.512 -18.672 -16.797 1 96.62 389 GLU B C 1
ATOM 6565 O O . GLU B 1 389 ? 4.938 -17.766 -16.078 1 96.62 389 GLU B O 1
ATOM 6570 N N . TRP B 1 390 ? 3.258 -18.859 -17.047 1 96.38 390 TRP B N 1
ATOM 6571 C CA . TRP B 1 390 ? 2.242 -18 -16.469 1 96.38 390 TRP B CA 1
ATOM 6572 C C . TRP B 1 390 ? 1.797 -18.5 -15.094 1 96.38 390 TRP B C 1
ATOM 6574 O O . TRP B 1 390 ? 0.94 -19.391 -15.008 1 96.38 390 TRP B O 1
ATOM 6584 N N . ILE B 1 391 ? 2.209 -17.875 -14.055 1 94.69 391 ILE B N 1
ATOM 6585 C CA . ILE B 1 391 ? 2.057 -18.391 -12.695 1 94.69 391 ILE B CA 1
ATOM 6586 C C . ILE B 1 391 ? 0.68 -18 -12.156 1 94.69 391 ILE B C 1
ATOM 6588 O O . ILE B 1 391 ? -0.051 -18.859 -11.648 1 94.69 391 ILE B O 1
ATOM 6592 N N . ASP B 1 392 ? 0.34 -16.688 -12.211 1 93.19 392 ASP B N 1
ATOM 6593 C CA . ASP B 1 392 ? -0.919 -16.203 -11.648 1 93.19 392 ASP B CA 1
ATOM 6594 C C . ASP B 1 392 ? -1.368 -14.914 -12.344 1 93.19 392 ASP B C 1
ATOM 6596 O O . ASP B 1 392 ? -0.55 -14.195 -12.922 1 93.19 392 ASP B O 1
ATOM 6600 N N . SER B 1 393 ? -2.648 -14.766 -12.32 1 95.19 393 SER B N 1
ATOM 6601 C CA . SER B 1 393 ? -3.25 -13.539 -12.812 1 95.19 393 SER B CA 1
ATOM 6602 C C . SER B 1 393 ? -4.535 -13.203 -12.062 1 95.19 393 SER B C 1
ATOM 6604 O O . SER B 1 393 ? -5.375 -14.078 -11.844 1 95.19 393 SER B O 1
ATOM 6606 N N . HIS B 1 394 ? -4.68 -12.016 -11.539 1 97.12 394 HIS B N 1
ATOM 6607 C CA . HIS B 1 394 ? -5.871 -11.547 -10.836 1 97.12 394 HIS B CA 1
ATOM 6608 C C . HIS B 1 394 ? -6.277 -10.156 -11.312 1 97.12 394 HIS B C 1
ATOM 6610 O O . HIS B 1 394 ? -5.426 -9.359 -11.711 1 97.12 394 HIS B O 1
ATOM 6616 N N . LEU B 1 395 ? -7.551 -9.93 -11.328 1 97.12 395 LEU B N 1
ATOM 6617 C CA . LEU B 1 395 ? -8.078 -8.594 -11.547 1 97.12 395 LEU B CA 1
ATOM 6618 C C . LEU B 1 395 ? -8.406 -7.91 -10.227 1 97.12 395 LEU B C 1
ATOM 6620 O O . LEU B 1 395 ? -9.211 -8.422 -9.445 1 97.12 395 LEU B O 1
ATOM 6624 N N . LEU B 1 396 ? -7.781 -6.797 -9.961 1 97.75 396 LEU B N 1
ATOM 6625 C CA . LEU B 1 396 ? -7.953 -6.055 -8.719 1 97.75 396 LEU B CA 1
ATOM 6626 C C . LEU B 1 396 ? -8.656 -4.727 -8.969 1 97.75 396 LEU B C 1
ATOM 6628 O O . LEU B 1 396 ? -8.398 -4.066 -9.984 1 97.75 396 LEU B O 1
ATOM 6632 N N . ILE B 1 397 ? -9.406 -4.297 -8.047 1 96.62 397 ILE B N 1
ATOM 6633 C CA . ILE B 1 397 ? -10.102 -3.027 -8.227 1 96.62 397 ILE B CA 1
ATOM 6634 C C . ILE B 1 397 ? -9.188 -1.876 -7.82 1 96.62 397 ILE B C 1
ATOM 6636 O O . ILE B 1 397 ? -8.195 -2.082 -7.117 1 96.62 397 ILE B O 1
ATOM 6640 N N . SER B 1 398 ? -9.531 -0.613 -8.289 1 94 398 SER B N 1
ATOM 6641 C CA . SER B 1 398 ? -8.867 0.633 -7.914 1 94 398 SER B CA 1
ATOM 6642 C C . SER B 1 398 ? -7.395 0.617 -8.305 1 94 398 SER B C 1
ATOM 6644 O O . SER B 1 398 ? -6.523 0.439 -7.453 1 94 398 SER B O 1
ATOM 6646 N N . PRO B 1 399 ? -7.117 0.933 -9.531 1 96.19 399 PRO B N 1
ATOM 6647 C CA . PRO B 1 399 ? -5.73 0.912 -10 1 96.19 399 PRO B CA 1
ATOM 6648 C C . PRO B 1 399 ? -4.848 1.929 -9.273 1 96.19 399 PRO B C 1
ATOM 6650 O O . PRO B 1 399 ? -3.668 1.668 -9.031 1 96.19 399 PRO B O 1
ATOM 6653 N N . ASN B 1 400 ? -5.426 3.049 -8.93 1 95.12 400 ASN B N 1
ATOM 6654 C CA . ASN B 1 400 ? -4.668 4.094 -8.25 1 95.12 400 ASN B CA 1
ATOM 6655 C C . ASN B 1 400 ? -4.43 3.758 -6.781 1 95.12 400 ASN B C 1
ATOM 6657 O O . ASN B 1 400 ? -5.234 3.061 -6.164 1 95.12 400 ASN B O 1
ATOM 6661 N N . PHE B 1 401 ? -3.277 4.262 -6.312 1 95 401 PHE B N 1
ATOM 6662 C CA . PHE B 1 401 ? -3.086 4.203 -4.867 1 95 401 PHE B CA 1
ATOM 6663 C C . PHE B 1 401 ? -4.207 4.934 -4.141 1 95 401 PHE B C 1
ATOM 6665 O O . PHE B 1 401 ? -4.648 6 -4.582 1 95 401 PHE B O 1
ATOM 6672 N N . HIS B 1 402 ? -4.688 4.289 -3.064 1 90.25 402 HIS B N 1
ATOM 6673 C CA . HIS B 1 402 ? -5.918 4.711 -2.402 1 90.25 402 HIS B CA 1
ATOM 6674 C C . HIS B 1 402 ? -5.734 4.781 -0.891 1 90.25 402 HIS B C 1
ATOM 6676 O O . HIS B 1 402 ? -4.777 4.223 -0.35 1 90.25 402 HIS B O 1
ATOM 6682 N N . SER B 1 403 ? -6.625 5.52 -0.292 1 91.81 403 SER B N 1
ATOM 6683 C CA . SER B 1 403 ? -6.582 5.633 1.162 1 91.81 403 SER B CA 1
ATOM 6684 C C . SER B 1 403 ? -6.699 4.262 1.824 1 91.81 403 SER B C 1
ATOM 6686 O O . SER B 1 403 ? -6.16 4.043 2.91 1 91.81 403 SER B O 1
ATOM 6688 N N . LEU B 1 404 ? -7.379 3.346 1.191 1 93.75 404 LEU B N 1
ATOM 6689 C CA . LEU B 1 404 ? -7.516 1.994 1.723 1 93.75 404 LEU B CA 1
ATOM 6690 C C . LEU B 1 404 ? -6.152 1.322 1.857 1 93.75 404 LEU B C 1
ATOM 6692 O O . LEU B 1 404 ? -5.957 0.473 2.729 1 93.75 404 LEU B O 1
ATOM 6696 N N . ASP B 1 405 ? -5.219 1.673 0.974 1 95.88 405 ASP B N 1
ATOM 6697 C CA . ASP B 1 405 ? -3.875 1.1 1.007 1 95.88 405 ASP B CA 1
ATOM 6698 C C . ASP B 1 405 ? -3.119 1.542 2.258 1 95.88 405 ASP B C 1
ATOM 6700 O O . ASP B 1 405 ? -2.162 0.888 2.674 1 95.88 405 ASP B O 1
ATOM 6704 N N . ASP B 1 406 ? -3.549 2.633 2.861 1 94.75 406 ASP B N 1
ATOM 6705 C CA . ASP B 1 406 ? -2.852 3.195 4.012 1 94.75 406 ASP B CA 1
ATOM 6706 C C . ASP B 1 406 ? -3.092 2.355 5.266 1 94.75 406 ASP B C 1
ATOM 6708 O O . ASP B 1 406 ? -2.301 2.4 6.207 1 94.75 406 ASP B O 1
ATOM 6712 N N . ALA B 1 407 ? -4.223 1.649 5.324 1 94 407 ALA B N 1
ATOM 6713 C CA . ALA B 1 407 ? -4.508 0.825 6.492 1 94 407 ALA B CA 1
ATOM 6714 C C . ALA B 1 407 ? -3.369 -0.15 6.773 1 94 407 ALA B C 1
ATOM 6716 O O . ALA B 1 407 ? -2.91 -0.27 7.91 1 94 407 ALA B O 1
ATOM 6717 N N . THR B 1 408 ? -2.945 -0.784 5.73 1 93.62 408 THR B N 1
ATOM 6718 C CA . THR B 1 408 ? -1.872 -1.761 5.875 1 93.62 408 THR B CA 1
ATOM 6719 C C . THR B 1 408 ? -0.561 -1.072 6.238 1 93.62 408 THR B C 1
ATOM 6721 O O . THR B 1 408 ? 0.221 -1.597 7.035 1 93.62 408 THR B O 1
ATOM 6724 N N . ARG B 1 409 ? -0.299 0.01 5.672 1 94.88 409 ARG B N 1
ATOM 6725 C CA . ARG B 1 409 ? 0.926 0.75 5.957 1 94.88 409 ARG B CA 1
ATOM 6726 C C . ARG B 1 409 ? 0.947 1.24 7.398 1 94.88 409 ARG B C 1
ATOM 6728 O O . ARG B 1 409 ? 1.973 1.148 8.078 1 94.88 409 ARG B O 1
ATOM 6735 N N . LEU B 1 410 ? -0.178 1.795 7.801 1 96.44 410 LEU B N 1
ATOM 6736 C CA . LEU B 1 410 ? -0.304 2.242 9.18 1 96.44 410 LEU B CA 1
ATOM 6737 C C . LEU B 1 410 ? -0.025 1.099 10.156 1 96.44 410 LEU B C 1
ATOM 6739 O O . LEU B 1 410 ? 0.751 1.257 11.102 1 96.44 410 LEU B O 1
ATOM 6743 N N . HIS B 1 411 ? -0.618 -0.049 9.883 1 96.25 411 HIS B N 1
ATOM 6744 C CA . HIS B 1 411 ? -0.457 -1.209 10.758 1 96.25 411 HIS B CA 1
ATOM 6745 C C . HIS B 1 411 ? 0.996 -1.672 10.797 1 96.25 411 HIS B C 1
ATOM 6747 O O . HIS B 1 411 ? 1.498 -2.062 11.852 1 96.25 411 HIS B O 1
ATOM 6753 N N . LYS B 1 412 ? 1.68 -1.624 9.656 1 96.5 412 LYS B N 1
ATOM 6754 C CA . LYS B 1 412 ? 3.084 -2.021 9.609 1 96.5 412 LYS B CA 1
ATOM 6755 C C . LYS B 1 412 ? 3.93 -1.176 10.555 1 96.5 412 LYS B C 1
ATOM 6757 O O . LYS B 1 412 ? 4.707 -1.711 11.344 1 96.5 412 LYS B O 1
ATOM 6762 N N . HIS B 1 413 ? 3.73 0.099 10.516 1 95.5 413 HIS B N 1
ATOM 6763 C CA . HIS B 1 413 ? 4.566 1.006 11.289 1 95.5 413 HIS B CA 1
ATOM 6764 C C . HIS B 1 413 ? 4.191 0.972 12.766 1 95.5 413 HIS B C 1
ATOM 6766 O O . HIS B 1 413 ? 5.035 1.214 13.633 1 95.5 413 HIS B O 1
ATOM 6772 N N . GLN B 1 414 ? 2.932 0.657 13.062 1 94.25 414 GLN B N 1
ATOM 6773 C CA . GLN B 1 414 ? 2.514 0.487 14.445 1 94.25 414 GLN B CA 1
ATOM 6774 C C . GLN B 1 414 ? 3.174 -0.738 15.078 1 94.25 414 GLN B C 1
ATOM 6776 O O . GLN B 1 414 ? 3.406 -0.773 16.281 1 94.25 414 GLN B O 1
ATOM 6781 N N . MET B 1 415 ? 3.395 -1.722 14.227 1 93.56 415 MET B N 1
ATOM 6782 C CA . MET B 1 415 ? 3.982 -2.963 14.719 1 93.56 415 MET B CA 1
ATOM 6783 C C . MET B 1 415 ? 5.48 -2.805 14.945 1 93.56 415 MET B C 1
ATOM 6785 O O . MET B 1 415 ? 6.09 -3.588 15.672 1 93.56 415 MET B O 1
ATOM 6789 N N . MET B 1 416 ? 6.09 -1.865 14.266 1 87.31 416 MET B N 1
ATOM 6790 C CA . MET B 1 416 ? 7.523 -1.619 14.406 1 87.31 416 MET B CA 1
ATOM 6791 C C . MET B 1 416 ? 7.824 -0.892 15.711 1 87.31 416 MET B C 1
ATOM 6793 O O . MET B 1 416 ? 8.836 -1.164 16.359 1 87.31 416 MET B O 1
#

Organism: Mizuhopecten yessoensis (NCBI:txid6573)

Secondary structure (DSSP, 8-state):
-BEEEEEEE--STT--EEEEEEE-GGGGSTTPPPEEBPPEEETTEEEEEEEEE-SSEEEEEEEESS--TTEEEEEEEEEEEPPSS-GGG-EEEEEEEEEE-SS--EEEEEEEEEHHHHHHTT-S-TTS-EEEEEEEEEEEEEEEEEEEPPGGGG-TT-----EEPPPEEETTEEEEEEEEEE---TTS--EEEEEEEE-S--SSEEEEEEEEEE-SSS-EE---EEEEE-TT-BPPPEEESS-HHHHHTT-SEEEEEEEEEEEEEEEEEEE-TT-SSS-EEEEE-TT--EEEEEEE-SSSEEEEEEE-TTGGGSPTTEEEEEEEEEEEEPSSTTSPPEEPTT-SEEEEEE--S----EEEEEEEEHHHHHSTT-SSS-TTT-PEEEEEEEEEEEEEE--B--THHHHHHHHHHHH-/-BEEEEEEE--STT--EEEEEEE-GGGGSTTPPPEEBPPEEETTEEEEEEEEE-SSEEEEEEEESS--TTEEEEEEEEEEEPPSS-GGG-EEEEEEEEEE-SS--EEEEEEEEEHHHHHHTT-S-TTS-EEEEEEEEEEEEEEEEEEEPPGGGG-TTS----EEPPPEEETTEEEEEEEEEE---TTS--EEEEEEEE-S--SSEEEEEEEEEE-SSS-EE---EEEEE-TT-BPPPEEESS-HHHHHTT-SEEEEEEEEEEEEEEEEEEE-TT-SSS-EEEEE-TT--EEEEEEE-SSSEEEEEEE-TTGGGSPTTEEEEEEEEEEEEPSSTTSPPEEPTT-SEEEEEE--S----EEEEEEEEHHHHHSTT-SSS-TTT-PEEEEEEEEEEEEEE--B--THHHHHHHHHHHH-

Nearest PDB structures (foldseek):
  3mqs-assembly1_C  TM=8.478E-01  e=1.543E-05  Homo sapiens
  2f1x-assembly2_B  TM=8.381E-01  e=1.392E-05  Homo sapiens
  2xxn-assembly1_A  TM=8.486E-01  e=2.327E-05  Homo sapiens
  3ivq-assembly2_B  TM=7.979E-01  e=1.323E-05  Homo sapiens
  3hql-assembly1_A  TM=7.966E-01  e=2.579E-05  Homo sapiens